Protein 6C5R (pdb70)

B-factor: mean 99.07, std 28.81, range [42.14, 511.21]

Solvent-accessible surface area: 67226 Å² total; per-residue (Å²): 132,8,78,27,18,21,42,93,36,0,35,2,42,40,137,15,8,20,2,65,13,92,35,3,0,0,60,5,22,50,9,17,32,74,112,64,166,93,88,9,33,6,78,1,101,118,69,121,53,60,23,6,32,23,2,10,47,1,2,64,61,0,32,196,21,184,53,2,0,3,39,36,114,77,118,104,136,71,40,101,1,53,16,7,53,12,128,79,37,1,109,60,18,46,26,38,5,113,103,22,36,100,36,27,87,127,39,30,44,99,68,141,147,57,124,93,64,30,30,41,87,46,5,31,33,14,56,137,76,0,52,39,2,4,23,30,33,66,66,167,82,153,67,37,11,78,37,8,111,70,120,62,45,128,56,115,66,162,12,15,48,6,20,2,32,34,21,35,106,80,42,83,82,134,46,181,144,9,68,8,12,5,75,7,82,141,183,105,97,124,18,63,22,4,25,49,0,55,21,10,50,4,35,106,53,6,4,148,29,104,40,8,2,14,56,61,60,91,105,113,68,92,32,155,2,45,10,24,61,23,58,54,24,4,38,59,54,68,67,150,13,60,188,35,46,62,59,53,122,89,109,126,72,68,107,64,14,48,114,36,1,78,15,8,76,34,81,0,65,91,19,5,65,81,37,68,68,98,54,90,158,134,18,95,65,104,1,95,4,62,21,20,77,84,89,26,24,82,6,56,2,8,11,31,14,105,104,146,72,123,82,68,202,91,59,89,111,27,72,28,91,2,0,18,47,0,17,2,43,23,5,38,94,38,1,17,77,99,8,15,44,17,97,57,185,124,166,90,91,106,0,108,6,53,5,66,7,119,158,77,6,47,8,3,26,54,10,66,4,6,30,3,11,89,44,6,2,150,29,111,45,6,0,2,30,4,64,58,35,103,80,18,1,62,0,23,0,2,29,16,115,68,39,0,104,74,47,33,66,79,5,136,124,19,39,114,88,39,110,162,83,94,63,24,61,85,66,13,46,115,56,9,74,18,17,97,35,71,0,78,88,21,3,71,84,30,64,82,154,73,46,203,48,102,78,108,2,103,4,67,22,20,80,81,91,24,26,82,9,53,2,14,14,49,13,103,103,150,75,87,34,66,123,103,25,70,26,86,3,0,21,52,1,17,2,39,22,6,40,79,40,2,22,77,106,10,20,37,23,102,58,180,131,160,100,81,106,0,108,5,50,6,55,6,64,14,173,145,89,82,3,46,11,4,28,57,8,69,5,7,30,3,12,67,40,6,4,137,25,59,45,7,1,1,29,2,53,52,40,113,97,35,1,80,0,25,9,3,55,19,124,66,41,0,102,81,46,29,67,75,4,120,124,19,38,122,82,20,116,129,150,124,63,31,56,61,70,14,44,111,59,9,87,19,19,107,32,74,0,83,92,21,5,97,110,34,68,79,157,82,139,143,14,104,59,101,1,104,5,68,14,22,81,75,104,26,20,82,6,54,3,6,11,28,8,114,112,75,74,122,91,69,144,47,56,120,20,72,26,92,3,0,17,28,1,17,2,42,24,6,38,84,42,1,20,83,104,8,18,38,22,85,65,179,113,65,113,85,96,0,106,6,55,8,56,4,51,60,174,98,102,3,59,10,3,25,57,9,66,6,7,30,2,15,94,28,1,4,79,36,119,58,8,1,0,27,2,54,53,37,101,88,12,1,62,0,22,2,4,25,16,117,67,69,0,106,79,28,32,73,77,12,170,149,29,38,61,55,60,123,194,131,68,71,108,62,14,44,110,63,7,86,20,17,74,38,52,0,67,85,20,4,80,74,28,62,86,159,51,118,141,172,1,121,10,44,27,15,18,40,153,28,0,36,9,22,8,61,71,99,82,229,70,1,0,2,25,2,49,13,85,40,2,28,0,61,22,79,51,17,29,77,83,35,110,182,64,25,26,27,32,3,10,67,31,7,17,72,19,26,236,57,197,25,19,72,56,89,77,183,72,66,112,74,102,58,118,8,44,13,6,52,14,144,77,48,1,130,42,45,64,34,47,8,47,83,22,35,118,43,24,90,58,32,32,57,101,62,145,88,56,124,69,43,25,31,37,90,47,4,26,34,15,23,48,85,0,25,52,4,0,3,6,29,51,64,124,35,51,36,153,193,128,133,8,33,5,71,25,13,14,38,145,25,0,24,1,20,5,39,23,112,118,135,19,0,0,2,23,2,38,16,79,34,3,0,0,66,3,26,55,12,8,19,85,33,33,86,104,196,222,151,170,87,8,86,10,41,6,51,1,78,156,92,160,68,59,23,7,37,41,2,8,34,1,1,82,33,0,27,95,31,198,25,3,0,2,30,30,110,74,90,101,120,62,27,68,0,48,12,7,52,24,46,76,45,1,120,33,38,77,59,41,11,44,24,20,39,111,30,29,88,119,19,32,40,92,51,131,134,59,114,74,41,32,31,38,88,48,5,34,38,18,24,53,42,0,40,60,2,0,9,8,21,46,57,82,45,81,43,190,195,4,152,5,66,28,13,23,42,124,27,0,29,0,20,7,100,169,27,9,0,2,24,2,59,2,76,39,2,0,1,63,2,17,52,13,7,12,82,52,52,104,74,98,177,68,97,3,103,9,63,6,96,0,54,78,152,84,69,61,43,60,25,5,37,16,1,8,68,1,1,80,52,0,28,96,14,184,52,3,2,2,26,32,96,74,111,109,127,64,36,93,0,44,14,9,53,12,122,76,30,1,115,58,37,50,70,52,5,48,46,18,31,109,34,29,86,123,42,31,40,92,66,143,144,64,63,103,43,38,20,35,88,52,8,38,36,32,45,50,42,1,55,51,21,7,15,19,19,63,50,78,145

Sequence (1244 aa):
RLLTTPTRLLKLILPALLVHPQQPLSYLERLIQAEIPPEIIFRAEWVRWSGSTEIGDFIRDAARGREFSVTIEGHAEELRVAVPSFKDRTYYMRMRLRRMSQEIDQMATVKREAKWDQLVHDANGLRREIKFAATEYGVEWDGRLLTTPTRLLKLILPHPQQPLSYLERLIQAEIPEIIFRAEADYTTHWVRWSGSTEIGDFIRDAARGREFSVTIEGHAEELRVAVPSFKDRTYYMRMRLRRMSQEIDQMAKWDQLVHDANGLRREIKFAATEYGVEWDEMMATKGRLLTTPTRLLKLILPIPFHPEQEYIDAVEPLALLVHPQQPLSYLERLIQAEIPPLLVKDREKLPEIIFRAEHWVRWSGSTEIGDFIRDAARGREFSVTIEGHAEELRVAVPSFKDRTYYMRMRLRRMSQEIDQMEAKWDQLVHDANGLRREIKFAATEYGVEWDEMATKGRLLTTPTRLLKLILPIPFHPEQEYIEPLALLVHPQQPLSYLERLIQAEIPPLLVKDREKLPEIIFRAEADTHWVRWSGSTEIGDFIRDAARGREFSVTIEGHAEELRVAVPSFKDRTYYMRMRLRRMSQEIDQMEAKWDQLVHDANGLRREIKFAATEYGVEWDMMATKGRLLTTPTRLLKLILPIPFHPEQEYIAVEPLALLVHPQQPLSYLERLIQAEIPPLLVKDREKLPEIIFRAEATHWVRWSGSTEIGDFIRDAARGREFSVTIEGHAEELRVAVPSFKDRTYYMRMRLRRMSQEIDQAKWDQLVHDANGLRREIKFAATEYGVEWDEKGRLLTTPTRLLKLILPIPFHPLALLVHPQQPLSYLERLIQAEIWSGSTEIGDFIRDAARGREFSVTIEGHAEELRVAVPSFKDRTYYMRMRLRRMSQEIDQMATVKREAKWDQLVHDANGLRREIKFAATEYGVEWDEMKTKGRLLTTPTRLLKLILPIPFEPLALLVHPQQPLSYLERLIQAEIPPDREKLPEIIFRAEWVRWSGSTEIGDFIRDAARGREFSVTIEGHAEELRVAVPSFKDRTYYMRMRLRRMSQEIDQMATVKREAKWDQLVHDANGLRREIKFAATEYGVEWDEMKGRLLTTPTRLLKLILPEPLALLVHPQQPLSYLERLIQAEIPPLEKLPEIIFRAEAHWVRWSGSTEIGDFIRDAARGREFSVTIEGHAEELRVAVPSFKDRTYYMRMRLRRMSQEIDQMATVKREAKWDQLVHDANGLRREIKFAATEYGVEW

Organism: Metarhizium acridum (strain CQMa 102) (NCBI:txid655827)

Secondary structure (DSSP, 8-state):
-EEE-SSS-EEE----EEE-TTSBHHHHHHHHHHT----EEEEE--EE--TTSBHHHHHHHHTTTTEEEEEESS-SS-EEEEPPPHHHHHHHHHHHHHHHHHHHHHHHHHHHHTTHHHHHHHHHHHHHHHHHHHHHHT----/-EEEE-SSS-EEEE---TTSBHHHHHHHHGGG----EEEEE------EEE--TTSBHHHHHHHTSSSSEEEEE-SSS---EEEEPPPHHHHHHHHHHHHHHHHHHHHT---HHHHHHHHHHHHHHHHHHHHHTT-----/-EEEEE-SSS-EEEE--------EEEE-TTSBHHHHHHHHHHT---TTSBHHHHHHHHGGGTS-EE--SS-SS-EEEE---HHHHHHHHHHHHHHHHHHHHHHHHHHHHTTHHHHHHHHHHHHHHHHHHHHHTT----S--/--SSPEEEEE-SSS-EEEEEEE-S-TT-------EEEEEEE-TTSBHHHHHHHHHHHS--EEETTEEEPPPEEEEE---EEB-TTSBHHHHHHHTTTT-EEEEEETT-SS-EEEEPPPHHHHTHHHHHHHHHHHHHHHT--THHHHHHHHHHHHHHHHHHHHHHHT-----/--EEEEE-SSS-EEEEE------EEEEE-TTSBHHHHHHHHHHTS---------EEEEE--EEE-TTSBHHHHHHHHHHHTEEEEEESS-SSPEEEEPPPHHHHHHHHHHHHHHHHHHHHHHHHHHHHTTHHHHHHHHHHHHHHHHHHHHHHT------/--SPEEEEE-SSS-EEEE----S-TT-------EEEE-TTSBHHHHHHHHHHHSPPEEETTEEEPPPEEEEEEE--EEEEE-TTSBHHHHHHHTTTT-EEEEEETT-SSPEEEEPPPHHHHTHHHHHHHHHHHHHH-----SHHHHHHHHHHHHHHHHHHHHHTT----/-EEEEE-SSS-EEEEE---EEEEE-TTSBHHHHHHHHHHTS-----PPPEEEEEE--EEEPPTTSBHHHHHHHHTTTTEEEEEESS-SS-EEEEPP-HHHHTHHHHHHHHHHHHHHHHHHHHHHHTTHHHHHHHHHHHHHHHHHHHHHHT---/--SSEEEEEE-SSS-EEEEEEE-S-TT------EEEEEEE-TTSBHHHHHHHHHHHSPPEEETTEEEPPPEEEEE-----EEE-TTSBHHHHHHHTTTTS-EEEEETT-SS-EEEEPPPHHHHTHHHHHHHHHHHHHHT---HHHHHHHHHHHHHHHHHHHHHHT-----

Nearest PDB structures (foldseek):
  6c5r-assembly1_A  TM=1.007E+00  e=4.781E-26  Metarhizium acridum CQMa 102
  6c5r-assembly2_E  TM=9.976E-01  e=7.642E-22  Metarhizium acridum CQMa 102
  6c5r-assembly1_G  TM=1.004E+00  e=1.916E-21  Metarhizium acridum CQMa 102
  6c5w-assembly2_B  TM=7.873E-01  e=2.197E-18  Metarhizium acridum CQMa 102
  6dnf-assembly1_A  TM=7.313E-01  e=1.981E-10  Cyphellophora europaea CBS 101466

Radius of gyration: 42.33 Å; Cα contacts (8 Å, |Δi|>4): 2053; chains: 8; bounding box: 99×113×110 Å

InterPro domains:
  IPR006769 Calcium uniporter protein, C-terminal [PF04678] (270-392)
  IPR039055 MCU family [PTHR13462] (131-405)

GO terms:
  GO:0005262 calcium channel activity (F, IDA)
  GO:0036444 calcium import into the mitochondrion (P, IDA)
  GO:0005743 mitochondrial inner membrane (C, IDA)
  GO:0051289 protein homotetramerization (P, IDA)
  GO:0042802 identical protein binding (F, IPI)

Foldseek 3Di:
DWAADLPQWIFDDDCTDIGHQQQFQVVVLVVVVVVDPFDKWKAACNDTDDSRDGNNVVLVSRVNVQWIWIDGDPDDDIDIDGRADPCRNCVSVVVVVVVVVVVVCVVVVVCVVVVVVVVCVVVVVVVVVVCVVCVVVVHDDD/DEKADDLPQDTDDDDCRQAAFLVVVVVVCVVVDVDKWWWAFDDDCTDIDTDDSRHGNNNVCVVVQVVQKIWMDDPDDRPIDIYGHDHPCRHCVSVVVVVVVVVVVVVVDDPPVVVVVVVVVVVVVVVVVQVVVVHDDDD/DQPDAWEWFDDLDQKIKTKFWAQDDQPDAEANDTDIDIDIDHQQQFLVVVLVVVLVSHHFYDDDHDTHRWDKWKWAPVIDTDDRNDGNNNVLVVRQVRQKIWIDTPRDPDIHIYGRDHPCRHCVSVVVVCVVVVVVPVVDPPCPVVVVVVVVVVQVVQCVVCVVVVHDHDD/DPDAWEWFDDLDQKIKTKFDDPDDQPDAELDIDIDIDHQQQFLLVVLVVVLVSHHFYDDDPDTHRWDKWKWFADPHDIDTDDRNHGNNVVLVVCQVVQKIWIQTHSDPDIYIYGNDHPCRNCVSVVVVCVVVVVVCPPDVPCVVVVVVVVVVVVVVVCVVCVVVPHDDD/DDPDAKEWFDDLPQKIKTWWWAVDDQPDAEQVTDIDIHIDHQQQFQLVVLVVVLVRHHFYDDPPDTHRWDKWKWAPDVDIDTDDRNHGNNVVLVVRQPVQKIWIATHNDPDTHIYGNDHPCRNCVSVVVVCVVVVVVVVVDCVVVVVVVVVVVVVVVVVVCVVVPHDDDD/DKEKAADLDQWIWIWFDDDPCTDIDIDHQQQFLVVVVVVVVVVNVDRRDGNNVVLVVCVVVQWDWADDPPDPDITIYGGADPCRNCVSVVVVVVVVVVVVVVVVVVCVVVVVVVVVVVVVVVVVVVCVVCVVVVHHDDPPD/DAWEWAADLDQWIWTWAPDPVRIDIDIDHQQAFLVVVQVVVQVVDAAVDGDTKGKWKAAPHDTDDSGHGNNVVLVRNVVVQWIWIDIPPDDDIHIYGGADPCRNCVSVVVVVVVVVVVVVVVVVCCVVVVVVVVVVVVVVVVVVVCVVCVVVVHDDPVD/DKEWAADLDQWIWIWADVIDIDIGHQAAFQVVVLVVVQVVDDPVVPTWDKWKWAVVVTDTDDRRHGNNVVLQRNVVVQWIWIDTRPDDDIDIYGGADPCRNCVSVVVVVVVVVVVVCVVVVVCVVVVVVVVVCVVVVVVVVVVVVCVVVVHDD

Structure (mmCIF, N/CA/C/O backbone):
data_6C5R
#
_entry.id   6C5R
#
_cell.length_a   261.785
_cell.length_b   119.921
_cell.length_c   88.005
_cell.angle_alpha   90.000
_cell.angle_beta   106.887
_cell.angle_gamma   90.000
#
_symmetry.space_group_name_H-M   'C 1 2 1'
#
loop_
_atom_site.group_PDB
_atom_site.id
_atom_site.type_symbol
_atom_site.label_atom_id
_atom_site.label_alt_id
_atom_site.label_comp_id
_atom_site.label_asym_id
_atom_site.label_entity_id
_atom_site.label_seq_id
_atom_site.pdbx_PDB_ins_code
_atom_site.Cartn_x
_atom_site.Cartn_y
_atom_site.Cartn_z
_atom_site.occupancy
_atom_site.B_iso_or_equiv
_atom_site.auth_seq_id
_atom_site.auth_comp_id
_atom_site.auth_asym_id
_atom_site.auth_atom_id
_atom_site.pdbx_PDB_model_num
ATOM 1 N N . ARG A 1 9 ? 306.32273 73.88753 134.97558 1.000 103.30036 5 ARG A N 1
ATOM 2 C CA . ARG A 1 9 ? 307.21931 72.84855 135.45649 1.000 101.91532 5 ARG A CA 1
ATOM 3 C C . ARG A 1 9 ? 307.97242 72.21963 134.28889 1.000 118.62485 5 ARG A C 1
ATOM 4 O O . ARG A 1 9 ? 308.68478 71.22821 134.44584 1.000 97.61233 5 ARG A O 1
ATOM 12 N N . LEU A 1 10 ? 307.79215 72.80732 133.10941 1.000 99.21586 6 LEU A N 1
ATOM 13 C CA . LEU A 1 10 ? 308.46967 72.38365 131.89100 1.000 99.98849 6 LEU A CA 1
ATOM 14 C C . LEU A 1 10 ? 309.33196 73.53635 131.39597 1.000 101.31996 6 LEU A C 1
ATOM 15 O O . LEU A 1 10 ? 308.82795 74.64562 131.18856 1.000 95.08755 6 LEU A O 1
ATOM 20 N N . LEU A 1 11 ? 310.62169 73.27448 131.20267 1.000 102.96090 7 LEU A N 1
ATOM 21 C CA . LEU A 1 11 ? 311.60132 74.31848 130.93853 1.000 103.29215 7 LEU A CA 1
ATOM 22 C C . LEU A 1 11 ? 312.25293 74.12998 129.57569 1.000 102.35296 7 LEU A C 1
ATOM 23 O O . LEU A 1 11 ? 312.58050 73.00646 129.17837 1.000 93.15876 7 LEU A O 1
ATOM 28 N N . THR A 1 12 ? 312.43048 75.24033 128.86497 1.000 103.24137 8 THR A N 1
ATOM 29 C CA . THR A 1 12 ? 313.25217 75.23813 127.66572 1.000 120.00485 8 THR A CA 1
ATOM 30 C C . THR A 1 12 ? 314.70479 74.98882 128.05365 1.000 104.81695 8 THR A C 1
ATOM 31 O O . THR A 1 12 ? 315.11782 75.26661 129.18188 1.000 108.74966 8 THR A O 1
ATOM 35 N N . THR A 1 13 ? 315.47760 74.45597 127.12158 1.000 101.86997 9 THR A N 1
ATOM 36 C CA . THR A 1 13 ? 316.86422 74.09244 127.36195 1.000 113.83709 9 THR A CA 1
ATOM 37 C C . THR A 1 13 ? 317.76957 74.80697 126.36318 1.000 119.78672 9 THR A C 1
ATOM 38 O O . THR A 1 13 ? 317.29309 75.33067 125.35055 1.000 112.64849 9 THR A O 1
ATOM 42 N N . PRO A 1 14 ? 319.07334 74.91068 126.64352 1.000 119.48095 10 PRO A N 1
ATOM 43 C CA . PRO A 1 14 ? 319.98179 75.47808 125.63088 1.000 117.48531 10 PRO A CA 1
ATOM 44 C C . PRO A 1 14 ? 319.90223 74.78769 124.28023 1.000 130.82664 10 PRO A C 1
ATOM 45 O O . PRO A 1 14 ? 319.78897 75.47712 123.25965 1.000 137.61163 10 PRO A O 1
ATOM 49 N N . THR A 1 15 ? 319.94654 73.45809 124.23364 1.000 131.41254 11 THR A N 1
ATOM 50 C CA . THR A 1 15 ? 319.64609 72.74710 122.99873 1.000 134.64698 11 THR A CA 1
ATOM 51 C C . THR A 1 15 ? 318.16075 72.89709 122.66522 1.000 163.01485 11 THR A C 1
ATOM 52 O O . THR A 1 15 ? 317.47867 73.79379 123.15745 1.000 131.41418 11 THR A O 1
ATOM 56 N N . ARG A 1 16 ? 317.64261 72.02448 121.81384 1.000 126.04643 12 ARG A N 1
ATOM 57 C CA . ARG A 1 16 ? 316.24789 72.16033 121.41586 1.000 127.42485 12 ARG A CA 1
ATOM 58 C C . ARG A 1 16 ? 315.31527 71.24140 122.20209 1.000 111.61476 12 ARG A C 1
ATOM 59 O O . ARG A 1 16 ? 314.12032 71.18815 121.89841 1.000 97.93817 12 ARG A O 1
ATOM 67 N N . LEU A 1 17 ? 315.83065 70.55252 123.21757 1.000 107.62273 13 LEU A N 1
ATOM 68 C CA . LEU A 1 17 ? 315.05438 69.64896 124.05296 1.000 89.32518 13 LEU A CA 1
ATOM 69 C C . LEU A 1 17 ? 314.12114 70.43395 124.97708 1.000 85.78502 13 LEU A C 1
ATOM 70 O O . LEU A 1 17 ? 313.94385 71.64846 124.84732 1.000 83.52852 13 LEU A O 1
ATOM 75 N N . LEU A 1 18 ? 313.51603 69.72373 125.93025 1.000 86.66372 14 LEU A N 1
ATOM 76 C CA . LEU A 1 18 ? 312.70194 70.32807 126.98176 1.000 90.60661 14 LEU A CA 1
ATOM 77 C C . LEU A 1 18 ? 312.89520 69.52591 128.25801 1.000 82.98485 14 LEU A C 1
ATOM 78 O O . LEU A 1 18 ? 312.80649 68.29458 128.23531 1.000 73.72678 14 LEU A O 1
ATOM 83 N N . LYS A 1 19 ? 313.16365 70.21394 129.36322 1.000 90.76485 15 LYS A N 1
ATOM 84 C CA . LYS A 1 19 ? 313.20020 69.56582 130.66535 1.000 91.88424 15 LYS A CA 1
ATOM 85 C C . LYS A 1 19 ? 311.85240 69.71136 131.35672 1.000 98.51485 15 LYS A C 1
ATOM 86 O O . LYS A 1 19 ? 311.28893 70.80666 131.42582 1.000 94.31627 15 LYS A O 1
ATOM 92 N N . LEU A 1 20 ? 311.33636 68.59514 131.86179 1.000 94.70394 16 LEU A N 1
ATOM 93 C CA . LEU A 1 20 ? 310.07373 68.56340 132.58618 1.000 95.06725 16 LEU A CA 1
ATOM 94 C C . LEU A 1 20 ? 310.34201 68.09736 134.01006 1.000 99.21485 16 LEU A C 1
ATOM 95 O O . LEU A 1 20 ? 311.15329 67.19111 134.22571 1.000 95.74135 16 LEU A O 1
ATOM 100 N N . ILE A 1 21 ? 309.66414 68.71846 134.97385 1.000 103.14591 17 ILE A N 1
ATOM 101 C CA . ILE A 1 21 ? 309.85774 68.45176 136.39492 1.000 104.51952 17 ILE A CA 1
ATOM 102 C C . ILE A 1 21 ? 308.48396 68.33159 137.04179 1.000 103.51026 17 ILE A C 1
ATOM 103 O O . ILE A 1 21 ? 307.60193 69.15284 136.77673 1.000 103.82401 17 ILE A O 1
ATOM 108 N N . LEU A 1 22 ? 308.29757 67.30680 137.87605 1.000 104.05445 18 LEU A N 1
ATOM 109 C CA . LEU A 1 22 ? 307.03553 67.09652 138.57892 1.000 106.71722 18 LEU A CA 1
ATOM 110 C C . LEU A 1 22 ? 307.19830 65.94627 139.55894 1.000 106.63485 18 LEU A C 1
ATOM 111 O O . LEU A 1 22 ? 308.16932 65.18923 139.45914 1.000 100.26176 18 LEU A O 1
ATOM 116 N N . PRO A 1 23 ? 306.27675 65.79360 140.52606 1.000 102.67236 19 PRO A N 1
ATOM 117 C CA . PRO A 1 23 ? 306.23793 64.60150 141.38104 1.000 100.00240 19 PRO A CA 1
ATOM 118 C C . PRO A 1 23 ? 305.96541 63.32115 140.58881 1.000 102.37143 19 PRO A C 1
ATOM 119 O O . PRO A 1 23 ? 305.02666 62.58793 140.90774 1.000 94.99200 19 PRO A O 1
ATOM 123 N N . ALA A 1 52 ? 312.10660 64.64732 136.95626 1.000 105.96966 48 ALA A N 1
ATOM 124 C CA . ALA A 1 52 ? 312.96183 65.26486 135.94861 1.000 109.69748 48 ALA A CA 1
ATOM 125 C C . ALA A 1 52 ? 312.94707 64.44361 134.66326 1.000 129.27485 48 ALA A C 1
ATOM 126 O O . ALA A 1 52 ? 313.23303 63.24588 134.67701 1.000 106.42912 48 ALA A O 1
ATOM 128 N N . LEU A 1 53 ? 312.61501 65.09522 133.54910 1.000 106.54879 49 LEU A N 1
ATOM 129 C CA . LEU A 1 53 ? 312.38237 64.40254 132.29050 1.000 104.76810 49 LEU A CA 1
ATOM 130 C C . LEU A 1 53 ? 312.91951 65.22211 131.12786 1.000 104.03349 49 LEU A C 1
ATOM 131 O O . LEU A 1 53 ? 313.00110 66.44906 131.19608 1.000 102.11334 49 LEU A O 1
ATOM 136 N N . LEU A 1 54 ? 313.28679 64.52148 130.05990 1.000 104.03952 50 LEU A N 1
ATOM 137 C CA . LEU A 1 54 ? 313.68952 65.12817 128.79928 1.000 102.46638 50 LEU A CA 1
ATOM 138 C C . LEU A 1 54 ? 312.74824 64.68711 127.68624 1.000 99.00475 50 LEU A C 1
ATOM 139 O O . LEU A 1 54 ? 312.32864 63.52629 127.63971 1.000 99.13555 50 LEU A O 1
ATOM 144 N N . VAL A 1 55 ? 312.40008 65.62704 126.80456 1.000 86.29298 51 VAL A N 1
ATOM 145 C CA . VAL A 1 55 ? 311.58960 65.34048 125.62403 1.000 77.43067 51 VAL A CA 1
ATOM 146 C C . VAL A 1 55 ? 312.06120 66.24123 124.49183 1.000 84.51933 51 VAL A C 1
ATOM 147 O O . VAL A 1 55 ? 312.65484 67.29821 124.72126 1.000 80.90250 51 VAL A O 1
ATOM 151 N N . HIS A 1 56 ? 311.80327 65.80840 123.26204 1.000 73.33798 52 HIS A N 1
ATOM 152 C CA . HIS A 1 56 ? 312.00631 66.62807 122.07350 1.000 75.33904 52 HIS A CA 1
ATOM 153 C C . HIS A 1 56 ? 310.66203 67.17486 121.60167 1.000 76.98501 52 HIS A C 1
ATOM 154 O O . HIS A 1 56 ? 309.67429 66.43784 121.56703 1.000 87.69193 52 HIS A O 1
ATOM 161 N N . PRO A 1 57 ? 310.58418 68.46504 121.26672 1.000 76.90915 53 PRO A N 1
ATOM 162 C CA . PRO A 1 57 ? 309.28805 69.03960 120.86377 1.000 78.94596 53 PRO A CA 1
ATOM 163 C C . PRO A 1 57 ? 308.64471 68.34457 119.67542 1.000 84.64003 53 PRO A C 1
ATOM 164 O O . PRO A 1 57 ? 307.42834 68.46734 119.48125 1.000 82.30733 53 PRO A O 1
ATOM 168 N N . GLN A 1 58 ? 309.41879 67.61568 118.87631 1.000 84.25968 54 GLN A N 1
ATOM 169 C CA . GLN A 1 58 ? 308.89355 66.86967 117.74295 1.000 82.47149 54 GLN A CA 1
ATOM 170 C C . GLN A 1 58 ? 308.52557 65.43758 118.09975 1.000 80.61297 54 GLN A C 1
ATOM 171 O O . GLN A 1 58 ? 308.16454 64.66069 117.21027 1.000 91.07527 54 GLN A O 1
ATOM 177 N N . GLN A 1 59 ? 308.62092 65.07825 119.34044 1.000 77.59137 55 GLN A N 1
ATOM 178 C CA . GLN A 1 59 ? 308.15167 63.76948 119.75664 1.000 74.13116 55 GLN A CA 1
ATOM 179 C C . GLN A 1 59 ? 306.66396 63.82834 120.08471 1.000 75.87981 55 GLN A C 1
ATOM 180 O O . GLN A 1 59 ? 306.17195 64.84497 120.58170 1.000 72.11420 55 GLN A O 1
ATOM 186 N N . PRO A 1 60 ? 305.91392 62.77094 119.79947 1.000 77.13725 56 PRO A N 1
ATOM 187 C CA . PRO A 1 60 ? 304.50002 62.75646 120.18000 1.000 74.77904 56 PRO A CA 1
ATOM 188 C C . PRO A 1 60 ? 304.32156 62.56510 121.67982 1.000 75.33738 56 PRO A C 1
ATOM 189 O O . PRO A 1 60 ? 305.20513 62.07532 122.38753 1.000 77.97579 56 PRO A O 1
ATOM 193 N N . LEU A 1 61 ? 303.14101 62.97294 122.15995 1.000 73.00393 57 LEU A N 1
ATOM 194 C CA . LEU A 1 61 ? 302.81208 62.84832 123.57769 1.000 79.09743 57 LEU A CA 1
ATOM 195 C C . LEU A 1 61 ? 302.88733 61.40809 124.07158 1.000 74.65020 57 LEU A C 1
ATOM 196 O O . LEU A 1 61 ? 303.10465 61.19030 125.26971 1.000 66.65259 57 LEU A O 1
ATOM 201 N N . SER A 1 62 ? 302.70328 60.42579 123.18034 1.000 70.18227 58 SER A N 1
ATOM 202 C CA . SER A 1 62 ? 302.84096 59.02194 123.56283 1.000 76.39124 58 SER A CA 1
ATOM 203 C C . SER A 1 62 ? 304.16051 58.76491 124.28208 1.000 91.61030 58 SER A C 1
ATOM 204 O O . SER A 1 62 ? 304.20568 58.02574 125.27427 1.000 82.82846 58 SER A O 1
ATOM 207 N N . TYR A 1 63 ? 305.24466 59.37691 123.79432 1.000 86.12335 59 TYR A N 1
ATOM 208 C CA . TYR A 1 63 ? 306.54843 59.23289 124.43535 1.000 76.88351 59 TYR A CA 1
ATOM 209 C C . TYR A 1 63 ? 306.51620 59.74314 125.87076 1.000 78.47313 59 TYR A C 1
ATOM 210 O O . TYR A 1 63 ? 307.01962 59.07740 126.78438 1.000 74.68423 59 TYR A O 1
ATOM 219 N N . LEU A 1 64 ? 305.92521 60.92509 126.08625 1.000 74.16798 60 LEU A N 1
ATOM 220 C CA . LEU A 1 64 ? 305.72020 61.42625 127.44346 1.000 74.62659 60 LEU A CA 1
ATOM 221 C C . LEU A 1 64 ? 304.97177 60.41968 128.30517 1.000 85.82463 60 LEU A C 1
ATOM 222 O O . LEU A 1 64 ? 305.39415 60.11971 129.42864 1.000 85.15136 60 LEU A O 1
ATOM 227 N N . GLU A 1 65 ? 303.84493 59.90818 127.80491 1.000 81.22490 61 GLU A N 1
ATOM 228 C CA . GLU A 1 65 ? 303.09714 58.89029 128.53543 1.000 82.41936 61 GLU A CA 1
ATOM 229 C C . GLU A 1 65 ? 303.97384 57.68583 128.85290 1.000 78.87003 61 GLU A C 1
ATOM 230 O O . GLU A 1 65 ? 303.93001 57.14828 129.96550 1.000 78.69545 61 GLU A O 1
ATOM 236 N N . ARG A 1 66 ? 304.79062 57.25859 127.88574 1.000 85.19482 62 ARG A N 1
ATOM 237 C CA . ARG A 1 66 ? 305.66530 56.10754 128.09140 1.000 89.33866 62 ARG A CA 1
ATOM 238 C C . ARG A 1 66 ? 306.64257 56.35164 129.23492 1.000 85.11976 62 ARG A C 1
ATOM 239 O O . ARG A 1 66 ? 306.80141 55.50690 130.12464 1.000 87.87681 62 ARG A O 1
ATOM 247 N N . LEU A 1 67 ? 307.30745 57.51088 129.22586 1.000 79.94075 63 LEU A N 1
ATOM 248 C CA . LEU A 1 67 ? 308.23730 57.84060 130.30120 1.000 83.93724 63 LEU A CA 1
ATOM 249 C C . LEU A 1 67 ? 307.51960 57.97377 131.63901 1.000 85.74251 63 LEU A C 1
ATOM 250 O O . LEU A 1 67 ? 307.99509 57.45627 132.65681 1.000 87.42461 63 LEU A O 1
ATOM 255 N N . ILE A 1 68 ? 306.37720 58.66546 131.65793 1.000 89.65064 64 ILE A N 1
ATOM 256 C CA . ILE A 1 68 ? 305.63688 58.85456 132.90273 1.000 87.05304 64 ILE A CA 1
ATOM 257 C C . ILE A 1 68 ? 305.16412 57.51308 133.45415 1.000 89.85212 64 ILE A C 1
ATOM 258 O O . ILE A 1 68 ? 305.26050 57.25393 134.66146 1.000 89.40391 64 ILE A O 1
ATOM 263 N N . GLN A 1 69 ? 304.66941 56.63154 132.57677 1.000 84.67905 65 GLN A N 1
ATOM 264 C CA . GLN A 1 69 ? 304.19692 55.32064 133.01463 1.000 91.17282 65 GLN A CA 1
ATOM 265 C C . GLN A 1 69 ? 305.32100 54.47809 133.60455 1.000 99.44641 65 GLN A C 1
ATOM 266 O O . GLN A 1 69 ? 305.07102 53.62739 134.46611 1.000 101.66001 65 GLN A O 1
ATOM 272 N N . ALA A 1 70 ? 306.55946 54.69384 133.15592 1.000 94.29433 66 ALA A N 1
ATOM 273 C CA . ALA A 1 70 ? 307.69203 53.92714 133.65917 1.000 92.65248 66 ALA A CA 1
ATOM 274 C C . ALA A 1 70 ? 308.05464 54.27377 135.09805 1.000 96.03217 66 ALA A C 1
ATOM 275 O O . ALA A 1 70 ? 308.71578 53.46756 135.76209 1.000 98.38557 66 ALA A O 1
ATOM 277 N N . GLU A 1 71 ? 307.64472 55.44084 135.59704 1.000 94.41632 67 GLU A N 1
ATOM 278 C CA . GLU A 1 71 ? 307.99544 55.87726 136.94290 1.000 101.05721 67 GLU A CA 1
ATOM 279 C C . GLU A 1 71 ? 306.86273 55.64836 137.94097 1.000 102.94248 67 GLU A C 1
ATOM 280 O O . GLU A 1 71 ? 306.91583 56.16977 139.06063 1.000 103.06302 67 GLU A O 1
ATOM 286 N N . ILE A 1 72 ? 305.83877 54.88801 137.55555 1.000 100.11557 68 ILE A N 1
ATOM 287 C CA . ILE A 1 72 ? 304.61819 54.71498 138.34710 1.000 106.63125 68 ILE A CA 1
ATOM 288 C C . ILE A 1 72 ? 304.14736 53.26546 138.23807 1.000 119.59205 68 ILE A C 1
ATOM 289 O O . ILE A 1 72 ? 304.62143 52.53915 137.35181 1.000 113.80739 68 ILE A O 1
ATOM 294 N N . PRO A 1 73 ? 303.23286 52.78700 139.11443 1.000 181.52485 69 PRO A N 1
ATOM 295 C CA . PRO A 1 73 ? 302.71180 51.40973 139.06658 1.000 126.86422 69 PRO A CA 1
ATOM 296 C C . PRO A 1 73 ? 302.23191 50.94464 137.69395 1.000 119.53060 69 PRO A C 1
ATOM 297 O O . PRO A 1 73 ? 301.54678 49.92181 137.61196 1.000 108.17698 69 PRO A O 1
ATOM 301 N N . PRO A 1 84 ? 297.51189 51.88705 133.27652 1.000 132.64485 80 PRO A N 1
ATOM 302 C CA . PRO A 1 84 ? 298.11018 53.15927 133.69648 1.000 99.89205 80 PRO A CA 1
ATOM 303 C C . PRO A 1 84 ? 298.01597 54.21942 132.60138 1.000 107.35083 80 PRO A C 1
ATOM 304 O O . PRO A 1 84 ? 299.03632 54.60639 132.03668 1.000 100.87041 80 PRO A O 1
ATOM 308 N N . GLU A 1 85 ? 296.80464 54.68148 132.31012 1.000 104.24722 81 GLU A N 1
ATOM 309 C CA . GLU A 1 85 ? 296.59557 55.58554 131.18870 1.000 104.44485 81 GLU A CA 1
ATOM 310 C C . GLU A 1 85 ? 296.87092 57.02987 131.58963 1.000 103.61910 81 GLU A C 1
ATOM 311 O O . GLU A 1 85 ? 296.40671 57.50431 132.63038 1.000 103.74992 81 GLU A O 1
ATOM 317 N N . ILE A 1 86 ? 297.63337 57.72660 130.75147 1.000 99.39371 82 ILE A N 1
ATOM 318 C CA . ILE A 1 86 ? 297.96786 59.13013 130.95118 1.000 101.79265 82 ILE A CA 1
ATOM 319 C C . ILE A 1 86 ? 297.25270 59.93716 129.87790 1.000 100.17297 82 ILE A C 1
ATOM 320 O O . ILE A 1 86 ? 297.37717 59.63456 128.68576 1.000 102.34526 82 ILE A O 1
ATOM 325 N N . ILE A 1 87 ? 296.49683 60.95032 130.29636 1.000 98.95729 83 ILE A N 1
ATOM 326 C CA . ILE A 1 87 ? 295.72211 61.77214 129.37546 1.000 108.95485 83 ILE A CA 1
ATOM 327 C C . ILE A 1 87 ? 296.12295 63.22979 129.57027 1.000 98.47866 83 ILE A C 1
ATOM 328 O O . ILE A 1 87 ? 296.48594 63.64095 130.67850 1.000 101.22265 83 ILE A O 1
ATOM 333 N N . PHE A 1 88 ? 296.08935 64.00200 128.48440 1.000 101.51418 84 PHE A N 1
ATOM 334 C CA . PHE A 1 88 ? 296.55539 65.38527 128.47543 1.000 93.23363 84 PHE A CA 1
ATOM 335 C C . PHE A 1 88 ? 295.40463 66.29661 128.06993 1.000 99.22673 84 PHE A C 1
ATOM 336 O O . PHE A 1 88 ? 294.91976 66.22249 126.93669 1.000 97.58245 84 PHE A O 1
ATOM 344 N N . ARG A 1 89 ? 294.97925 67.15918 128.98911 1.000 101.29466 85 ARG A N 1
ATOM 345 C CA . ARG A 1 89 ? 293.95681 68.16376 128.72909 1.000 96.20253 85 ARG A CA 1
ATOM 346 C C . ARG A 1 89 ? 294.60713 69.54098 128.74310 1.000 99.22938 85 ARG A C 1
ATOM 347 O O . ARG A 1 89 ? 295.55370 69.77385 129.50119 1.000 92.94973 85 ARG A O 1
ATOM 355 N N . ALA A 1 90 ? 294.10586 70.45528 127.91097 1.000 107.33765 86 ALA A N 1
ATOM 356 C CA . ALA A 1 90 ? 294.71295 71.77924 127.83613 1.000 119.64485 86 ALA A CA 1
ATOM 357 C C . ALA A 1 90 ? 293.77151 72.76980 127.16702 1.000 98.43277 86 ALA A C 1
ATOM 358 O O . ALA A 1 90 ? 293.15970 72.46445 126.14238 1.000 98.04809 86 ALA A O 1
ATOM 360 N N . GLU A 1 91 ? 293.67714 73.95750 127.77028 1.000 105.50024 87 GLU A N 1
ATOM 361 C CA . GLU A 1 91 ? 293.12200 75.17977 127.17026 1.000 106.25567 87 GLU A CA 1
ATOM 362 C C . GLU A 1 91 ? 293.16001 76.31587 128.18512 1.000 129.48485 87 GLU A C 1
ATOM 363 O O . GLU A 1 91 ? 292.25431 76.45731 129.01166 1.000 104.65201 87 GLU A O 1
ATOM 369 N N . TRP A 1 103 ? 287.80597 72.16984 129.36605 1.000 103.37124 99 TRP A N 1
ATOM 370 C CA . TRP A 1 103 ? 288.86547 72.20353 128.35880 1.000 98.03609 99 TRP A CA 1
ATOM 371 C C . TRP A 1 103 ? 289.19478 70.82405 127.78769 1.000 105.58485 99 TRP A C 1
ATOM 372 O O . TRP A 1 103 ? 288.75577 69.79489 128.30216 1.000 105.00997 99 TRP A O 1
ATOM 383 N N . VAL A 1 104 ? 289.99939 70.82735 126.72755 1.000 103.62384 100 VAL A N 1
ATOM 384 C CA . VAL A 1 104 ? 290.03075 69.75359 125.74229 1.000 99.68484 100 VAL A CA 1
ATOM 385 C C . VAL A 1 104 ? 291.25748 68.86714 125.93179 1.000 94.94612 100 VAL A C 1
ATOM 386 O O . VAL A 1 104 ? 292.36556 69.34334 126.20675 1.000 97.74074 100 VAL A O 1
ATOM 390 N N . ARG A 1 105 ? 291.04201 67.55763 125.79377 1.000 98.92825 101 ARG A N 1
ATOM 391 C CA . ARG A 1 105 ? 292.12032 66.58139 125.78815 1.000 104.60884 101 ARG A CA 1
ATOM 392 C C . ARG A 1 105 ? 292.81755 66.56904 124.43012 1.000 102.91770 101 ARG A C 1
ATOM 393 O O . ARG A 1 105 ? 292.25192 66.97111 123.41072 1.000 100.83237 101 ARG A O 1
ATOM 401 N N . TRP A 1 106 ? 294.06405 66.09276 124.42284 1.000 104.49247 102 TRP A N 1
ATOM 402 C CA . TRP A 1 106 ? 294.89893 66.14558 123.22999 1.000 97.39372 102 TRP A CA 1
ATOM 403 C C . TRP A 1 106 ? 295.35486 64.74763 122.83709 1.000 111.83485 102 TRP A C 1
ATOM 404 O O . TRP A 1 106 ? 295.68886 63.92616 123.69593 1.000 87.88942 102 TRP A O 1
ATOM 415 N N . SER A 1 107 ? 295.35819 64.48569 121.53186 1.000 90.06423 103 SER A N 1
ATOM 416 C CA . SER A 1 107 ? 295.73135 63.17149 121.02752 1.000 81.43016 103 SER A CA 1
ATOM 417 C C . SER A 1 107 ? 297.20191 62.88473 121.30507 1.000 78.26731 103 SER A C 1
ATOM 418 O O . SER A 1 107 ? 298.06159 63.75488 121.14592 1.000 88.80866 103 SER A O 1
ATOM 421 N N . GLY A 1 108 ? 297.48565 61.64803 121.71782 1.000 71.96372 104 GLY A N 1
ATOM 422 C CA . GLY A 1 108 ? 298.84711 61.21165 121.97054 1.000 66.96485 104 GLY A CA 1
ATOM 423 C C . GLY A 1 108 ? 299.69705 61.11976 120.71747 1.000 71.06301 104 GLY A C 1
ATOM 424 O O . GLY A 1 108 ? 300.88283 60.77733 120.78509 1.000 70.89593 104 GLY A O 1
ATOM 425 N N . SER A 1 109 ? 299.09328 61.41325 119.56386 1.000 71.74107 105 SER A N 1
ATOM 426 C CA . SER A 1 109 ? 299.80068 61.49830 118.29286 1.000 77.00984 105 SER A CA 1
ATOM 427 C C . SER A 1 109 ? 300.11688 62.93863 117.90247 1.000 76.90741 105 SER A C 1
ATOM 428 O O . SER A 1 109 ? 300.65758 63.17393 116.81643 1.000 84.22487 105 SER A O 1
ATOM 431 N N . THR A 1 110 ? 299.77757 63.90542 118.75137 1.000 72.18736 106 THR A N 1
ATOM 432 C CA . THR A 1 110 ? 300.15223 65.29150 118.51836 1.000 76.55758 106 THR A CA 1
ATOM 433 C C . THR A 1 110 ? 301.53870 65.55921 119.09199 1.000 81.98999 106 THR A C 1
ATOM 434 O O . THR A 1 110 ? 301.92230 65.00588 120.12659 1.000 79.75019 106 THR A O 1
ATOM 438 N N . GLU A 1 111 ? 302.29875 66.40786 118.40448 1.000 80.53352 107 GLU A N 1
ATOM 439 C CA . GLU A 1 111 ? 303.66197 66.69828 118.82559 1.000 85.20475 107 GLU A CA 1
ATOM 440 C C . GLU A 1 111 ? 303.66164 67.59383 120.05849 1.000 85.59485 107 GLU A C 1
ATOM 441 O O . GLU A 1 111 ? 302.84709 68.51466 120.17476 1.000 81.77118 107 GLU A O 1
ATOM 447 N N . ILE A 1 112 ? 304.57886 67.30426 120.98866 1.000 76.06219 108 ILE A N 1
ATOM 448 C CA . ILE A 1 112 ? 304.66347 68.06432 122.23700 1.000 80.32825 108 ILE A CA 1
ATOM 449 C C . ILE A 1 112 ? 304.88113 69.54259 121.94790 1.000 84.89140 108 ILE A C 1
ATOM 450 O O . ILE A 1 112 ? 304.31308 70.41469 122.61988 1.000 83.18649 108 ILE A O 1
ATOM 455 N N . GLY A 1 113 ? 305.69986 69.84516 120.93968 1.000 83.28541 109 GLY A N 1
ATOM 456 C CA . GLY A 1 113 ? 305.91486 71.21112 120.51101 1.000 81.13635 109 GLY A CA 1
ATOM 457 C C . GLY A 1 113 ? 304.62268 71.93772 120.20998 1.000 87.34565 109 GLY A C 1
ATOM 458 O O . GLY A 1 113 ? 304.35646 73.00000 120.77873 1.000 101.21482 109 GLY A O 1
ATOM 459 N N . ASP A 1 114 ? 303.80355 71.36090 119.32640 1.000 92.01140 110 ASP A N 1
ATOM 460 C CA . ASP A 1 114 ? 302.50371 71.94847 119.02295 1.000 189.08485 110 ASP A CA 1
ATOM 461 C C . ASP A 1 114 ? 301.58598 71.95212 120.23855 1.000 95.57908 110 ASP A C 1
ATOM 462 O O . ASP A 1 114 ? 300.66046 72.76747 120.31092 1.000 102.72814 110 ASP A O 1
ATOM 467 N N . PHE A 1 115 ? 301.81708 71.05127 121.19689 1.000 86.37617 111 PHE A N 1
ATOM 468 C CA . PHE A 1 115 ? 300.90751 70.93907 122.33419 1.000 83.84841 111 PHE A CA 1
ATOM 469 C C . PHE A 1 115 ? 301.11226 72.08245 123.32157 1.000 91.67011 111 PHE A C 1
ATOM 470 O O . PHE A 1 115 ? 300.15540 72.77881 123.68277 1.000 94.75999 111 PHE A O 1
ATOM 478 N N . ILE A 1 116 ? 302.35411 72.29107 123.77181 1.000 89.84940 112 ILE A N 1
ATOM 479 C CA . ILE A 1 116 ? 302.62481 73.38125 124.70790 1.000 89.84264 112 ILE A CA 1
ATOM 480 C C . ILE A 1 116 ? 302.47876 74.72987 124.01683 1.000 84.42264 112 ILE A C 1
ATOM 481 O O . ILE A 1 116 ? 302.27717 75.75744 124.68012 1.000 95.66778 112 ILE A O 1
ATOM 486 N N . ARG A 1 117 ? 302.59469 74.75311 122.68589 1.000 89.54531 113 ARG A N 1
ATOM 487 C CA . ARG A 1 117 ? 302.28941 75.95784 121.92098 1.000 94.67015 113 ARG A CA 1
ATOM 488 C C . ARG A 1 117 ? 300.87269 76.44126 122.20728 1.000 100.19609 113 ARG A C 1
ATOM 489 O O . ARG A 1 117 ? 300.66987 77.55580 122.70407 1.000 98.83986 113 ARG A O 1
ATOM 497 N N . ASP A 1 118 ? 299.87413 75.60522 121.90202 1.000 99.60064 114 ASP A N 1
ATOM 498 C CA . ASP A 1 118 ? 298.48650 75.95561 122.18277 1.000 104.92485 114 ASP A CA 1
ATOM 499 C C . ASP A 1 118 ? 298.20808 76.04361 123.67658 1.000 104.19365 114 ASP A C 1
ATOM 500 O O . ASP A 1 118 ? 297.29079 76.76167 124.08791 1.000 108.55061 114 ASP A O 1
ATOM 505 N N . ALA A 1 119 ? 298.97830 75.32887 124.49803 1.000 97.22706 115 ALA A N 1
ATOM 506 C CA . ALA A 1 119 ? 298.79627 75.39982 125.94165 1.000 110.32485 115 ALA A CA 1
ATOM 507 C C . ALA A 1 119 ? 299.15417 76.76638 126.51266 1.000 114.10266 115 ALA A C 1
ATOM 508 O O . ALA A 1 119 ? 298.70839 77.09261 127.61895 1.000 124.91586 115 ALA A O 1
ATOM 510 N N . ALA A 1 120 ? 299.93879 77.57064 125.78905 1.000 116.26126 116 ALA A N 1
ATOM 511 C CA . ALA A 1 120 ? 300.28249 78.91015 126.25429 1.000 116.62833 116 ALA A CA 1
ATOM 512 C C . ALA A 1 120 ? 299.06175 79.81035 126.39875 1.000 127.23350 116 ALA A C 1
ATOM 513 O O . ALA A 1 120 ? 299.14507 80.83876 127.08146 1.000 132.61760 116 ALA A O 1
ATOM 515 N N . ARG A 1 121 ? 297.94201 79.46413 125.75650 1.000 128.37658 117 ARG A N 1
ATOM 516 C CA . ARG A 1 121 ? 296.69415 80.18646 125.98609 1.000 131.51597 117 ARG A CA 1
ATOM 517 C C . ARG A 1 121 ? 296.33309 80.19683 127.46824 1.000 165.43485 117 ARG A C 1
ATOM 518 O O . ARG A 1 121 ? 296.12696 81.25735 128.06741 1.000 144.68577 117 ARG A O 1
ATOM 526 N N . GLY A 1 122 ? 296.25369 79.01346 128.07604 1.000 140.56894 118 GLY A N 1
ATOM 527 C CA . GLY A 1 122 ? 295.92729 78.87299 129.47929 1.000 191.83485 118 GLY A CA 1
ATOM 528 C C . GLY A 1 122 ? 297.09797 78.88582 130.43823 1.000 146.46174 118 GLY A C 1
ATOM 529 O O . GLY A 1 122 ? 296.90549 78.60421 131.62452 1.000 141.51895 118 GLY A O 1
ATOM 530 N N . ARG A 1 123 ? 298.30859 79.18201 129.95447 1.000 197.04485 119 ARG A N 1
ATOM 531 C CA . ARG A 1 123 ? 299.51564 79.29064 130.77347 1.000 141.93542 119 ARG A CA 1
ATOM 532 C C . ARG A 1 123 ? 299.92747 77.97435 131.42867 1.000 127.72647 119 ARG A C 1
ATOM 533 O O . ARG A 1 123 ? 300.99668 77.89862 132.04481 1.000 124.29069 119 ARG A O 1
ATOM 541 N N . GLU A 1 124 ? 299.11103 76.93111 131.28453 1.000 123.14775 120 GLU A N 1
ATOM 542 C CA . GLU A 1 124 ? 299.39210 75.63982 131.89652 1.000 114.58544 120 GLU A CA 1
ATOM 543 C C . GLU A 1 124 ? 298.49840 74.58129 131.26263 1.000 106.22698 120 GLU A C 1
ATOM 544 O O . GLU A 1 124 ? 297.57107 74.89419 130.51131 1.000 111.98116 120 GLU A O 1
ATOM 550 N N . PHE A 1 125 ? 298.79197 73.31427 131.57017 1.000 99.36575 121 PHE A N 1
ATOM 551 C CA . PHE A 1 125 ? 298.02313 72.19295 131.04522 1.000 96.30735 121 PHE A CA 1
ATOM 552 C C . PHE A 1 125 ? 297.92235 71.10191 132.10228 1.000 99.70646 121 PHE A C 1
ATOM 553 O O . PHE A 1 125 ? 298.75816 71.00194 133.00292 1.000 98.31045 121 PHE A O 1
ATOM 561 N N . SER A 1 126 ? 296.89538 70.26471 131.96341 1.000 101.31668 122 SER A N 1
ATOM 562 C CA . SER A 1 126 ? 296.60890 69.21321 132.92935 1.000 98.92459 122 SER A CA 1
ATOM 563 C C . SER A 1 126 ? 297.24828 67.89275 132.52498 1.000 99.78805 122 SER A C 1
ATOM 564 O O . SER A 1 126 ? 297.40931 67.60159 131.33691 1.000 97.29852 122 SER A O 1
ATOM 567 N N . VAL A 1 127 ? 297.61367 67.09997 133.53006 1.000 99.33503 123 VAL A N 1
ATOM 568 C CA . VAL A 1 127 ? 297.99665 65.70124 133.36309 1.000 94.41997 123 VAL A CA 1
ATOM 569 C C . VAL A 1 127 ? 297.21355 64.89756 134.39130 1.000 103.31159 123 VAL A C 1
ATOM 570 O O . VAL A 1 127 ? 297.39758 65.08503 135.59994 1.000 103.58434 123 VAL A O 1
ATOM 574 N N . THR A 1 128 ? 296.32204 64.03325 133.91704 1.000 107.03008 124 THR A N 1
ATOM 575 C CA . THR A 1 128 ? 295.55984 63.13776 134.77321 1.000 117.71485 124 THR A CA 1
ATOM 576 C C . THR A 1 128 ? 295.93786 61.69661 134.45524 1.000 113.62047 124 THR A C 1
ATOM 577 O O . THR A 1 128 ? 296.33264 61.37542 133.33082 1.000 100.87751 124 THR A O 1
ATOM 581 N N . ILE A 1 129 ? 295.82864 60.83208 135.45962 1.000 119.09445 125 ILE A N 1
ATOM 582 C CA . ILE A 1 129 ? 296.29935 59.45651 135.37152 1.000 120.35503 125 ILE A CA 1
ATOM 583 C C . ILE A 1 129 ? 295.13023 58.52370 135.65169 1.000 171.88485 125 ILE A C 1
ATOM 584 O O . ILE A 1 129 ? 294.32723 58.77797 136.55572 1.000 129.97623 125 ILE A O 1
ATOM 589 N N . GLU A 1 130 ? 295.02316 57.45580 134.85787 1.000 125.13046 126 GLU A N 1
ATOM 590 C CA . GLU A 1 130 ? 294.01787 56.42261 135.08640 1.000 125.86915 126 GLU A CA 1
ATOM 591 C C . GLU A 1 130 ? 294.20092 55.79588 136.46151 1.000 121.20688 126 GLU A C 1
ATOM 592 O O . GLU A 1 130 ? 295.06248 54.92999 136.64449 1.000 120.75324 126 GLU A O 1
ATOM 598 N N . GLY A 1 131 ? 293.39636 56.22516 137.43002 1.000 118.90879 127 GLY A N 1
ATOM 599 C CA . GLY A 1 131 ? 293.52872 55.74413 138.79036 1.000 118.36193 127 GLY A CA 1
ATOM 600 C C . GLY A 1 131 ? 293.51761 56.86459 139.80887 1.000 124.23788 127 GLY A C 1
ATOM 601 O O . GLY A 1 131 ? 292.56885 56.99345 140.58929 1.000 127.27696 127 GLY A O 1
ATOM 602 N N . HIS A 1 132 ? 294.56663 57.68460 139.80933 1.000 125.01956 128 HIS A N 1
ATOM 603 C CA . HIS A 1 132 ? 294.64587 58.80874 140.73046 1.000 133.21485 128 HIS A CA 1
ATOM 604 C C . HIS A 1 132 ? 293.51419 59.79187 140.46138 1.000 130.04993 128 HIS A C 1
ATOM 605 O O . HIS A 1 132 ? 292.96238 59.84002 139.35853 1.000 126.81326 128 HIS A O 1
ATOM 612 N N . ALA A 1 133 ? 293.16708 60.57395 141.48322 1.000 130.09864 129 ALA A N 1
ATOM 613 C CA . ALA A 1 133 ? 292.03029 61.48305 141.40133 1.000 132.48819 129 ALA A CA 1
ATOM 614 C C . ALA A 1 133 ? 292.45216 62.93918 141.24537 1.000 136.57570 129 ALA A C 1
ATOM 615 O O . ALA A 1 133 ? 291.80362 63.69527 140.51383 1.000 135.93250 129 ALA A O 1
ATOM 617 N N . GLU A 1 134 ? 293.51845 63.35032 141.92522 1.000 142.50013 130 GLU A N 1
ATOM 618 C CA . GLU A 1 134 ? 294.02837 64.70763 141.79654 1.000 140.39852 130 GLU A CA 1
ATOM 619 C C . GLU A 1 134 ? 294.81714 64.85061 140.50208 1.000 159.62485 130 GLU A C 1
ATOM 620 O O . GLU A 1 134 ? 295.71218 64.05311 140.21441 1.000 137.35934 130 GLU A O 1
ATOM 626 N N . GLU A 1 135 ? 294.48536 65.87003 139.71779 1.000 128.33091 131 GLU A N 1
ATOM 627 C CA . GLU A 1 135 ? 295.17330 66.07541 138.45379 1.000 117.66328 131 GLU A CA 1
ATOM 628 C C . GLU A 1 135 ? 296.49310 66.80081 138.67672 1.000 116.37952 131 GLU A C 1
ATOM 629 O O . GLU A 1 135 ? 296.71693 67.42750 139.71515 1.000 121.75716 131 GLU A O 1
ATOM 635 N N . LEU A 1 136 ? 297.37137 66.70065 137.68479 1.000 109.60878 132 LEU A N 1
ATOM 636 C CA . LEU A 1 136 ? 298.64226 67.40756 137.69729 1.000 108.16787 132 LEU A CA 1
ATOM 637 C C . LEU A 1 136 ? 298.60371 68.55247 136.69837 1.000 105.17353 132 LEU A C 1
ATOM 638 O O . LEU A 1 136 ? 298.23041 68.36547 135.53797 1.000 102.56573 132 LEU A O 1
ATOM 643 N N . ARG A 1 137 ? 298.98657 69.73890 137.15569 1.000 113.48485 133 ARG A N 1
ATOM 644 C CA . ARG A 1 137 ? 299.09049 70.90383 136.29190 1.000 99.35490 133 ARG A CA 1
ATOM 645 C C . ARG A 1 137 ? 300.55201 71.27389 136.09167 1.000 122.49485 133 ARG A C 1
ATOM 646 O O . ARG A 1 137 ? 301.36078 71.19125 137.02137 1.000 104.86888 133 ARG A O 1
ATOM 654 N N . VAL A 1 138 ? 300.88382 71.65800 134.86223 1.000 103.09012 134 VAL A N 1
ATOM 655 C CA . VAL A 1 138 ? 302.24237 72.00466 134.46657 1.000 102.84482 134 VAL A CA 1
ATOM 656 C C . VAL A 1 138 ? 302.19373 73.33923 133.73867 1.000 99.94133 134 VAL A C 1
ATOM 657 O O . VAL A 1 138 ? 301.46504 73.48120 132.75160 1.000 99.15821 134 VAL A O 1
ATOM 661 N N . ALA A 1 139 ? 302.95712 74.31405 134.22674 1.000 103.60457 135 ALA A N 1
ATOM 662 C CA . ALA A 1 139 ? 303.04855 75.60868 133.56524 1.000 108.78262 135 ALA A CA 1
ATOM 663 C C . ALA A 1 139 ? 303.83588 75.46877 132.26786 1.000 126.30485 135 ALA A C 1
ATOM 664 O O . ALA A 1 139 ? 304.84754 74.76142 132.22226 1.000 105.60068 135 ALA A O 1
ATOM 666 N N . VAL A 1 140 ? 303.37257 76.13709 131.21458 1.000 108.54856 136 VAL A N 1
ATOM 667 C CA . VAL A 1 140 ? 304.02815 76.05384 129.91045 1.000 103.93428 136 VAL A CA 1
ATOM 668 C C . VAL A 1 140 ? 304.93238 77.26319 129.70982 1.000 106.21660 136 VAL A C 1
ATOM 669 O O . VAL A 1 140 ? 304.60108 78.36948 130.16237 1.000 104.78768 136 VAL A O 1
ATOM 673 N N . PRO A 1 141 ? 306.08071 77.09729 129.05596 1.000 106.80757 137 PRO A N 1
ATOM 674 C CA . PRO A 1 141 ? 306.94319 78.24931 128.77762 1.000 102.28017 137 PRO A CA 1
ATOM 675 C C . PRO A 1 141 ? 306.22782 79.27926 127.91682 1.000 101.16453 137 PRO A C 1
ATOM 676 O O . PRO A 1 141 ? 305.53574 78.94332 126.95224 1.000 103.40607 137 PRO A O 1
ATOM 680 N N . SER A 1 142 ? 306.40415 80.54975 128.27388 1.000 101.11935 138 SER A N 1
ATOM 681 C CA . SER A 1 142 ? 306.01176 81.62644 127.37917 1.000 91.89403 138 SER A CA 1
ATOM 682 C C . SER A 1 142 ? 306.82952 81.54473 126.08963 1.000 91.24878 138 SER A C 1
ATOM 683 O O . SER A 1 142 ? 307.76007 80.74296 125.95874 1.000 88.99777 138 SER A O 1
ATOM 686 N N . PHE A 1 143 ? 306.47248 82.38409 125.11521 1.000 86.75343 139 PHE A N 1
ATOM 687 C CA . PHE A 1 143 ? 307.27475 82.47792 123.89974 1.000 88.37022 139 PHE A CA 1
ATOM 688 C C . PHE A 1 143 ? 308.69755 82.91377 124.22979 1.000 93.70004 139 PHE A C 1
ATOM 689 O O . PHE A 1 143 ? 309.67283 82.27060 123.82315 1.000 89.64702 139 PHE A O 1
ATOM 697 N N . LYS A 1 144 ? 308.82884 84.02199 124.96751 1.000 91.53348 140 LYS A N 1
ATOM 698 C CA . LYS A 1 144 ? 310.13541 84.45830 125.45019 1.000 91.75546 140 LYS A CA 1
ATOM 699 C C . LYS A 1 144 ? 310.83465 83.35829 126.23768 1.000 90.04318 140 LYS A C 1
ATOM 700 O O . LYS A 1 144 ? 312.06060 83.21547 126.15160 1.000 92.21087 140 LYS A O 1
ATOM 706 N N . ASP A 1 145 ? 310.07134 82.57637 127.00701 1.000 89.09174 141 ASP A N 1
ATOM 707 C CA . ASP A 1 145 ? 310.64759 81.47629 127.77296 1.000 88.55770 141 ASP A CA 1
ATOM 708 C C . ASP A 1 145 ? 311.21487 80.40653 126.84739 1.000 94.21101 141 ASP A C 1
ATOM 709 O O . ASP A 1 145 ? 312.23995 79.78311 127.14970 1.000 91.27948 141 ASP A O 1
ATOM 714 N N . ARG A 1 146 ? 310.55217 80.17785 125.71064 1.000 88.50061 142 ARG A N 1
ATOM 715 C CA . ARG A 1 146 ? 311.01631 79.16277 124.77148 1.000 90.83310 142 ARG A CA 1
ATOM 716 C C . ARG A 1 146 ? 312.19728 79.66523 123.95440 1.000 94.72503 142 ARG A C 1
ATOM 717 O O . ARG A 1 146 ? 313.02261 78.87404 123.48229 1.000 95.53908 142 ARG A O 1
ATOM 725 N N . THR A 1 147 ? 312.28784 80.97623 123.76701 1.000 96.60075 143 THR A N 1
ATOM 726 C CA . THR A 1 147 ? 313.27137 81.57566 122.87922 1.000 88.68695 143 THR A CA 1
ATOM 727 C C . THR A 1 147 ? 314.39786 82.28147 123.62324 1.000 92.48885 143 THR A C 1
ATOM 728 O O . THR A 1 147 ? 315.18539 82.99240 122.99048 1.000 91.56479 143 THR A O 1
ATOM 732 N N . TYR A 1 148 ? 314.50405 82.08686 124.94064 1.000 88.15472 144 TYR A N 1
ATOM 733 C CA . TYR A 1 148 ? 315.53986 82.76457 125.71495 1.000 99.27599 144 TYR A CA 1
ATOM 734 C C . TYR A 1 148 ? 316.93122 82.43011 125.18561 1.000 112.05485 144 TYR A C 1
ATOM 735 O O . TYR A 1 148 ? 317.64115 83.30326 124.67274 1.000 98.26124 144 TYR A O 1
ATOM 744 N N . TYR A 1 149 ? 317.33323 81.15890 125.29526 1.000 98.51163 145 TYR A N 1
ATOM 745 C CA . TYR A 1 149 ? 318.64791 80.74531 124.81209 1.000 98.17091 145 TYR A CA 1
ATOM 746 C C . TYR A 1 149 ? 318.81013 81.01754 123.32304 1.000 103.34318 145 TYR A C 1
ATOM 747 O O . TYR A 1 149 ? 319.92483 81.28544 122.85726 1.000 108.85713 145 TYR A O 1
ATOM 756 N N . MET A 1 150 ? 317.71528 80.94979 122.56314 1.000 98.66284 146 MET A N 1
ATOM 757 C CA . MET A 1 150 ? 317.79085 81.20035 121.12856 1.000 98.93625 146 MET A CA 1
ATOM 758 C C . MET A 1 150 ? 318.05675 82.67480 120.84501 1.000 92.02604 146 MET A C 1
ATOM 759 O O . MET A 1 150 ? 319.03632 83.02432 120.17397 1.000 90.79884 146 MET A O 1
ATOM 764 N N . ARG A 1 151 ? 317.19437 83.55863 121.36068 1.000 95.85451 147 ARG A N 1
ATOM 765 C CA . ARG A 1 151 ? 317.40916 84.99365 121.19712 1.000 94.72205 147 ARG A CA 1
ATOM 766 C C . ARG A 1 151 ? 318.74685 85.43655 121.77938 1.000 90.22034 147 ARG A C 1
ATOM 767 O O . ARG A 1 151 ? 319.35877 86.38075 121.26697 1.000 96.19302 147 ARG A O 1
ATOM 775 N N . MET A 1 152 ? 319.21591 84.77105 122.83941 1.000 95.62827 148 MET A N 1
ATOM 776 C CA . MET A 1 152 ? 320.55375 85.04296 123.35825 1.000 95.80584 148 MET A CA 1
ATOM 777 C C . MET A 1 152 ? 321.61902 84.74728 122.31053 1.000 93.35556 148 MET A C 1
ATOM 778 O O . MET A 1 152 ? 322.48875 85.58367 122.03661 1.000 96.68973 148 MET A O 1
ATOM 783 N N . ARG A 1 153 ? 321.57012 83.54933 121.72240 1.000 92.27674 149 ARG A N 1
ATOM 784 C CA . ARG A 1 153 ? 322.54596 83.17715 120.70396 1.000 95.63541 149 ARG A CA 1
ATOM 785 C C . ARG A 1 153 ? 322.54216 84.17042 119.55292 1.000 93.83719 149 ARG A C 1
ATOM 786 O O . ARG A 1 153 ? 323.60182 84.52142 119.01941 1.000 96.53026 149 ARG A O 1
ATOM 794 N N . LEU A 1 154 ? 321.35497 84.63065 119.15313 1.000 95.91857 150 LEU A N 1
ATOM 795 C CA . LEU A 1 154 ? 321.26399 85.63994 118.10434 1.000 85.96435 150 LEU A CA 1
ATOM 796 C C . LEU A 1 154 ? 321.93583 86.93836 118.52951 1.000 91.78454 150 LEU A C 1
ATOM 797 O O . LEU A 1 154 ? 322.75150 87.49841 117.78780 1.000 92.37314 150 LEU A O 1
ATOM 802 N N . ARG A 1 155 ? 321.59261 87.43532 119.72171 1.000 96.08655 151 ARG A N 1
ATOM 803 C CA . ARG A 1 155 ? 322.19848 88.65868 120.24231 1.000 94.11065 151 ARG A CA 1
ATOM 804 C C . ARG A 1 155 ? 323.71969 88.59466 120.19705 1.000 102.40347 151 ARG A C 1
ATOM 805 O O . ARG A 1 155 ? 324.38285 89.54167 119.75837 1.000 111.26742 151 ARG A O 1
ATOM 813 N N . ARG A 1 156 ? 324.28917 87.47280 120.63941 1.000 100.08703 152 ARG A N 1
ATOM 814 C CA . ARG A 1 156 ? 325.74141 87.36435 120.71369 1.000 96.10700 152 ARG A CA 1
ATOM 815 C C . ARG A 1 156 ? 326.36156 87.24834 119.32750 1.000 100.30728 152 ARG A C 1
ATOM 816 O O . ARG A 1 156 ? 327.34050 87.94043 119.02004 1.000 103.99359 152 ARG A O 1
ATOM 824 N N . MET A 1 157 ? 325.80770 86.37740 118.47779 1.000 97.14579 153 MET A N 1
ATOM 825 C CA . MET A 1 157 ? 326.29493 86.26318 117.10619 1.000 91.29401 153 MET A CA 1
ATOM 826 C C . MET A 1 157 ? 326.20544 87.60106 116.38344 1.000 87.51610 153 MET A C 1
ATOM 827 O O . MET A 1 157 ? 327.14494 88.00861 115.69114 1.000 90.11791 153 MET A O 1
ATOM 832 N N . SER A 1 158 ? 325.07365 88.29806 116.53515 1.000 90.82348 154 SER A N 1
ATOM 833 C CA . SER A 1 158 ? 324.92613 89.62643 115.94518 1.000 91.34902 154 SER A CA 1
ATOM 834 C C . SER A 1 158 ? 326.03243 90.56575 116.40955 1.000 90.63156 154 SER A C 1
ATOM 835 O O . SER A 1 158 ? 326.69404 91.21421 115.58806 1.000 85.45628 154 SER A O 1
ATOM 838 N N . GLN A 1 159 ? 326.24755 90.65089 117.72499 1.000 97.66867 155 GLN A N 1
ATOM 839 C CA . GLN A 1 159 ? 327.33350 91.47163 118.25315 1.000 98.08039 155 GLN A CA 1
ATOM 840 C C . GLN A 1 159 ? 328.68340 91.00055 117.72539 1.000 93.40537 155 GLN A C 1
ATOM 841 O O . GLN A 1 159 ? 329.52318 91.81383 117.31999 1.000 93.67550 155 GLN A O 1
ATOM 847 N N . GLU A 1 160 ? 328.90851 89.68191 117.72845 1.000 89.27376 156 GLU A N 1
ATOM 848 C CA . GLU A 1 160 ? 330.10967 89.12284 117.11479 1.000 86.84896 156 GLU A CA 1
ATOM 849 C C . GLU A 1 160 ? 330.29526 89.61982 115.68686 1.000 84.71000 156 GLU A C 1
ATOM 850 O O . GLU A 1 160 ? 331.42210 89.89555 115.25734 1.000 86.55825 156 GLU A O 1
ATOM 856 N N . ILE A 1 161 ? 329.19737 89.73520 114.93517 1.000 81.03398 157 ILE A N 1
ATOM 857 C CA . ILE A 1 161 ? 329.27886 90.19802 113.55094 1.000 78.54330 157 ILE A CA 1
ATOM 858 C C . ILE A 1 161 ? 329.71986 91.65404 113.49699 1.000 82.59280 157 ILE A C 1
ATOM 859 O O . ILE A 1 161 ? 330.67400 92.00057 112.78881 1.000 87.46866 157 ILE A O 1
ATOM 864 N N . ASP A 1 162 ? 329.02381 92.53033 114.23351 1.000 87.75574 158 ASP A N 1
ATOM 865 C CA . ASP A 1 162 ? 329.35389 93.95359 114.22054 1.000 89.02056 158 ASP A CA 1
ATOM 866 C C . ASP A 1 162 ? 330.82770 94.18637 114.52219 1.000 92.03222 158 ASP A C 1
ATOM 867 O O . ASP A 1 162 ? 331.47841 94.99815 113.85584 1.000 94.67060 158 ASP A O 1
ATOM 872 N N . GLN A 1 163 ? 331.36994 93.47820 115.51559 1.000 84.61366 159 GLN A N 1
ATOM 873 C CA . GLN A 1 163 ? 332.80556 93.52967 115.77437 1.000 86.80692 159 GLN A CA 1
ATOM 874 C C . GLN A 1 163 ? 333.59970 93.15209 114.52946 1.000 87.71081 159 GLN A C 1
ATOM 875 O O . GLN A 1 163 ? 334.49149 93.89352 114.09691 1.000 92.12046 159 GLN A O 1
ATOM 881 N N . MET A 1 164 ? 333.28697 91.99047 113.94328 1.000 82.09253 160 MET A N 1
ATOM 882 C CA . MET A 1 164 ? 333.95358 91.55624 112.71766 1.000 81.84965 160 MET A CA 1
ATOM 883 C C . MET A 1 164 ? 333.85923 92.61495 111.62572 1.000 83.23982 160 MET A C 1
ATOM 884 O O . MET A 1 164 ? 334.86342 92.95483 110.98625 1.000 81.57811 160 MET A O 1
ATOM 889 N N . ALA A 1 165 ? 332.65587 93.15006 111.40215 1.000 85.04380 161 ALA A N 1
ATOM 890 C CA . ALA A 1 165 ? 332.48146 94.18888 110.39372 1.000 86.92875 161 ALA A CA 1
ATOM 891 C C . ALA A 1 165 ? 333.18555 95.48186 110.79329 1.000 89.53146 161 ALA A C 1
ATOM 892 O O . ALA A 1 165 ? 333.80623 96.13730 109.94826 1.000 87.33773 161 ALA A O 1
ATOM 894 N N . THR A 1 166 ? 333.09496 95.86974 112.07253 1.000 90.91937 162 THR A N 1
ATOM 895 C CA . THR A 1 166 ? 333.73416 97.10555 112.52699 1.000 91.88778 162 THR A CA 1
ATOM 896 C C . THR A 1 166 ? 335.24386 97.05808 112.31120 1.000 94.83497 162 THR A C 1
ATOM 897 O O . THR A 1 166 ? 335.85768 98.06566 111.93950 1.000 99.79115 162 THR A O 1
ATOM 901 N N . VAL A 1 167 ? 335.85856 95.89307 112.53602 1.000 88.98526 163 VAL A N 1
ATOM 902 C CA . VAL A 1 167 ? 337.27988 95.71892 112.23533 1.000 119.58485 163 VAL A CA 1
ATOM 903 C C . VAL A 1 167 ? 337.54075 95.94889 110.75192 1.000 88.41527 163 VAL A C 1
ATOM 904 O O . VAL A 1 167 ? 338.45296 96.69356 110.37252 1.000 98.51330 163 VAL A O 1
ATOM 908 N N . LYS A 1 168 ? 336.74111 95.30705 109.89210 1.000 92.35273 164 LYS A N 1
ATOM 909 C CA . LYS A 1 168 ? 336.88470 95.48451 108.44878 1.000 100.03177 164 LYS A CA 1
ATOM 910 C C . LYS A 1 168 ? 336.83609 96.95664 108.05641 1.000 177.93485 164 LYS A C 1
ATOM 911 O O . LYS A 1 168 ? 337.56320 97.39549 107.15632 1.000 94.00795 164 LYS A O 1
ATOM 917 N N . ARG A 1 169 ? 335.98332 97.73741 108.72258 1.000 102.08168 165 ARG A N 1
ATOM 918 C CA . ARG A 1 169 ? 335.87891 99.15699 108.40177 1.000 93.87880 165 ARG A CA 1
ATOM 919 C C . ARG A 1 169 ? 337.10453 99.92488 108.88324 1.000 97.65159 165 ARG A C 1
ATOM 920 O O . ARG A 1 169 ? 337.71030 100.68594 108.11854 1.000 95.18940 165 ARG A O 1
ATOM 928 N N . GLU A 1 170 ? 337.49415 99.73110 110.14731 1.000 94.52533 166 GLU A N 1
ATOM 929 C CA . GLU A 1 170 ? 338.64507 100.44313 110.69878 1.000 95.18341 166 GLU A CA 1
ATOM 930 C C . GLU A 1 170 ? 339.97151 100.02208 110.07683 1.000 93.76953 166 GLU A C 1
ATOM 931 O O . GLU A 1 170 ? 341.00788 100.57388 110.45863 1.000 96.57022 166 GLU A O 1
ATOM 937 N N . ALA A 1 171 ? 339.96928 99.07036 109.14441 1.000 90.41320 167 ALA A N 1
ATOM 938 C CA . ALA A 1 171 ? 341.16046 98.70201 108.39389 1.000 81.86765 167 ALA A CA 1
ATOM 939 C C . ALA A 1 171 ? 341.05564 99.08123 106.92350 1.000 87.62797 167 ALA A C 1
ATOM 940 O O . ALA A 1 171 ? 341.92298 98.68920 106.13260 1.000 85.29030 167 ALA A O 1
ATOM 942 N N . LYS A 1 172 ? 340.01583 99.82642 106.54153 1.000 81.65879 168 LYS A N 1
ATOM 943 C CA . LYS A 1 172 ? 339.79027 100.23669 105.15364 1.000 79.20561 168 LYS A CA 1
ATOM 944 C C . LYS A 1 172 ? 339.86737 99.03045 104.22132 1.000 87.89284 168 LYS A C 1
ATOM 945 O O . LYS A 1 172 ? 340.44485 99.07667 103.13240 1.000 82.41584 168 LYS A O 1
ATOM 951 N N . TRP A 1 173 ? 339.26559 97.92861 104.67966 1.000 92.84268 169 TRP A N 1
ATOM 952 C CA . TRP A 1 173 ? 339.48160 96.63010 104.05138 1.000 94.84100 169 TRP A CA 1
ATOM 953 C C . TRP A 1 173 ? 338.87620 96.55601 102.65446 1.000 108.57485 169 TRP A C 1
ATOM 954 O O . TRP A 1 173 ? 339.34520 95.77062 101.82273 1.000 94.16220 169 TRP A O 1
ATOM 965 N N . ASP A 1 174 ? 337.84799 97.35845 102.37197 1.000 95.31441 170 ASP A N 1
ATOM 966 C CA . ASP A 1 174 ? 337.25554 97.33517 101.03913 1.000 126.44485 170 ASP A CA 1
ATOM 967 C C . ASP A 1 174 ? 338.12936 98.08048 100.03624 1.000 99.03797 170 ASP A C 1
ATOM 968 O O . ASP A 1 174 ? 338.33313 97.60795 98.91093 1.000 92.02765 170 ASP A O 1
ATOM 973 N N . GLN A 1 175 ? 338.64247 99.25460 100.41989 1.000 99.88180 171 GLN A N 1
ATOM 974 C CA . GLN A 1 175 ? 339.64181 99.92771 99.59496 1.000 91.11902 171 GLN A CA 1
ATOM 975 C C . GLN A 1 175 ? 340.89145 99.07816 99.42482 1.000 86.41317 171 GLN A C 1
ATOM 976 O O . GLN A 1 175 ? 341.48637 99.06849 98.34072 1.000 93.37223 171 GLN A O 1
ATOM 982 N N . LEU A 1 176 ? 341.30267 98.36820 100.47788 1.000 89.11709 172 LEU A N 1
ATOM 983 C CA . LEU A 1 176 ? 342.46423 97.49141 100.37669 1.000 76.56768 172 LEU A CA 1
ATOM 984 C C . LEU A 1 176 ? 342.24932 96.43092 99.30256 1.000 81.54037 172 LEU A C 1
ATOM 985 O O . LEU A 1 176 ? 343.14023 96.16650 98.48743 1.000 84.48262 172 LEU A O 1
ATOM 990 N N . VAL A 1 177 ? 341.06439 95.81324 99.28610 1.000 88.57563 173 VAL A N 1
ATOM 991 C CA . VAL A 1 177 ? 340.76395 94.79275 98.28365 1.000 89.93443 173 VAL A CA 1
ATOM 992 C C . VAL A 1 177 ? 340.66127 95.41934 96.89794 1.000 80.88877 173 VAL A C 1
ATOM 993 O O . VAL A 1 177 ? 341.21133 94.89255 95.92312 1.000 88.34336 173 VAL A O 1
ATOM 997 N N . HIS A 1 178 ? 339.96064 96.55192 96.78735 1.000 90.19200 174 HIS A N 1
ATOM 998 C CA . HIS A 1 178 ? 339.85120 97.24171 95.50401 1.000 92.45032 174 HIS A CA 1
ATOM 999 C C . HIS A 1 178 ? 341.22358 97.63896 94.97636 1.000 88.66249 174 HIS A C 1
ATOM 1000 O O . HIS A 1 178 ? 341.54149 97.41771 93.80136 1.000 81.46965 174 HIS A O 1
ATOM 1007 N N . ASP A 1 179 ? 342.04925 98.23818 95.83992 1.000 92.75528 175 ASP A N 1
ATOM 1008 C CA . ASP A 1 179 ? 343.40431 98.61059 95.44539 1.000 94.98780 175 ASP A CA 1
ATOM 1009 C C . ASP A 1 179 ? 344.20594 97.39420 95.00075 1.000 89.45485 175 ASP A C 1
ATOM 1010 O O . ASP A 1 179 ? 344.79835 97.39418 93.91452 1.000 82.84282 175 ASP A O 1
ATOM 1015 N N . ALA A 1 180 ? 344.23502 96.34914 95.82991 1.000 85.27015 176 ALA A N 1
ATOM 1016 C CA . ALA A 1 180 ? 344.98827 95.14240 95.50275 1.000 80.52030 176 ALA A CA 1
ATOM 1017 C C . ALA A 1 180 ? 344.50384 94.51978 94.19771 1.000 91.67882 176 ALA A C 1
ATOM 1018 O O . ALA A 1 180 ? 345.26743 94.40592 93.23038 1.000 99.77428 176 ALA A O 1
ATOM 1020 N N . ASN A 1 181 ? 343.23110 94.10278 94.16073 1.000 94.26034 177 ASN A N 1
ATOM 1021 C CA . ASN A 1 181 ? 342.66476 93.48369 92.96356 1.000 96.15462 177 ASN A CA 1
ATOM 1022 C C . ASN A 1 181 ? 342.87589 94.34901 91.72771 1.000 160.81485 177 ASN A C 1
ATOM 1023 O O . ASN A 1 181 ? 343.21774 93.84013 90.65381 1.000 106.15791 177 ASN A O 1
ATOM 1028 N N . GLY A 1 182 ? 342.68014 95.66244 91.86261 1.000 100.82567 178 GLY A N 1
ATOM 1029 C CA . GLY A 1 182 ? 342.80836 96.54358 90.71143 1.000 99.70874 178 GLY A CA 1
ATOM 1030 C C . GLY A 1 182 ? 344.22439 96.60179 90.16728 1.000 91.88839 178 GLY A C 1
ATOM 1031 O O . GLY A 1 182 ? 344.43540 96.65034 88.95162 1.000 95.92755 178 GLY A O 1
ATOM 1032 N N . LEU A 1 183 ? 345.21995 96.60196 91.06065 1.000 89.54472 179 LEU A N 1
ATOM 1033 C CA . LEU A 1 183 ? 346.60581 96.69734 90.61203 1.000 91.92581 179 LEU A CA 1
ATOM 1034 C C . LEU A 1 183 ? 347.20090 95.34785 90.22432 1.000 88.22108 179 LEU A C 1
ATOM 1035 O O . LEU A 1 183 ? 348.05629 95.30719 89.33265 1.000 81.16314 179 LEU A O 1
ATOM 1040 N N . ARG A 1 184 ? 346.78965 94.25138 90.87436 1.000 92.29722 180 ARG A N 1
ATOM 1041 C CA . ARG A 1 184 ? 347.08814 92.92778 90.32871 1.000 86.36304 180 ARG A CA 1
ATOM 1042 C C . ARG A 1 184 ? 346.63319 92.82699 88.87975 1.000 82.51137 180 ARG A C 1
ATOM 1043 O O . ARG A 1 184 ? 347.29083 92.18057 88.05300 1.000 76.25641 180 ARG A O 1
ATOM 1051 N N . ARG A 1 185 ? 345.50574 93.46265 88.55997 1.000 86.88734 181 ARG A N 1
ATOM 1052 C CA . ARG A 1 185 ? 345.02519 93.49739 87.18558 1.000 83.79867 181 ARG A CA 1
ATOM 1053 C C . ARG A 1 185 ? 346.02464 94.18491 86.26480 1.000 80.10854 181 ARG A C 1
ATOM 1054 O O . ARG A 1 185 ? 346.42104 93.62385 85.23515 1.000 80.92313 181 ARG A O 1
ATOM 1062 N N . GLU A 1 186 ? 346.43920 95.40624 86.61673 1.000 85.87449 182 GLU A N 1
ATOM 1063 C CA . GLU A 1 186 ? 347.40859 96.12259 85.79176 1.000 87.11451 182 GLU A CA 1
ATOM 1064 C C . GLU A 1 186 ? 348.72261 95.35500 85.67601 1.000 83.41193 182 GLU A C 1
ATOM 1065 O O . GLU A 1 186 ? 349.37966 95.39272 84.62892 1.000 82.47193 182 GLU A O 1
ATOM 1071 N N . ILE A 1 187 ? 349.12107 94.64867 86.73910 1.000 82.78203 183 ILE A N 1
ATOM 1072 C CA . ILE A 1 187 ? 350.35517 93.86292 86.69681 1.000 78.81732 183 ILE A CA 1
ATOM 1073 C C . ILE A 1 187 ? 350.21260 92.70004 85.72370 1.000 79.54984 183 ILE A C 1
ATOM 1074 O O . ILE A 1 187 ? 351.00636 92.55370 84.78522 1.000 78.24632 183 ILE A O 1
ATOM 1079 N N . LYS A 1 188 ? 349.21452 91.83618 85.95447 1.000 73.56586 184 LYS A N 1
ATOM 1080 C CA . LYS A 1 188 ? 348.89153 90.78976 84.98925 1.000 70.01868 184 LYS A CA 1
ATOM 1081 C C . LYS A 1 188 ? 348.79573 91.34179 83.57622 1.000 71.40010 184 LYS A C 1
ATOM 1082 O O . LYS A 1 188 ? 349.24206 90.70073 82.61716 1.000 64.56201 184 LYS A O 1
ATOM 1088 N N . PHE A 1 189 ? 348.21979 92.53605 83.43104 1.000 67.68305 185 PHE A N 1
ATOM 1089 C CA . PHE A 1 189 ? 347.97386 93.08146 82.10295 1.000 75.77187 185 PHE A CA 1
ATOM 1090 C C . PHE A 1 189 ? 349.28685 93.42188 81.40981 1.000 80.17691 185 PHE A C 1
ATOM 1091 O O . PHE A 1 189 ? 349.45320 93.18134 80.20747 1.000 90.61098 185 PHE A O 1
ATOM 1099 N N . ALA A 1 190 ? 350.24234 93.97492 82.16376 1.000 81.83621 186 ALA A N 1
ATOM 1100 C CA . ALA A 1 190 ? 351.55681 94.26524 81.59949 1.000 69.72072 186 ALA A CA 1
ATOM 1101 C C . ALA A 1 190 ? 352.27916 92.99531 81.17425 1.000 76.03613 186 ALA A C 1
ATOM 1102 O O . ALA A 1 190 ? 352.91977 92.97287 80.11675 1.000 80.15948 186 ALA A O 1
ATOM 1104 N N . ALA A 1 191 ? 352.19766 91.93725 81.98689 1.000 74.96604 187 ALA A N 1
ATOM 1105 C CA . ALA A 1 191 ? 352.82320 90.67042 81.62185 1.000 74.60416 187 ALA A CA 1
ATOM 1106 C C . ALA A 1 191 ? 352.36285 90.20280 80.24740 1.000 78.83506 187 ALA A C 1
ATOM 1107 O O . ALA A 1 191 ? 353.18071 89.78780 79.41732 1.000 72.01749 187 ALA A O 1
ATOM 1109 N N . THR A 1 192 ? 351.05402 90.26978 79.98937 1.000 76.40581 188 THR A N 1
ATOM 1110 C CA . THR A 1 192 ? 350.53262 89.95848 78.66292 1.000 78.19485 188 THR A CA 1
ATOM 1111 C C . THR A 1 192 ? 351.05394 90.92926 77.61260 1.000 78.27680 188 THR A C 1
ATOM 1112 O O . THR A 1 192 ? 351.22381 90.55021 76.44753 1.000 83.92641 188 THR A O 1
ATOM 1116 N N . GLU A 1 193 ? 351.31280 92.18147 78.00179 1.000 77.51156 189 GLU A N 1
ATOM 1117 C CA . GLU A 1 193 ? 351.83703 93.15939 77.05329 1.000 82.10961 189 GLU A CA 1
ATOM 1118 C C . GLU A 1 193 ? 353.29374 92.88083 76.70414 1.000 77.21686 189 GLU A C 1
ATOM 1119 O O . GLU A 1 193 ? 353.67125 92.96176 75.53036 1.000 83.78674 189 GLU A O 1
ATOM 1125 N N . TYR A 1 194 ? 354.12129 92.55683 77.69614 1.000 85.37939 190 TYR A N 1
ATOM 1126 C CA . TYR A 1 194 ? 355.51134 92.19667 77.45442 1.000 78.48277 190 TYR A CA 1
ATOM 1127 C C . TYR A 1 194 ? 355.66568 90.76044 76.96906 1.000 75.62371 190 TYR A C 1
ATOM 1128 O O . TYR A 1 194 ? 356.75340 90.38887 76.51534 1.000 77.86415 190 TYR A O 1
ATOM 1137 N N . GLY A 1 195 ? 354.60591 89.95653 77.03461 1.000 69.22286 191 GLY A N 1
ATOM 1138 C CA . GLY A 1 195 ? 354.68440 88.57405 76.60266 1.000 69.78564 191 GLY A CA 1
ATOM 1139 C C . GLY A 1 195 ? 355.33570 87.63887 77.59562 1.000 68.77502 191 GLY A C 1
ATOM 1140 O O . GLY A 1 195 ? 356.13942 86.79157 77.19609 1.000 77.11485 191 GLY A O 1
ATOM 1141 N N . VAL A 1 196 ? 355.01720 87.77302 78.88571 1.000 69.38099 192 VAL A N 1
ATOM 1142 C CA . VAL A 1 196 ? 355.65145 86.98308 79.93901 1.000 72.88462 192 VAL A CA 1
ATOM 1143 C C . VAL A 1 196 ? 354.59710 86.37663 80.85989 1.000 80.22848 192 VAL A C 1
ATOM 1144 O O . VAL A 1 196 ? 353.39267 86.48861 80.60353 1.000 77.01532 192 VAL A O 1
ATOM 1148 N N . GLU A 1 197 ? 355.04626 85.72033 81.92916 1.000 83.96287 193 GLU A N 1
ATOM 1149 C CA . GLU A 1 197 ? 354.18777 85.17070 82.96962 1.000 91.45684 193 GLU A CA 1
ATOM 1150 C C . GLU A 1 197 ? 354.59438 85.76227 84.31345 1.000 89.40117 193 GLU A C 1
ATOM 1151 O O . GLU A 1 197 ? 355.66271 86.36082 84.45388 1.000 89.26103 193 GLU A O 1
ATOM 1157 N N . TRP A 1 198 ? 353.72925 85.59888 85.31145 1.000 99.34104 194 TRP A N 1
ATOM 1158 C CA . TRP A 1 198 ? 353.87665 86.35953 86.54512 1.000 114.03730 194 TRP A CA 1
ATOM 1159 C C . TRP A 1 198 ? 353.20062 85.63897 87.70195 1.000 116.70672 194 TRP A C 1
ATOM 1160 O O . TRP A 1 198 ? 352.20728 84.93444 87.50382 1.000 118.12485 194 TRP A O 1
ATOM 1171 N N . ASP A 1 199 ? 353.75184 85.81524 88.90007 1.000 127.45787 195 ASP A N 1
ATOM 1172 C CA . ASP A 1 199 ? 353.15473 85.29843 90.12679 1.000 126.21575 195 ASP A CA 1
ATOM 1173 C C . ASP A 1 199 ? 352.62596 86.45022 90.97840 1.000 203.63485 195 ASP A C 1
ATOM 1174 O O . ASP A 1 199 ? 351.73580 86.27272 91.81137 1.000 118.91054 195 ASP A O 1
ATOM 1179 N N . GLY B 1 8 ? 334.32547 62.17082 144.64077 1.000 113.75000 4 GLY B N 1
ATOM 1180 C CA . GLY B 1 8 ? 334.09576 61.43492 143.41082 1.000 126.13762 4 GLY B CA 1
ATOM 1181 C C . GLY B 1 8 ? 334.31637 62.28653 142.17799 1.000 139.66485 4 GLY B C 1
ATOM 1182 O O . GLY B 1 8 ? 334.21283 63.51122 142.24598 1.000 135.69885 4 GLY B O 1
ATOM 1183 N N . ARG B 1 9 ? 334.61013 61.65433 141.04352 1.000 132.31176 5 ARG B N 1
ATOM 1184 C CA . ARG B 1 9 ? 335.02643 62.41835 139.87685 1.000 136.02505 5 ARG B CA 1
ATOM 1185 C C . ARG B 1 9 ? 334.53180 61.76487 138.59233 1.000 132.84405 5 ARG B C 1
ATOM 1186 O O . ARG B 1 9 ? 334.51987 60.53816 138.46966 1.000 131.47451 5 ARG B O 1
ATOM 1188 N N . LEU B 1 10 ? 334.11349 62.61004 137.65012 1.000 133.60286 6 LEU B N 1
ATOM 1189 C CA . LEU B 1 10 ? 333.83199 62.24751 136.26572 1.000 133.05290 6 LEU B CA 1
ATOM 1190 C C . LEU B 1 10 ? 334.62457 63.19241 135.37746 1.000 150.44685 6 LEU B C 1
ATOM 1191 O O . LEU B 1 10 ? 334.67720 64.39312 135.65203 1.000 139.60896 6 LEU B O 1
ATOM 1196 N N . LEU B 1 11 ? 335.24355 62.66010 134.32567 1.000 142.04997 7 LEU B N 1
ATOM 1197 C CA . LEU B 1 11 ? 336.13363 63.44901 133.48733 1.000 145.45962 7 LEU B CA 1
ATOM 1198 C C . LEU B 1 11 ? 335.89635 63.14070 132.01568 1.000 160.94485 7 LEU B C 1
ATOM 1199 O O . LEU B 1 11 ? 335.21429 62.17751 131.65773 1.000 140.56645 7 LEU B O 1
ATOM 1204 N N . THR B 1 12 ? 336.48583 63.97603 131.16593 1.000 138.48216 8 THR B N 1
ATOM 1205 C CA . THR B 1 12 ? 336.28861 63.90761 129.72750 1.000 125.35684 8 THR B CA 1
ATOM 1206 C C . THR B 1 12 ? 337.41821 63.13163 129.05616 1.000 126.25021 8 THR B C 1
ATOM 1207 O O . THR B 1 12 ? 338.47239 62.87800 129.64380 1.000 129.89879 8 THR B O 1
ATOM 1211 N N . THR B 1 13 ? 337.17043 62.73978 127.81495 1.000 122.35945 9 THR B N 1
ATOM 1212 C CA . THR B 1 13 ? 338.12908 62.07976 126.94458 1.000 120.10485 9 THR B CA 1
ATOM 1213 C C . THR B 1 13 ? 338.16837 62.82198 125.61857 1.000 124.29630 9 THR B C 1
ATOM 1214 O O . THR B 1 13 ? 337.19114 63.47734 125.24013 1.000 126.88210 9 THR B O 1
ATOM 1218 N N . PRO B 1 14 ? 339.29459 62.76676 124.89664 1.000 126.35591 10 PRO B N 1
ATOM 1219 C CA . PRO B 1 14 ? 339.32406 63.42339 123.57936 1.000 125.16122 10 PRO B CA 1
ATOM 1220 C C . PRO B 1 14 ? 338.32390 62.84032 122.59714 1.000 119.29557 10 PRO B C 1
ATOM 1221 O O . PRO B 1 14 ? 337.83619 63.56301 121.71864 1.000 120.21045 10 PRO B O 1
ATOM 1225 N N . THR B 1 15 ? 338.00119 61.55554 122.72134 1.000 111.04780 11 THR B N 1
ATOM 1226 C CA . THR B 1 15 ? 336.89646 60.97418 121.97743 1.000 110.39086 11 THR B CA 1
ATOM 1227 C C . THR B 1 15 ? 335.58689 61.23380 122.72380 1.000 112.55888 11 THR B C 1
ATOM 1228 O O . THR B 1 15 ? 335.57479 61.59484 123.90515 1.000 119.04427 11 THR B O 1
ATOM 1232 N N . ARG B 1 16 ? 334.46339 61.05207 122.01831 1.000 108.13861 12 ARG B N 1
ATOM 1233 C CA . ARG B 1 16 ? 333.14878 61.34309 122.59007 1.000 106.90400 12 ARG B CA 1
ATOM 1234 C C . ARG B 1 16 ? 332.90686 60.59681 123.89754 1.000 110.57533 12 ARG B C 1
ATOM 1235 O O . ARG B 1 16 ? 332.05900 61.01243 124.69573 1.000 107.45001 12 ARG B O 1
ATOM 1243 N N . LEU B 1 17 ? 333.63807 59.50887 124.13345 1.000 105.71843 13 LEU B N 1
ATOM 1244 C CA . LEU B 1 17 ? 333.44738 58.70128 125.32982 1.000 115.90699 13 LEU B CA 1
ATOM 1245 C C . LEU B 1 17 ? 333.68362 59.52461 126.59161 1.000 117.09250 13 LEU B C 1
ATOM 1246 O O . LEU B 1 17 ? 334.32111 60.58000 126.56529 1.000 119.61954 13 LEU B O 1
ATOM 1251 N N . LEU B 1 18 ? 333.15864 59.02678 127.70750 1.000 124.97030 14 LEU B N 1
ATOM 1252 C CA . LEU B 1 18 ? 333.26410 59.69441 128.99568 1.000 134.22748 14 LEU B CA 1
ATOM 1253 C C . LEU B 1 18 ? 333.81337 58.72381 130.03149 1.000 167.53485 14 LEU B C 1
ATOM 1254 O O . LEU B 1 18 ? 333.43150 57.54960 130.05910 1.000 173.26485 14 LEU B O 1
ATOM 1259 N N . LYS B 1 19 ? 334.71586 59.21650 130.87740 1.000 153.30743 15 LYS B N 1
ATOM 1260 C CA . LYS B 1 19 ? 335.30852 58.42843 131.95100 1.000 154.75412 15 LYS B CA 1
ATOM 1261 C C . LYS B 1 19 ? 334.85341 58.97837 133.29248 1.000 143.00071 15 LYS B C 1
ATOM 1262 O O . LYS B 1 19 ? 335.02973 60.16915 133.57050 1.000 140.96943 15 LYS B O 1
ATOM 1268 N N . LEU B 1 20 ? 334.27580 58.11266 134.11909 1.000 135.92010 16 LEU B N 1
ATOM 1269 C CA . LEU B 1 20 ? 334.10534 58.38968 135.53578 1.000 131.73227 16 LEU B CA 1
ATOM 1270 C C . LEU B 1 20 ? 334.60030 57.19517 136.33514 1.000 137.75485 16 LEU B C 1
ATOM 1271 O O . LEU B 1 20 ? 334.70282 56.07539 135.82622 1.000 137.08675 16 LEU B O 1
ATOM 1276 N N . ILE B 1 21 ? 334.90004 57.45752 137.60457 1.000 135.04414 17 ILE B N 1
ATOM 1277 C CA . ILE B 1 21 ? 335.34688 56.44745 138.55521 1.000 137.93389 17 ILE B CA 1
ATOM 1278 C C . ILE B 1 21 ? 334.91504 56.87145 139.95267 1.000 147.45485 17 ILE B C 1
ATOM 1279 O O . ILE B 1 21 ? 334.68179 58.05444 140.21861 1.000 135.21791 17 ILE B O 1
ATOM 1284 N N . LEU B 1 22 ? 334.80311 55.89371 140.84692 1.000 146.63388 18 LEU B N 1
ATOM 1285 C CA . LEU B 1 22 ? 334.15185 56.09191 142.13399 1.000 146.98430 18 LEU B CA 1
ATOM 1286 C C . LEU B 1 22 ? 334.58808 54.97173 143.07164 1.000 180.55485 18 LEU B C 1
ATOM 1287 O O . LEU B 1 22 ? 335.37560 54.10443 142.67547 1.000 151.25391 18 LEU B O 1
ATOM 1292 N N . PRO B 1 23 ? 334.12582 54.98456 144.33950 1.000 169.30485 19 PRO B N 1
ATOM 1293 C CA . PRO B 1 23 ? 334.21384 53.82236 145.22836 1.000 146.64552 19 PRO B CA 1
ATOM 1294 C C . PRO B 1 23 ? 333.94378 52.48898 144.53248 1.000 137.61929 19 PRO B C 1
ATOM 1295 O O . PRO B 1 23 ? 333.23568 51.64343 145.07926 1.000 130.51164 19 PRO B O 1
ATOM 1299 N N . HIS B 1 56 ? 329.67591 56.55511 127.70008 1.000 119.60289 52 HIS B N 1
ATOM 1300 C CA . HIS B 1 56 ? 329.16266 57.04283 126.42675 1.000 163.04485 52 HIS B CA 1
ATOM 1301 C C . HIS B 1 56 ? 327.95364 57.95450 126.63672 1.000 118.45588 52 HIS B C 1
ATOM 1302 O O . HIS B 1 56 ? 327.07364 57.65385 127.44505 1.000 119.76417 52 HIS B O 1
ATOM 1309 N N . PRO B 1 57 ? 327.92938 59.08006 125.91711 1.000 115.63941 53 PRO B N 1
ATOM 1310 C CA . PRO B 1 57 ? 326.83128 60.04629 126.10367 1.000 111.75204 53 PRO B CA 1
ATOM 1311 C C . PRO B 1 57 ? 325.44899 59.48491 125.81553 1.000 108.22388 53 PRO B C 1
ATOM 1312 O O . PRO B 1 57 ? 324.49847 59.79234 126.54570 1.000 102.45615 53 PRO B O 1
ATOM 1316 N N . GLN B 1 58 ? 325.30350 58.67101 124.77312 1.000 105.84693 54 GLN B N 1
ATOM 1317 C CA . GLN B 1 58 ? 323.98305 58.24085 124.33051 1.000 99.81689 54 GLN B CA 1
ATOM 1318 C C . GLN B 1 58 ? 323.43146 57.05365 125.10705 1.000 103.37596 54 GLN B C 1
ATOM 1319 O O . GLN B 1 58 ? 322.35333 56.55991 124.75768 1.000 97.56015 54 GLN B O 1
ATOM 1325 N N . GLN B 1 59 ? 324.12226 56.58162 126.13292 1.000 108.99485 55 GLN B N 1
ATOM 1326 C CA . GLN B 1 59 ? 323.56156 55.46054 126.86573 1.000 98.27447 55 GLN B CA 1
ATOM 1327 C C . GLN B 1 59 ? 322.58055 55.95087 127.92735 1.000 102.89288 55 GLN B C 1
ATOM 1328 O O . GLN B 1 59 ? 322.74552 57.04095 128.48046 1.000 102.94372 55 GLN B O 1
ATOM 1334 N N . PRO B 1 60 ? 321.54600 55.17031 128.21975 1.000 102.51697 56 PRO B N 1
ATOM 1335 C CA . PRO B 1 60 ? 320.59929 55.56781 129.26351 1.000 102.70899 56 PRO B CA 1
ATOM 1336 C C . PRO B 1 60 ? 321.21514 55.45373 130.64992 1.000 106.71923 56 PRO B C 1
ATOM 1337 O O . PRO B 1 60 ? 322.17612 54.71490 130.88028 1.000 108.85699 56 PRO B O 1
ATOM 1341 N N . LEU B 1 61 ? 320.64501 56.22237 131.58348 1.000 106.70186 57 LEU B N 1
ATOM 1342 C CA . LEU B 1 61 ? 321.05528 56.10977 132.97920 1.000 112.22168 57 LEU B CA 1
ATOM 1343 C C . LEU B 1 61 ? 320.85897 54.69495 133.50183 1.000 111.73485 57 LEU B C 1
ATOM 1344 O O . LEU B 1 61 ? 321.65925 54.21905 134.31649 1.000 112.57291 57 LEU B O 1
ATOM 1349 N N . SER B 1 62 ? 319.80634 54.01158 133.04032 1.000 104.15977 58 SER B N 1
ATOM 1350 C CA . SER B 1 62 ? 319.60769 52.60740 133.38621 1.000 112.58953 58 SER B CA 1
ATOM 1351 C C . SER B 1 62 ? 320.85568 51.78271 133.09637 1.000 117.85083 58 SER B C 1
ATOM 1352 O O . SER B 1 62 ? 321.23719 50.91874 133.89471 1.000 122.74356 58 SER B O 1
ATOM 1355 N N . TYR B 1 63 ? 321.50501 52.03793 131.95646 1.000 115.60414 59 TYR B N 1
ATOM 1356 C CA . TYR B 1 63 ? 322.76191 51.36308 131.64864 1.000 117.38455 59 TYR B CA 1
ATOM 1357 C C . TYR B 1 63 ? 323.84097 51.71584 132.66373 1.000 120.39446 59 TYR B C 1
ATOM 1358 O O . TYR B 1 63 ? 324.54243 50.82612 133.16075 1.000 118.54709 59 TYR B O 1
ATOM 1367 N N . LEU B 1 64 ? 323.98759 53.00654 132.98358 1.000 120.53039 60 LEU B N 1
ATOM 1368 C CA . LEU B 1 64 ? 324.90684 53.40316 134.04609 1.000 120.94218 60 LEU B CA 1
ATOM 1369 C C . LEU B 1 64 ? 324.60048 52.66309 135.34081 1.000 123.92206 60 LEU B C 1
ATOM 1370 O O . LEU B 1 64 ? 325.51526 52.24462 136.05987 1.000 119.55379 60 LEU B O 1
ATOM 1375 N N . GLU B 1 65 ? 323.31709 52.49283 135.65274 1.000 124.86485 61 GLU B N 1
ATOM 1376 C CA . GLU B 1 65 ? 322.92831 51.60389 136.74029 1.000 125.38767 61 GLU B CA 1
ATOM 1377 C C . GLU B 1 65 ? 323.26732 50.15490 136.41199 1.000 124.82421 61 GLU B C 1
ATOM 1378 O O . GLU B 1 65 ? 323.79932 49.42461 137.25701 1.000 121.80662 61 GLU B O 1
ATOM 1384 N N . ARG B 1 66 ? 322.98098 49.72838 135.17683 1.000 124.41228 62 ARG B N 1
ATOM 1385 C CA . ARG B 1 66 ? 323.07859 48.31194 134.83174 1.000 126.71906 62 ARG B CA 1
ATOM 1386 C C . ARG B 1 66 ? 324.50804 47.79195 134.92965 1.000 125.59264 62 ARG B C 1
ATOM 1387 O O . ARG B 1 66 ? 324.72654 46.65199 135.35876 1.000 127.42150 62 ARG B O 1
ATOM 1395 N N . LEU B 1 67 ? 325.49436 48.59768 134.52857 1.000 125.52907 63 LEU B N 1
ATOM 1396 C CA . LEU B 1 67 ? 326.87099 48.11399 134.54311 1.000 130.85485 63 LEU B CA 1
ATOM 1397 C C . LEU B 1 67 ? 327.58097 48.37612 135.86541 1.000 130.18485 63 LEU B C 1
ATOM 1398 O O . LEU B 1 67 ? 328.56933 47.69587 136.16779 1.000 123.46603 63 LEU B O 1
ATOM 1403 N N . ILE B 1 68 ? 327.11679 49.35081 136.65526 1.000 120.37251 64 ILE B N 1
ATOM 1404 C CA . ILE B 1 68 ? 327.65129 49.51980 138.00575 1.000 117.99392 64 ILE B CA 1
ATOM 1405 C C . ILE B 1 68 ? 327.36843 48.28007 138.84016 1.000 124.83653 64 ILE B C 1
ATOM 1406 O O . ILE B 1 68 ? 328.21792 47.84089 139.62598 1.000 148.88485 64 ILE B O 1
ATOM 1411 N N . GLN B 1 69 ? 326.18320 47.68363 138.66692 1.000 124.57684 65 GLN B N 1
ATOM 1412 C CA . GLN B 1 69 ? 325.80916 46.49825 139.43234 1.000 125.78264 65 GLN B CA 1
ATOM 1413 C C . GLN B 1 69 ? 326.79037 45.35141 139.22359 1.000 131.99195 65 GLN B C 1
ATOM 1414 O O . GLN B 1 69 ? 326.87852 44.45317 140.06892 1.000 131.76793 65 GLN B O 1
ATOM 1420 N N . ALA B 1 70 ? 327.53476 45.36242 138.11551 1.000 137.68485 66 ALA B N 1
ATOM 1421 C CA . ALA B 1 70 ? 328.64985 44.43904 137.95796 1.000 132.31188 66 ALA B CA 1
ATOM 1422 C C . ALA B 1 70 ? 329.79829 44.74980 138.90991 1.000 134.92017 66 ALA B C 1
ATOM 1423 O O . ALA B 1 70 ? 330.72239 43.93706 139.02623 1.000 156.80485 66 ALA B O 1
ATOM 1425 N N . GLU B 1 71 ? 329.76340 45.90044 139.58271 1.000 133.43608 67 GLU B N 1
ATOM 1426 C CA . GLU B 1 71 ? 330.76172 46.29832 140.57109 1.000 133.99192 67 GLU B CA 1
ATOM 1427 C C . GLU B 1 71 ? 330.10888 46.57622 141.92315 1.000 134.14835 67 GLU B C 1
ATOM 1428 O O . GLU B 1 71 ? 330.34142 47.61930 142.53685 1.000 130.02135 67 GLU B O 1
ATOM 1434 N N . ILE B 1 72 ? 329.28470 45.64755 142.39971 1.000 133.63445 68 ILE B N 1
ATOM 1435 C CA . ILE B 1 72 ? 328.46344 45.88141 143.58522 1.000 137.04356 68 ILE B CA 1
ATOM 1436 C C . ILE B 1 72 ? 327.97568 44.54873 144.14503 1.000 155.83485 68 ILE B C 1
ATOM 1437 O O . ILE B 1 72 ? 327.98904 43.53769 143.42767 1.000 136.07170 68 ILE B O 1
ATOM 1439 N N . PRO B 1 73 ? 327.54165 44.48981 145.41848 1.000 146.98485 69 PRO B N 1
ATOM 1440 C CA . PRO B 1 73 ? 326.98198 43.26090 145.99593 1.000 137.39232 69 PRO B CA 1
ATOM 1441 C C . PRO B 1 73 ? 325.61171 42.90023 145.42485 1.000 128.96667 69 PRO B C 1
ATOM 1442 O O . PRO B 1 73 ? 324.68664 42.64796 146.20026 1.000 117.25637 69 PRO B O 1
ATOM 1446 N N . GLU B 1 85 ? 319.76612 49.09429 143.41709 1.000 123.99066 81 GLU B N 1
ATOM 1447 C CA . GLU B 1 85 ? 319.08629 50.09722 142.60506 1.000 133.60976 81 GLU B CA 1
ATOM 1448 C C . GLU B 1 85 ? 319.79371 51.44795 142.69917 1.000 134.62014 81 GLU B C 1
ATOM 1449 O O . GLU B 1 85 ? 319.93904 52.00806 143.78476 1.000 129.22608 81 GLU B O 1
ATOM 1455 N N . ILE B 1 86 ? 320.22186 51.97059 141.55381 1.000 134.65742 82 ILE B N 1
ATOM 1456 C CA . ILE B 1 86 ? 321.07916 53.14961 141.47942 1.000 130.69472 82 ILE B CA 1
ATOM 1457 C C . ILE B 1 86 ? 320.26132 54.26066 140.83194 1.000 130.92276 82 ILE B C 1
ATOM 1458 O O . ILE B 1 86 ? 319.84859 54.14453 139.67259 1.000 140.26485 82 ILE B O 1
ATOM 1463 N N . ILE B 1 87 ? 320.02050 55.33871 141.56859 1.000 128.22302 83 ILE B N 1
ATOM 1464 C CA . ILE B 1 87 ? 319.29895 56.48247 141.04336 1.000 128.10587 83 ILE B CA 1
ATOM 1465 C C . ILE B 1 87 ? 320.23442 57.68539 141.00435 1.000 129.93639 83 ILE B C 1
ATOM 1466 O O . ILE B 1 87 ? 321.30428 57.69090 141.60873 1.000 139.03485 83 ILE B O 1
ATOM 1471 N N . PHE B 1 88 ? 319.82435 58.72470 140.28183 1.000 133.21348 84 PHE B N 1
ATOM 1472 C CA . PHE B 1 88 ? 320.64765 59.90409 140.07594 1.000 150.80485 84 PHE B CA 1
ATOM 1473 C C . PHE B 1 88 ? 319.83704 61.15017 140.40375 1.000 130.92372 84 PHE B C 1
ATOM 1474 O O . PHE B 1 88 ? 318.61311 61.17771 140.25583 1.000 154.65485 84 PHE B O 1
ATOM 1482 N N . ARG B 1 89 ? 320.53603 62.18407 140.86480 1.000 126.96737 85 ARG B N 1
ATOM 1483 C CA . ARG B 1 89 ? 319.88982 63.42829 141.25703 1.000 126.04368 85 ARG B CA 1
ATOM 1484 C C . ARG B 1 89 ? 320.87884 64.56808 141.08065 1.000 129.61483 85 ARG B C 1
ATOM 1485 O O . ARG B 1 89 ? 322.09282 64.35601 141.04234 1.000 126.86815 85 ARG B O 1
ATOM 1487 N N . ALA B 1 90 ? 320.34274 65.78263 140.97389 1.000 131.84032 86 ALA B N 1
ATOM 1488 C CA . ALA B 1 90 ? 321.17680 66.96186 140.78162 1.000 130.24221 86 ALA B CA 1
ATOM 1489 C C . ALA B 1 90 ? 320.42344 68.19665 141.25588 1.000 135.84234 86 ALA B C 1
ATOM 1490 O O . ALA B 1 90 ? 319.23229 68.14590 141.57627 1.000 131.33536 86 ALA B O 1
ATOM 1492 N N . GLU B 1 91 ? 321.14448 69.31481 141.27132 1.000 161.11485 87 GLU B N 1
ATOM 1493 C CA . GLU B 1 91 ? 320.65538 70.56103 141.84070 1.000 138.79514 87 GLU B CA 1
ATOM 1494 C C . GLU B 1 91 ? 319.74582 71.27497 140.84190 1.000 133.82169 87 GLU B C 1
ATOM 1495 O O . GLU B 1 91 ? 320.00942 71.28014 139.63493 1.000 127.37286 87 GLU B O 1
ATOM 1501 N N . ALA B 1 92 ? 318.66466 71.87502 141.34602 1.000 139.15646 88 ALA B N 1
ATOM 1502 C CA . ALA B 1 92 ? 317.63904 72.47410 140.49027 1.000 136.19835 88 ALA B CA 1
ATOM 1503 C C . ALA B 1 92 ? 317.24734 73.83832 141.04061 1.000 136.79894 88 ALA B C 1
ATOM 1504 O O . ALA B 1 92 ? 316.72186 73.93146 142.15257 1.000 141.81254 88 ALA B O 1
ATOM 1506 N N . ASP B 1 93 ? 317.47523 74.88571 140.25370 1.000 129.41646 89 ASP B N 1
ATOM 1507 C CA . ASP B 1 93 ? 317.11347 76.24321 140.63087 1.000 131.52188 89 ASP B CA 1
ATOM 1508 C C . ASP B 1 93 ? 315.77793 76.64028 140.00773 1.000 133.07218 89 ASP B C 1
ATOM 1509 O O . ASP B 1 93 ? 315.34663 76.08998 138.99170 1.000 133.78917 89 ASP B O 1
ATOM 1511 N N . TYR B 1 94 ? 315.11670 77.60571 140.64854 1.000 145.02555 90 TYR B N 1
ATOM 1512 C CA . TYR B 1 94 ? 313.87984 78.19190 140.13884 1.000 150.63046 90 TYR B CA 1
ATOM 1513 C C . TYR B 1 94 ? 313.66319 79.55350 140.78661 1.000 160.00485 90 TYR B C 1
ATOM 1514 O O . TYR B 1 94 ? 312.77459 79.71386 141.62956 1.000 150.87863 90 TYR B O 1
ATOM 1523 N N . THR B 1 95 ? 314.48195 80.53230 140.40928 1.000 156.98245 91 THR B N 1
ATOM 1524 C CA . THR B 1 95 ? 314.43478 81.86540 141.00284 1.000 160.79640 91 THR B CA 1
ATOM 1525 C C . THR B 1 95 ? 315.15864 82.87774 140.11975 1.000 149.42412 91 THR B C 1
ATOM 1526 O O . THR B 1 95 ? 316.38709 82.86914 140.03087 1.000 142.94583 91 THR B O 1
ATOM 1530 N N . THR B 1 101 ? 316.86196 76.44591 145.03131 1.000 124.87715 97 THR B N 1
ATOM 1531 C CA . THR B 1 101 ? 317.55048 75.16031 145.04448 1.000 143.96306 97 THR B CA 1
ATOM 1532 C C . THR B 1 101 ? 316.55614 74.00683 145.14459 1.000 150.83485 97 THR B C 1
ATOM 1533 O O . THR B 1 101 ? 315.41715 74.20396 145.57242 1.000 142.58347 97 THR B O 1
ATOM 1537 N N . HIS B 1 102 ? 316.99268 72.81038 144.74704 1.000 137.90785 98 HIS B N 1
ATOM 1538 C CA . HIS B 1 102 ? 316.16901 71.60359 144.78301 1.000 135.43281 98 HIS B CA 1
ATOM 1539 C C . HIS B 1 102 ? 317.00310 70.43319 144.27446 1.000 134.48539 98 HIS B C 1
ATOM 1540 O O . HIS B 1 102 ? 317.97655 70.61252 143.53717 1.000 136.05793 98 HIS B O 1
ATOM 1547 N N . TRP B 1 103 ? 316.60318 69.22761 144.67865 1.000 135.33337 99 TRP B N 1
ATOM 1548 C CA . TRP B 1 103 ? 317.13462 67.98689 144.13266 1.000 159.26485 99 TRP B CA 1
ATOM 1549 C C . TRP B 1 103 ? 316.01707 67.25834 143.40174 1.000 132.14820 99 TRP B C 1
ATOM 1550 O O . TRP B 1 103 ? 314.86492 67.26842 143.84770 1.000 127.68623 99 TRP B O 1
ATOM 1561 N N . VAL B 1 104 ? 316.35700 66.63553 142.27395 1.000 128.18289 100 VAL B N 1
ATOM 1562 C CA . VAL B 1 104 ? 315.36964 66.03781 141.38064 1.000 118.75485 100 VAL B CA 1
ATOM 1563 C C . VAL B 1 104 ? 315.89929 64.70550 140.86195 1.000 115.80290 100 VAL B C 1
ATOM 1564 O O . VAL B 1 104 ? 317.07036 64.59430 140.48485 1.000 110.81123 100 VAL B O 1
ATOM 1568 N N . ARG B 1 105 ? 315.03357 63.69100 140.85054 1.000 108.28083 101 ARG B N 1
ATOM 1569 C CA . ARG B 1 105 ? 315.37845 62.37276 140.33017 1.000 111.84458 101 ARG B CA 1
ATOM 1570 C C . ARG B 1 105 ? 315.19327 62.35171 138.81824 1.000 110.52896 101 ARG B C 1
ATOM 1571 O O . ARG B 1 105 ? 314.17514 62.82628 138.30596 1.000 113.07751 101 ARG B O 1
ATOM 1573 N N . TRP B 1 106 ? 316.16928 61.78589 138.11180 1.000 108.28076 102 TRP B N 1
ATOM 1574 C CA . TRP B 1 106 ? 316.18856 61.78179 136.65442 1.000 106.20942 102 TRP B CA 1
ATOM 1575 C C . TRP B 1 106 ? 315.79570 60.40661 136.13050 1.000 106.40125 102 TRP B C 1
ATOM 1576 O O . TRP B 1 106 ? 316.18438 59.38376 136.70298 1.000 109.97118 102 TRP B O 1
ATOM 1587 N N . SER B 1 107 ? 315.01527 60.39058 135.05178 1.000 106.17947 103 SER B N 1
ATOM 1588 C CA . SER B 1 107 ? 314.56853 59.13332 134.46842 1.000 99.86721 103 SER B CA 1
ATOM 1589 C C . SER B 1 107 ? 315.75220 58.34201 133.93065 1.000 101.08198 103 SER B C 1
ATOM 1590 O O . SER B 1 107 ? 316.64662 58.89493 133.28909 1.000 101.74257 103 SER B O 1
ATOM 1593 N N . GLY B 1 108 ? 315.75607 57.03438 134.20495 1.000 103.45111 104 GLY B N 1
ATOM 1594 C CA . GLY B 1 108 ? 316.77079 56.16320 133.63581 1.000 98.00786 104 GLY B CA 1
ATOM 1595 C C . GLY B 1 108 ? 316.82524 56.20649 132.12409 1.000 103.46341 104 GLY B C 1
ATOM 1596 O O . GLY B 1 108 ? 317.87469 55.91618 131.54017 1.000 99.11551 104 GLY B O 1
ATOM 1597 N N . SER B 1 109 ? 315.71779 56.57711 131.47779 1.000 102.08485 105 SER B N 1
ATOM 1598 C CA . SER B 1 109 ? 315.67762 56.78428 130.03711 1.000 107.01562 105 SER B CA 1
ATOM 1599 C C . SER B 1 109 ? 316.46615 58.01026 129.59108 1.000 103.26949 105 SER B C 1
ATOM 1600 O O . SER B 1 109 ? 316.70316 58.16728 128.38881 1.000 97.23549 105 SER B O 1
ATOM 1603 N N . THR B 1 110 ? 316.85276 58.88645 130.51768 1.000 101.71343 106 THR B N 1
ATOM 1604 C CA . THR B 1 110 ? 317.70200 60.02147 130.17948 1.000 105.73550 106 THR B CA 1
ATOM 1605 C C . THR B 1 110 ? 319.04668 59.53586 129.65156 1.000 108.14707 106 THR B C 1
ATOM 1606 O O . THR B 1 110 ? 319.67451 58.64429 130.23072 1.000 112.23132 106 THR B O 1
ATOM 1610 N N . GLU B 1 111 ? 319.47958 60.11459 128.53364 1.000 108.42575 107 GLU B N 1
ATOM 1611 C CA . GLU B 1 111 ? 320.82218 59.85695 128.03261 1.000 104.85316 107 GLU B CA 1
ATOM 1612 C C . GLU B 1 111 ? 321.85575 60.30674 129.05669 1.000 105.80082 107 GLU B C 1
ATOM 1613 O O . GLU B 1 111 ? 321.59550 61.19323 129.87267 1.000 135.55485 107 GLU B O 1
ATOM 1619 N N . ILE B 1 112 ? 323.03687 59.68706 129.01767 1.000 109.63660 108 ILE B N 1
ATOM 1620 C CA . ILE B 1 112 ? 324.12485 60.12478 129.89076 1.000 111.75299 108 ILE B CA 1
ATOM 1621 C C . ILE B 1 112 ? 324.54945 61.54222 129.52707 1.000 108.90447 108 ILE B C 1
ATOM 1622 O O . ILE B 1 112 ? 324.49303 62.45899 130.35526 1.000 105.84619 108 ILE B O 1
ATOM 1627 N N . GLY B 1 113 ? 324.96316 61.74317 128.27324 1.000 105.76775 109 GLY B N 1
ATOM 1628 C CA . GLY B 1 113 ? 325.43958 63.05337 127.85718 1.000 107.15720 109 GLY B CA 1
ATOM 1629 C C . GLY B 1 113 ? 324.38717 64.13418 128.01307 1.000 120.34560 109 GLY B C 1
ATOM 1630 O O . GLY B 1 113 ? 324.66185 65.21410 128.54423 1.000 122.79369 109 GLY B O 1
ATOM 1631 N N . ASP B 1 114 ? 323.16048 63.85243 127.55761 1.000 120.90004 110 ASP B N 1
ATOM 1632 C CA . ASP B 1 114 ? 322.06172 64.79951 127.72680 1.000 163.88485 110 ASP B CA 1
ATOM 1633 C C . ASP B 1 114 ? 321.79877 65.10622 129.19575 1.000 114.47413 110 ASP B C 1
ATOM 1634 O O . ASP B 1 114 ? 321.28583 66.18405 129.51874 1.000 112.65696 110 ASP B O 1
ATOM 1639 N N . PHE B 1 115 ? 322.14085 64.17824 130.09391 1.000 109.53356 111 PHE B N 1
ATOM 1640 C CA . PHE B 1 115 ? 321.87464 64.37972 131.51544 1.000 109.72351 111 PHE B CA 1
ATOM 1641 C C . PHE B 1 115 ? 322.83660 65.39118 132.12222 1.000 115.43743 111 PHE B C 1
ATOM 1642 O O . PHE B 1 115 ? 322.41172 66.38093 132.73015 1.000 114.03978 111 PHE B O 1
ATOM 1650 N N . ILE B 1 116 ? 324.14350 65.15051 131.97546 1.000 115.83575 112 ILE B N 1
ATOM 1651 C CA . ILE B 1 116 ? 325.13384 65.97686 132.66136 1.000 114.88537 112 ILE B CA 1
ATOM 1652 C C . ILE B 1 116 ? 325.14617 67.39364 132.10354 1.000 113.39352 112 ILE B C 1
ATOM 1653 O O . ILE B 1 116 ? 325.56521 68.33340 132.79251 1.000 121.63381 112 ILE B O 1
ATOM 1658 N N . ARG B 1 117 ? 324.70224 67.57348 130.85518 1.000 111.67753 113 ARG B N 1
ATOM 1659 C CA . ARG B 1 117 ? 324.62538 68.91151 130.27751 1.000 116.26157 113 ARG B CA 1
ATOM 1660 C C . ARG B 1 117 ? 323.65973 69.79893 131.04778 1.000 162.84485 113 ARG B C 1
ATOM 1661 O O . ARG B 1 117 ? 323.83235 71.02345 131.08530 1.000 123.38942 113 ARG B O 1
ATOM 1669 N N . ASP B 1 118 ? 322.63437 69.20340 131.65663 1.000 118.19349 114 ASP B N 1
ATOM 1670 C CA . ASP B 1 118 ? 321.76303 69.94108 132.55818 1.000 117.78515 114 ASP B CA 1
ATOM 1671 C C . ASP B 1 118 ? 322.43606 70.25652 133.88630 1.000 112.86641 114 ASP B C 1
ATOM 1672 O O . ASP B 1 118 ? 322.04088 71.21931 134.55079 1.000 105.73427 114 ASP B O 1
ATOM 1677 N N . ALA B 1 119 ? 323.43351 69.46984 134.28569 1.000 117.50488 115 ALA B N 1
ATOM 1678 C CA . ALA B 1 119 ? 324.16194 69.68789 135.52723 1.000 131.83485 115 ALA B CA 1
ATOM 1679 C C . ALA B 1 119 ? 325.39767 70.55774 135.34180 1.000 134.13144 115 ALA B C 1
ATOM 1680 O O . ALA B 1 119 ? 326.27533 70.55664 136.21000 1.000 137.15420 115 ALA B O 1
ATOM 1682 N N . ALA B 1 120 ? 325.48831 71.29606 134.23384 1.000 132.00485 116 ALA B N 1
ATOM 1683 C CA . ALA B 1 120 ? 326.67227 72.11124 133.98697 1.000 129.42754 116 ALA B CA 1
ATOM 1684 C C . ALA B 1 120 ? 326.86597 73.17733 135.06057 1.000 140.46787 116 ALA B C 1
ATOM 1685 O O . ALA B 1 120 ? 328.00339 73.45373 135.45999 1.000 139.73393 116 ALA B O 1
ATOM 1687 N N . ARG B 1 121 ? 325.77863 73.77738 135.55236 1.000 141.69189 117 ARG B N 1
ATOM 1688 C CA . ARG B 1 121 ? 325.92609 74.90512 136.46689 1.000 145.43349 117 ARG B CA 1
ATOM 1689 C C . ARG B 1 121 ? 326.37654 74.43874 137.84724 1.000 147.92115 117 ARG B C 1
ATOM 1690 O O . ARG B 1 121 ? 327.35302 74.95834 138.40004 1.000 166.61485 117 ARG B O 1
ATOM 1698 N N . GLY B 1 122 ? 325.66996 73.46964 138.42600 1.000 139.81992 118 GLY B N 1
ATOM 1699 C CA . GLY B 1 122 ? 326.13110 72.83663 139.64541 1.000 138.65505 118 GLY B CA 1
ATOM 1700 C C . GLY B 1 122 ? 327.12456 71.73361 139.34314 1.000 140.81805 118 GLY B C 1
ATOM 1701 O O . GLY B 1 122 ? 326.73488 70.64128 138.91876 1.000 160.36485 118 GLY B O 1
ATOM 1702 N N . ARG B 1 123 ? 328.41107 71.99601 139.58250 1.000 141.75206 119 ARG B N 1
ATOM 1703 C CA . ARG B 1 123 ? 329.48626 71.14753 139.07651 1.000 139.49570 119 ARG B CA 1
ATOM 1704 C C . ARG B 1 123 ? 329.57034 69.79829 139.78245 1.000 136.65778 119 ARG B C 1
ATOM 1705 O O . ARG B 1 123 ? 330.64824 69.19653 139.84697 1.000 135.03181 119 ARG B O 1
ATOM 1713 N N . GLU B 1 124 ? 328.44830 69.31084 140.30511 1.000 136.51069 120 GLU B N 1
ATOM 1714 C CA . GLU B 1 124 ? 328.39999 68.00115 140.93908 1.000 130.37726 120 GLU B CA 1
ATOM 1715 C C . GLU B 1 124 ? 326.94711 67.56217 141.02193 1.000 129.33485 120 GLU B C 1
ATOM 1716 O O . GLU B 1 124 ? 326.02872 68.38633 140.99582 1.000 130.97238 120 GLU B O 1
ATOM 1718 N N . PHE B 1 125 ? 326.75188 66.24897 141.11899 1.000 124.59332 121 PHE B N 1
ATOM 1719 C CA . PHE B 1 125 ? 325.41880 65.67596 141.20843 1.000 121.86420 121 PHE B CA 1
ATOM 1720 C C . PHE B 1 125 ? 325.43995 64.50065 142.17423 1.000 124.06559 121 PHE B C 1
ATOM 1721 O O . PHE B 1 125 ? 326.49253 63.92943 142.46884 1.000 131.68485 121 PHE B O 1
ATOM 1729 N N . SER B 1 126 ? 324.25537 64.14430 142.66346 1.000 125.29751 122 SER B N 1
ATOM 1730 C CA . SER B 1 126 ? 324.10643 63.06824 143.63268 1.000 127.08677 122 SER B CA 1
ATOM 1731 C C . SER B 1 126 ? 323.91126 61.73400 142.92542 1.000 126.45536 122 SER B C 1
ATOM 1732 O O . SER B 1 126 ? 323.66155 61.68823 141.71689 1.000 125.44339 122 SER B O 1
ATOM 1735 N N . VAL B 1 127 ? 324.03386 60.64944 143.68834 1.000 131.05633 123 VAL B N 1
ATOM 1736 C CA . VAL B 1 127 ? 323.73988 59.30115 143.21506 1.000 148.42485 123 VAL B CA 1
ATOM 1737 C C . VAL B 1 127 ? 323.40982 58.44562 144.43089 1.000 144.02070 123 VAL B C 1
ATOM 1738 O O . VAL B 1 127 ? 324.26228 58.24173 145.30441 1.000 167.31485 123 VAL B O 1
ATOM 1742 N N . THR B 1 128 ? 322.16912 57.97457 144.50452 1.000 139.44924 124 THR B N 1
ATOM 1743 C CA . THR B 1 128 ? 321.72008 57.13266 145.60327 1.000 139.33112 124 THR B CA 1
ATOM 1744 C C . THR B 1 128 ? 321.93386 55.66849 145.24780 1.000 135.66424 124 THR B C 1
ATOM 1745 O O . THR B 1 128 ? 321.53548 55.21396 144.17109 1.000 137.74485 124 THR B O 1
ATOM 1749 N N . ILE B 1 129 ? 322.58197 54.94008 146.14955 1.000 136.33181 125 ILE B N 1
ATOM 1750 C CA . ILE B 1 129 ? 322.68052 53.49139 146.05732 1.000 129.33135 125 ILE B CA 1
ATOM 1751 C C . ILE B 1 129 ? 321.83743 52.90474 147.17990 1.000 139.07485 125 ILE B C 1
ATOM 1752 O O . ILE B 1 129 ? 321.52983 53.58106 148.16758 1.000 134.87971 125 ILE B O 1
ATOM 1757 N N . GLU B 1 130 ? 321.44119 51.64558 147.01232 1.000 129.49931 126 GLU B N 1
ATOM 1758 C CA . GLU B 1 130 ? 320.62632 50.97753 148.01360 1.000 130.27925 126 GLU B CA 1
ATOM 1759 C C . GLU B 1 130 ? 321.43372 50.74267 149.29154 1.000 139.89485 126 GLU B C 1
ATOM 1760 O O . GLU B 1 130 ? 322.55959 51.22224 149.45315 1.000 140.91661 126 GLU B O 1
ATOM 1762 N N . GLY B 1 131 ? 320.83903 49.99203 150.21363 1.000 135.14980 127 GLY B N 1
ATOM 1763 C CA . GLY B 1 131 ? 321.50727 49.66373 151.45804 1.000 135.64330 127 GLY B CA 1
ATOM 1764 C C . GLY B 1 131 ? 321.74192 50.84420 152.37875 1.000 142.65641 127 GLY B C 1
ATOM 1765 O O . GLY B 1 131 ? 321.00464 51.03286 153.35201 1.000 138.86597 127 GLY B O 1
ATOM 1766 N N . HIS B 1 132 ? 322.76434 51.64724 152.08519 1.000 148.39553 128 HIS B N 1
ATOM 1767 C CA . HIS B 1 132 ? 323.16182 52.73960 152.96505 1.000 195.66485 128 HIS B CA 1
ATOM 1768 C C . HIS B 1 132 ? 322.78222 54.08368 152.35641 1.000 145.04703 128 HIS B C 1
ATOM 1769 O O . HIS B 1 132 ? 323.02060 54.32500 151.16819 1.000 139.27822 128 HIS B O 1
ATOM 1776 N N . ALA B 1 133 ? 322.19974 54.95999 153.18172 1.000 142.42248 129 ALA B N 1
ATOM 1777 C CA . ALA B 1 133 ? 321.87708 56.32626 152.78811 1.000 144.06268 129 ALA B CA 1
ATOM 1778 C C . ALA B 1 133 ? 323.10157 57.23145 152.76516 1.000 155.51485 129 ALA B C 1
ATOM 1779 O O . ALA B 1 133 ? 322.99650 58.42378 153.08279 1.000 147.83872 129 ALA B O 1
ATOM 1781 N N . GLU B 1 134 ? 324.26484 56.68974 152.41402 1.000 146.04053 130 GLU B N 1
ATOM 1782 C CA . GLU B 1 134 ? 325.48051 57.47807 152.23647 1.000 141.36275 130 GLU B CA 1
ATOM 1783 C C . GLU B 1 134 ? 325.65694 57.71652 150.74381 1.000 144.88485 130 GLU B C 1
ATOM 1784 O O . GLU B 1 134 ? 326.34556 56.95652 150.05816 1.000 139.16395 130 GLU B O 1
ATOM 1786 N N . GLU B 1 135 ? 325.02445 58.76882 150.23521 1.000 150.12056 131 GLU B N 1
ATOM 1787 C CA . GLU B 1 135 ? 325.12023 59.10419 148.82450 1.000 152.01153 131 GLU B CA 1
ATOM 1788 C C . GLU B 1 135 ? 326.53975 59.53787 148.48419 1.000 170.98485 131 GLU B C 1
ATOM 1789 O O . GLU B 1 135 ? 327.26305 60.08818 149.31911 1.000 165.42485 131 GLU B O 1
ATOM 1795 N N . LEU B 1 136 ? 326.93967 59.26405 147.25023 1.000 148.43772 132 LEU B N 1
ATOM 1796 C CA . LEU B 1 136 ? 328.20474 59.74163 146.72033 1.000 155.63485 132 LEU B CA 1
ATOM 1797 C C . LEU B 1 136 ? 327.95034 60.92845 145.80255 1.000 141.14966 132 LEU B C 1
ATOM 1798 O O . LEU B 1 136 ? 326.87039 61.06830 145.22445 1.000 140.10601 132 LEU B O 1
ATOM 1800 N N . ARG B 1 137 ? 328.94861 61.79493 145.68547 1.000 134.47983 133 ARG B N 1
ATOM 1801 C CA . ARG B 1 137 ? 328.88542 62.92843 144.77677 1.000 131.53614 133 ARG B CA 1
ATOM 1802 C C . ARG B 1 137 ? 330.04708 62.85083 143.79714 1.000 132.97433 133 ARG B C 1
ATOM 1803 O O . ARG B 1 137 ? 331.16971 62.50126 144.17512 1.000 133.22891 133 ARG B O 1
ATOM 1811 N N . VAL B 1 138 ? 329.76540 63.16536 142.53711 1.000 132.64478 134 VAL B N 1
ATOM 1812 C CA . VAL B 1 138 ? 330.72768 63.05064 141.44915 1.000 131.75026 134 VAL B CA 1
ATOM 1813 C C . VAL B 1 138 ? 331.08899 64.44863 140.96918 1.000 132.96691 134 VAL B C 1
ATOM 1814 O O . VAL B 1 138 ? 330.23346 65.33962 140.92413 1.000 125.43828 134 VAL B O 1
ATOM 1818 N N . ALA B 1 139 ? 332.35921 64.64168 140.62290 1.000 133.02028 135 ALA B N 1
ATOM 1819 C CA . ALA B 1 139 ? 332.80223 65.92122 140.08697 1.000 137.86851 135 ALA B CA 1
ATOM 1820 C C . ALA B 1 139 ? 332.35236 66.06979 138.63947 1.000 135.36663 135 ALA B C 1
ATOM 1821 O O . ALA B 1 139 ? 332.47187 65.13472 137.84307 1.000 134.26496 135 ALA B O 1
ATOM 1823 N N . VAL B 1 140 ? 331.82970 67.24071 138.29974 1.000 134.05968 136 VAL B N 1
ATOM 1824 C CA . VAL B 1 140 ? 331.49878 67.59144 136.92132 1.000 133.24967 136 VAL B CA 1
ATOM 1825 C C . VAL B 1 140 ? 332.58761 68.53214 136.41591 1.000 129.47286 136 VAL B C 1
ATOM 1826 O O . VAL B 1 140 ? 332.79402 69.59622 137.01956 1.000 131.91592 136 VAL B O 1
ATOM 1830 N N . PRO B 1 141 ? 333.31114 68.18301 135.35179 1.000 125.26614 137 PRO B N 1
ATOM 1831 C CA . PRO B 1 141 ? 334.38837 69.05885 134.87371 1.000 126.57170 137 PRO B CA 1
ATOM 1832 C C . PRO B 1 141 ? 333.86145 70.43778 134.51355 1.000 126.62427 137 PRO B C 1
ATOM 1833 O O . PRO B 1 141 ? 332.79614 70.57492 133.91087 1.000 122.27202 137 PRO B O 1
ATOM 1837 N N . SER B 1 142 ? 334.61585 71.46584 134.89506 1.000 128.03028 138 SER B N 1
ATOM 1838 C CA . SER B 1 142 ? 334.22516 72.81997 134.54126 1.000 125.72003 138 SER B CA 1
ATOM 1839 C C . SER B 1 142 ? 334.36050 73.02448 133.03119 1.000 160.56485 138 SER B C 1
ATOM 1840 O O . SER B 1 142 ? 334.92320 72.19285 132.31030 1.000 123.21347 138 SER B O 1
ATOM 1843 N N . PHE B 1 143 ? 333.82965 74.15694 132.55822 1.000 122.21845 139 PHE B N 1
ATOM 1844 C CA . PHE B 1 143 ? 333.75929 74.42514 131.12244 1.000 118.04174 139 PHE B CA 1
ATOM 1845 C C . PHE B 1 143 ? 335.11840 74.26564 130.45178 1.000 114.65012 139 PHE B C 1
ATOM 1846 O O . PHE B 1 143 ? 335.23901 73.58835 129.42371 1.000 112.34258 139 PHE B O 1
ATOM 1854 N N . LYS B 1 144 ? 336.15414 74.88787 131.02014 1.000 110.30330 140 LYS B N 1
ATOM 1855 C CA . LYS B 1 144 ? 337.48607 74.79325 130.43194 1.000 114.77353 140 LYS B CA 1
ATOM 1856 C C . LYS B 1 144 ? 337.96812 73.34865 130.37831 1.000 127.97485 140 LYS B C 1
ATOM 1857 O O . LYS B 1 144 ? 338.64256 72.94552 129.42205 1.000 117.48879 140 LYS B O 1
ATOM 1859 N N . ASP B 1 145 ? 337.62418 72.55288 131.39403 1.000 119.77598 141 ASP B N 1
ATOM 1860 C CA . ASP B 1 145 ? 338.06491 71.16256 131.43333 1.000 115.57972 141 ASP B CA 1
ATOM 1861 C C . ASP B 1 145 ? 337.41338 70.33762 130.32994 1.000 119.94155 141 ASP B C 1
ATOM 1862 O O . ASP B 1 145 ? 338.06230 69.47174 129.73103 1.000 123.10843 141 ASP B O 1
ATOM 1864 N N . ARG B 1 146 ? 336.13277 70.58870 130.04773 1.000 119.28485 142 ARG B N 1
ATOM 1865 C CA . ARG B 1 146 ? 335.42731 69.80680 129.03766 1.000 112.21430 142 ARG B CA 1
ATOM 1866 C C . ARG B 1 146 ? 335.75709 70.27570 127.62392 1.000 117.10826 142 ARG B C 1
ATOM 1867 O O . ARG B 1 146 ? 336.10584 69.46012 126.76453 1.000 120.44370 142 ARG B O 1
ATOM 1869 N N . THR B 1 147 ? 335.65823 71.57904 127.36232 1.000 114.83485 143 THR B N 1
ATOM 1870 C CA . THR B 1 147 ? 335.89561 72.11279 126.02580 1.000 112.35809 143 THR B CA 1
ATOM 1871 C C . THR B 1 147 ? 337.35132 72.01194 125.58180 1.000 122.13202 143 THR B C 1
ATOM 1872 O O . THR B 1 147 ? 337.62408 72.18848 124.38910 1.000 126.50741 143 THR B O 1
ATOM 1874 N N . TYR B 1 148 ? 338.27569 71.71646 126.50080 1.000 123.56390 144 TYR B N 1
ATOM 1875 C CA . TYR B 1 148 ? 339.70664 71.78096 126.20562 1.000 123.06297 144 TYR B CA 1
ATOM 1876 C C . TYR B 1 148 ? 340.07361 70.97612 124.95980 1.000 128.24485 144 TYR B C 1
ATOM 1877 O O . TYR B 1 148 ? 340.55501 71.53531 123.96705 1.000 123.25682 144 TYR B O 1
ATOM 1879 N N . TYR B 1 149 ? 339.85711 69.65363 124.99475 1.000 130.25814 145 TYR B N 1
ATOM 1880 C CA . TYR B 1 149 ? 340.28116 68.80764 123.88065 1.000 135.79516 145 TYR B CA 1
ATOM 1881 C C . TYR B 1 149 ? 339.63988 69.24435 122.56977 1.000 132.64242 145 TYR B C 1
ATOM 1882 O O . TYR B 1 149 ? 340.19187 68.98909 121.49306 1.000 129.07407 145 TYR B O 1
ATOM 1891 N N . MET B 1 150 ? 338.47445 69.89209 122.63771 1.000 132.17303 146 MET B N 1
ATOM 1892 C CA . MET B 1 150 ? 337.91519 70.53294 121.45294 1.000 130.27672 146 MET B CA 1
ATOM 1893 C C . MET B 1 150 ? 338.67464 71.80851 121.11513 1.000 123.74157 146 MET B C 1
ATOM 1894 O O . MET B 1 150 ? 339.08606 72.01188 119.96734 1.000 122.13099 146 MET B O 1
ATOM 1899 N N . ARG B 1 151 ? 338.87314 72.67710 122.11120 1.000 118.76836 147 ARG B N 1
ATOM 1900 C CA . ARG B 1 151 ? 339.53332 73.95631 121.87245 1.000 118.00369 147 ARG B CA 1
ATOM 1901 C C . ARG B 1 151 ? 340.96093 73.75399 121.38013 1.000 139.02485 147 ARG B C 1
ATOM 1902 O O . ARG B 1 151 ? 341.48216 74.56694 120.60663 1.000 112.48983 147 ARG B O 1
ATOM 1910 N N . MET B 1 152 ? 341.61167 72.67403 121.82203 1.000 127.67541 148 MET B N 1
ATOM 1911 C CA . MET B 1 152 ? 342.94489 72.35758 121.31979 1.000 119.67188 148 MET B CA 1
ATOM 1912 C C . MET B 1 152 ? 342.90109 71.99660 119.84040 1.000 146.71485 148 MET B C 1
ATOM 1913 O O . MET B 1 152 ? 343.83745 72.29753 119.09038 1.000 118.17428 148 MET B O 1
ATOM 1915 N N . ARG B 1 153 ? 341.81690 71.35301 119.40126 1.000 115.19142 149 ARG B N 1
ATOM 1916 C CA . ARG B 1 153 ? 341.68583 71.00513 117.99070 1.000 115.00989 149 ARG B CA 1
ATOM 1917 C C . ARG B 1 153 ? 341.28955 72.21809 117.15850 1.000 114.22257 149 ARG B C 1
ATOM 1918 O O . ARG B 1 153 ? 341.75946 72.37999 116.02620 1.000 113.76142 149 ARG B O 1
ATOM 1926 N N . LEU B 1 154 ? 340.42224 73.07754 117.69961 1.000 113.72306 150 LEU B N 1
ATOM 1927 C CA . LEU B 1 154 ? 340.04852 74.29966 116.99347 1.000 108.10712 150 LEU B CA 1
ATOM 1928 C C . LEU B 1 154 ? 341.26495 75.17680 116.73176 1.000 106.84787 150 LEU B C 1
ATOM 1929 O O . LEU B 1 154 ? 341.53344 75.55977 115.58612 1.000 106.38240 150 LEU B O 1
ATOM 1934 N N . ARG B 1 155 ? 342.00595 75.51164 117.79125 1.000 109.80971 151 ARG B N 1
ATOM 1935 C CA . ARG B 1 155 ? 343.20311 76.33300 117.64365 1.000 111.12835 151 ARG B CA 1
ATOM 1936 C C . ARG B 1 155 ? 344.15661 75.73772 116.61475 1.000 106.73485 151 ARG B C 1
ATOM 1937 O O . ARG B 1 155 ? 344.64428 76.44284 115.72391 1.000 101.85643 151 ARG B O 1
ATOM 1939 N N . ARG B 1 156 ? 344.43037 74.43496 116.72287 1.000 99.93054 152 ARG B N 1
ATOM 1940 C CA . ARG B 1 156 ? 345.22930 73.74691 115.71285 1.000 103.15485 152 ARG B CA 1
ATOM 1941 C C . ARG B 1 156 ? 344.65212 73.94831 114.31844 1.000 104.19136 152 ARG B C 1
ATOM 1942 O O . ARG B 1 156 ? 345.37082 74.31296 113.37984 1.000 101.93316 152 ARG B O 1
ATOM 1950 N N . MET B 1 157 ? 343.34746 73.71193 114.16837 1.000 103.76481 153 MET B N 1
ATOM 1951 C CA . MET B 1 157 ? 342.71241 73.84028 112.86090 1.000 106.64553 153 MET B CA 1
ATOM 1952 C C . MET B 1 157 ? 342.72236 75.28542 112.37812 1.000 104.60845 153 MET B C 1
ATOM 1953 O O . MET B 1 157 ? 343.16241 75.57042 111.25903 1.000 102.39335 153 MET B O 1
ATOM 1958 N N . SER B 1 158 ? 342.23016 76.21310 113.20776 1.000 102.40200 154 SER B N 1
ATOM 1959 C CA . SER B 1 158 ? 342.20877 77.62128 112.81670 1.000 97.31957 154 SER B CA 1
ATOM 1960 C C . SER B 1 158 ? 343.59990 78.10465 112.42667 1.000 105.85157 154 SER B C 1
ATOM 1961 O O . SER B 1 158 ? 343.76036 78.83002 111.43638 1.000 108.04180 154 SER B O 1
ATOM 1964 N N . GLN B 1 159 ? 344.61997 77.70286 113.19008 1.000 107.11736 155 GLN B N 1
ATOM 1965 C CA . GLN B 1 159 ? 345.99488 77.99322 112.79937 1.000 104.64623 155 GLN B CA 1
ATOM 1966 C C . GLN B 1 159 ? 346.33289 77.33739 111.46765 1.000 106.79525 155 GLN B C 1
ATOM 1967 O O . GLN B 1 159 ? 346.96682 77.95589 110.60350 1.000 112.93764 155 GLN B O 1
ATOM 1969 N N . GLU B 1 160 ? 345.91460 76.08232 111.28446 1.000 103.64798 156 GLU B N 1
ATOM 1970 C CA . GLU B 1 160 ? 346.11134 75.41662 110.00154 1.000 102.12319 156 GLU B CA 1
ATOM 1971 C C . GLU B 1 160 ? 345.39363 76.16007 108.88075 1.000 101.92869 156 GLU B C 1
ATOM 1972 O O . GLU B 1 160 ? 345.91047 76.25578 107.76159 1.000 98.69670 156 GLU B O 1
ATOM 1974 N N . ILE B 1 161 ? 344.19853 76.69038 109.15982 1.000 113.06485 157 ILE B N 1
ATOM 1975 C CA . ILE B 1 161 ? 343.51141 77.52790 108.17853 1.000 108.52132 157 ILE B CA 1
ATOM 1976 C C . ILE B 1 161 ? 344.29828 78.80864 107.92818 1.000 112.82049 157 ILE B C 1
ATOM 1977 O O . ILE B 1 161 ? 344.40109 79.27708 106.78738 1.000 171.20485 157 ILE B 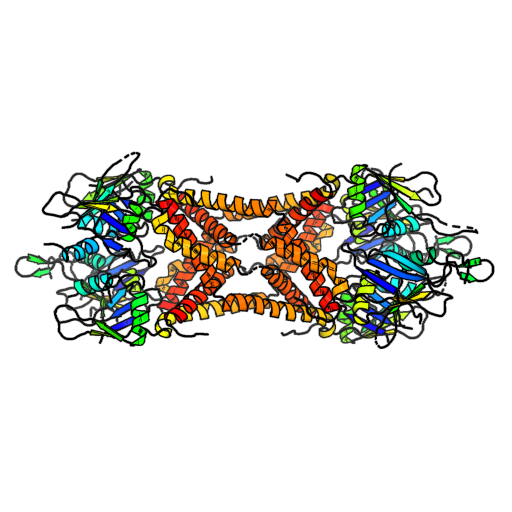O 1
ATOM 1982 N N . ASP B 1 162 ? 344.86448 79.39354 108.98927 1.000 112.02340 158 ASP B N 1
ATOM 1983 C CA . ASP B 1 162 ? 345.68734 80.59122 108.84052 1.000 125.49061 158 ASP B CA 1
ATOM 1984 C C . ASP B 1 162 ? 346.87568 80.33758 107.91992 1.000 120.87154 158 ASP B C 1
ATOM 1985 O O . ASP B 1 162 ? 347.35496 81.25622 107.24332 1.000 115.60596 158 ASP B O 1
ATOM 1990 N N . GLN B 1 163 ? 347.34985 79.08845 107.86197 1.000 118.99668 159 GLN B N 1
ATOM 1991 C CA . GLN B 1 163 ? 348.51210 78.76468 107.03990 1.000 113.50028 159 GLN B CA 1
ATOM 1992 C C . GLN B 1 163 ? 348.16757 78.69260 105.55736 1.000 115.24821 159 GLN B C 1
ATOM 1993 O O . GLN B 1 163 ? 348.87351 78.02894 104.78965 1.000 156.27485 159 GLN B O 1
ATOM 1995 N N . MET B 1 164 ? 347.09321 79.35761 105.13819 1.000 114.81018 160 MET B N 1
ATOM 1996 C CA . MET B 1 164 ? 346.69681 79.39900 103.73290 1.000 111.78566 160 MET B CA 1
ATOM 1997 C C . MET B 1 164 ? 345.70120 80.52892 103.48287 1.000 101.15169 160 MET B C 1
ATOM 1998 O O . MET B 1 164 ? 346.08660 81.67210 103.23594 1.000 84.60660 160 MET B O 1
ATOM 2000 N N . ALA B 1 171 ? 342.02144 85.93457 99.73416 1.000 109.12579 167 ALA B N 1
ATOM 2001 C CA . ALA B 1 171 ? 341.59491 85.13490 98.59315 1.000 108.72485 167 ALA B CA 1
ATOM 2002 C C . ALA B 1 171 ? 341.27494 86.00813 97.38107 1.000 146.57485 167 ALA B C 1
ATOM 2003 O O . ALA B 1 171 ? 340.30516 86.76819 97.38743 1.000 102.12513 167 ALA B O 1
ATOM 2005 N N . LYS B 1 172 ? 342.10810 85.89662 96.34349 1.000 105.58191 168 LYS B N 1
ATOM 2006 C CA . LYS B 1 172 ? 341.80422 86.47770 95.04078 1.000 96.65752 168 LYS B CA 1
ATOM 2007 C C . LYS B 1 172 ? 340.69553 85.72252 94.32372 1.000 91.57026 168 LYS B C 1
ATOM 2008 O O . LYS B 1 172 ? 340.33504 86.09761 93.20123 1.000 93.91232 168 LYS B O 1
ATOM 2014 N N . TRP B 1 173 ? 340.16101 84.67576 94.95844 1.000 94.64909 169 TRP B N 1
ATOM 2015 C CA . TRP B 1 173 ? 339.22091 83.75387 94.33077 1.000 88.20980 169 TRP B CA 1
ATOM 2016 C C . TRP B 1 173 ? 338.01231 84.47742 93.75048 1.000 107.01485 169 TRP B C 1
ATOM 2017 O O . TRP B 1 173 ? 337.68874 84.32612 92.56653 1.000 82.23856 169 TRP B O 1
ATOM 2028 N N . ASP B 1 174 ? 337.33779 85.27595 94.58355 1.000 87.37871 170 ASP B N 1
ATOM 2029 C CA . ASP B 1 174 ? 336.09924 85.92998 94.17197 1.000 80.60946 170 ASP B CA 1
ATOM 2030 C C . ASP B 1 174 ? 336.30211 86.78575 92.92823 1.000 86.50578 170 ASP B C 1
ATOM 2031 O O . ASP B 1 174 ? 335.48406 86.75024 92.00003 1.000 86.55834 170 ASP B O 1
ATOM 2036 N N . GLN B 1 175 ? 337.38553 87.56322 92.89198 1.000 87.52779 171 GLN B N 1
ATOM 2037 C CA . GLN B 1 175 ? 337.64276 88.41705 91.73727 1.000 94.30373 171 GLN B CA 1
ATOM 2038 C C . GLN B 1 175 ? 337.94572 87.58577 90.49674 1.000 96.32485 171 GLN B C 1
ATOM 2039 O O . GLN B 1 175 ? 337.37647 87.82378 89.42549 1.000 87.61285 171 GLN B O 1
ATOM 2045 N N . LEU B 1 176 ? 338.83559 86.59695 90.62985 1.000 89.45257 172 LEU B N 1
ATOM 2046 C CA . LEU B 1 176 ? 339.14840 85.69024 89.52751 1.000 82.31135 172 LEU B CA 1
ATOM 2047 C C . LEU B 1 176 ? 337.88786 85.12046 88.88794 1.000 76.34985 172 LEU B C 1
ATOM 2048 O O . LEU B 1 176 ? 337.65540 85.28798 87.68689 1.000 71.29382 172 LEU B O 1
ATOM 2053 N N . VAL B 1 177 ? 337.06783 84.42996 89.68539 1.000 84.31183 173 VAL B N 1
ATOM 2054 C CA . VAL B 1 177 ? 335.83409 83.82725 89.17741 1.000 82.97305 173 VAL B CA 1
ATOM 2055 C C . VAL B 1 177 ? 334.97479 84.87318 88.47585 1.000 88.69088 173 VAL B C 1
ATOM 2056 O O . VAL B 1 177 ? 334.55796 84.69001 87.32540 1.000 80.52552 173 VAL B O 1
ATOM 2060 N N . HIS B 1 178 ? 334.70194 85.98931 89.15850 1.000 84.83428 174 HIS B N 1
ATOM 2061 C CA . HIS B 1 178 ? 333.90322 87.05195 88.55087 1.000 80.60471 174 HIS B CA 1
ATOM 2062 C C . HIS B 1 178 ? 334.56339 87.59218 87.29038 1.000 85.89610 174 HIS B C 1
ATOM 2063 O O . HIS B 1 178 ? 333.92875 87.67111 86.23071 1.000 85.60395 174 HIS B O 1
ATOM 2070 N N . ASP B 1 179 ? 335.83906 87.98009 87.39121 1.000 84.68461 175 ASP B N 1
ATOM 2071 C CA . ASP B 1 179 ? 336.54646 88.52010 86.23352 1.000 86.68546 175 ASP B CA 1
ATOM 2072 C C . ASP B 1 179 ? 336.55974 87.52329 85.08180 1.000 80.34885 175 ASP B C 1
ATOM 2073 O O . ASP B 1 179 ? 336.52988 87.91593 83.90869 1.000 72.81344 175 ASP B O 1
ATOM 2078 N N . ALA B 1 180 ? 336.60104 86.22723 85.39811 1.000 77.57402 176 ALA B N 1
ATOM 2079 C CA . ALA B 1 180 ? 336.51949 85.20552 84.35972 1.000 74.67663 176 ALA B CA 1
ATOM 2080 C C . ALA B 1 180 ? 335.14274 85.19451 83.70514 1.000 83.36795 176 ALA B C 1
ATOM 2081 O O . ALA B 1 180 ? 335.03269 85.24543 82.47321 1.000 82.29543 176 ALA B O 1
ATOM 2083 N N . ASN B 1 181 ? 334.08113 85.12313 84.52102 1.000 86.45007 177 ASN B N 1
ATOM 2084 C CA . ASN B 1 181 ? 332.71404 85.13528 84.00203 1.000 83.23039 177 ASN B CA 1
ATOM 2085 C C . ASN B 1 181 ? 332.49732 86.27573 83.01596 1.000 77.56480 177 ASN B C 1
ATOM 2086 O O . ASN B 1 181 ? 331.88334 86.08505 81.95934 1.000 79.01620 177 ASN B O 1
ATOM 2091 N N . GLY B 1 182 ? 332.99774 87.46938 83.34426 1.000 68.59312 178 GLY B N 1
ATOM 2092 C CA . GLY B 1 182 ? 332.89837 88.58302 82.41351 1.000 70.97060 178 GLY B CA 1
ATOM 2093 C C . GLY B 1 182 ? 333.59495 88.29905 81.09648 1.000 98.32485 178 GLY B C 1
ATOM 2094 O O . GLY B 1 182 ? 333.00434 88.44719 80.02291 1.000 74.79360 178 GLY B O 1
ATOM 2095 N N . LEU B 1 183 ? 334.86437 87.88137 81.16227 1.000 72.43055 179 LEU B N 1
ATOM 2096 C CA . LEU B 1 183 ? 335.59367 87.51168 79.94903 1.000 71.46361 179 LEU B CA 1
ATOM 2097 C C . LEU B 1 183 ? 334.85627 86.43950 79.16034 1.000 72.61602 179 LEU B C 1
ATOM 2098 O O . LEU B 1 183 ? 334.61664 86.59679 77.95739 1.000 72.86001 179 LEU B O 1
ATOM 2103 N N . ARG B 1 184 ? 334.51230 85.33036 79.82019 1.000 74.02666 180 ARG B N 1
ATOM 2104 C CA . ARG B 1 184 ? 333.71363 84.28510 79.19273 1.000 70.71662 180 ARG B CA 1
ATOM 2105 C C . ARG B 1 184 ? 332.48248 84.87887 78.52166 1.000 98.35485 180 ARG B C 1
ATOM 2106 O O . ARG B 1 184 ? 332.16509 84.55814 77.37137 1.000 82.17896 180 ARG B O 1
ATOM 2114 N N . ARG B 1 185 ? 331.78533 85.76566 79.23694 1.000 69.14327 181 ARG B N 1
ATOM 2115 C CA . ARG B 1 185 ? 330.65305 86.47820 78.65387 1.000 71.41201 181 ARG B CA 1
ATOM 2116 C C . ARG B 1 185 ? 331.10137 87.42671 77.54870 1.000 71.35970 181 ARG B C 1
ATOM 2117 O O . ARG B 1 185 ? 330.43496 87.53813 76.51265 1.000 79.51448 181 ARG B O 1
ATOM 2125 N N . GLU B 1 186 ? 332.23029 88.11394 77.74928 1.000 71.27624 182 GLU B N 1
ATOM 2126 C CA . GLU B 1 186 ? 332.68672 89.09698 76.77116 1.000 72.64153 182 GLU B CA 1
ATOM 2127 C C . GLU B 1 186 ? 333.07707 88.44875 75.44769 1.000 80.47954 182 GLU B C 1
ATOM 2128 O O . GLU B 1 186 ? 333.01783 89.10191 74.39801 1.000 63.18905 182 GLU B O 1
ATOM 2134 N N . ILE B 1 187 ? 333.49230 87.17918 75.47395 1.000 77.69120 183 ILE B N 1
ATOM 2135 C CA . ILE B 1 187 ? 333.89014 86.49636 74.24526 1.000 73.19086 183 ILE B CA 1
ATOM 2136 C C . ILE B 1 187 ? 332.69417 85.81329 73.59460 1.000 77.93501 183 ILE B C 1
ATOM 2137 O O . ILE B 1 187 ? 332.55636 85.82226 72.36469 1.000 83.46525 183 ILE B O 1
ATOM 2142 N N . LYS B 1 188 ? 331.82768 85.19746 74.40705 1.000 77.77182 184 LYS B N 1
ATOM 2143 C CA . LYS B 1 188 ? 330.57031 84.64711 73.90507 1.000 77.18221 184 LYS B CA 1
ATOM 2144 C C . LYS B 1 188 ? 329.84839 85.66175 73.02701 1.000 86.47891 184 LYS B C 1
ATOM 2145 O O . LYS B 1 188 ? 329.39489 85.34120 71.92209 1.000 89.40772 184 LYS B O 1
ATOM 2151 N N . PHE B 1 189 ? 329.74207 86.90119 73.51324 1.000 75.87122 185 PHE B N 1
ATOM 2152 C CA . PHE B 1 189 ? 329.22654 87.99974 72.70189 1.000 84.45485 185 PHE B CA 1
ATOM 2153 C C . PHE B 1 189 ? 330.04177 88.19399 71.42965 1.000 84.29977 185 PHE B C 1
ATOM 2154 O O . PHE B 1 189 ? 329.47607 88.33537 70.33839 1.000 80.39514 185 PHE B O 1
ATOM 2162 N N . ALA B 1 190 ? 331.37153 88.20131 71.55143 1.000 82.13887 186 ALA B N 1
ATOM 2163 C CA . ALA B 1 190 ? 332.22302 88.41262 70.38597 1.000 79.88548 186 ALA B CA 1
ATOM 2164 C C . ALA B 1 190 ? 331.97837 87.35610 69.31559 1.000 82.47912 186 ALA B C 1
ATOM 2165 O O . ALA B 1 190 ? 331.96700 87.66617 68.11743 1.000 79.82670 186 ALA B O 1
ATOM 2167 N N . ALA B 1 191 ? 331.77447 86.10413 69.72883 1.000 74.79658 187 ALA B N 1
ATOM 2168 C CA . ALA B 1 191 ? 331.48229 85.04163 68.77286 1.000 76.50997 187 ALA B CA 1
ATOM 2169 C C . ALA B 1 191 ? 330.19300 85.32504 68.01199 1.000 107.74485 187 ALA B C 1
ATOM 2170 O O . ALA B 1 191 ? 330.16306 85.27774 66.77648 1.000 83.14654 187 ALA B O 1
ATOM 2172 N N . THR B 1 192 ? 329.11399 85.62493 68.74140 1.000 83.79626 188 THR B N 1
ATOM 2173 C CA . THR B 1 192 ? 327.82049 85.87068 68.10900 1.000 83.20846 188 THR B CA 1
ATOM 2174 C C . THR B 1 192 ? 327.87978 87.05663 67.15718 1.000 83.22246 188 THR B C 1
ATOM 2175 O O . THR B 1 192 ? 327.38967 86.97591 66.02429 1.000 81.32847 188 THR B O 1
ATOM 2179 N N . GLU B 1 193 ? 328.46303 88.17203 67.60694 1.000 84.40523 189 GLU B N 1
ATOM 2180 C CA . GLU B 1 193 ? 328.58908 89.34679 66.75011 1.000 83.16999 189 GLU B CA 1
ATOM 2181 C C . GLU B 1 193 ? 329.31809 89.01513 65.45689 1.000 86.55373 189 GLU B C 1
ATOM 2182 O O . GLU B 1 193 ? 328.97599 89.54539 64.39278 1.000 85.55500 189 GLU B O 1
ATOM 2188 N N . TYR B 1 194 ? 330.32349 88.14853 65.53101 1.000 78.83793 190 TYR B N 1
ATOM 2189 C CA . TYR B 1 194 ? 331.01198 87.64131 64.35593 1.000 78.22703 190 TYR B CA 1
ATOM 2190 C C . TYR B 1 194 ? 330.27679 86.48419 63.69869 1.000 81.52922 190 TYR B C 1
ATOM 2191 O O . TYR B 1 194 ? 330.72139 86.00358 62.65124 1.000 81.88207 190 TYR B O 1
ATOM 2200 N N . GLY B 1 195 ? 329.15944 86.04402 64.27234 1.000 86.71704 191 GLY B N 1
ATOM 2201 C CA . GLY B 1 195 ? 328.47682 84.86896 63.76200 1.000 81.21005 191 GLY B CA 1
ATOM 2202 C C . GLY B 1 195 ? 329.33204 83.62273 63.76306 1.000 87.47066 191 GLY B C 1
ATOM 2203 O O . GLY B 1 195 ? 329.35914 82.89598 62.76576 1.000 90.96360 191 GLY B O 1
ATOM 2204 N N . VAL B 1 196 ? 330.04234 83.35935 64.85719 1.000 85.30843 192 VAL B N 1
ATOM 2205 C CA . VAL B 1 196 ? 330.96479 82.23500 64.95428 1.000 89.49923 192 VAL B CA 1
ATOM 2206 C C . VAL B 1 196 ? 330.61236 81.41504 66.18854 1.000 146.31485 192 VAL B C 1
ATOM 2207 O O . VAL B 1 196 ? 330.08866 81.93788 67.17816 1.000 94.85279 192 VAL B O 1
ATOM 2211 N N . GLU B 1 197 ? 330.87919 80.11400 66.11432 1.000 96.90746 193 GLU B N 1
ATOM 2212 C CA . GLU B 1 197 ? 330.84492 79.24811 67.28246 1.000 89.52292 193 GLU B CA 1
ATOM 2213 C C . GLU B 1 197 ? 332.20564 79.27840 67.96503 1.000 93.86101 193 GLU B C 1
ATOM 2214 O O . GLU B 1 197 ? 333.24328 79.41185 67.31204 1.000 99.11485 193 GLU B O 1
ATOM 2216 N N . TRP B 1 198 ? 332.19651 79.16088 69.29082 1.000 94.07554 194 TRP B N 1
ATOM 2217 C CA . TRP B 1 198 ? 333.41420 79.27886 70.08245 1.000 103.26357 194 TRP B CA 1
ATOM 2218 C C . TRP B 1 198 ? 333.45368 78.17852 71.13045 1.000 148.61485 194 TRP B C 1
ATOM 2219 O O . TRP B 1 198 ? 332.49586 78.00517 71.88946 1.000 110.59147 194 TRP B O 1
ATOM 2230 N N . ASP B 1 199 ? 334.56545 77.45112 71.17674 1.000 113.35314 195 ASP B N 1
ATOM 2231 C CA . ASP B 1 199 ? 334.75829 76.35505 72.11104 1.000 162.17485 195 ASP B CA 1
ATOM 2232 C C . ASP B 1 199 ? 336.07398 76.53337 72.85749 1.000 107.18390 195 ASP B C 1
ATOM 2233 O O . ASP B 1 199 ? 337.00821 77.17597 72.37020 1.000 101.89485 195 ASP B O 1
ATOM 2235 N N . GLU B 1 200 ? 336.13495 75.95606 74.05382 1.000 126.56485 196 GLU B N 1
ATOM 2236 C CA . GLU B 1 200 ? 337.35175 75.98279 74.85924 1.000 103.85857 196 GLU B CA 1
ATOM 2237 C C . GLU B 1 200 ? 338.06060 74.63457 74.81251 1.000 107.34950 196 GLU B C 1
ATOM 2238 O O . GLU B 1 200 ? 338.91495 74.40164 73.95790 1.000 106.87806 196 GLU B O 1
ATOM 2244 N N . MET C 1 3 ? 296.14530 35.76033 105.79294 1.000 88.14786 -1 MET D N 1
ATOM 2245 C CA . MET C 1 3 ? 295.96870 35.84538 104.35023 1.000 90.01702 -1 MET D CA 1
ATOM 2246 C C . MET C 1 3 ? 294.55009 36.29864 104.03150 1.000 86.77788 -1 MET D C 1
ATOM 2247 O O . MET C 1 3 ? 293.90881 35.78242 103.11844 1.000 86.06781 -1 MET D O 1
ATOM 2252 N N . MET C 1 4 ? 294.07247 37.27314 104.80101 1.000 89.68878 0 MET D N 1
ATOM 2253 C CA . MET C 1 4 ? 292.71084 37.77264 104.67721 1.000 112.12485 0 MET D CA 1
ATOM 2254 C C . MET C 1 4 ? 292.49364 38.42371 103.31322 1.000 79.54716 0 MET D C 1
ATOM 2255 O O . MET C 1 4 ? 293.42516 38.94387 102.69035 1.000 82.44525 0 MET D O 1
ATOM 2260 N N . ALA C 1 5 ? 291.24296 38.37187 102.84343 1.000 90.51485 1 ALA D N 1
ATOM 2261 C CA . ALA C 1 5 ? 290.92210 38.89293 101.51762 1.000 88.36645 1 ALA D CA 1
ATOM 2262 C C . ALA C 1 5 ? 290.91956 40.41917 101.49083 1.000 80.77290 1 ALA D C 1
ATOM 2263 O O . ALA C 1 5 ? 291.41581 41.02790 100.53458 1.000 79.58081 1 ALA D O 1
ATOM 2265 N N . THR C 1 6 ? 290.35500 41.05658 102.51488 1.000 80.98310 2 THR D N 1
ATOM 2266 C CA . THR C 1 6 ? 290.28607 42.51278 102.54930 1.000 78.73991 2 THR D CA 1
ATOM 2267 C C . THR C 1 6 ? 291.63300 43.10083 102.95257 1.000 77.53485 2 THR D C 1
ATOM 2268 O O . THR C 1 6 ? 292.23374 42.69017 103.94946 1.000 73.87433 2 THR D O 1
ATOM 2272 N N . LYS C 1 7 ? 292.10452 44.06885 102.17264 1.000 76.08131 3 LYS D N 1
ATOM 2273 C CA . LYS C 1 7 ? 293.38691 44.70985 102.41264 1.000 71.24278 3 LYS D CA 1
ATOM 2274 C C . LYS C 1 7 ? 293.21341 45.98325 103.22967 1.000 70.63618 3 LYS D C 1
ATOM 2275 O O . LYS C 1 7 ? 292.16890 46.63895 103.18287 1.000 68.64049 3 LYS D O 1
ATOM 2281 N N . GLY C 1 8 ? 294.25167 46.31712 103.98926 1.000 72.06658 4 GLY D N 1
ATOM 2282 C CA . GLY C 1 8 ? 294.30335 47.58770 104.67127 1.000 70.76411 4 GLY D CA 1
ATOM 2283 C C . GLY C 1 8 ? 295.13887 48.60163 103.91713 1.000 67.07970 4 GLY D C 1
ATOM 2284 O O . GLY C 1 8 ? 295.91659 48.26529 103.02794 1.000 68.27846 4 GLY D O 1
ATOM 2285 N N . ARG C 1 9 ? 294.95629 49.87013 104.26700 1.000 64.48917 5 ARG D N 1
ATOM 2286 C CA . ARG C 1 9 ? 295.70954 50.95044 103.65070 1.000 68.24995 5 ARG D CA 1
ATOM 2287 C C . ARG C 1 9 ? 296.15816 51.90649 104.74155 1.000 83.64485 5 ARG D C 1
ATOM 2288 O O . ARG C 1 9 ? 295.50582 52.01780 105.78209 1.000 66.41152 5 ARG D O 1
ATOM 2296 N N . LEU C 1 10 ? 297.28179 52.57530 104.51733 1.000 70.41194 6 LEU D N 1
ATOM 2297 C CA . LEU C 1 10 ? 297.63806 53.76093 105.28502 1.000 111.20485 6 LEU D CA 1
ATOM 2298 C C . LEU C 1 10 ? 297.75922 54.91587 104.30489 1.000 81.72239 6 LEU D C 1
ATOM 2299 O O . LEU C 1 10 ? 298.37515 54.77220 103.24237 1.000 76.20997 6 LEU D O 1
ATOM 2304 N N . LEU C 1 11 ? 297.13945 56.03784 104.64125 1.000 76.12237 7 LEU D N 1
ATOM 2305 C CA . LEU C 1 11 ? 297.15046 57.21214 103.78684 1.000 77.18547 7 LEU D CA 1
ATOM 2306 C C . LEU C 1 11 ? 297.96231 58.32303 104.43477 1.000 92.19485 7 LEU D C 1
ATOM 2307 O O . LEU C 1 11 ? 298.14259 58.36597 105.65475 1.000 73.97018 7 LEU D O 1
ATOM 2312 N N . THR C 1 12 ? 298.46884 59.21462 103.59659 1.000 86.98677 8 THR D N 1
ATOM 2313 C CA . THR C 1 12 ? 299.22219 60.35014 104.09275 1.000 86.25576 8 THR D CA 1
ATOM 2314 C C . THR C 1 12 ? 298.28530 61.50131 104.43088 1.000 82.23087 8 THR D C 1
ATOM 2315 O O . THR C 1 12 ? 297.15600 61.58732 103.94219 1.000 88.63464 8 THR D O 1
ATOM 2319 N N . THR C 1 13 ? 298.76136 62.36754 105.30686 1.000 78.82314 9 THR D N 1
ATOM 2320 C CA . THR C 1 13 ? 298.08884 63.58671 105.70796 1.000 66.29331 9 THR D CA 1
ATOM 2321 C C . THR C 1 13 ? 298.97339 64.78079 105.37084 1.000 71.45662 9 THR D C 1
ATOM 2322 O O . THR C 1 13 ? 300.19536 64.63785 105.24918 1.000 72.86681 9 THR D O 1
ATOM 2326 N N . PRO C 1 14 ? 298.39849 65.97296 105.17607 1.000 67.89349 10 PRO D N 1
ATOM 2327 C CA . PRO C 1 14 ? 299.24608 67.14930 104.90882 1.000 68.41617 10 PRO D CA 1
ATOM 2328 C C . PRO C 1 14 ? 300.21906 67.47000 106.03353 1.000 68.27021 10 PRO D C 1
ATOM 2329 O O . PRO C 1 14 ? 301.09531 68.32297 105.84199 1.000 76.11389 10 PRO D O 1
ATOM 2333 N N . THR C 1 15 ? 300.09895 66.80626 107.17959 1.000 62.36831 11 THR D N 1
ATOM 2334 C CA . THR C 1 15 ? 301.02348 66.92438 108.29292 1.000 70.45890 11 THR D CA 1
ATOM 2335 C C . THR C 1 15 ? 301.96432 65.72001 108.30988 1.000 76.77663 11 THR D C 1
ATOM 2336 O O . THR C 1 15 ? 302.10300 64.99092 107.32281 1.000 74.58871 11 THR D O 1
ATOM 2340 N N . ARG C 1 16 ? 302.62016 65.50737 109.44922 1.000 73.32498 12 ARG D N 1
ATOM 2341 C CA . ARG C 1 16 ? 303.51556 64.37355 109.62879 1.000 69.75730 12 ARG D CA 1
ATOM 2342 C C . ARG C 1 16 ? 302.77145 63.07912 109.92384 1.000 80.04182 12 ARG D C 1
ATOM 2343 O O . ARG C 1 16 ? 303.37040 62.00131 109.83072 1.000 80.26103 12 ARG D O 1
ATOM 2351 N N . LEU C 1 17 ? 301.49075 63.15699 110.26386 1.000 77.00874 13 LEU D N 1
ATOM 2352 C CA . LEU C 1 17 ? 300.74901 62.00244 110.73856 1.000 73.22339 13 LEU D CA 1
ATOM 2353 C C . LEU C 1 17 ? 300.30026 61.11583 109.58179 1.000 62.10220 13 LEU D C 1
ATOM 2354 O O . LEU C 1 17 ? 300.17646 61.54891 108.43339 1.000 57.73736 13 LEU D O 1
ATOM 2359 N N . LEU C 1 18 ? 300.06361 59.85057 109.91027 1.000 69.46867 14 LEU D N 1
ATOM 2360 C CA . LEU C 1 18 ? 299.54476 58.85967 108.98125 1.000 64.63270 14 LEU D CA 1
ATOM 2361 C C . LEU C 1 18 ? 298.28505 58.28161 109.59690 1.000 60.90190 14 LEU D C 1
ATOM 2362 O O . LEU C 1 18 ? 298.28500 57.93159 110.78092 1.000 59.68130 14 LEU D O 1
ATOM 2367 N N . LYS C 1 19 ? 297.20863 58.20166 108.82314 1.000 70.26117 15 LYS D N 1
ATOM 2368 C CA . LYS C 1 19 ? 296.04695 57.45357 109.27738 1.000 73.91975 15 LYS D CA 1
ATOM 2369 C C . LYS C 1 19 ? 296.12804 56.04045 108.71804 1.000 66.48736 15 LYS D C 1
ATOM 2370 O O . LYS C 1 19 ? 296.22676 55.84840 107.50246 1.000 58.47909 15 LYS D O 1
ATOM 2376 N N . LEU C 1 20 ? 296.12967 55.06007 109.61432 1.000 66.73846 16 LEU D N 1
ATOM 2377 C CA . LEU C 1 20 ? 296.18094 53.65361 109.24864 1.000 65.01962 16 LEU D CA 1
ATOM 2378 C C . LEU C 1 20 ? 294.76448 53.10238 109.20298 1.000 72.60819 16 LEU D C 1
ATOM 2379 O O . LEU C 1 20 ? 293.97738 53.32626 110.12738 1.000 71.93702 16 LEU D O 1
ATOM 2384 N N . ILE C 1 21 ? 294.44164 52.39567 108.12497 1.000 63.54340 17 ILE D N 1
ATOM 2385 C CA . ILE C 1 21 ? 293.09639 51.88497 107.88927 1.000 60.43188 17 ILE D CA 1
ATOM 2386 C C . ILE C 1 21 ? 293.17447 50.36699 107.85180 1.000 64.42342 17 ILE D C 1
ATOM 2387 O O . ILE C 1 21 ? 293.88333 49.79175 107.01608 1.000 70.38584 17 ILE D O 1
ATOM 2392 N N . LEU C 1 22 ? 292.44989 49.72072 108.75882 1.000 71.03609 18 LEU D N 1
ATOM 2393 C CA . LEU C 1 22 ? 292.60402 48.30268 109.00477 1.000 68.08796 18 LEU D CA 1
ATOM 2394 C C . LEU C 1 22 ? 291.25102 47.60627 108.96014 1.000 75.68255 18 LEU D C 1
ATOM 2395 O O . LEU C 1 22 ? 290.30507 48.05564 109.62408 1.000 71.05441 18 LEU D O 1
ATOM 2400 N N . PRO C 1 23 ? 291.11056 46.53160 108.18834 1.000 68.52405 19 PRO D N 1
ATOM 2401 C CA . PRO C 1 23 ? 289.91010 45.68962 108.26920 1.000 68.97734 19 PRO D CA 1
ATOM 2402 C C . PRO C 1 23 ? 289.95598 44.83148 109.52215 1.000 80.28932 19 PRO D C 1
ATOM 2403 O O . PRO C 1 23 ? 290.82050 43.96049 109.66765 1.000 72.67405 19 PRO D O 1
ATOM 2407 N N . ILE C 1 24 ? 289.02637 45.07708 110.44188 1.000 81.76950 20 ILE D N 1
ATOM 2408 C CA . ILE C 1 24 ? 289.01808 44.40453 111.73537 1.000 76.98175 20 ILE D CA 1
ATOM 2409 C C . ILE C 1 24 ? 287.99118 43.27191 111.66689 1.000 80.99881 20 ILE D C 1
ATOM 2410 O O . ILE C 1 24 ? 286.78688 43.54875 111.53633 1.000 78.73059 20 ILE D O 1
ATOM 2415 N N . PRO C 1 25 ? 288.41396 42.00850 111.75155 1.000 74.55480 21 PRO D N 1
ATOM 2416 C CA . PRO C 1 25 ? 287.49852 40.89113 111.48662 1.000 77.58965 21 PRO D CA 1
ATOM 2417 C C . PRO C 1 25 ? 286.72582 40.42117 112.70920 1.000 78.32283 21 PRO D C 1
ATOM 2418 O O . PRO C 1 25 ? 286.51260 39.21610 112.87814 1.000 79.95212 21 PRO D O 1
ATOM 2422 N N . PHE C 1 26 ? 286.30308 41.34351 113.56717 1.000 64.98193 22 PHE D N 1
ATOM 2423 C CA . PHE C 1 26 ? 285.57186 40.97109 114.76516 1.000 68.61171 22 PHE D CA 1
ATOM 2424 C C . PHE C 1 26 ? 284.30110 41.79347 114.86121 1.000 77.44815 22 PHE D C 1
ATOM 2425 O O . PHE C 1 26 ? 284.27202 42.96107 114.46202 1.000 88.20131 22 PHE D O 1
ATOM 2433 N N . HIS C 1 27 ? 283.26120 41.17629 115.37727 1.000 77.84887 23 HIS D N 1
ATOM 2434 C CA . HIS C 1 27 ? 282.03451 41.92842 115.54457 1.000 90.18978 23 HIS D CA 1
ATOM 2435 C C . HIS C 1 27 ? 282.17459 42.85142 116.75443 1.000 84.98601 23 HIS D C 1
ATOM 2436 O O . HIS C 1 27 ? 282.70980 42.43962 117.78656 1.000 80.73967 23 HIS D O 1
ATOM 2443 N N . PRO C 1 28 ? 281.74273 44.11047 116.64149 1.000 87.33500 24 PRO D N 1
ATOM 2444 C CA . PRO C 1 28 ? 281.93576 45.06247 117.75284 1.000 123.08485 24 PRO D CA 1
ATOM 2445 C C . PRO C 1 28 ? 281.38117 44.58774 119.08760 1.000 95.56183 24 PRO D C 1
ATOM 2446 O O . PRO C 1 28 ? 281.75378 45.14639 120.12684 1.000 87.99485 24 PRO D O 1
ATOM 2450 N N . GLU C 1 29 ? 280.51487 43.57509 119.09565 1.000 94.48654 25 GLU D N 1
ATOM 2451 C CA . GLU C 1 29 ? 279.94498 43.01792 120.31435 1.000 93.11623 25 GLU D CA 1
ATOM 2452 C C . GLU C 1 29 ? 280.56166 41.67578 120.68625 1.000 93.40398 25 GLU D C 1
ATOM 2453 O O . GLU C 1 29 ? 280.16080 41.07700 121.68856 1.000 100.60255 25 GLU D O 1
ATOM 2459 N N . GLN C 1 30 ? 281.51550 41.18841 119.89645 1.000 86.55398 26 GLN D N 1
ATOM 2460 C CA . GLN C 1 30 ? 282.22737 39.96443 120.23402 1.000 88.35773 26 GLN D CA 1
ATOM 2461 C C . GLN C 1 30 ? 283.16889 40.21076 121.40883 1.000 89.14461 26 GLN D C 1
ATOM 2462 O O . GLN C 1 30 ? 283.90163 41.20151 121.44690 1.000 91.52485 26 GLN D O 1
ATOM 2468 N N . GLU C 1 31 ? 283.14349 39.29180 122.38049 1.000 92.14516 27 GLU D N 1
ATOM 2469 C CA . GLU C 1 31 ? 283.88020 39.48058 123.62241 1.000 100.58291 27 GLU D CA 1
ATOM 2470 C C . GLU C 1 31 ? 285.19482 38.71571 123.70352 1.000 108.33417 27 GLU D C 1
ATOM 2471 O O . GLU C 1 31 ? 286.03483 39.06834 124.53668 1.000 109.71424 27 GLU D O 1
ATOM 2477 N N . TYR C 1 32 ? 285.39629 37.68440 122.88474 1.000 105.17690 28 TYR D N 1
ATOM 2478 C CA . TYR C 1 32 ? 286.63503 36.91163 122.91776 1.000 107.08732 28 TYR D CA 1
ATOM 2479 C C . TYR C 1 32 ? 286.99659 36.50514 121.49278 1.000 100.92712 28 TYR D C 1
ATOM 2480 O O . TYR C 1 32 ? 286.37480 36.94517 120.52206 1.000 97.20405 28 TYR D O 1
ATOM 2489 N N . ILE C 1 33 ? 288.01615 35.65765 121.37184 1.000 102.46036 29 ILE D N 1
ATOM 2490 C CA . ILE C 1 33 ? 288.43082 35.10522 120.08457 1.000 106.74617 29 ILE D CA 1
ATOM 2491 C C . ILE C 1 33 ? 288.51770 33.58562 120.19745 1.000 111.78485 29 ILE D C 1
ATOM 2492 O O . ILE C 1 33 ? 288.17727 32.85555 119.26404 1.000 100.73014 29 ILE D O 1
ATOM 2497 N N . ASP C 1 46 ? 284.16986 36.00102 107.04120 1.000 117.98309 42 ASP D N 1
ATOM 2498 C CA . ASP C 1 46 ? 284.57091 36.62272 105.78585 1.000 121.33951 42 ASP D CA 1
ATOM 2499 C C . ASP C 1 46 ? 283.90709 37.98742 105.62591 1.000 121.00275 42 ASP D C 1
ATOM 2500 O O . ASP C 1 46 ? 283.91061 38.56913 104.54107 1.000 110.95392 42 ASP D O 1
ATOM 2505 N N . ALA C 1 47 ? 283.33000 38.48677 106.71607 1.000 122.29419 43 ALA D N 1
ATOM 2506 C CA . ALA C 1 47 ? 282.81035 39.84434 106.79284 1.000 110.98747 43 ALA D CA 1
ATOM 2507 C C . ALA C 1 47 ? 283.59208 40.61377 107.85061 1.000 110.43441 43 ALA D C 1
ATOM 2508 O O . ALA C 1 47 ? 284.10528 40.02845 108.80899 1.000 100.24600 43 ALA D O 1
ATOM 2510 N N . VAL C 1 48 ? 283.67593 41.93486 107.67841 1.000 132.80485 44 VAL D N 1
ATOM 2511 C CA . VAL C 1 48 ? 284.66369 42.74967 108.37426 1.000 114.12485 44 VAL D CA 1
ATOM 2512 C C . VAL C 1 48 ? 284.03842 44.08236 108.77553 1.000 107.19688 44 VAL D C 1
ATOM 2513 O O . VAL C 1 48 ? 282.95675 44.45371 108.31631 1.000 108.49448 44 VAL D O 1
ATOM 2517 N N . GLU C 1 49 ? 284.73769 44.80204 109.65615 1.000 123.76485 45 GLU D N 1
ATOM 2518 C CA . GLU C 1 49 ? 284.37068 46.15171 110.05613 1.000 101.56559 45 GLU D CA 1
ATOM 2519 C C . GLU C 1 49 ? 285.61651 47.02727 110.09056 1.000 119.58485 45 GLU D C 1
ATOM 2520 O O . GLU C 1 49 ? 286.70300 46.54672 110.43746 1.000 96.76119 45 GLU D O 1
ATOM 2526 N N . PRO C 1 50 ? 285.49689 48.30459 109.73684 1.000 88.74638 46 PRO D N 1
ATOM 2527 C CA . PRO C 1 50 ? 286.67962 49.13861 109.51880 1.000 85.69313 46 PRO D CA 1
ATOM 2528 C C . PRO C 1 50 ? 287.16306 49.87621 110.75751 1.000 86.52207 46 PRO D C 1
ATOM 2529 O O . PRO C 1 50 ? 286.45500 50.02572 111.75315 1.000 90.94463 46 PRO D O 1
ATOM 2533 N N . LEU C 1 51 ? 288.40867 50.34173 110.67442 1.000 72.07565 47 LEU D N 1
ATOM 2534 C CA . LEU C 1 51 ? 289.06619 51.04642 111.76817 1.000 69.81749 47 LEU D CA 1
ATOM 2535 C C . LEU C 1 51 ? 290.07476 52.03026 111.19331 1.000 75.94200 47 LEU D C 1
ATOM 2536 O O . LEU C 1 51 ? 290.87855 51.66459 110.33231 1.000 72.16030 47 LEU D O 1
ATOM 2541 N N . ALA C 1 52 ? 290.03187 53.27109 111.67281 1.000 70.93938 48 ALA D N 1
ATOM 2542 C CA . ALA C 1 52 ? 290.92146 54.33312 111.22018 1.000 67.86832 48 ALA D CA 1
ATOM 2543 C C . ALA C 1 52 ? 291.70780 54.85572 112.41123 1.000 69.76315 48 ALA D C 1
ATOM 2544 O O . ALA C 1 52 ? 291.11662 55.32143 113.38906 1.000 75.88266 48 ALA D O 1
ATOM 2546 N N . LEU C 1 53 ? 293.03565 54.78049 112.32582 1.000 71.33787 49 LEU D N 1
ATOM 2547 C CA . LEU C 1 53 ? 293.93009 55.19322 113.40212 1.000 73.11353 49 LEU D CA 1
ATOM 2548 C C . LEU C 1 53 ? 294.90054 56.25076 112.90172 1.000 74.06727 49 LEU D C 1
ATOM 2549 O O . LEU C 1 53 ? 295.57673 56.04364 111.89049 1.000 68.15126 49 LEU D O 1
ATOM 2554 N N . LEU C 1 54 ? 294.98394 57.36713 113.62204 1.000 78.04562 50 LEU D N 1
ATOM 2555 C CA . LEU C 1 54 ? 296.00171 58.37781 113.36785 1.000 69.26698 50 LEU D CA 1
ATOM 2556 C C . LEU C 1 54 ? 297.23363 58.06138 114.20563 1.000 73.74791 50 LEU D C 1
ATOM 2557 O O . LEU C 1 54 ? 297.14110 57.93314 115.43183 1.000 68.00576 50 LEU D O 1
ATOM 2562 N N . VAL C 1 55 ? 298.38374 57.93031 113.54589 1.000 74.90572 51 VAL D N 1
ATOM 2563 C CA . VAL C 1 55 ? 299.62313 57.54520 114.21099 1.000 72.53951 51 VAL D CA 1
ATOM 2564 C C . VAL C 1 55 ? 300.71441 58.54656 113.85781 1.000 81.56485 51 VAL D C 1
ATOM 2565 O O . VAL C 1 55 ? 300.66378 59.19551 112.80675 1.000 69.22111 51 VAL D O 1
ATOM 2569 N N . HIS C 1 56 ? 301.69253 58.67219 114.74448 1.000 75.13969 52 HIS D N 1
ATOM 2570 C CA . HIS C 1 56 ? 302.81139 59.58658 114.55634 1.000 67.42426 52 HIS D CA 1
ATOM 2571 C C . HIS C 1 56 ? 304.03564 58.79866 114.10562 1.000 64.53908 52 HIS D C 1
ATOM 2572 O O . HIS C 1 56 ? 304.35359 57.77058 114.70867 1.000 71.81533 52 HIS D O 1
ATOM 2579 N N . PRO C 1 57 ? 304.73724 59.24036 113.05772 1.000 67.72558 53 PRO D N 1
ATOM 2580 C CA . PRO C 1 57 ? 305.78896 58.39552 112.46533 1.000 64.38297 53 PRO D CA 1
ATOM 2581 C C . PRO C 1 57 ? 306.88538 57.98687 113.43352 1.000 70.67785 53 PRO D C 1
ATOM 2582 O O . PRO C 1 57 ? 307.56633 56.98452 113.18074 1.000 67.99476 53 PRO D O 1
ATOM 2586 N N . GLN C 1 58 ? 307.07225 58.71356 114.53136 1.000 72.26020 54 GLN D N 1
ATOM 2587 C CA . GLN C 1 58 ? 308.06478 58.36214 115.53681 1.000 69.19636 54 GLN D CA 1
ATOM 2588 C C . GLN C 1 58 ? 307.51807 57.44550 116.62139 1.000 85.28265 54 GLN D C 1
ATOM 2589 O O . GLN C 1 58 ? 308.29988 56.94937 117.44036 1.000 87.95519 54 GLN D O 1
ATOM 2595 N N . GLN C 1 59 ? 306.20675 57.21524 116.66060 1.000 78.38372 55 GLN D N 1
ATOM 2596 C CA . GLN C 1 59 ? 305.67772 56.23371 117.59377 1.000 74.26486 55 GLN D CA 1
ATOM 2597 C C . GLN C 1 59 ? 306.23762 54.85643 117.24826 1.000 82.29829 55 GLN D C 1
ATOM 2598 O O . GLN C 1 59 ? 306.45418 54.55052 116.07132 1.000 68.93769 55 GLN D O 1
ATOM 2604 N N . PRO C 1 60 ? 306.51259 54.02127 118.24080 1.000 85.68411 56 PRO D N 1
ATOM 2605 C CA . PRO C 1 60 ? 307.00717 52.67474 117.95464 1.000 79.58810 56 PRO D CA 1
ATOM 2606 C C . PRO C 1 60 ? 305.87380 51.72775 117.58729 1.000 84.31835 56 PRO D C 1
ATOM 2607 O O . PRO C 1 60 ? 304.71146 51.92971 117.94506 1.000 88.24217 56 PRO D O 1
ATOM 2611 N N .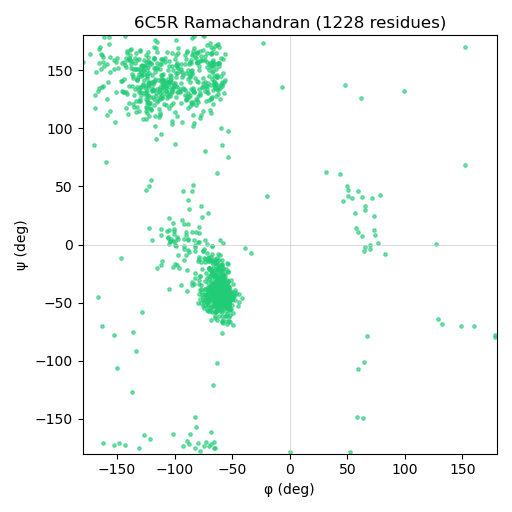 LEU C 1 61 ? 306.24158 50.67738 116.84475 1.000 87.64904 57 LEU D N 1
ATOM 2612 C CA . LEU C 1 61 ? 305.27948 49.63714 116.49220 1.000 80.09485 57 LEU D CA 1
ATOM 2613 C C . LEU C 1 61 ? 304.58062 49.08064 117.72566 1.000 84.67556 57 LEU D C 1
ATOM 2614 O O . LEU C 1 61 ? 303.41494 48.67403 117.64886 1.000 89.80313 57 LEU D O 1
ATOM 2619 N N . SER C 1 62 ? 305.27290 49.06361 118.87036 1.000 81.95514 58 SER D N 1
ATOM 2620 C CA . SER C 1 62 ? 304.65093 48.63796 120.12156 1.000 86.95997 58 SER D CA 1
ATOM 2621 C C . SER C 1 62 ? 303.43670 49.49582 120.46393 1.000 95.75485 58 SER D C 1
ATOM 2622 O O . SER C 1 62 ? 302.45229 48.99582 121.02365 1.000 93.38037 58 SER D O 1
ATOM 2625 N N . TYR C 1 63 ? 303.49093 50.79399 120.14276 1.000 86.19749 59 TYR D N 1
ATOM 2626 C CA . TYR C 1 63 ? 302.34287 51.66606 120.38016 1.000 86.51312 59 TYR D CA 1
ATOM 2627 C C . TYR C 1 63 ? 301.17482 51.29275 119.47624 1.000 78.98727 59 TYR D C 1
ATOM 2628 O O . TYR C 1 63 ? 300.02524 51.23859 119.93126 1.000 84.51085 59 TYR D O 1
ATOM 2637 N N . LEU C 1 64 ? 301.45254 51.03221 118.19307 1.000 78.44383 60 LEU D N 1
ATOM 2638 C CA . LEU C 1 64 ? 300.42492 50.50952 117.29664 1.000 82.25112 60 LEU D CA 1
ATOM 2639 C C . LEU C 1 64 ? 299.79220 49.24597 117.86059 1.000 119.28485 60 LEU D C 1
ATOM 2640 O O . LEU C 1 64 ? 298.56681 49.08191 117.81168 1.000 84.62023 60 LEU D O 1
ATOM 2645 N N . GLU C 1 65 ? 300.61680 48.33387 118.38223 1.000 86.33143 61 GLU D N 1
ATOM 2646 C CA . GLU C 1 65 ? 300.09910 47.17037 119.09347 1.000 85.59013 61 GLU D CA 1
ATOM 2647 C C . GLU C 1 65 ? 299.14975 47.58826 120.20843 1.000 93.85879 61 GLU D C 1
ATOM 2648 O O . GLU C 1 65 ? 298.03032 47.07498 120.30966 1.000 92.88309 61 GLU D O 1
ATOM 2654 N N . ARG C 1 66 ? 299.58067 48.53473 121.04923 1.000 98.09548 62 ARG D N 1
ATOM 2655 C CA . ARG C 1 66 ? 298.71899 49.02390 122.12261 1.000 123.47485 62 ARG D CA 1
ATOM 2656 C C . ARG C 1 66 ? 297.43569 49.63097 121.57293 1.000 86.41465 62 ARG D C 1
ATOM 2657 O O . ARG C 1 66 ? 296.35201 49.42419 122.13456 1.000 92.41403 62 ARG D O 1
ATOM 2665 N N . LEU C 1 67 ? 297.53927 50.39121 120.47941 1.000 75.78839 63 LEU D N 1
ATOM 2666 C CA . LEU C 1 67 ? 296.35361 50.99012 119.87477 1.000 85.42651 63 LEU D CA 1
ATOM 2667 C C . LEU C 1 67 ? 295.37652 49.92463 119.39055 1.000 81.19177 63 LEU D C 1
ATOM 2668 O O . LEU C 1 67 ? 294.18352 49.97158 119.71167 1.000 75.91779 63 LEU D O 1
ATOM 2673 N N . ILE C 1 68 ? 295.86595 48.94999 118.62046 1.000 81.83448 64 ILE D N 1
ATOM 2674 C CA . ILE C 1 68 ? 294.97754 47.95456 118.02245 1.000 74.50073 64 ILE D CA 1
ATOM 2675 C C . ILE C 1 68 ? 294.37324 47.05620 119.09666 1.000 79.64906 64 ILE D C 1
ATOM 2676 O O . ILE C 1 68 ? 293.18711 46.70242 119.03591 1.000 85.44449 64 ILE D O 1
ATOM 2681 N N . GLN C 1 69 ? 295.17406 46.68998 120.10718 1.000 83.40734 65 GLN D N 1
ATOM 2682 C CA . GLN C 1 69 ? 294.71517 45.77133 121.14888 1.000 86.70917 65 GLN D CA 1
ATOM 2683 C C . GLN C 1 69 ? 293.50180 46.31185 121.89725 1.000 85.46880 65 GLN D C 1
ATOM 2684 O O . GLN C 1 69 ? 292.79315 45.54697 122.56202 1.000 93.38192 65 GLN D O 1
ATOM 2690 N N . ALA C 1 70 ? 293.24486 47.62031 121.80401 1.000 88.59864 66 ALA D N 1
ATOM 2691 C CA . ALA C 1 70 ? 292.07246 48.19365 122.45633 1.000 92.55394 66 ALA D CA 1
ATOM 2692 C C . ALA C 1 70 ? 290.82675 48.07345 121.58846 1.000 96.17104 66 ALA D C 1
ATOM 2693 O O . ALA C 1 70 ? 289.72485 47.87568 122.11309 1.000 101.63603 66 ALA D O 1
ATOM 2695 N N . GLU C 1 71 ? 290.97424 48.18808 120.27009 1.000 85.89816 67 GLU D N 1
ATOM 2696 C CA . GLU C 1 71 ? 289.83837 48.16409 119.35798 1.000 95.10389 67 GLU D CA 1
ATOM 2697 C C . GLU C 1 71 ? 289.36446 46.75560 119.02656 1.000 92.27257 67 GLU D C 1
ATOM 2698 O O . GLU C 1 71 ? 288.40153 46.60486 118.26833 1.000 80.16448 67 GLU D O 1
ATOM 2704 N N . ILE C 1 72 ? 290.00991 45.72820 119.56958 1.000 88.85000 68 ILE D N 1
ATOM 2705 C CA . ILE C 1 72 ? 289.63971 44.33905 119.30531 1.000 85.09007 68 ILE D CA 1
ATOM 2706 C C . ILE C 1 72 ? 289.36264 43.65246 120.63914 1.000 84.89445 68 ILE D C 1
ATOM 2707 O O . ILE C 1 72 ? 289.88745 44.09001 121.67278 1.000 89.95141 68 ILE D O 1
ATOM 2712 N N . PRO C 1 73 ? 288.54393 42.60367 120.67960 1.000 99.53651 69 PRO D N 1
ATOM 2713 C CA . PRO C 1 73 ? 288.25733 41.92929 121.95692 1.000 95.45780 69 PRO D CA 1
ATOM 2714 C C . PRO C 1 73 ? 289.49027 41.23554 122.50810 1.000 106.38485 69 PRO D C 1
ATOM 2715 O O . PRO C 1 73 ? 290.43427 40.94517 121.75922 1.000 94.72389 69 PRO D O 1
ATOM 2719 N N . PRO C 1 74 ? 289.52583 40.96138 123.81335 1.000 94.23217 70 PRO D N 1
ATOM 2720 C CA . PRO C 1 74 ? 290.69604 40.29909 124.40671 1.000 98.60335 70 PRO D CA 1
ATOM 2721 C C . PRO C 1 74 ? 290.86710 38.87769 123.88905 1.000 98.81632 70 PRO D C 1
ATOM 2722 O O . PRO C 1 74 ? 290.21280 38.43812 122.94205 1.000 96.46128 70 PRO D O 1
ATOM 2726 N N . LEU C 1 75 ? 291.77508 38.14598 124.52927 1.000 100.99040 71 LEU D N 1
ATOM 2727 C CA . LEU C 1 75 ? 292.05254 36.76484 124.16166 1.000 100.62830 71 LEU D CA 1
ATOM 2728 C C . LEU C 1 75 ? 291.91189 35.86244 125.38029 1.000 104.88272 71 LEU D C 1
ATOM 2729 O O . LEU C 1 75 ? 292.41511 36.17718 126.46076 1.000 110.89337 71 LEU D O 1
ATOM 2734 N N . LEU C 1 76 ? 291.22906 34.73505 125.19699 1.000 111.47485 72 LEU D N 1
ATOM 2735 C CA . LEU C 1 76 ? 290.95422 33.80234 126.28443 1.000 116.45835 72 LEU D CA 1
ATOM 2736 C C . LEU C 1 76 ? 292.06823 32.76923 126.38679 1.000 117.86285 72 LEU D C 1
ATOM 2737 O O . LEU C 1 76 ? 292.38497 32.09298 125.40358 1.000 118.80571 72 LEU D O 1
ATOM 2742 N N . VAL C 1 77 ? 292.65799 32.65612 127.57513 1.000 119.45413 73 VAL D N 1
ATOM 2743 C CA . VAL C 1 77 ? 293.61343 31.60062 127.90082 1.000 128.05773 73 VAL D CA 1
ATOM 2744 C C . VAL C 1 77 ? 293.34383 31.16728 129.33596 1.000 132.45494 73 VAL D C 1
ATOM 2745 O O . VAL C 1 77 ? 293.25619 32.01009 130.23823 1.000 133.52173 73 VAL D O 1
ATOM 2749 N N . LYS C 1 78 ? 293.20029 29.85675 129.54398 1.000 132.19546 74 LYS D N 1
ATOM 2750 C CA . LYS C 1 78 ? 293.01731 29.24708 130.86716 1.000 132.65390 74 LYS D CA 1
ATOM 2751 C C . LYS C 1 78 ? 291.76055 29.84469 131.49011 1.000 133.93485 74 LYS D C 1
ATOM 2752 O O . LYS C 1 78 ? 290.65158 29.50410 131.04179 1.000 132.77673 74 LYS D O 1
ATOM 2758 N N . ASP C 1 79 ? 291.86419 30.71765 132.49245 1.000 136.57916 75 ASP D N 1
ATOM 2759 C CA . ASP C 1 79 ? 290.69424 31.29790 133.13498 1.000 136.38305 75 ASP D CA 1
ATOM 2760 C C . ASP C 1 79 ? 290.62667 32.81600 133.02362 1.000 143.50304 75 ASP D C 1
ATOM 2761 O O . ASP C 1 79 ? 289.70993 33.41662 133.59546 1.000 150.81074 75 ASP D O 1
ATOM 2766 N N . ARG C 1 80 ? 291.55629 33.45517 132.31430 1.000 142.16567 76 ARG D N 1
ATOM 2767 C CA . ARG C 1 80 ? 291.58695 34.90792 132.25939 1.000 151.44485 76 ARG D CA 1
ATOM 2768 C C . ARG C 1 80 ? 291.89426 35.38059 130.84316 1.000 132.07241 76 ARG D C 1
ATOM 2769 O O . ARG C 1 80 ? 292.30508 34.60690 129.97454 1.000 126.39047 76 ARG D O 1
ATOM 2777 N N . GLU C 1 81 ? 291.68456 36.67588 130.62704 1.000 128.07363 77 GLU D N 1
ATOM 2778 C CA . GLU C 1 81 ? 291.80235 37.29552 129.31542 1.000 114.38298 77 GLU D CA 1
ATOM 2779 C C . GLU C 1 81 ? 293.18212 37.91287 129.12626 1.000 112.62250 77 GLU D C 1
ATOM 2780 O O . GLU C 1 81 ? 293.81412 38.36026 130.08769 1.000 114.38193 77 GLU D O 1
ATOM 2786 N N . LYS C 1 82 ? 293.64058 37.93611 127.87606 1.000 107.88984 78 LYS D N 1
ATOM 2787 C CA . LYS C 1 82 ? 294.99013 38.35467 127.53058 1.000 104.40299 78 LYS D CA 1
ATOM 2788 C C . LYS C 1 82 ? 294.96436 39.34286 126.37293 1.000 115.69485 78 LYS D C 1
ATOM 2789 O O . LYS C 1 82 ? 294.15553 39.21935 125.44842 1.000 94.09631 78 LYS D O 1
ATOM 2795 N N . LEU C 1 83 ? 295.85606 40.33051 126.43254 1.000 95.25023 79 LEU D N 1
ATOM 2796 C CA . LEU C 1 83 ? 296.07069 41.19839 125.27779 1.000 78.91049 79 LEU D CA 1
ATOM 2797 C C . LEU C 1 83 ? 296.69574 40.38959 124.14855 1.000 85.98221 79 LEU D C 1
ATOM 2798 O O . LEU C 1 83 ? 297.77267 39.81435 124.33071 1.000 94.70689 79 LEU D O 1
ATOM 2803 N N . PRO C 1 84 ? 296.05239 40.30744 122.98703 1.000 81.70591 80 PRO D N 1
ATOM 2804 C CA . PRO C 1 84 ? 296.62391 39.52517 121.88422 1.000 82.92969 80 PRO D CA 1
ATOM 2805 C C . PRO C 1 84 ? 297.88198 40.18628 121.34196 1.000 78.96729 80 PRO D C 1
ATOM 2806 O O . PRO C 1 84 ? 297.87223 41.36507 120.98020 1.000 81.39348 80 PRO D O 1
ATOM 2810 N N . GLU C 1 85 ? 298.97270 39.42258 121.30522 1.000 81.77208 81 GLU D N 1
ATOM 2811 C CA . GLU C 1 85 ? 300.19447 39.92444 120.69275 1.000 96.27485 81 GLU D CA 1
ATOM 2812 C C . GLU C 1 85 ? 299.94265 40.26398 119.22902 1.000 88.79057 81 GLU D C 1
ATOM 2813 O O . GLU C 1 85 ? 299.14487 39.61202 118.54736 1.000 71.42573 81 GLU D O 1
ATOM 2819 N N . ILE C 1 86 ? 300.61224 41.30923 118.75199 1.000 85.27962 82 ILE D N 1
ATOM 2820 C CA . ILE C 1 86 ? 300.48637 41.77071 117.37414 1.000 83.81749 82 ILE D CA 1
ATOM 2821 C C . ILE C 1 86 ? 301.89847 41.99915 116.85884 1.000 73.46145 82 ILE D C 1
ATOM 2822 O O . ILE C 1 86 ? 302.66744 42.75984 117.46105 1.000 82.81383 82 ILE D O 1
ATOM 2827 N N . ILE C 1 87 ? 302.24671 41.34241 115.75984 1.000 64.66312 83 ILE D N 1
ATOM 2828 C CA . ILE C 1 87 ? 303.59664 41.41305 115.21525 1.000 81.08485 83 ILE D CA 1
ATOM 2829 C C . ILE C 1 87 ? 303.53229 41.89127 113.77288 1.000 83.86031 83 ILE D C 1
ATOM 2830 O O . ILE C 1 87 ? 302.60838 41.55615 113.02275 1.000 72.77708 83 ILE D O 1
ATOM 2835 N N . PHE C 1 88 ? 304.51718 42.70030 113.39425 1.000 86.03406 84 PHE D N 1
ATOM 2836 C CA . PHE C 1 88 ? 304.55025 43.35562 112.09608 1.000 76.48803 84 PHE D CA 1
ATOM 2837 C C . PHE C 1 88 ? 305.59896 42.67564 111.23045 1.000 74.79115 84 PHE D C 1
ATOM 2838 O O . PHE C 1 88 ? 306.75632 42.53544 111.64381 1.000 73.82832 84 PHE D O 1
ATOM 2846 N N . ARG C 1 89 ? 305.18988 42.23610 110.04310 1.000 73.06154 85 ARG D N 1
ATOM 2847 C CA . ARG C 1 89 ? 306.09005 41.54486 109.13578 1.000 79.42626 85 ARG D CA 1
ATOM 2848 C C . ARG C 1 89 ? 306.12439 42.27551 107.80178 1.000 85.64141 85 ARG D C 1
ATOM 2849 O O . ARG C 1 89 ? 305.16388 42.94205 107.41006 1.000 83.39088 85 ARG D O 1
ATOM 2857 N N . ALA C 1 90 ? 307.25016 42.13909 107.10605 1.000 83.84145 86 ALA D N 1
ATOM 2858 C CA . ALA C 1 90 ? 307.41783 42.72288 105.78287 1.000 83.60549 86 ALA D CA 1
ATOM 2859 C C . ALA C 1 90 ? 308.48636 41.93393 105.04442 1.000 110.12485 86 ALA D C 1
ATOM 2860 O O . ALA C 1 90 ? 309.28932 41.22367 105.65493 1.000 88.91309 86 ALA D O 1
ATOM 2862 N N . GLU C 1 91 ? 308.48673 42.07443 103.72222 1.000 85.86396 87 GLU D N 1
ATOM 2863 C CA . GLU C 1 91 ? 309.42000 41.35184 102.86572 1.000 91.61795 87 GLU D CA 1
ATOM 2864 C C . GLU C 1 91 ? 310.86429 41.76456 103.14299 1.000 95.50596 87 GLU D C 1
ATOM 2865 O O . GLU C 1 91 ? 311.80242 41.18854 102.59332 1.000 93.48063 87 GLU D O 1
ATOM 2871 N N . HIS C 1 102 ? 311.69792 36.66450 101.01479 1.000 108.20761 98 HIS D N 1
ATOM 2872 C CA . HIS C 1 102 ? 311.15642 36.08367 102.23920 1.000 113.47731 98 HIS D CA 1
ATOM 2873 C C . HIS C 1 102 ? 310.73091 37.16190 103.23196 1.000 106.21183 98 HIS D C 1
ATOM 2874 O O . HIS C 1 102 ? 310.84997 38.35498 102.95633 1.000 108.81963 98 HIS D O 1
ATOM 2881 N N . TRP C 1 103 ? 310.24657 36.73429 104.39471 1.000 104.31476 99 TRP D N 1
ATOM 2882 C CA . TRP C 1 103 ? 309.53237 37.60421 105.31779 1.000 96.99236 99 TRP D CA 1
ATOM 2883 C C . TRP C 1 103 ? 310.28419 37.72497 106.63592 1.000 98.44122 99 TRP D C 1
ATOM 2884 O O . TRP C 1 103 ? 310.87140 36.75213 107.11881 1.000 154.74485 99 TRP D O 1
ATOM 2895 N N . VAL C 1 104 ? 310.25670 38.92424 107.21746 1.000 88.33943 100 VAL D N 1
ATOM 2896 C CA . VAL C 1 104 ? 311.00798 39.22922 108.42787 1.000 87.93361 100 VAL D CA 1
ATOM 2897 C C . VAL C 1 104 ? 310.06792 39.80996 109.47603 1.000 81.32740 100 VAL D C 1
ATOM 2898 O O . VAL C 1 104 ? 309.02928 40.39553 109.15357 1.000 81.84280 100 VAL D O 1
ATOM 2902 N N . ARG C 1 105 ? 310.43472 39.62739 110.74283 1.000 76.65387 101 ARG D N 1
ATOM 2903 C CA . ARG C 1 105 ? 309.71211 40.20098 111.87115 1.000 78.98197 101 ARG D CA 1
ATOM 2904 C C . ARG C 1 105 ? 310.44393 41.44738 112.34975 1.000 80.82106 101 ARG D C 1
ATOM 2905 O O . ARG C 1 105 ? 311.67444 41.44937 112.43882 1.000 93.59188 101 ARG D O 1
ATOM 2913 N N . TRP C 1 106 ? 309.68841 42.50385 112.64179 1.000 77.76548 102 TRP D N 1
ATOM 2914 C CA . TRP C 1 106 ? 310.24958 43.79715 113.00945 1.000 73.82798 102 TRP D CA 1
ATOM 2915 C C . TRP C 1 106 ? 310.08532 44.04243 114.50496 1.000 79.90883 102 TRP D C 1
ATOM 2916 O O . TRP C 1 106 ? 309.07303 43.66188 115.09911 1.000 88.66651 102 TRP D O 1
ATOM 2927 N N . SER C 1 107 ? 311.09480 44.66650 115.11060 1.000 73.60125 103 SER D N 1
ATOM 2928 C CA . SER C 1 107 ? 311.05545 44.93228 116.54234 1.000 82.45208 103 SER D CA 1
ATOM 2929 C C . SER C 1 107 ? 310.03919 46.02096 116.86329 1.000 76.06283 103 SER D C 1
ATOM 2930 O O . SER C 1 107 ? 310.04236 47.09359 116.25455 1.000 78.44905 103 SER D O 1
ATOM 2933 N N . GLY C 1 108 ? 309.17366 45.73859 117.84268 1.000 67.29651 104 GLY D N 1
ATOM 2934 C CA . GLY C 1 108 ? 308.14563 46.68465 118.24373 1.000 84.00485 104 GLY D CA 1
ATOM 2935 C C . GLY C 1 108 ? 308.67697 48.02324 118.71542 1.000 81.48726 104 GLY D C 1
ATOM 2936 O O . GLY C 1 108 ? 307.90022 48.97706 118.84427 1.000 77.42862 104 GLY D O 1
ATOM 2937 N N . SER C 1 109 ? 309.98165 48.11705 118.98415 1.000 100.06485 105 SER D N 1
ATOM 2938 C CA . SER C 1 109 ? 310.60944 49.39757 119.27895 1.000 82.73290 105 SER D CA 1
ATOM 2939 C C . SER C 1 109 ? 310.88631 50.22051 118.02569 1.000 79.24306 105 SER D C 1
ATOM 2940 O O . SER C 1 109 ? 311.21175 51.40655 118.14684 1.000 68.45511 105 SER D O 1
ATOM 2943 N N . THR C 1 110 ? 310.78163 49.62450 116.83755 1.000 76.23284 106 THR D N 1
ATOM 2944 C CA . THR C 1 110 ? 310.98892 50.36684 115.60040 1.000 70.27420 106 THR D CA 1
ATOM 2945 C C . THR C 1 110 ? 309.93692 51.45858 115.45797 1.000 70.02946 106 THR D C 1
ATOM 2946 O O . THR C 1 110 ? 308.74252 51.22193 115.66114 1.000 77.77810 106 THR D O 1
ATOM 2950 N N . GLU C 1 111 ? 310.38667 52.65971 115.10589 1.000 70.30642 107 GLU D N 1
ATOM 2951 C CA . GLU C 1 111 ? 309.46147 53.75397 114.85430 1.000 74.19268 107 GLU D CA 1
ATOM 2952 C C . GLU C 1 111 ? 308.57348 53.42201 113.65853 1.000 77.48277 107 GLU D C 1
ATOM 2953 O O . GLU C 1 111 ? 309.00234 52.75308 112.71303 1.000 71.82014 107 GLU D O 1
ATOM 2959 N N . ILE C 1 112 ? 307.31938 53.88189 113.71277 1.000 76.54507 108 ILE D N 1
ATOM 2960 C CA . ILE C 1 112 ? 306.35351 53.55603 112.66206 1.000 74.22613 108 ILE D CA 1
ATOM 2961 C C . ILE C 1 112 ? 306.81656 54.11212 111.32016 1.000 72.52789 108 ILE D C 1
ATOM 2962 O O . ILE C 1 112 ? 306.94610 53.37540 110.33492 1.000 71.41238 108 ILE D O 1
ATOM 2967 N N . GLY C 1 113 ? 307.07985 55.42110 111.26652 1.000 76.04268 109 GLY D N 1
ATOM 2968 C CA . GLY C 1 113 ? 307.49063 56.03847 110.01384 1.000 70.97664 109 GLY D CA 1
ATOM 2969 C C . GLY C 1 113 ? 308.76260 55.43484 109.44541 1.000 73.29878 109 GLY D C 1
ATOM 2970 O O . GLY C 1 113 ? 308.93298 55.35495 108.22475 1.000 79.32364 109 GLY D O 1
ATOM 2971 N N . ASP C 1 114 ? 309.67625 55.00480 110.32197 1.000 69.99146 110 ASP D N 1
ATOM 2972 C CA . ASP C 1 114 ? 310.86390 54.28943 109.86351 1.000 75.82810 110 ASP D CA 1
ATOM 2973 C C . ASP C 1 114 ? 310.49048 52.94074 109.26269 1.000 76.46837 110 ASP D C 1
ATOM 2974 O O . ASP C 1 114 ? 311.05101 52.53058 108.24005 1.000 70.86148 110 ASP D O 1
ATOM 2979 N N . PHE C 1 115 ? 309.54747 52.23505 109.89538 1.000 73.39065 111 PHE D N 1
ATOM 2980 C CA . PHE C 1 115 ? 309.09748 50.94178 109.38644 1.000 74.77811 111 PHE D CA 1
ATOM 2981 C C . PHE C 1 115 ? 308.46721 51.07210 108.00583 1.000 71.64725 111 PHE D C 1
ATOM 2982 O O . PHE C 1 115 ? 308.69931 50.23182 107.12784 1.000 75.46196 111 PHE D O 1
ATOM 2990 N N . ILE C 1 116 ? 307.65844 52.11235 107.79870 1.000 69.82895 112 ILE D N 1
ATOM 2991 C CA . ILE C 1 116 ? 307.03171 52.32609 106.49568 1.000 72.84744 112 ILE D CA 1
ATOM 2992 C C . ILE C 1 116 ? 308.08467 52.65767 105.44453 1.000 85.02635 112 ILE D C 1
ATOM 2993 O O . ILE C 1 116 ? 307.96504 52.26386 104.27586 1.000 86.04452 112 ILE D O 1
ATOM 2998 N N . ARG C 1 117 ? 309.14438 53.36442 105.84927 1.000 94.96803 113 ARG D N 1
ATOM 2999 C CA . ARG C 1 117 ? 310.19800 53.74004 104.91214 1.000 143.67921 113 ARG D CA 1
ATOM 3000 C C . ARG C 1 117 ? 310.88098 52.51293 104.32136 1.000 174.99485 113 ARG D C 1
ATOM 3001 O O . ARG C 1 117 ? 311.24954 52.50684 103.14040 1.000 97.18494 113 ARG D O 1
ATOM 3009 N N . ASP C 1 118 ? 311.05444 51.45985 105.12715 1.000 77.81991 114 ASP D N 1
ATOM 3010 C CA . ASP C 1 118 ? 311.72927 50.25921 104.64113 1.000 81.98077 114 ASP D CA 1
ATOM 3011 C C . ASP C 1 118 ? 310.82286 49.41903 103.74872 1.000 87.42202 114 ASP D C 1
ATOM 3012 O O . ASP C 1 118 ? 311.31881 48.60597 102.96190 1.000 90.76474 114 ASP D O 1
ATOM 3017 N N . ALA C 1 119 ? 309.50561 49.59016 103.85780 1.000 86.19778 115 ALA D N 1
ATOM 3018 C CA . ALA C 1 119 ? 308.55070 48.80385 103.08551 1.000 77.83485 115 ALA D CA 1
ATOM 3019 C C . ALA C 1 119 ? 308.13718 49.47593 101.77810 1.000 77.99799 115 ALA D C 1
ATOM 3020 O O . ALA C 1 119 ? 307.08501 49.12949 101.23171 1.000 91.13808 115 ALA D O 1
ATOM 3022 N N . ALA C 1 120 ? 308.94172 50.40779 101.26068 1.000 73.35485 116 ALA D N 1
ATOM 3023 C CA . ALA C 1 120 ? 308.54195 51.17531 100.08312 1.000 78.27702 116 ALA D CA 1
ATOM 3024 C C . ALA C 1 120 ? 308.36210 50.28141 98.85896 1.000 90.66784 116 ALA D C 1
ATOM 3025 O O . ALA C 1 120 ? 307.35929 50.38409 98.14191 1.000 102.70884 116 ALA D O 1
ATOM 3027 N N . ARG C 1 121 ? 309.32957 49.39768 98.60149 1.000 79.73574 117 ARG D N 1
ATOM 3028 C CA . ARG C 1 121 ? 309.27202 48.56053 97.40725 1.000 86.26008 117 ARG D CA 1
ATOM 3029 C C . ARG C 1 121 ? 308.29271 47.40758 97.57199 1.000 94.20703 117 ARG D C 1
ATOM 3030 O O . ARG C 1 121 ? 307.63871 47.00868 96.59977 1.000 123.17485 117 ARG D O 1
ATOM 3038 N N . GLY C 1 122 ? 308.18665 46.85563 98.78443 1.000 89.30762 118 GLY D N 1
ATOM 3039 C CA . GLY C 1 122 ? 307.30007 45.72510 99.00626 1.000 96.89258 118 GLY D CA 1
ATOM 3040 C C . GLY C 1 122 ? 305.85357 46.00776 98.65561 1.000 95.77068 118 GLY D C 1
ATOM 3041 O O . GLY C 1 122 ? 305.13592 45.10946 98.20325 1.000 103.88481 118 GLY D O 1
ATOM 3042 N N . ARG C 1 123 ? 305.40493 47.24716 98.85697 1.000 94.16219 119 ARG D N 1
ATOM 3043 C CA . ARG C 1 123 ? 304.06888 47.73290 98.52011 1.000 102.38222 119 ARG D CA 1
ATOM 3044 C C . ARG C 1 123 ? 302.95861 46.96344 99.23070 1.000 95.84485 119 ARG D C 1
ATOM 3045 O O . ARG C 1 123 ? 301.78085 47.13986 98.88874 1.000 91.46380 119 ARG D O 1
ATOM 3053 N N . GLU C 1 124 ? 303.29447 46.12385 100.21016 1.000 89.17622 120 GLU D N 1
ATOM 3054 C CA . GLU C 1 124 ? 302.34046 45.43602 101.06811 1.000 76.26401 120 GLU D CA 1
ATOM 3055 C C . GLU C 1 124 ? 303.10789 44.87276 102.25361 1.000 76.34075 120 GLU D C 1
ATOM 3056 O O . GLU C 1 124 ? 304.18264 44.29562 102.07485 1.000 96.74945 120 GLU D O 1
ATOM 3062 N N . PHE C 1 125 ? 302.56232 45.04610 103.45748 1.000 62.70420 121 PHE D N 1
ATOM 3063 C CA . PHE C 1 125 ? 303.15824 44.45967 104.64936 1.000 76.04503 121 PHE D CA 1
ATOM 3064 C C . PHE C 1 125 ? 302.06704 43.80410 105.48251 1.000 71.23501 121 PHE D C 1
ATOM 3065 O O . PHE C 1 125 ? 300.88297 44.10750 105.33842 1.000 76.14539 121 PHE D O 1
ATOM 3073 N N . SER C 1 126 ? 302.48935 42.90281 106.36731 1.000 68.91647 122 SER D N 1
ATOM 3074 C CA . SER C 1 126 ? 301.60148 41.98840 107.06945 1.000 79.34230 122 SER D CA 1
ATOM 3075 C C . SER C 1 126 ? 301.48756 42.33866 108.54849 1.000 78.40113 122 SER D C 1
ATOM 3076 O O . SER C 1 126 ? 302.46615 42.72264 109.19067 1.000 83.48288 122 SER D O 1
ATOM 3079 N N . VAL C 1 127 ? 300.27421 42.19171 109.07958 1.000 77.77311 123 VAL D N 1
ATOM 3080 C CA . VAL C 1 127 ? 299.99120 42.35899 110.50161 1.000 76.53118 123 VAL D CA 1
ATOM 3081 C C . VAL C 1 127 ? 299.34098 41.06300 110.97176 1.000 79.14999 123 VAL D C 1
ATOM 3082 O O . VAL C 1 127 ? 298.34287 40.62330 110.39003 1.000 85.87522 123 VAL D O 1
ATOM 3086 N N . THR C 1 128 ? 299.91297 40.43981 112.00096 1.000 84.98539 124 THR D N 1
ATOM 3087 C CA . THR C 1 128 ? 299.48126 39.12665 112.46535 1.000 83.19320 124 THR D CA 1
ATOM 3088 C C . THR C 1 128 ? 298.91771 39.23895 113.87760 1.000 85.31574 124 THR D C 1
ATOM 3089 O O . THR C 1 128 ? 299.60610 39.70985 114.78978 1.000 82.76216 124 THR D O 1
ATOM 3093 N N . ILE C 1 129 ? 297.66623 38.81174 114.05297 1.000 83.10824 125 ILE D N 1
ATOM 3094 C CA . ILE C 1 129 ? 296.98518 38.85201 115.34392 1.000 85.22127 125 ILE D CA 1
ATOM 3095 C C . ILE C 1 129 ? 296.99940 37.45613 115.94902 1.000 85.66464 125 ILE D C 1
ATOM 3096 O O . ILE C 1 129 ? 296.74772 36.46045 115.25568 1.000 86.36504 125 ILE D O 1
ATOM 3101 N N . GLU C 1 130 ? 297.31529 37.38144 117.24104 1.000 85.87127 126 GLU D N 1
ATOM 3102 C CA . GLU C 1 130 ? 297.32935 36.10483 117.94295 1.000 89.01889 126 GLU D CA 1
ATOM 3103 C C . GLU C 1 130 ? 295.92923 35.50812 117.99913 1.000 99.47703 126 GLU D C 1
ATOM 3104 O O . GLU C 1 130 ? 294.94705 36.21654 118.24090 1.000 96.86015 126 GLU D O 1
ATOM 3110 N N . GLY C 1 131 ? 295.84216 34.19845 117.77216 1.000 96.07681 127 GLY D N 1
ATOM 3111 C CA . GLY C 1 131 ? 294.55367 33.53542 117.76804 1.000 135.39485 127 GLY D CA 1
ATOM 3112 C C . GLY C 1 131 ? 293.69826 33.80441 116.55127 1.000 100.88428 127 GLY D C 1
ATOM 3113 O O . GLY C 1 131 ? 292.52817 33.41605 116.53383 1.000 134.67485 127 GLY D O 1
ATOM 3114 N N . HIS C 1 132 ? 294.24437 34.46220 115.52924 1.000 90.99190 128 HIS D N 1
ATOM 3115 C CA . HIS C 1 132 ? 293.51217 34.72891 114.29289 1.000 84.23772 128 HIS D CA 1
ATOM 3116 C C . HIS C 1 132 ? 294.36731 34.23481 113.13464 1.000 87.47272 128 HIS D C 1
ATOM 3117 O O . HIS C 1 132 ? 295.38869 34.84842 112.80782 1.000 86.83574 128 HIS D O 1
ATOM 3124 N N . ALA C 1 133 ? 293.94261 33.12761 112.51624 1.000 84.98490 129 ALA D N 1
ATOM 3125 C CA . ALA C 1 133 ? 294.78272 32.43619 111.54048 1.000 84.97937 129 ALA D CA 1
ATOM 3126 C C . ALA C 1 133 ? 295.05334 33.29304 110.30916 1.000 86.30305 129 ALA D C 1
ATOM 3127 O O . ALA C 1 133 ? 296.13017 33.19891 109.70669 1.000 92.67800 129 ALA D O 1
ATOM 3129 N N . GLU C 1 134 ? 294.09185 34.11779 109.90629 1.000 80.33901 130 GLU D N 1
ATOM 3130 C CA . GLU C 1 134 ? 294.26929 34.99755 108.75726 1.000 83.20218 130 GLU D CA 1
ATOM 3131 C C . GLU C 1 134 ? 294.97038 36.27469 109.20183 1.000 85.56836 130 GLU D C 1
ATOM 3132 O O . GLU C 1 134 ? 294.47098 36.98943 110.07692 1.000 86.25312 130 GLU D O 1
ATOM 3138 N N . GLU C 1 135 ? 296.12527 36.55234 108.60724 1.000 82.48568 131 GLU D N 1
ATOM 3139 C CA . GLU C 1 135 ? 296.82754 37.78942 108.89001 1.000 88.72485 131 GLU D CA 1
ATOM 3140 C C . GLU C 1 135 ? 296.22281 38.94004 108.09381 1.000 85.89214 131 GLU D C 1
ATOM 3141 O O . GLU C 1 135 ? 295.45690 38.74680 107.14731 1.000 81.21971 131 GLU D O 1
ATOM 3147 N N . LEU C 1 136 ? 296.58752 40.15201 108.49191 1.000 91.79946 132 LEU D N 1
ATOM 3148 C CA . LEU C 1 136 ? 296.15212 41.36867 107.82579 1.000 81.13643 132 LEU D CA 1
ATOM 3149 C C . LEU C 1 136 ? 297.30010 41.92613 106.99984 1.000 81.13825 132 LEU D C 1
ATOM 3150 O O . LEU C 1 136 ? 298.44182 41.97405 107.46385 1.000 74.97553 132 LEU D O 1
ATOM 3155 N N . ARG C 1 137 ? 296.99822 42.34440 105.77385 1.000 72.99481 133 ARG D N 1
ATOM 3156 C CA . ARG C 1 137 ? 298.01025 42.89865 104.88384 1.000 104.26485 133 ARG D CA 1
ATOM 3157 C C . ARG C 1 137 ? 297.60543 44.30823 104.48909 1.000 77.67485 133 ARG D C 1
ATOM 3158 O O . ARG C 1 137 ? 296.48097 44.53148 104.02823 1.000 75.36469 133 ARG D O 1
ATOM 3166 N N . VAL C 1 138 ? 298.51722 45.25196 104.68642 1.000 69.99272 134 VAL D N 1
ATOM 3167 C CA . VAL C 1 138 ? 298.26676 46.66814 104.45228 1.000 67.08429 134 VAL D CA 1
ATOM 3168 C C . VAL C 1 138 ? 298.97947 47.07973 103.17409 1.000 66.67467 134 VAL D C 1
ATOM 3169 O O . VAL C 1 138 ? 300.17650 46.81238 103.00373 1.000 82.69206 134 VAL D O 1
ATOM 3173 N N . ALA C 1 139 ? 298.23893 47.70862 102.26359 1.000 64.95890 135 ALA D N 1
ATOM 3174 C CA . ALA C 1 139 ? 298.80963 48.21115 101.01955 1.000 74.08317 135 ALA D CA 1
ATOM 3175 C C . ALA C 1 139 ? 299.73187 49.38009 101.33952 1.000 136.80485 135 ALA D C 1
ATOM 3176 O O . ALA C 1 139 ? 299.27973 50.41612 101.83735 1.000 83.39851 135 ALA D O 1
ATOM 3178 N N . VAL C 1 140 ? 301.02031 49.21492 101.06798 1.000 80.30446 136 VAL D N 1
ATOM 3179 C CA . VAL C 1 140 ? 301.97803 50.30928 101.27318 1.000 75.80413 136 VAL D CA 1
ATOM 3180 C C . VAL C 1 140 ? 301.75608 51.36729 100.19609 1.000 77.83881 136 VAL D C 1
ATOM 3181 O O . VAL C 1 140 ? 301.65522 51.02131 99.00469 1.000 92.88485 136 VAL D O 1
ATOM 3185 N N . PRO C 1 141 ? 301.65124 52.64620 100.55012 1.000 76.83230 137 PRO D N 1
ATOM 3186 C CA . PRO C 1 141 ? 301.29350 53.65633 99.55027 1.000 81.74830 137 PRO D CA 1
ATOM 3187 C C . PRO C 1 141 ? 302.36671 53.82511 98.48722 1.000 77.24359 137 PRO D C 1
ATOM 3188 O O . PRO C 1 141 ? 303.56780 53.81664 98.77163 1.000 79.80624 137 PRO D O 1
ATOM 3192 N N . SER C 1 142 ? 301.90948 53.97758 97.24371 1.000 79.28097 138 SER D N 1
ATOM 3193 C CA . SER C 1 142 ? 302.80725 54.29514 96.14607 1.000 74.40378 138 SER D CA 1
ATOM 3194 C C . SER C 1 142 ? 303.58663 55.57482 96.45313 1.000 79.99271 138 SER D C 1
ATOM 3195 O O . SER C 1 142 ? 303.24321 56.34681 97.35183 1.000 82.54892 138 SER D O 1
ATOM 3198 N N . PHE C 1 143 ? 304.66223 55.78858 95.68999 1.000 71.05908 139 PHE D N 1
ATOM 3199 C CA . PHE C 1 143 ? 305.42786 57.02601 95.81805 1.000 67.81450 139 PHE D CA 1
ATOM 3200 C C . PHE C 1 143 ? 304.53019 58.24505 95.66023 1.000 68.14281 139 PHE D C 1
ATOM 3201 O O . PHE C 1 143 ? 304.59319 59.18528 96.46101 1.000 76.09861 139 PHE D O 1
ATOM 3209 N N . LYS C 1 144 ? 303.67919 58.23844 94.63131 1.000 78.41791 140 LYS D N 1
ATOM 3210 C CA . LYS C 1 144 ? 302.80803 59.37879 94.37176 1.000 68.63457 140 LYS D CA 1
ATOM 3211 C C . LYS C 1 144 ? 301.86398 59.62811 95.54116 1.000 66.69054 140 LYS D C 1
ATOM 3212 O O . LYS C 1 144 ? 301.68096 60.77469 95.97193 1.000 79.79791 140 LYS D O 1
ATOM 3218 N N . ASP C 1 145 ? 301.25584 58.56075 96.06889 1.000 67.03770 141 ASP D N 1
ATOM 3219 C CA . ASP C 1 145 ? 300.34715 58.69636 97.20496 1.000 78.97428 141 ASP D CA 1
ATOM 3220 C C . ASP C 1 145 ? 301.08059 59.17785 98.44997 1.000 69.82815 141 ASP D C 1
ATOM 3221 O O . ASP C 1 145 ? 300.54733 59.97946 99.22586 1.000 80.35881 141 ASP D O 1
ATOM 3226 N N . ARG C 1 146 ? 302.30602 58.69450 98.66301 1.000 76.10430 142 ARG D N 1
ATOM 3227 C CA . ARG C 1 146 ? 303.00815 59.03124 99.89482 1.000 78.39704 142 ARG D CA 1
ATOM 3228 C C . ARG C 1 146 ? 303.49691 60.47415 99.88331 1.000 75.55502 142 ARG D C 1
ATOM 3229 O O . ARG C 1 146 ? 303.55146 61.12172 100.93645 1.000 76.64485 142 ARG D O 1
ATOM 3237 N N . THR C 1 147 ? 303.83512 61.00038 98.70712 1.000 73.18333 143 THR D N 1
ATOM 3238 C CA . THR C 1 147 ? 304.36838 62.34892 98.57135 1.000 105.08485 143 THR D CA 1
ATOM 3239 C C . THR C 1 147 ? 303.34870 63.33385 98.00445 1.000 79.65368 143 THR D C 1
ATOM 3240 O O . THR C 1 147 ? 303.73999 64.37372 97.46724 1.000 88.36508 143 THR D O 1
ATOM 3244 N N . TYR C 1 148 ? 302.04909 63.04420 98.12912 1.000 74.99685 144 TYR D N 1
ATOM 3245 C CA . TYR C 1 148 ? 301.03941 63.87959 97.47967 1.000 78.24236 144 TYR D CA 1
ATOM 3246 C C . TYR C 1 148 ? 301.02441 65.29460 98.05391 1.000 81.09192 144 TYR D C 1
ATOM 3247 O O . TYR C 1 148 ? 301.19558 66.27587 97.32087 1.000 95.37906 144 TYR D O 1
ATOM 3256 N N . TYR C 1 149 ? 300.82082 65.41922 99.36889 1.000 80.41265 145 TYR D N 1
ATOM 3257 C CA . TYR C 1 149 ? 300.66243 66.74112 99.96961 1.000 69.05568 145 TYR D CA 1
ATOM 3258 C C . TYR C 1 149 ? 301.94028 67.56301 99.86748 1.000 92.28485 145 TYR D C 1
ATOM 3259 O O . TYR C 1 149 ? 301.88519 68.77697 99.62829 1.000 78.54426 145 TYR D O 1
ATOM 3268 N N . MET C 1 150 ? 303.09894 66.92398 100.04672 1.000 81.60989 146 MET D N 1
ATOM 3269 C CA . MET C 1 150 ? 304.36343 67.63610 99.89227 1.000 74.32485 146 MET D CA 1
ATOM 3270 C C . MET C 1 150 ? 304.53123 68.15599 98.47036 1.000 70.10871 146 MET D C 1
ATOM 3271 O O . MET C 1 150 ? 304.81752 69.34181 98.26328 1.000 82.77257 146 MET D O 1
ATOM 3276 N N . ARG C 1 151 ? 304.34926 67.28260 97.47216 1.000 61.95574 147 ARG D N 1
ATOM 3277 C CA . ARG C 1 151 ? 304.49221 67.72276 96.08702 1.000 71.80726 147 ARG D CA 1
ATOM 3278 C C . ARG C 1 151 ? 303.46035 68.78335 95.72431 1.000 77.61424 147 ARG D C 1
ATOM 3279 O O . ARG C 1 151 ? 303.71879 69.62873 94.85832 1.000 78.99257 147 ARG D O 1
ATOM 3287 N N . MET C 1 152 ? 302.28805 68.75697 96.36477 1.000 81.30945 148 MET D N 1
ATOM 3288 C CA . MET C 1 152 ? 301.27451 69.76385 96.06973 1.000 87.07219 148 MET D CA 1
ATOM 3289 C C . MET C 1 152 ? 301.60049 71.08457 96.75643 1.000 83.97467 148 MET D C 1
ATOM 3290 O O . MET C 1 152 ? 301.40812 72.15945 96.17530 1.000 91.05080 148 MET D O 1
ATOM 3295 N N . ARG C 1 153 ? 302.10025 71.02627 97.99586 1.000 80.99913 149 ARG D N 1
ATOM 3296 C CA . ARG C 1 153 ? 302.52902 72.24867 98.66953 1.000 85.90252 149 ARG D CA 1
ATOM 3297 C C . ARG C 1 153 ? 303.68978 72.90087 97.93068 1.000 84.49836 149 ARG D C 1
ATOM 3298 O O . ARG C 1 153 ? 303.71461 74.12524 97.75455 1.000 82.64148 149 ARG D O 1
ATOM 3306 N N . LEU C 1 154 ? 304.66585 72.09624 97.49975 1.000 76.60261 150 LEU D N 1
ATOM 3307 C CA . LEU C 1 154 ? 305.78616 72.62162 96.72431 1.000 72.09410 150 LEU D CA 1
ATOM 3308 C C . LEU C 1 154 ? 305.29865 73.36348 95.48833 1.000 83.89626 150 LEU D C 1
ATOM 3309 O O . LEU C 1 154 ? 305.76530 74.46944 95.18991 1.000 75.95298 150 LEU D O 1
ATOM 3314 N N . ARG C 1 155 ? 304.36502 72.75653 94.74979 1.000 76.05260 151 ARG D N 1
ATOM 3315 C CA . ARG C 1 155 ? 303.74278 73.42913 93.61418 1.000 81.56201 151 ARG D CA 1
ATOM 3316 C C . ARG C 1 155 ? 303.25077 74.81955 93.99972 1.000 76.67203 151 ARG D C 1
ATOM 3317 O O . ARG C 1 155 ? 303.45580 75.79249 93.26468 1.000 84.97370 151 ARG D O 1
ATOM 3325 N N . ARG C 1 156 ? 302.60008 74.92977 95.16052 1.000 76.22942 152 ARG D N 1
ATOM 3326 C CA . ARG C 1 156 ? 302.09539 76.22183 95.61743 1.000 86.43709 152 ARG D CA 1
ATOM 3327 C C . ARG C 1 156 ? 303.23466 77.16359 95.98952 1.000 81.69499 152 ARG D C 1
ATOM 3328 O O . ARG C 1 156 ? 303.33517 78.27685 95.45867 1.000 79.76160 152 ARG D O 1
ATOM 3336 N N . MET C 1 157 ? 304.09365 76.73652 96.92422 1.000 79.17746 153 MET D N 1
ATOM 3337 C CA . MET C 1 157 ? 305.22564 77.56302 97.33680 1.000 79.83109 153 MET D CA 1
ATOM 3338 C C . MET C 1 157 ? 306.03563 78.03559 96.13740 1.000 79.33268 153 MET D C 1
ATOM 3339 O O . MET C 1 157 ? 306.46519 79.19352 96.08588 1.000 82.76461 153 MET D O 1
ATOM 3344 N N . SER C 1 158 ? 306.24440 77.15433 95.15623 1.000 67.94974 154 SER D N 1
ATOM 3345 C CA . SER C 1 158 ? 306.95331 77.54895 93.94361 1.000 71.88460 154 SER D CA 1
ATOM 3346 C C . SER C 1 158 ? 306.17780 78.61437 93.17539 1.000 82.67078 154 SER D C 1
ATOM 3347 O O . SER C 1 158 ? 306.76998 79.54463 92.61563 1.000 88.92988 154 SER D O 1
ATOM 3350 N N . GLN C 1 159 ? 304.84513 78.49667 93.13731 1.000 80.25062 155 GLN D N 1
ATOM 3351 C CA . GLN C 1 159 ? 304.03846 79.50586 92.45386 1.000 82.83168 155 GLN D CA 1
ATOM 3352 C C . GLN C 1 159 ? 304.09300 80.84772 93.17438 1.000 92.63127 155 GLN D C 1
ATOM 3353 O O . GLN C 1 159 ? 304.14980 81.90283 92.53134 1.000 96.40800 155 GLN D O 1
ATOM 3359 N N . GLU C 1 160 ? 304.07223 80.82989 94.50994 1.000 87.93057 156 GLU D N 1
ATOM 3360 C CA . GLU C 1 160 ? 304.11161 82.07972 95.26459 1.000 86.32098 156 GLU D CA 1
ATOM 3361 C C . GLU C 1 160 ? 305.43706 82.80999 95.06940 1.000 96.72782 156 GLU D C 1
ATOM 3362 O O . GLU C 1 160 ? 305.47198 84.04702 95.04978 1.000 104.56866 156 GLU D O 1
ATOM 3368 N N . ILE C 1 161 ? 306.53796 82.06479 94.92516 1.000 91.49871 157 ILE D N 1
ATOM 3369 C CA . ILE C 1 161 ? 307.84551 82.69360 94.74404 1.000 99.38151 157 ILE D CA 1
ATOM 3370 C C . ILE C 1 161 ? 307.92200 83.40426 93.39824 1.000 102.34836 157 ILE D C 1
ATOM 3371 O O . ILE C 1 161 ? 308.44241 84.52186 93.30465 1.000 172.13485 157 ILE D O 1
ATOM 3376 N N . ASP C 1 162 ? 307.40735 82.77456 92.33790 1.000 99.95221 158 ASP D N 1
ATOM 3377 C CA . ASP C 1 162 ? 307.39165 83.40720 91.02635 1.000 107.68478 158 ASP D CA 1
ATOM 3378 C C . ASP C 1 162 ? 306.59153 84.70438 91.01753 1.000 122.32382 158 ASP D C 1
ATOM 3379 O O . ASP C 1 162 ? 306.81839 85.54845 90.14265 1.000 148.34485 158 ASP D O 1
ATOM 3384 N N . GLN C 1 163 ? 305.67454 84.88616 91.96874 1.000 122.55485 159 GLN D N 1
ATOM 3385 C CA . GLN C 1 163 ? 304.97710 86.15392 92.14432 1.000 116.98801 159 GLN D CA 1
ATOM 3386 C C . GLN C 1 163 ? 305.71635 87.01868 93.15779 1.000 108.33485 159 GLN D C 1
ATOM 3387 O O . GLN C 1 163 ? 305.10059 87.59101 94.06437 1.000 109.41605 159 GLN D O 1
ATOM 3393 N N . MET C 1 164 ? 307.03695 87.10924 93.00907 1.000 106.98158 160 MET D N 1
ATOM 3394 C CA . MET C 1 164 ? 307.88315 87.87361 93.91963 1.000 104.25677 160 MET D CA 1
ATOM 3395 C C . MET C 1 164 ? 309.28025 88.06806 93.33385 1.000 100.25622 160 MET D C 1
ATOM 3396 O O . MET C 1 164 ? 309.56058 87.64362 92.21209 1.000 96.64903 160 MET D O 1
ATOM 3398 N N . GLU C 1 170 ? 313.78962 91.02557 91.95234 1.000 93.38235 166 GLU D N 1
ATOM 3399 C CA . GLU C 1 170 ? 314.71315 90.81868 93.06148 1.000 93.86987 166 GLU D CA 1
ATOM 3400 C C . GLU C 1 170 ? 316.05707 90.32475 92.51811 1.000 90.90485 166 GLU D C 1
ATOM 3401 O O . GLU C 1 170 ? 317.00182 90.09166 93.26892 1.000 95.00610 166 GLU D O 1
ATOM 3407 N N . ALA C 1 171 ? 316.13504 90.18681 91.19167 1.000 84.34811 167 ALA D N 1
ATOM 3408 C CA . ALA C 1 171 ? 317.38653 89.77534 90.56216 1.000 95.04521 167 ALA D CA 1
ATOM 3409 C C . ALA C 1 171 ? 318.42647 90.88889 90.60934 1.000 136.57485 167 ALA D C 1
ATOM 3410 O O . ALA C 1 171 ? 319.63454 90.62234 90.61703 1.000 88.28012 167 ALA D O 1
ATOM 3412 N N . LYS C 1 172 ? 317.97572 92.14463 90.62652 1.000 122.33485 168 LYS D N 1
ATOM 3413 C CA . LYS C 1 172 ? 318.86169 93.30396 90.67566 1.000 96.22640 168 LYS D CA 1
ATOM 3414 C C . LYS C 1 172 ? 319.55816 93.46342 92.01944 1.000 86.65634 168 LYS D C 1
ATOM 3415 O O . LYS C 1 172 ? 320.48933 94.27058 92.11461 1.000 92.98305 168 LYS D O 1
ATOM 3421 N N . TRP C 1 173 ? 319.12652 92.71238 93.03787 1.000 86.87168 169 TRP D N 1
ATOM 3422 C CA . TRP C 1 173 ? 319.66632 92.85441 94.38868 1.000 77.54491 169 TRP D CA 1
ATOM 3423 C C . TRP C 1 173 ? 321.18081 92.69530 94.40690 1.000 78.28059 169 TRP D C 1
ATOM 3424 O O . TRP C 1 173 ? 321.90602 93.59787 94.84380 1.000 76.39821 169 TRP D O 1
ATOM 3435 N N . ASP C 1 174 ? 321.67043 91.54749 93.92571 1.000 84.85273 170 ASP D N 1
ATOM 3436 C CA . ASP C 1 174 ? 323.09254 91.21928 94.00809 1.000 88.42201 170 ASP D CA 1
ATOM 3437 C C . ASP C 1 174 ? 323.95680 92.32208 93.40993 1.000 86.82669 170 ASP D C 1
ATOM 3438 O O . ASP C 1 174 ? 324.90714 92.79689 94.04389 1.000 88.98190 170 ASP D O 1
ATOM 3443 N N . GLN C 1 175 ? 323.64583 92.73365 92.17910 1.000 84.32023 171 GLN D N 1
ATOM 3444 C CA . GLN C 1 175 ? 324.37853 93.83010 91.55480 1.000 84.43680 171 GLN D CA 1
ATOM 3445 C C . GLN C 1 175 ? 324.19371 95.13375 92.32098 1.000 83.01432 171 GLN D C 1
ATOM 3446 O O . GLN C 1 175 ? 325.13579 95.92720 92.43924 1.000 87.74277 171 GLN D O 1
ATOM 3452 N N . LEU C 1 176 ? 322.99203 95.36625 92.85453 1.000 84.26374 172 LEU D N 1
ATOM 3453 C CA . LEU C 1 176 ? 322.70034 96.64093 93.50322 1.000 75.84585 172 LEU D CA 1
ATOM 3454 C C . LEU C 1 176 ? 323.54965 96.84019 94.75261 1.000 78.30333 172 LEU D C 1
ATOM 3455 O O . LEU C 1 176 ? 324.28231 97.83049 94.86460 1.000 83.32197 172 LEU D O 1
ATOM 3460 N N . VAL C 1 177 ? 323.45657 95.91172 95.70980 1.000 79.38782 173 VAL D N 1
ATOM 3461 C CA . VAL C 1 177 ? 324.22399 96.03552 96.94876 1.000 84.49832 173 VAL D CA 1
ATOM 3462 C C . VAL C 1 177 ? 325.72018 96.05625 96.65127 1.000 80.39456 173 VAL D C 1
ATOM 3463 O O . VAL C 1 177 ? 326.50309 96.67637 97.38117 1.000 79.56881 173 VAL D O 1
ATOM 3467 N N . HIS C 1 178 ? 326.14215 95.40345 95.56351 1.000 75.52193 174 HIS D N 1
ATOM 3468 C CA . HIS C 1 178 ? 327.53911 95.51454 95.15524 1.000 81.35826 174 HIS D CA 1
ATOM 3469 C C . HIS C 1 178 ? 327.84725 96.90703 94.61902 1.000 79.52233 174 HIS D C 1
ATOM 3470 O O . HIS C 1 178 ? 328.93246 97.44502 94.87042 1.000 78.01261 174 HIS D O 1
ATOM 3477 N N . ASP C 1 179 ? 326.90998 97.50111 93.87227 1.000 79.21755 175 ASP D N 1
ATOM 3478 C CA . ASP C 1 179 ? 327.10317 98.86498 93.39035 1.000 75.72285 175 ASP D CA 1
ATOM 3479 C C . ASP C 1 179 ? 327.17968 99.85642 94.54479 1.000 80.65213 175 ASP D C 1
ATOM 3480 O O . ASP C 1 179 ? 327.98932 100.79206 94.51343 1.000 82.79664 175 ASP D O 1
ATOM 3485 N N . ALA C 1 180 ? 326.34739 99.66476 95.57221 1.000 78.63403 176 ALA D N 1
ATOM 3486 C CA . ALA C 1 180 ? 326.33559 100.58470 96.70533 1.000 70.42596 176 ALA D CA 1
ATOM 3487 C C . ALA C 1 180 ? 327.66479 100.57641 97.45115 1.000 80.15275 176 ALA D C 1
ATOM 3488 O O . ALA C 1 180 ? 328.27792 101.63356 97.64991 1.000 84.90683 176 ALA D O 1
ATOM 3490 N N . ASN C 1 181 ? 328.12166 99.39139 97.87529 1.000 88.39126 177 ASN D N 1
ATOM 3491 C CA . ASN C 1 181 ? 329.35742 99.29262 98.64969 1.000 109.71485 177 ASN D CA 1
ATOM 3492 C C . ASN C 1 181 ? 330.53732 99.90257 97.90249 1.000 82.27605 177 ASN D C 1
ATOM 3493 O O . ASN C 1 181 ? 331.45697 100.45008 98.52118 1.000 81.63863 177 ASN D O 1
ATOM 3498 N N . GLY C 1 182 ? 330.52918 99.82168 96.57202 1.000 73.93515 178 GLY D N 1
ATOM 3499 C CA . GLY C 1 182 ? 331.52963 100.53888 95.79785 1.000 79.48167 178 GLY D CA 1
ATOM 3500 C C . GLY C 1 182 ? 331.41551 102.04274 95.97185 1.000 82.22636 178 GLY D C 1
ATOM 3501 O O . GLY C 1 182 ? 332.41276 102.73263 96.20551 1.000 81.94862 178 GLY D O 1
ATOM 3502 N N . LEU C 1 183 ? 330.19182 102.57102 95.87014 1.000 75.87572 179 LEU D N 1
ATOM 3503 C CA . LEU C 1 183 ? 329.99394 104.01180 96.00325 1.000 69.34770 179 LEU D CA 1
ATOM 3504 C C . LEU C 1 183 ? 330.34541 104.49972 97.40162 1.000 70.59700 179 LEU D C 1
ATOM 3505 O O . LEU C 1 183 ? 331.07015 105.49249 97.55092 1.000 77.00318 179 LEU D O 1
ATOM 3510 N N . ARG C 1 184 ? 329.81636 103.83170 98.43249 1.000 73.62009 180 ARG D N 1
ATOM 3511 C CA . ARG C 1 184 ? 330.23907 104.08866 99.80662 1.000 79.09681 180 ARG D CA 1
ATOM 3512 C C . ARG C 1 184 ? 331.75534 104.20108 99.91212 1.000 84.14738 180 ARG D C 1
ATOM 3513 O O . ARG C 1 184 ? 332.28271 105.08185 100.60217 1.000 86.98324 180 ARG D O 1
ATOM 3521 N N . ARG C 1 185 ? 332.47219 103.30680 99.22719 1.000 87.26556 181 ARG D N 1
ATOM 3522 C CA . ARG C 1 185 ? 333.93060 103.33223 99.26067 1.000 133.08485 181 ARG D CA 1
ATOM 3523 C C . ARG C 1 185 ? 334.48271 104.56535 98.55704 1.000 91.75262 181 ARG D C 1
ATOM 3524 O O . ARG C 1 185 ? 335.41564 105.20667 99.05591 1.000 90.29029 181 ARG D O 1
ATOM 3532 N N . GLU C 1 186 ? 333.91946 104.91267 97.39714 1.000 82.00817 182 GLU D N 1
ATOM 3533 C CA . GLU C 1 186 ? 334.39840 106.08154 96.66641 1.000 83.56947 182 GLU D CA 1
ATOM 3534 C C . GLU C 1 186 ? 334.15551 107.36961 97.44791 1.000 86.16776 182 GLU D C 1
ATOM 3535 O O . GLU C 1 186 ? 335.00047 108.27408 97.44592 1.000 88.73229 182 GLU D O 1
ATOM 3541 N N . ILE C 1 187 ? 333.00741 107.47355 98.12411 1.000 81.31991 183 ILE D N 1
ATOM 3542 C CA . ILE C 1 187 ? 332.69705 108.68387 98.88209 1.000 78.40636 183 ILE D CA 1
ATOM 3543 C C . ILE C 1 187 ? 333.59327 108.79412 100.10846 1.000 76.04744 183 ILE D C 1
ATOM 3544 O O . ILE C 1 187 ? 334.13262 109.86964 100.40139 1.000 78.38826 183 ILE D O 1
ATOM 3549 N N . LYS C 1 188 ? 333.75481 107.69295 100.85214 1.000 81.52097 184 LYS D N 1
ATOM 3550 C CA . LYS C 1 188 ? 334.72325 107.66934 101.94482 1.000 79.75522 184 LYS D CA 1
ATOM 3551 C C . LYS C 1 188 ? 336.09693 108.11113 101.45862 1.000 87.61485 184 LYS D C 1
ATOM 3552 O O . LYS C 1 188 ? 336.78117 108.90371 102.11648 1.000 72.92350 184 LYS D O 1
ATOM 3558 N N . PHE C 1 189 ? 336.51272 107.60211 100.29453 1.000 81.52685 185 PHE D N 1
ATOM 3559 C CA . PHE C 1 189 ? 337.81315 107.96409 99.74024 1.000 80.02966 185 PHE D CA 1
ATOM 3560 C C . PHE C 1 189 ? 337.88319 109.45076 99.42216 1.000 83.39885 185 PHE D C 1
ATOM 3561 O O . PHE C 1 189 ? 338.88326 110.11023 99.72903 1.000 78.98157 185 PHE D O 1
ATOM 3569 N N . ALA C 1 190 ? 336.82883 109.99544 98.80729 1.000 81.21163 186 ALA D N 1
ATOM 3570 C CA . ALA C 1 190 ? 336.79324 111.42581 98.52739 1.000 79.04552 186 ALA D CA 1
ATOM 3571 C C . ALA C 1 190 ? 336.91727 112.24851 99.80260 1.000 78.12253 186 ALA D C 1
ATOM 3572 O O . ALA C 1 190 ? 337.44187 113.36793 99.77042 1.000 79.71329 186 ALA D O 1
ATOM 3574 N N . ALA C 1 191 ? 336.44731 111.71245 100.93191 1.000 78.65451 187 ALA D N 1
ATOM 3575 C CA . ALA C 1 191 ? 336.57013 112.42809 102.19704 1.000 78.78232 187 ALA D CA 1
ATOM 3576 C C . ALA C 1 191 ? 338.01478 112.45927 102.68085 1.000 90.91545 187 ALA D C 1
ATOM 3577 O O . ALA C 1 191 ? 338.52838 113.52367 103.04594 1.000 94.14709 187 ALA D O 1
ATOM 3579 N N . THR C 1 192 ? 338.68280 111.30077 102.69833 1.000 84.81540 188 THR D N 1
ATOM 3580 C CA . THR C 1 192 ? 340.06605 111.24330 103.16548 1.000 88.96485 188 THR D CA 1
ATOM 3581 C C . THR C 1 192 ? 340.97640 112.12549 102.32163 1.000 89.21133 188 THR D C 1
ATOM 3582 O O . THR C 1 192 ? 341.84864 112.81931 102.85868 1.000 95.39680 188 THR D O 1
ATOM 3586 N N . GLU C 1 193 ? 340.79452 112.10757 100.99879 1.000 86.24255 189 GLU D N 1
ATOM 3587 C CA . GLU C 1 193 ? 341.59565 112.96787 100.13372 1.000 90.21999 189 GLU D CA 1
ATOM 3588 C C . GLU C 1 193 ? 341.26375 114.43868 100.35446 1.000 83.42601 189 GLU D C 1
ATOM 3589 O O . GLU C 1 193 ? 342.16539 115.28525 100.38919 1.000 90.45212 189 GLU D O 1
ATOM 3595 N N . TYR C 1 194 ? 339.97892 114.76341 100.50589 1.000 78.21304 190 TYR D N 1
ATOM 3596 C CA . TYR C 1 194 ? 339.58197 116.12090 100.85336 1.000 85.24501 190 TYR D CA 1
ATOM 3597 C C . TYR C 1 194 ? 339.83201 116.44327 102.31942 1.000 81.68609 190 TYR D C 1
ATOM 3598 O O . TYR C 1 194 ? 339.65009 117.59710 102.72253 1.000 89.22714 190 TYR D O 1
ATOM 3607 N N . GLY C 1 195 ? 340.24977 115.46213 103.11549 1.000 83.33080 191 GLY D N 1
ATOM 3608 C CA . GLY C 1 195 ? 340.55702 115.70256 104.51174 1.000 90.74600 191 GLY D CA 1
ATOM 3609 C C . GLY C 1 195 ? 339.39220 116.16832 105.35498 1.000 96.01561 191 GLY D C 1
ATOM 3610 O O . GLY C 1 195 ? 339.56226 117.06305 106.18759 1.000 110.76485 191 GLY D O 1
ATOM 3611 N N . VAL C 1 196 ? 338.20754 115.59387 105.15647 1.000 97.82638 192 VAL D N 1
ATOM 3612 C CA . VAL C 1 196 ? 337.03017 115.91855 105.95092 1.000 103.72266 192 VAL D CA 1
ATOM 3613 C C . VAL C 1 196 ? 336.48476 114.62175 106.53393 1.000 106.88296 192 VAL D C 1
ATOM 3614 O O . VAL C 1 196 ? 336.83051 113.52438 106.08393 1.000 101.21625 192 VAL D O 1
ATOM 3618 N N . GLU C 1 197 ? 335.63488 114.75198 107.54953 1.000 112.53966 193 GLU D N 1
ATOM 3619 C CA . GLU C 1 197 ? 335.03116 113.58586 108.17151 1.000 119.33847 193 GLU D CA 1
ATOM 3620 C C . GLU C 1 197 ? 333.95832 112.98899 107.26213 1.000 119.80974 193 GLU D C 1
ATOM 3621 O O . GLU C 1 197 ? 333.45707 113.63457 106.33674 1.000 112.14185 193 GLU D O 1
ATOM 3627 N N . TRP C 1 198 ? 333.60510 111.73394 107.54438 1.000 122.66023 194 TRP D N 1
ATOM 3628 C CA . TRP C 1 198 ? 332.72715 110.91898 106.71909 1.000 125.77770 194 TRP D CA 1
ATOM 3629 C C . TRP C 1 198 ? 331.31232 111.50526 106.67417 1.000 125.65128 194 TRP D C 1
ATOM 3630 O O . TRP C 1 198 ? 331.04953 112.58394 107.22797 1.000 160.07485 194 TRP D O 1
ATOM 3632 N N . ASP C 1 199 ? 330.40081 110.78689 106.02530 1.000 129.03495 195 ASP D N 1
ATOM 3633 C CA . ASP C 1 199 ? 329.03721 111.24515 105.79661 1.000 134.05701 195 ASP D CA 1
ATOM 3634 C C . ASP C 1 199 ? 328.06241 110.39719 106.60125 1.000 154.96485 195 ASP D C 1
ATOM 3635 O O . ASP C 1 199 ? 328.39175 109.27480 107.00136 1.000 132.33915 195 ASP D O 1
ATOM 3640 N N . GLU C 1 200 ? 326.87041 110.93712 106.83573 1.000 138.23267 196 GLU D N 1
ATOM 3641 C CA . GLU C 1 200 ? 325.83775 110.23447 107.58974 1.000 164.17485 196 GLU D CA 1
ATOM 3642 C C . GLU C 1 200 ? 324.86191 109.53382 106.65056 1.000 132.64973 196 GLU D C 1
ATOM 3643 O O . GLU C 1 200 ? 325.26906 108.75419 105.78955 1.000 123.85136 196 GLU D O 1
ATOM 3649 N N . MET D 1 4 ? 314.24190 132.14489 66.71118 1.000 69.29658 0 MET F N 1
ATOM 3650 C CA . MET D 1 4 ? 313.42675 131.67435 65.59747 1.000 112.12485 0 MET F CA 1
ATOM 3651 C C . MET D 1 4 ? 312.11143 131.07512 66.08816 1.000 84.11474 0 MET F C 1
ATOM 3652 O O . MET D 1 4 ? 312.04990 130.48127 67.16341 1.000 87.88893 0 MET F O 1
ATOM 3657 N N . ALA D 1 5 ? 311.05779 131.23874 65.28548 1.000 90.51485 1 ALA F N 1
ATOM 3658 C CA . ALA D 1 5 ? 309.74536 130.72140 65.66050 1.000 83.95754 1 ALA F CA 1
ATOM 3659 C C . ALA D 1 5 ? 309.71625 129.19538 65.64189 1.000 73.16485 1 ALA F C 1
ATOM 3660 O O . ALA D 1 5 ? 309.04448 128.56963 66.47054 1.000 77.63486 1 ALA F O 1
ATOM 3662 N N . THR D 1 6 ? 310.42926 128.57609 64.70238 1.000 79.23031 2 THR F N 1
ATOM 3663 C CA . THR D 1 6 ? 310.40612 127.12337 64.57628 1.000 66.46119 2 THR F CA 1
ATOM 3664 C C . THR D 1 6 ? 311.45470 126.48401 65.47983 1.000 77.53485 2 THR F C 1
ATOM 3665 O O . THR D 1 6 ? 312.63655 126.83815 65.43494 1.000 75.57373 2 THR F O 1
ATOM 3669 N N . LYS D 1 7 ? 311.01420 125.53358 66.29907 1.000 64.75846 3 LYS F N 1
ATOM 3670 C CA . LYS D 1 7 ? 311.88894 124.80244 67.20038 1.000 56.42503 3 LYS F CA 1
ATOM 3671 C C . LYS D 1 7 ? 312.35998 123.50613 66.55428 1.000 67.43961 3 LYS F C 1
ATOM 3672 O O . LYS D 1 7 ? 311.62160 122.85639 65.80909 1.000 69.49270 3 LYS F O 1
ATOM 3678 N N . GLY D 1 8 ? 313.60819 123.14421 66.84108 1.000 58.66213 4 GLY F N 1
ATOM 3679 C CA . GLY D 1 8 ? 314.12304 121.85336 66.44740 1.000 63.55996 4 GLY F CA 1
ATOM 3680 C C . GLY D 1 8 ? 314.09295 120.85553 67.58912 1.000 66.09785 4 GLY F C 1
ATOM 3681 O O . GLY D 1 8 ? 314.01859 121.21737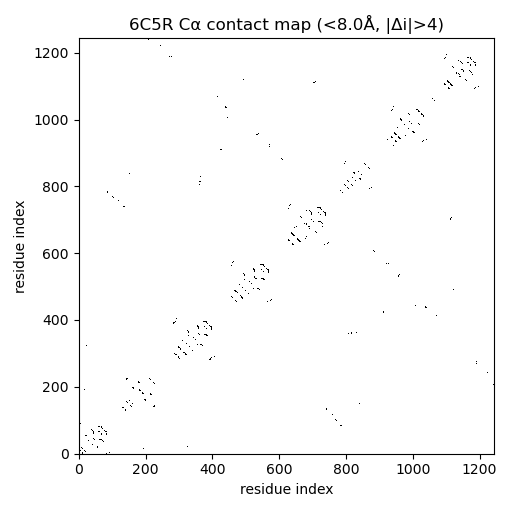 68.76057 1.000 67.97994 4 GLY F O 1
ATOM 3682 N N . ARG D 1 9 ? 314.13634 119.57482 67.23630 1.000 71.97014 5 ARG F N 1
ATOM 3683 C CA . ARG D 1 9 ? 314.12979 118.50954 68.22634 1.000 75.53021 5 ARG F CA 1
ATOM 3684 C C . ARG D 1 9 ? 315.30163 117.58217 67.95403 1.000 83.64485 5 ARG F C 1
ATOM 3685 O O . ARG D 1 9 ? 315.73481 117.44106 66.80717 1.000 80.31357 5 ARG F O 1
ATOM 3693 N N . LEU D 1 10 ? 315.82629 116.96871 69.00914 1.000 69.35288 6 LEU F N 1
ATOM 3694 C CA . LEU D 1 10 ? 316.73742 115.84048 68.87440 1.000 111.20485 6 LEU F CA 1
ATOM 3695 C C . LEU D 1 10 ? 316.05654 114.62585 69.48661 1.000 84.61776 6 LEU F C 1
ATOM 3696 O O . LEU D 1 10 ? 315.56333 114.68804 70.61835 1.000 83.62190 6 LEU F O 1
ATOM 3701 N N . LEU D 1 11 ? 315.99843 113.54077 68.72639 1.000 88.09990 7 LEU F N 1
ATOM 3702 C CA . LEU D 1 11 ? 315.31104 112.32966 69.14268 1.000 74.56113 7 LEU F CA 1
ATOM 3703 C C . LEU D 1 11 ? 316.31237 111.21676 69.41906 1.000 92.19485 7 LEU F C 1
ATOM 3704 O O . LEU D 1 11 ? 317.36856 111.12621 68.78756 1.000 77.10609 7 LEU F O 1
ATOM 3709 N N . THR D 1 12 ? 315.97481 110.37908 70.39162 1.000 82.06068 8 THR F N 1
ATOM 3710 C CA . THR D 1 12 ? 316.79794 109.22422 70.70421 1.000 73.46616 8 THR F CA 1
ATOM 3711 C C . THR D 1 12 ? 316.51523 108.09442 69.72161 1.000 72.27217 8 THR F C 1
ATOM 3712 O O . THR D 1 12 ? 315.46389 108.04053 69.07880 1.000 78.97905 8 THR F O 1
ATOM 3716 N N . THR D 1 13 ? 317.48667 107.20472 69.59157 1.000 74.96695 9 THR F N 1
ATOM 3717 C CA . THR D 1 13 ? 317.38033 105.99078 68.80384 1.000 64.82011 9 THR F CA 1
ATOM 3718 C C . THR D 1 13 ? 317.64856 104.80237 69.71880 1.000 65.07825 9 THR F C 1
ATOM 3719 O O . THR D 1 13 ? 318.26430 104.96039 70.78107 1.000 65.11985 9 THR F O 1
ATOM 3723 N N . PRO D 1 14 ? 317.17631 103.60123 69.36683 1.000 64.39048 10 PRO F N 1
ATOM 3724 C CA . PRO D 1 14 ? 317.47428 102.43342 70.21545 1.000 67.05774 10 PRO F CA 1
ATOM 3725 C C . PRO D 1 14 ? 318.95916 102.13952 70.34412 1.000 61.18670 10 PRO F C 1
ATOM 3726 O O . PRO D 1 14 ? 319.35467 101.45229 71.29379 1.000 67.80956 10 PRO F O 1
ATOM 3730 N N . THR D 1 15 ? 319.78234 102.65419 69.43632 1.000 57.18247 11 THR F N 1
ATOM 3731 C CA . THR D 1 15 ? 321.22957 102.53595 69.51360 1.000 67.78953 11 THR F CA 1
ATOM 3732 C C . THR D 1 15 ? 321.80023 103.71030 70.30758 1.000 64.70013 11 THR F C 1
ATOM 3733 O O . THR D 1 15 ? 321.07279 104.46863 70.95226 1.000 66.45123 11 THR F O 1
ATOM 3737 N N . ARG D 1 16 ? 323.12273 103.86298 70.26925 1.000 72.18826 12 ARG F N 1
ATOM 3738 C CA . ARG D 1 16 ? 323.78837 104.98938 70.91109 1.000 68.39951 12 ARG F CA 1
ATOM 3739 C C . ARG D 1 16 ? 323.59738 106.29426 70.15235 1.000 67.43895 12 ARG F C 1
ATOM 3740 O O . ARG D 1 16 ? 323.85455 107.36532 70.71456 1.000 61.58455 12 ARG F O 1
ATOM 3748 N N . LEU D 1 17 ? 323.15207 106.23007 68.90415 1.000 71.27838 13 LEU F N 1
ATOM 3749 C CA . LEU D 1 17 ? 323.10634 107.39229 68.03499 1.000 70.64668 13 LEU F CA 1
ATOM 3750 C C . LEU D 1 17 ? 321.89587 108.26551 68.34791 1.000 69.33274 13 LEU F C 1
ATOM 3751 O O . LEU D 1 17 ? 320.87388 107.80483 68.86166 1.000 56.75421 13 LEU F O 1
ATOM 3756 N N . LEU D 1 18 ? 322.03503 109.55006 68.03598 1.000 74.50481 14 LEU F N 1
ATOM 3757 C CA . LEU D 1 18 ? 320.96417 110.52598 68.17045 1.000 68.70057 14 LEU F CA 1
ATOM 3758 C C . LEU D 1 18 ? 320.69840 111.09272 66.78879 1.000 71.55290 14 LEU F C 1
ATOM 3759 O O . LEU D 1 18 ? 321.63050 111.22058 65.98875 1.000 68.54525 14 LEU F O 1
ATOM 3764 N N . LYS D 1 19 ? 319.44424 111.41387 66.49115 1.000 78.76852 15 LYS F N 1
ATOM 3765 C CA . LYS D 1 19 ? 319.14446 112.18890 65.29609 1.000 77.18474 15 LYS F CA 1
ATOM 3766 C C . LYS D 1 19 ? 318.68052 113.57708 65.70664 1.000 72.09905 15 LYS F C 1
ATOM 3767 O O . LYS D 1 19 ? 317.89183 113.72618 66.64552 1.000 69.62899 15 LYS F O 1
ATOM 3773 N N . LEU D 1 20 ? 319.19933 114.58418 65.01597 1.000 73.16813 16 LEU F N 1
ATOM 3774 C CA . LEU D 1 20 ? 318.91448 115.98200 65.29723 1.000 62.69990 16 LEU F CA 1
ATOM 3775 C C . LEU D 1 20 ? 318.08316 116.54885 64.15516 1.000 58.37640 16 LEU F C 1
ATOM 3776 O O . LEU D 1 20 ? 318.47157 116.44030 62.98836 1.000 72.17985 16 LEU F O 1
ATOM 3781 N N . ILE D 1 21 ? 316.93866 117.13505 64.48723 1.000 65.64480 17 ILE F N 1
ATOM 3782 C CA . ILE D 1 21 ? 316.00528 117.64826 63.49483 1.000 51.72693 17 ILE F CA 1
ATOM 3783 C C . ILE D 1 21 ? 316.07707 119.16557 63.53968 1.000 59.78637 17 ILE F C 1
ATOM 3784 O O . ILE D 1 21 ? 315.81399 119.77339 64.58342 1.000 65.14443 17 ILE F O 1
ATOM 3789 N N . LEU D 1 22 ? 316.44408 119.77797 62.41686 1.000 58.42294 18 LEU F N 1
ATOM 3790 C CA . LEU D 1 22 ? 316.74176 121.19872 62.42935 1.000 69.73662 18 LEU F CA 1
ATOM 3791 C C . LEU D 1 22 ? 315.90842 121.94778 61.39813 1.000 70.06877 18 LEU F C 1
ATOM 3792 O O . LEU D 1 22 ? 315.73687 121.47795 60.26515 1.000 73.46231 18 LEU F O 1
ATOM 3797 N N . PRO D 1 23 ? 315.36412 123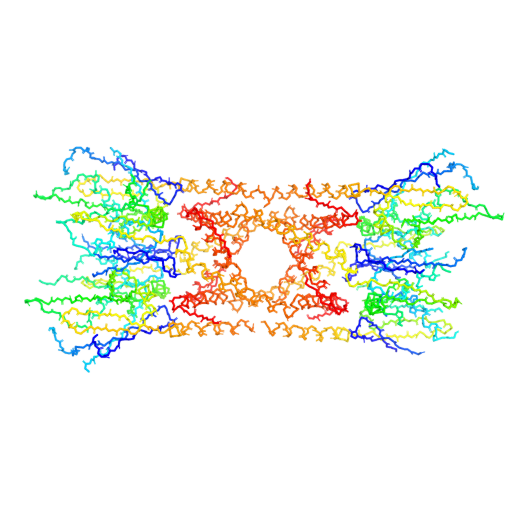.10911 61.77117 1.000 67.47296 19 PRO F N 1
ATOM 3798 C CA . PRO D 1 23 ? 314.68472 123.98538 60.80643 1.000 75.22756 19 PRO F CA 1
ATOM 3799 C C . PRO D 1 23 ? 315.69205 124.86058 60.07931 1.000 70.15802 19 PRO F C 1
ATOM 3800 O O . PRO D 1 23 ? 316.16380 125.86934 60.61550 1.000 71.84446 19 PRO F O 1
ATOM 3804 N N . ILE D 1 24 ? 316.02192 124.48336 58.84786 1.000 75.78567 20 ILE F N 1
ATOM 3805 C CA . ILE D 1 24 ? 317.03468 125.18150 58.06298 1.000 70.85017 20 ILE F CA 1
ATOM 3806 C C . ILE D 1 24 ? 316.36033 126.37050 57.38324 1.000 70.59611 20 ILE F C 1
ATOM 3807 O O . ILE D 1 24 ? 315.52234 126.16761 56.48612 1.000 57.46357 20 ILE F O 1
ATOM 3812 N N . PRO D 1 25 ? 316.67879 127.61206 57.76982 1.000 72.32517 21 PRO F N 1
ATOM 3813 C CA . PRO D 1 25 ? 315.98678 128.77282 57.20093 1.000 59.66610 21 PRO F CA 1
ATOM 3814 C C . PRO D 1 25 ? 316.59235 129.24771 55.89022 1.000 65.77991 21 PRO F C 1
ATOM 3815 O O . PRO D 1 25 ? 316.80653 130.44968 55.70304 1.000 68.02313 21 PRO F O 1
ATOM 3819 N N . PHE D 1 26 ? 316.87955 128.32107 54.98145 1.000 60.29451 22 PHE F N 1
ATOM 3820 C CA . PHE D 1 26 ? 317.44795 128.66974 53.69065 1.000 70.35938 22 PHE F CA 1
ATOM 3821 C C . PHE D 1 26 ? 316.74262 127.87332 52.60892 1.000 69.27653 22 PHE F C 1
ATOM 3822 O O . PHE D 1 26 ? 316.38079 126.71167 52.81926 1.000 75.61764 22 PHE F O 1
ATOM 3830 N N . HIS D 1 27 ? 316.53883 128.50074 51.46596 1.000 74.61027 23 HIS F N 1
ATOM 3831 C CA . HIS D 1 27 ? 315.96755 127.69206 50.40803 1.000 83.86939 23 HIS F CA 1
ATOM 3832 C C . HIS D 1 27 ? 317.04263 126.77002 49.83550 1.000 85.14786 23 HIS F C 1
ATOM 3833 O O . HIS D 1 27 ? 318.19288 127.18493 49.67910 1.000 86.09292 23 HIS F O 1
ATOM 3840 N N . PRO D 1 28 ? 316.70269 125.51135 49.54806 1.000 86.65394 24 PRO F N 1
ATOM 3841 C CA . PRO D 1 28 ? 317.71965 124.56418 49.05380 1.000 123.08485 24 PRO F CA 1
ATOM 3842 C C . PRO D 1 28 ? 318.49244 125.04975 47.83382 1.000 98.71835 24 PRO F C 1
ATOM 3843 O O . PRO D 1 28 ? 319.61540 124.58156 47.60901 1.000 103.19635 24 PRO F O 1
ATOM 3847 N N . GLU D 1 29 ? 317.94061 125.97666 47.05232 1.000 86.15330 25 GLU F N 1
ATOM 3848 C CA . GLU D 1 29 ? 318.60628 126.54167 45.88604 1.000 86.23661 25 GLU F CA 1
ATOM 3849 C C . GLU D 1 29 ? 319.24108 127.89692 46.17085 1.000 85.89959 25 GLU F C 1
ATOM 3850 O O . GLU D 1 29 ? 319.83693 128.49368 45.26757 1.000 92.12565 25 GLU F O 1
ATOM 3856 N N . GLN D 1 30 ? 319.11496 128.40123 47.39590 1.000 84.76624 26 GLN F N 1
ATOM 3857 C CA . GLN D 1 30 ? 319.74477 129.66309 47.75833 1.000 81.43019 26 GLN F CA 1
ATOM 3858 C C . GLN D 1 30 ? 321.26234 129.50326 47.77911 1.000 86.70444 26 GLN F C 1
ATOM 3859 O O . GLN D 1 30 ? 321.79780 128.50339 48.26339 1.000 91.52485 26 GLN F O 1
ATOM 3865 N N . GLU D 1 31 ? 321.95634 130.50308 47.23252 1.000 87.71453 27 GLU F N 1
ATOM 3866 C CA . GLU D 1 31 ? 323.37171 130.37847 46.90439 1.000 89.66256 27 GLU F CA 1
ATOM 3867 C C . GLU D 1 31 ? 324.31817 131.00061 47.92014 1.000 92.90450 27 GLU F C 1
ATOM 3868 O O . GLU D 1 31 ? 325.50854 130.68620 47.89595 1.000 90.24108 27 GLU F O 1
ATOM 3870 N N . TYR D 1 32 ? 323.83428 131.87203 48.80231 1.000 99.20480 28 TYR F N 1
ATOM 3871 C CA . TYR D 1 32 ? 324.68973 132.54876 49.77176 1.000 93.59112 28 TYR F CA 1
ATOM 3872 C C . TYR D 1 32 ? 323.81612 133.10856 50.89048 1.000 98.45113 28 TYR F C 1
ATOM 3873 O O . TYR D 1 32 ? 322.62417 132.80326 50.98857 1.000 98.91027 28 TYR F O 1
ATOM 3875 N N . ILE D 1 33 ? 324.42185 133.92449 51.75031 1.000 100.36485 29 ILE F N 1
ATOM 3876 C CA . ILE D 1 33 ? 323.71064 134.56604 52.85353 1.000 101.28530 29 ILE F CA 1
ATOM 3877 C C . ILE D 1 33 ? 324.05830 136.05230 52.88276 1.000 111.78485 29 ILE F C 1
ATOM 3878 O O . ILE D 1 33 ? 323.20858 136.90094 53.16484 1.000 107.30411 29 ILE F O 1
ATOM 3883 N N . GLU D 1 49 ? 312.37823 124.71730 56.42846 1.000 80.03039 45 GLU F N 1
ATOM 3884 C CA . GLU D 1 49 ? 312.88479 123.54725 55.72211 1.000 113.04485 45 GLU F CA 1
ATOM 3885 C C . GLU D 1 49 ? 313.60816 122.61268 56.69056 1.000 106.22485 45 GLU F C 1
ATOM 3886 O O . GLU D 1 49 ? 314.43719 123.05345 57.48640 1.000 74.95784 45 GLU F O 1
ATOM 3892 N N . PRO D 1 50 ? 313.29315 121.31316 56.62134 1.000 83.49418 46 PRO F N 1
ATOM 3893 C CA . PRO D 1 50 ? 313.78217 120.37706 57.63968 1.000 84.78692 46 PRO F CA 1
ATOM 3894 C C . PRO D 1 50 ? 315.13493 119.75877 57.31695 1.000 81.15080 46 PRO F C 1
ATOM 3895 O O . PRO D 1 50 ? 315.61577 119.83184 56.18260 1.000 89.81271 46 PRO F O 1
ATOM 3899 N N . LEU D 1 51 ? 315.75073 119.14039 58.32223 1.000 66.11319 47 LEU F N 1
ATOM 3900 C CA . LEU D 1 51 ? 317.05298 118.50214 58.18888 1.000 64.87946 47 LEU F CA 1
ATOM 3901 C C . LEU D 1 51 ? 317.21619 117.48692 59.30927 1.000 76.50885 47 LEU F C 1
ATOM 3902 O O . LEU D 1 51 ? 317.06841 117.82947 60.48508 1.000 70.65639 47 LEU F O 1
ATOM 3907 N N . ALA D 1 52 ? 317.51559 116.24369 58.94162 1.000 70.55893 48 ALA F N 1
ATOM 3908 C CA . ALA D 1 52 ? 317.71176 115.15466 59.89034 1.000 71.79509 48 ALA F CA 1
ATOM 3909 C C . ALA D 1 52 ? 319.17067 114.73167 59.84650 1.000 73.28164 48 ALA F C 1
ATOM 3910 O O . ALA D 1 52 ? 319.71550 114.49556 58.76456 1.000 70.28916 48 ALA F O 1
ATOM 3912 N N . LEU D 1 53 ? 319.79979 114.63679 61.01652 1.000 69.84287 49 LEU F N 1
ATOM 3913 C CA . LEU D 1 53 ? 321.21292 114.28957 61.11965 1.000 71.75354 49 LEU F CA 1
ATOM 3914 C C . LEU D 1 53 ? 321.42657 113.28325 62.23865 1.000 72.45232 49 LEU F C 1
ATOM 3915 O O . LEU D 1 53 ? 321.10984 113.56495 63.39891 1.000 63.96515 49 LEU F O 1
ATOM 3920 N N . LEU D 1 54 ? 321.97791 112.12184 61.89012 1.000 83.51700 50 LEU F N 1
ATOM 3921 C CA . LEU D 1 54 ? 322.40936 111.14053 62.87633 1.000 68.53213 50 LEU F CA 1
ATOM 3922 C C . LEU D 1 54 ? 323.79930 111.51465 63.37405 1.000 75.53373 50 LEU F C 1
ATOM 3923 O O . LEU D 1 54 ? 324.69597 111.79875 62.57128 1.000 61.70949 50 LEU F O 1
ATOM 3928 N N . VAL D 1 55 ? 323.97078 111.52630 64.69497 1.000 72.50033 51 VAL F N 1
ATOM 3929 C CA . VAL D 1 55 ? 325.23680 111.90042 65.31460 1.000 68.90567 51 VAL F CA 1
ATOM 3930 C C . VAL D 1 55 ? 325.60518 110.84336 66.34664 1.000 81.56485 51 VAL F C 1
ATOM 3931 O O . VAL D 1 55 ? 324.72878 110.24434 66.97926 1.000 67.71873 51 VAL F O 1
ATOM 3935 N N . HIS D 1 56 ? 326.90263 110.59980 66.50002 1.000 63.91354 52 HIS F N 1
ATOM 3936 C CA . HIS D 1 56 ? 327.37310 109.72358 67.56401 1.000 62.65799 52 HIS F CA 1
ATOM 3937 C C . HIS D 1 56 ? 327.69953 110.56830 68.78971 1.000 51.56160 52 HIS F C 1
ATOM 3938 O O . HIS D 1 56 ? 328.33122 111.62037 68.65604 1.000 68.06783 52 HIS F O 1
ATOM 3945 N N . PRO D 1 57 ? 327.27498 110.15867 69.98658 1.000 54.50119 53 PRO F N 1
ATOM 3946 C CA . PRO D 1 57 ? 327.40441 111.04651 71.15569 1.000 64.08641 53 PRO F CA 1
ATOM 3947 C C . PRO D 1 57 ? 328.83646 111.39137 71.52751 1.000 68.10153 53 PRO F C 1
ATOM 3948 O O . PRO D 1 57 ? 329.04199 112.29273 72.34899 1.000 63.58507 53 PRO F O 1
ATOM 3952 N N . GLN D 1 58 ? 329.83095 110.71853 70.95302 1.000 69.80745 54 GLN F N 1
ATOM 3953 C CA . GLN D 1 58 ? 331.22281 111.06969 71.19357 1.000 73.65674 54 GLN F CA 1
ATOM 3954 C C . GLN D 1 58 ? 331.81049 111.95118 70.10154 1.000 72.07643 54 GLN F C 1
ATOM 3955 O O . GLN D 1 58 ? 332.93049 112.44891 70.26911 1.000 75.90269 54 GLN F O 1
ATOM 3961 N N . GLN D 1 59 ? 331.09926 112.14616 68.99307 1.000 62.98201 55 GLN F N 1
ATOM 3962 C CA . GLN D 1 59 ? 331.49091 113.19088 68.06232 1.000 68.36254 55 GLN F CA 1
ATOM 3963 C C . GLN D 1 59 ? 331.48635 114.53044 68.79391 1.000 77.97126 55 GLN F C 1
ATOM 3964 O O . GLN D 1 59 ? 330.60347 114.78224 69.62306 1.000 71.83567 55 GLN F O 1
ATOM 3970 N N . PRO D 1 60 ? 332.45937 115.39518 68.54407 1.000 81.72639 56 PRO F N 1
ATOM 3971 C CA . PRO D 1 60 ? 332.47251 116.69966 69.20665 1.000 87.01485 56 PRO F CA 1
ATOM 3972 C C . PRO D 1 60 ? 331.53015 117.68944 68.53434 1.000 81.99611 56 PRO F C 1
ATOM 3973 O O . PRO D 1 60 ? 331.04758 117.48175 67.41817 1.000 81.26436 56 PRO F O 1
ATOM 3977 N N . LEU D 1 61 ? 331.25828 118.77949 69.26051 1.000 73.91580 57 LEU F N 1
ATOM 3978 C CA . LEU D 1 61 ? 330.45072 119.86275 68.70911 1.000 80.09485 57 LEU F CA 1
ATOM 3979 C C . LEU D 1 61 ? 331.02464 120.37729 67.39654 1.000 78.46488 57 LEU F C 1
ATOM 3980 O O . LEU D 1 61 ? 330.26753 120.74820 66.49127 1.000 78.11860 57 LEU F O 1
ATOM 3985 N N . SER D 1 62 ? 332.35638 120.39598 67.27152 1.000 85.03382 58 SER F N 1
ATOM 3986 C CA . SER D 1 62 ? 332.98783 120.85542 66.03729 1.000 86.70649 58 SER F CA 1
ATOM 3987 C C . SER D 1 62 ? 332.54304 120.02554 64.83815 1.000 95.75485 58 SER F C 1
ATOM 3988 O O . SER D 1 62 ? 332.40981 120.55135 63.72486 1.000 91.40180 58 SER F O 1
ATOM 3991 N N . TYR D 1 63 ? 332.30476 118.72597 65.04565 1.000 85.46591 59 TYR F N 1
ATOM 3992 C CA . TYR D 1 63 ? 331.87982 117.87192 63.94118 1.000 90.61139 59 TYR F CA 1
ATOM 3993 C C . TYR D 1 63 ? 330.47547 118.24057 63.47769 1.000 83.59774 59 TYR F C 1
ATOM 3994 O O . TYR D 1 63 ? 330.19136 118.23431 62.27327 1.000 87.98477 59 TYR F O 1
ATOM 4003 N N . LEU D 1 64 ? 329.58759 118.56931 64.42423 1.000 84.03763 60 LEU F N 1
ATOM 4004 C CA . LEU D 1 64 ? 328.24986 119.04107 64.07499 1.000 81.26595 60 LEU F CA 1
ATOM 4005 C C . LEU D 1 64 ? 328.30848 120.26495 63.17215 1.000 119.28485 60 LEU F C 1
ATOM 4006 O O . LEU D 1 64 ? 327.66505 120.29550 62.11564 1.000 82.32602 60 LEU F O 1
ATOM 4011 N N . GLU D 1 65 ? 329.04648 121.29667 63.59596 1.000 85.45906 61 GLU F N 1
ATOM 4012 C CA . GLU D 1 65 ? 329.31262 122.45328 62.74486 1.000 81.06639 61 GLU F CA 1
ATOM 4013 C C . GLU D 1 65 ? 329.68948 122.02439 61.33338 1.000 81.55119 61 GLU F C 1
ATOM 4014 O O . GLU D 1 65 ? 329.12453 122.51237 60.34916 1.000 76.29139 61 GLU F O 1
ATOM 4020 N N . ARG D 1 66 ? 330.63528 121.08767 61.22451 1.000 94.73893 62 ARG F N 1
ATOM 4021 C CA . ARG D 1 66 ? 331.08658 120.61003 59.92246 1.000 123.47485 62 ARG F CA 1
ATOM 4022 C C . ARG D 1 66 ? 329.95567 119.94289 59.14920 1.000 88.81086 62 ARG F C 1
ATOM 4023 O O . ARG D 1 66 ? 329.90082 120.02580 57.91575 1.000 91.41477 62 ARG F O 1
ATOM 4031 N N . LEU D 1 67 ? 329.03995 119.27707 59.85739 1.000 81.52078 63 LEU F N 1
ATOM 4032 C CA . LEU D 1 67 ? 327.87034 118.70650 59.19717 1.000 79.27599 63 LEU F CA 1
ATOM 4033 C C . LEU D 1 67 ? 326.90235 119.79557 58.75126 1.000 82.57199 63 LEU F C 1
ATOM 4034 O O . LEU D 1 67 ? 326.50948 119.84678 57.58022 1.000 85.72969 63 LEU F O 1
ATOM 4039 N N . ILE D 1 68 ? 326.50769 120.67866 59.67355 1.000 83.15379 64 ILE F N 1
ATOM 4040 C CA . ILE D 1 68 ? 325.53451 121.71992 59.34614 1.000 74.71517 64 ILE F CA 1
ATOM 4041 C C . ILE D 1 68 ? 326.07948 122.63448 58.25360 1.000 76.71445 64 ILE F C 1
ATOM 4042 O O . ILE D 1 68 ? 325.34689 123.04379 57.34278 1.000 72.76743 64 ILE F O 1
ATOM 4047 N N . GLN D 1 69 ? 327.37915 122.95403 58.31820 1.000 72.54164 65 GLN F N 1
ATOM 4048 C CA . GLN D 1 69 ? 328.01015 123.77555 57.28661 1.000 74.30287 65 GLN F CA 1
ATOM 4049 C C . GLN D 1 69 ? 327.90901 123.13169 55.90948 1.000 82.69485 65 GLN F C 1
ATOM 4050 O O . GLN D 1 69 ? 327.98929 123.82918 54.89116 1.000 83.90805 65 GLN F O 1
ATOM 4056 N N . ALA D 1 70 ? 327.73478 121.80735 55.85437 1.000 78.02882 66 ALA F N 1
ATOM 4057 C CA . ALA D 1 70 ? 327.63248 121.13016 54.56645 1.000 85.95808 66 ALA F CA 1
ATOM 4058 C C . ALA D 1 70 ? 326.24618 121.28137 53.95369 1.000 79.88621 66 ALA F C 1
ATOM 4059 O O . ALA D 1 70 ? 326.12005 121.36586 52.72697 1.000 84.04156 66 ALA F O 1
ATOM 4061 N N . GLU D 1 71 ? 325.19941 121.31841 54.77834 1.000 79.79089 67 GLU F N 1
ATOM 4062 C CA . GLU D 1 71 ? 323.83349 121.37163 54.27587 1.000 82.77438 67 GLU F CA 1
ATOM 4063 C C . GLU D 1 71 ? 323.32869 122.78975 54.03943 1.000 81.04863 67 GLU F C 1
ATOM 4064 O O . GLU D 1 71 ? 322.21370 122.95178 53.53079 1.000 81.78299 67 GLU F O 1
ATOM 4070 N N . ILE D 1 72 ? 324.10452 123.81045 54.39549 1.000 78.10282 68 ILE F N 1
ATOM 4071 C CA . ILE D 1 72 ? 323.66980 125.19945 54.25417 1.000 77.24335 68 ILE F CA 1
ATOM 4072 C C . ILE D 1 72 ? 324.61358 125.91506 53.29232 1.000 86.09237 68 ILE F C 1
ATOM 4073 O O . ILE D 1 72 ? 325.78215 125.52027 53.17310 1.000 86.09680 68 ILE F O 1
ATOM 4078 N N . PRO D 1 73 ? 324.16258 126.94646 52.58169 1.000 85.50648 69 PRO F N 1
ATOM 4079 C CA . PRO D 1 73 ? 325.05354 127.66262 51.65047 1.000 91.47844 69 PRO F CA 1
ATOM 4080 C C . PRO D 1 73 ? 326.14118 128.42070 52.39248 1.000 106.38485 69 PRO F C 1
ATOM 4081 O O . PRO D 1 73 ? 326.04857 128.61724 53.61282 1.000 93.83306 69 PRO F O 1
ATOM 4085 N N . PRO D 1 74 ? 327.19622 128.85031 51.69841 1.000 94.36144 70 PRO F N 1
ATOM 4086 C CA . PRO D 1 74 ? 328.28674 129.56641 52.37240 1.000 98.28998 70 PRO F CA 1
ATOM 4087 C C . PRO D 1 74 ? 327.85200 130.94469 52.84691 1.000 97.11664 70 PRO F C 1
ATOM 4088 O O . PRO D 1 74 ? 326.74306 131.41550 52.58481 1.000 98.43994 70 PRO F O 1
ATOM 4092 N N . LEU D 1 75 ? 328.75243 131.59337 53.57976 1.000 95.06455 71 LEU F N 1
ATOM 4093 C CA . LEU D 1 75 ? 328.65530 133.01894 53.85449 1.000 94.24205 71 LEU F CA 1
ATOM 4094 C C . LEU D 1 75 ? 329.53780 133.74574 52.84947 1.000 102.41818 71 LEU F C 1
ATOM 4095 O O . LEU D 1 75 ? 330.51691 133.18147 52.35487 1.000 99.84324 71 LEU F O 1
ATOM 4100 N N . LEU D 1 76 ? 329.18591 134.98691 52.53064 1.000 111.47485 72 LEU F N 1
ATOM 4101 C CA . LEU D 1 76 ? 329.89263 135.72960 51.49315 1.000 116.01909 72 LEU F CA 1
ATOM 4102 C C . LEU D 1 76 ? 330.65607 136.88897 52.11871 1.000 114.11991 72 LEU F C 1
ATOM 4103 O O . LEU D 1 76 ? 330.09626 137.97021 52.32916 1.000 116.70902 72 LEU F O 1
ATOM 4108 N N . VAL D 1 77 ? 331.93525 136.66292 52.40695 1.000 120.46446 73 VAL F N 1
ATOM 4109 C CA . VAL D 1 77 ? 332.85008 137.71583 52.83196 1.000 125.40623 73 VAL F CA 1
ATOM 4110 C C . VAL D 1 77 ? 333.55684 138.22399 51.58088 1.000 129.65921 73 VAL F C 1
ATOM 4111 O O . VAL D 1 77 ? 334.42464 137.54453 51.01509 1.000 131.05580 73 VAL F O 1
ATOM 4115 N N . LYS D 1 78 ? 333.15437 139.41072 51.12714 1.000 131.91571 74 LYS F N 1
ATOM 4116 C CA . LYS D 1 78 ? 333.86682 140.16783 50.10525 1.000 140.00485 74 LYS F CA 1
ATOM 4117 C C . LYS D 1 78 ? 333.87648 139.44066 48.76528 1.000 143.29144 74 LYS F C 1
ATOM 4118 O O . LYS D 1 78 ? 332.88072 139.47532 48.03408 1.000 145.79108 74 LYS F O 1
ATOM 4124 N N . ASP D 1 79 ? 334.98355 138.78090 48.42911 1.000 146.02018 75 ASP F N 1
ATOM 4125 C CA . ASP D 1 79 ? 335.10584 138.14136 47.12598 1.000 148.48688 75 ASP F CA 1
ATOM 4126 C C . ASP D 1 79 ? 335.10396 136.61962 47.18318 1.000 144.25121 75 ASP F C 1
ATOM 4127 O O . ASP D 1 79 ? 334.94123 135.98278 46.13631 1.000 143.41067 75 ASP F O 1
ATOM 4132 N N . ARG D 1 80 ? 335.27615 136.01641 48.35678 1.000 142.95802 76 ARG F N 1
ATOM 4133 C CA . ARG D 1 80 ? 335.29487 134.56515 48.46423 1.000 151.44485 76 ARG F CA 1
ATOM 4134 C C . ARG D 1 80 ? 334.34646 134.09293 49.55735 1.000 131.53248 76 ARG F C 1
ATOM 4135 O O . ARG D 1 80 ? 334.05663 134.80818 50.52000 1.000 126.73923 76 ARG F O 1
ATOM 4143 N N . GLU D 1 81 ? 333.87214 132.86205 49.39056 1.000 127.43370 77 GLU F N 1
ATOM 4144 C CA . GLU D 1 81 ? 332.83595 132.29829 50.24180 1.000 120.41486 77 GLU F CA 1
ATOM 4145 C C . GLU D 1 81 ? 333.43126 131.64983 51.48600 1.000 112.09428 77 GLU F C 1
ATOM 4146 O O . GLU D 1 81 ? 334.35083 130.83063 51.40250 1.000 108.09365 77 GLU F O 1
ATOM 4152 N N . LYS D 1 82 ? 332.89637 132.03238 52.64234 1.000 112.65917 78 LYS F N 1
ATOM 4153 C CA . LYS D 1 82 ? 333.33602 131.54674 53.94033 1.000 102.72485 78 LYS F CA 1
ATOM 4154 C C . LYS D 1 82 ? 332.40174 130.44572 54.42440 1.000 115.69485 78 LYS F C 1
ATOM 4155 O O . LYS D 1 82 ? 331.23430 130.38162 54.02831 1.000 96.47898 78 LYS F O 1
ATOM 4161 N N . LEU D 1 83 ? 332.92671 129.56853 55.27329 1.000 97.65303 79 LEU F N 1
ATOM 4162 C CA . LEU D 1 83 ? 332.06241 128.67764 56.04017 1.000 71.69946 79 LEU F CA 1
ATOM 4163 C C . LEU D 1 83 ? 331.57452 129.40951 57.28431 1.000 83.46973 79 LEU F C 1
ATOM 4164 O O . LEU D 1 83 ? 332.39540 129.88421 58.07527 1.000 90.09560 79 LEU F O 1
ATOM 4169 N N . PRO D 1 84 ? 330.26430 129.53678 57.48448 1.000 84.42762 80 PRO F N 1
ATOM 4170 C CA . PRO D 1 84 ? 329.77066 130.30512 58.63422 1.000 82.34290 80 PRO F CA 1
ATOM 4171 C C . PRO D 1 84 ? 330.11615 129.61628 59.94585 1.000 80.13053 80 PRO F C 1
ATOM 4172 O O . PRO D 1 84 ? 329.93624 128.40446 60.09309 1.000 75.71377 80 PRO F O 1
ATOM 4176 N N . GLU D 1 85 ? 330.63970 130.39443 60.89226 1.000 86.27458 81 GLU F N 1
ATOM 4177 C CA . GLU D 1 85 ? 330.81106 129.87632 62.24137 1.000 96.27485 81 GLU F CA 1
ATOM 4178 C C . GLU D 1 85 ? 329.45758 129.47145 62.80970 1.000 85.91848 81 GLU F C 1
ATOM 4179 O O . GLU D 1 85 ? 328.46337 130.18911 62.66688 1.000 85.95099 81 GLU F O 1
ATOM 4185 N N . ILE D 1 86 ? 329.41629 128.29829 63.43277 1.000 77.87226 82 ILE F N 1
ATOM 4186 C CA . ILE D 1 86 ? 328.20598 127.77195 64.05240 1.000 77.73000 82 ILE F CA 1
ATOM 4187 C C . ILE D 1 86 ? 328.55779 127.47101 65.50026 1.000 73.49918 82 ILE F C 1
ATOM 4188 O O . ILE D 1 86 ? 329.44101 126.64540 65.76939 1.000 77.07332 82 ILE F O 1
ATOM 4193 N N . ILE D 1 87 ? 327.88888 128.14232 66.43013 1.000 72.14547 83 ILE F N 1
ATOM 4194 C CA . ILE D 1 87 ? 328.21258 128.02097 67.84601 1.000 81.08485 83 ILE F CA 1
ATOM 4195 C C . ILE D 1 87 ? 327.01253 127.46133 68.59387 1.000 73.00742 83 ILE F C 1
ATOM 4196 O O . ILE D 1 87 ? 325.87328 127.51188 68.11581 1.000 64.02500 83 ILE F O 1
ATOM 4201 N N . PHE D 1 88 ? 327.28233 126.90950 69.77277 1.000 68.29989 84 PHE F N 1
ATOM 4202 C CA . PHE D 1 88 ? 326.29691 126.17953 70.55299 1.000 62.27284 84 PHE F CA 1
ATOM 4203 C C . PHE D 1 88 ? 326.20659 126.80719 71.93487 1.000 70.61307 84 PHE F C 1
ATOM 4204 O O . PHE D 1 88 ? 327.19541 126.82856 72.67646 1.000 78.22725 84 PHE F O 1
ATOM 4212 N N . ARG D 1 89 ? 325.03202 127.32922 72.27562 1.000 73.44067 85 ARG F N 1
ATOM 4213 C CA . ARG D 1 89 ? 324.83656 127.96183 73.56842 1.000 77.82425 85 ARG F CA 1
ATOM 4214 C C . ARG D 1 89 ? 323.82310 127.18089 74.39342 1.000 83.00147 85 ARG F C 1
ATOM 4215 O O . ARG D 1 89 ? 322.94741 126.49265 73.86377 1.000 73.30128 85 ARG F O 1
ATOM 4223 N N . ALA D 1 90 ? 323.97562 127.29086 75.70880 1.000 75.90595 86 ALA F N 1
ATOM 4224 C CA . ALA D 1 90 ? 323.04038 126.73792 76.67614 1.000 67.63002 86 ALA F CA 1
ATOM 4225 C C . ALA D 1 90 ? 323.08632 127.62977 77.90311 1.000 110.12485 86 ALA F C 1
ATOM 4226 O O . ALA D 1 90 ? 324.03899 128.38714 78.09605 1.000 96.02403 86 ALA F O 1
ATOM 4228 N N . GLU D 1 91 ? 322.04633 127.54158 78.72535 1.000 84.63969 87 GLU F N 1
ATOM 4229 C CA . GLU D 1 91 ? 321.94320 128.41071 79.88699 1.000 98.04572 87 GLU F CA 1
ATOM 4230 C C . GLU D 1 91 ? 322.26925 127.66050 81.17250 1.000 95.84439 87 GLU F C 1
ATOM 4231 O O . GLU D 1 91 ? 322.11639 126.43939 81.26489 1.000 99.37310 87 GLU F O 1
ATOM 4237 N N . ALA D 1 92 ? 322.72955 128.41385 82.16860 1.000 94.07971 88 ALA F N 1
ATOM 4238 C CA . ALA D 1 92 ? 323.15420 127.86819 83.44776 1.000 101.99376 88 ALA F CA 1
ATOM 4239 C C . ALA D 1 92 ? 322.58501 128.70126 84.58818 1.000 100.97227 88 ALA F C 1
ATOM 4240 O O . ALA D 1 92 ? 322.27316 129.88409 84.42098 1.000 100.82159 88 ALA F O 1
ATOM 4242 N N . ASP D 1 93 ? 322.46184 128.07224 85.75282 1.000 105.98400 89 ASP F N 1
ATOM 4243 C CA . ASP D 1 93 ? 321.94243 128.73768 86.94393 1.000 105.76300 89 ASP F CA 1
ATOM 4244 C C . ASP D 1 93 ? 323.02107 129.62102 87.56451 1.000 105.13036 89 ASP F C 1
ATOM 4245 O O . ASP D 1 93 ? 323.55886 129.30685 88.62661 1.000 110.48078 89 ASP F O 1
ATOM 4250 N N . THR D 1 101 ? 319.25628 134.21545 85.27712 1.000 103.89484 97 THR F N 1
ATOM 4251 C CA . THR D 1 101 ? 320.19874 133.23307 84.74860 1.000 107.35574 97 THR F CA 1
ATOM 4252 C C . THR D 1 101 ? 320.51015 133.53989 83.28717 1.000 108.14389 97 THR F C 1
ATOM 4253 O O . THR D 1 101 ? 319.66138 134.04877 82.55289 1.000 104.93290 97 THR F O 1
ATOM 4257 N N . HIS D 1 102 ? 321.73220 133.22197 82.86498 1.000 109.44035 98 HIS F N 1
ATOM 4258 C CA . HIS D 1 102 ? 322.26971 133.71221 81.60371 1.000 113.59401 98 HIS F CA 1
ATOM 4259 C C . HIS D 1 102 ? 322.65603 132.54280 80.70692 1.000 104.54485 98 HIS F C 1
ATOM 4260 O O . HIS D 1 102 ? 322.33127 131.38362 80.97621 1.000 100.44213 98 HIS F O 1
ATOM 4267 N N . TRP D 1 103 ? 323.38733 132.86621 79.64376 1.000 107.40049 99 TRP F N 1
ATOM 4268 C CA . TRP D 1 103 ? 323.67696 131.95806 78.54561 1.000 97.39131 99 TRP F CA 1
ATOM 4269 C C . TRP D 1 103 ? 325.18466 131.79312 78.41374 1.000 98.71091 99 TRP F C 1
ATOM 4270 O O . TRP D 1 103 ? 325.93228 132.76573 78.54227 1.000 154.74485 99 TRP F O 1
ATOM 4281 N N . VAL D 1 104 ? 325.63391 130.56456 78.15706 1.000 91.67145 100 VAL F N 1
ATOM 4282 C CA . VAL D 1 104 ? 327.06026 130.26932 78.09537 1.000 95.07052 100 VAL F CA 1
ATOM 4283 C C . VAL D 1 104 ? 327.39467 129.61914 76.75849 1.000 83.63581 100 VAL F C 1
ATOM 4284 O O . VAL D 1 104 ? 326.53396 129.03385 76.09282 1.000 76.30378 100 VAL F O 1
ATOM 4288 N N . ARG D 1 105 ? 328.66217 129.73570 76.36642 1.000 71.62249 101 ARG F N 1
ATOM 4289 C CA . ARG D 1 105 ? 329.16245 129.20094 75.10665 1.000 78.03623 101 ARG F CA 1
ATOM 4290 C C . ARG D 1 105 ? 330.01833 127.97178 75.38129 1.000 85.73069 101 ARG F C 1
ATOM 4291 O O . ARG D 1 105 ? 330.79612 127.95636 76.34023 1.000 89.47550 101 ARG F O 1
ATOM 4299 N N . TRP D 1 106 ? 329.87718 126.95079 74.53807 1.000 76.86852 102 TRP F N 1
ATOM 4300 C CA . TRP D 1 106 ? 330.49203 125.65041 74.76742 1.000 75.09511 102 TRP F CA 1
ATOM 4301 C C . TRP D 1 106 ? 331.62491 125.42207 73.77325 1.000 77.34843 102 TRP F C 1
ATOM 4302 O O . TRP D 1 106 ? 331.52263 125.80088 72.60280 1.000 82.88538 102 TRP F O 1
ATOM 4313 N N . SER D 1 107 ? 332.70885 124.81200 74.24978 1.000 69.92486 103 SER F N 1
ATOM 4314 C CA . SER D 1 107 ? 333.85739 124.54914 73.39269 1.000 70.11497 103 SER F CA 1
ATOM 4315 C C . SER D 1 107 ? 333.48849 123.58840 72.27005 1.000 71.06392 103 SER F C 1
ATOM 4316 O O . SER D 1 107 ? 332.77171 122.60647 72.48161 1.000 75.08500 103 SER F O 1
ATOM 4319 N N . GLY D 1 108 ? 333.98941 123.88218 71.06604 1.000 65.64025 104 GLY F N 1
ATOM 4320 C CA . GLY D 1 108 ? 333.74762 123.01798 69.92350 1.000 84.00485 104 GLY F CA 1
ATOM 4321 C C . GLY D 1 108 ? 334.31676 121.62239 70.07389 1.000 74.42753 104 GLY F C 1
ATOM 4322 O O . GLY D 1 108 ? 333.91520 120.71606 69.33533 1.000 73.52841 104 GLY F O 1
ATOM 4323 N N . SER D 1 109 ? 335.24423 121.42604 71.01374 1.000 100.06485 105 SER F N 1
ATOM 4324 C CA . SER D 1 109 ? 335.75205 120.09489 71.31542 1.000 82.42555 105 SER F CA 1
ATOM 4325 C C . SER D 1 109 ? 334.92009 119.36706 72.36574 1.000 73.20323 105 SER F C 1
ATOM 4326 O O . SER D 1 109 ? 335.40981 118.39544 72.95062 1.000 70.60286 105 SER F O 1
ATOM 4329 N N . THR D 1 110 ? 333.69191 119.81152 72.62802 1.000 74.71002 106 THR F N 1
ATOM 4330 C CA . THR D 1 110 ? 332.83782 119.13224 73.59344 1.000 76.69023 106 THR F CA 1
ATOM 4331 C C . THR D 1 110 ? 332.08336 117.99273 72.92089 1.000 73.67371 106 THR F C 1
ATOM 4332 O O . THR D 1 110 ? 331.51414 118.15905 71.83845 1.000 75.36974 106 THR F O 1
ATOM 4336 N N . GLU D 1 111 ? 332.07054 116.83204 73.57056 1.000 59.54535 107 GLU F N 1
ATOM 4337 C CA . GLU D 1 111 ? 331.31812 115.70413 73.04230 1.000 72.56776 107 GLU F CA 1
ATOM 4338 C C . GLU D 1 111 ? 329.82506 116.01610 73.04916 1.000 70.99931 107 GLU F C 1
ATOM 4339 O O . GLU D 1 111 ? 329.30094 116.61188 73.99546 1.000 68.31822 107 GLU F O 1
ATOM 4345 N N . ILE D 1 112 ? 329.14579 115.62286 71.96760 1.000 73.93112 108 ILE F N 1
ATOM 4346 C CA . ILE D 1 112 ? 327.73133 115.95614 71.79417 1.000 76.62504 108 ILE F CA 1
ATOM 4347 C C . ILE D 1 112 ? 326.90455 115.38942 72.94296 1.000 68.72970 108 ILE F C 1
ATOM 4348 O O . ILE D 1 112 ? 326.08339 116.09124 73.54644 1.000 67.49033 108 ILE F O 1
ATOM 4353 N N . GLY D 1 113 ? 327.11953 114.11237 73.26842 1.000 61.35204 109 GLY F N 1
ATOM 4354 C CA . GLY D 1 113 ? 326.35942 113.49241 74.34234 1.000 54.16809 109 GLY F CA 1
ATOM 4355 C C . GLY D 1 113 ? 326.58450 114.16097 75.68713 1.000 70.22714 109 GLY F C 1
ATOM 4356 O O . GLY D 1 113 ? 325.63057 114.43597 76.42297 1.000 69.73855 109 GLY F O 1
ATOM 4357 N N . ASP D 1 114 ? 327.85056 114.42789 76.02886 1.000 76.66261 110 ASP F N 1
ATOM 4358 C CA . ASP D 1 114 ? 328.15730 115.15217 77.26019 1.000 85.06376 110 ASP F CA 1
ATOM 4359 C C . ASP D 1 114 ? 327.51343 116.53321 77.26476 1.000 81.79727 110 ASP F C 1
ATOM 4360 O O . ASP D 1 114 ? 327.07384 117.01891 78.31379 1.000 72.13261 110 ASP F O 1
ATOM 4365 N N . PHE D 1 115 ? 327.46620 117.18572 76.09908 1.000 78.12663 111 PHE F N 1
ATOM 4366 C CA . PHE D 1 115 ? 326.77618 118.46748 75.97623 1.000 77.50900 111 PHE F CA 1
ATOM 4367 C C . PHE D 1 115 ? 325.29169 118.33569 76.29299 1.000 76.68115 111 PHE F C 1
ATOM 4368 O O . PHE D 1 115 ? 324.75748 119.08540 77.11968 1.000 78.95859 111 PHE F O 1
ATOM 4376 N N . ILE D 1 116 ? 324.60946 117.39195 75.63997 1.000 68.17837 112 ILE F N 1
ATOM 4377 C CA . ILE D 1 116 ? 323.17712 117.20034 75.86256 1.000 62.16188 112 ILE F CA 1
ATOM 4378 C C . ILE D 1 116 ? 322.91321 116.77161 77.30140 1.000 67.33618 112 ILE F C 1
ATOM 4379 O O . ILE D 1 116 ? 321.90812 117.16614 77.91011 1.000 74.22109 112 ILE F O 1
ATOM 4384 N N . ARG D 1 117 ? 323.81797 115.96641 77.86960 1.000 74.45092 113 ARG F N 1
ATOM 4385 C CA . ARG D 1 117 ? 323.70442 115.57569 79.27211 1.000 88.54574 113 ARG F CA 1
ATOM 4386 C C . ARG D 1 117 ? 323.63478 116.78930 80.19007 1.000 174.99485 113 ARG F C 1
ATOM 4387 O O . ARG D 1 117 ? 322.85901 116.80405 81.15355 1.000 81.43177 113 ARG F O 1
ATOM 4395 N N . ASP D 1 118 ? 324.43940 117.81816 79.90909 1.000 90.56710 114 ASP F N 1
ATOM 4396 C CA . ASP D 1 118 ? 324.42625 119.01026 80.75038 1.000 85.21903 114 ASP F CA 1
ATOM 4397 C C . ASP D 1 118 ? 323.22996 119.90195 80.44090 1.000 82.98982 114 ASP F C 1
ATOM 4398 O O . ASP D 1 118 ? 322.77036 120.64215 81.31754 1.000 77.18993 114 ASP F O 1
ATOM 4403 N N . ALA D 1 119 ? 322.71756 119.84913 79.21214 1.000 75.21994 115 ALA F N 1
ATOM 4404 C CA . ALA D 1 119 ? 321.52918 120.59773 78.82451 1.000 77.83485 115 ALA F CA 1
ATOM 4405 C C . ALA D 1 119 ? 320.23269 119.93848 79.29019 1.000 81.93664 115 ALA F C 1
ATOM 4406 O O . ALA D 1 119 ? 319.15525 120.37370 78.87107 1.000 81.58072 115 ALA F O 1
ATOM 4408 N N . ALA D 1 120 ? 320.31785 118.91651 80.14747 1.000 81.41273 116 ALA F N 1
ATOM 4409 C CA . ALA D 1 120 ? 319.13717 118.15411 80.55080 1.000 71.88475 116 ALA F CA 1
ATOM 4410 C C . ALA D 1 120 ? 318.03778 119.05552 81.10651 1.000 83.32155 116 ALA F C 1
ATOM 4411 O O . ALA D 1 120 ? 316.97546 119.20836 80.49115 1.000 83.07046 116 ALA F O 1
ATOM 4413 N N . ARG D 1 121 ? 318.27624 119.65928 82.27593 1.000 78.62274 117 ARG F N 1
ATOM 4414 C CA . ARG D 1 121 ? 317.25375 120.47356 82.92823 1.000 80.86604 117 ARG F CA 1
ATOM 4415 C C . ARG D 1 121 ? 316.85894 121.67877 82.08233 1.000 82.15331 117 ARG F C 1
ATOM 4416 O O . ARG D 1 121 ? 315.77969 122.24887 82.28398 1.000 123.17485 117 ARG F O 1
ATOM 4424 N N . GLY D 1 122 ? 317.71559 122.08494 81.14107 1.000 87.13058 118 GLY F N 1
ATOM 4425 C CA . GLY D 1 122 ? 317.45121 123.29371 80.37759 1.000 95.28147 118 GLY F CA 1
ATOM 4426 C C . GLY D 1 122 ? 316.25261 123.19169 79.45390 1.000 92.75289 118 GLY F C 1
ATOM 4427 O O . GLY D 1 122 ? 315.53069 124.17647 79.26675 1.000 86.47034 118 GLY F O 1
ATOM 4428 N N . ARG D 1 123 ? 316.03868 122.01667 78.85121 1.000 88.68485 119 ARG F N 1
ATOM 4429 C CA . ARG D 1 123 ? 314.91718 121.73050 77.95420 1.000 95.05509 119 ARG F CA 1
ATOM 4430 C C . ARG D 1 123 ? 315.01205 122.46637 76.61860 1.000 95.84485 119 ARG F C 1
ATOM 4431 O O . ARG D 1 123 ? 314.17717 122.25153 75.73413 1.000 91.08689 119 ARG F O 1
ATOM 4433 N N . GLU D 1 124 ? 316.02229 123.31877 76.45094 1.000 95.38004 120 GLU F N 1
ATOM 4434 C CA . GLU D 1 124 ? 316.20933 124.05642 75.20811 1.000 83.61587 120 GLU F CA 1
ATOM 4435 C C . GLU D 1 124 ? 317.63617 124.58749 75.15195 1.000 79.67289 120 GLU F C 1
ATOM 4436 O O . GLU D 1 124 ? 318.14805 125.09871 76.15140 1.000 80.94806 120 GLU F O 1
ATOM 4442 N N . PHE D 1 125 ? 318.27163 124.46450 73.98310 1.000 74.14421 121 PHE F N 1
ATOM 4443 C CA . PHE D 1 125 ? 319.59992 125.02281 73.76482 1.000 78.84462 121 PHE F CA 1
ATOM 4444 C C . PHE D 1 125 ? 319.64473 125.69717 72.39951 1.000 71.09270 121 PHE F C 1
ATOM 4445 O O . PHE D 1 125 ? 318.85566 125.38961 71.50537 1.000 72.57892 121 PHE F O 1
ATOM 4453 N N . SER D 1 126 ? 320.59317 126.62027 72.25048 1.000 74.02040 122 SER F N 1
ATOM 4454 C CA . SER D 1 126 ? 320.65566 127.53731 71.12146 1.000 68.64137 122 SER F CA 1
ATOM 4455 C C . SER D 1 126 ? 321.73799 127.13256 70.12594 1.000 77.59899 122 SER F C 1
ATOM 4456 O O . SER D 1 126 ? 322.82316 126.69682 70.50795 1.000 75.85060 122 SER F O 1
ATOM 4459 N N . VAL D 1 127 ? 321.42427 127.28719 68.83923 1.000 75.35318 123 VAL F N 1
ATOM 4460 C CA . VAL D 1 127 ? 322.38724 127.09676 67.75893 1.000 73.40236 123 VAL F CA 1
ATOM 4461 C C . VAL D 1 127 ? 322.42415 128.36276 66.91186 1.000 70.41637 123 VAL F C 1
ATOM 4462 O O . VAL D 1 127 ? 321.47729 128.65324 66.17548 1.000 70.16206 123 VAL F O 1
ATOM 4466 N N . THR D 1 128 ? 323.50855 129.12828 67.02159 1.000 70.07469 124 THR F N 1
ATOM 4467 C CA . THR D 1 128 ? 323.64615 130.40765 66.33559 1.000 74.71485 124 THR F CA 1
ATOM 4468 C C . THR D 1 128 ? 324.46953 130.22444 65.06531 1.000 79.67059 124 THR F C 1
ATOM 4469 O O . THR D 1 128 ? 325.57768 129.67686 65.11081 1.000 78.33246 124 THR F O 1
ATOM 4473 N N . ILE D 1 129 ? 323.92085 130.67239 63.93591 1.000 80.56179 125 ILE F N 1
ATOM 4474 C CA . ILE D 1 129 ? 324.58571 130.59768 62.64006 1.000 79.50521 125 ILE F CA 1
ATOM 4475 C C . ILE D 1 129 ? 325.09811 131.98435 62.28158 1.000 84.98604 125 ILE F C 1
ATOM 4476 O O . ILE D 1 129 ? 324.35508 132.97135 62.35983 1.000 86.78581 125 ILE F O 1
ATOM 4481 N N . GLU D 1 130 ? 326.37661 132.05693 61.91245 1.000 91.24475 126 GLU F N 1
ATOM 4482 C CA . GLU D 1 130 ? 326.96225 133.31038 61.45576 1.000 91.34943 126 GLU F CA 1
ATOM 4483 C C . GLU D 1 130 ? 326.19179 133.85442 60.25876 1.000 89.07910 126 GLU F C 1
ATOM 4484 O O . GLU D 1 130 ? 325.77169 133.09669 59.37749 1.000 87.35798 126 GLU F O 1
ATOM 4490 N N . GLY D 1 131 ? 325.99641 135.17247 60.23673 1.000 90.81282 127 GLY F N 1
ATOM 4491 C CA . GLY D 1 131 ? 325.27060 135.78769 59.14234 1.000 135.39485 127 GLY F CA 1
ATOM 4492 C C . GLY D 1 131 ? 323.76795 135.62441 59.18389 1.000 98.42305 127 GLY F C 1
ATOM 4493 O O . GLY D 1 131 ? 323.08278 136.08759 58.27071 1.000 134.67485 127 GLY F O 1
ATOM 4494 N N . HIS D 1 132 ? 323.23101 134.97372 60.21498 1.000 94.94795 128 HIS F N 1
ATOM 4495 C CA . HIS D 1 132 ? 321.78592 134.82497 60.38118 1.000 81.12108 128 HIS F CA 1
ATOM 4496 C C . HIS D 1 132 ? 321.41812 135.43087 61.72746 1.000 87.00907 128 HIS F C 1
ATOM 4497 O O . HIS D 1 132 ? 321.92558 134.99171 62.76436 1.000 82.31089 128 HIS F O 1
ATOM 4504 N N . ALA D 1 133 ? 320.54431 136.44289 61.71059 1.000 81.64492 129 ALA F N 1
ATOM 4505 C CA . ALA D 1 133 ? 320.20190 137.14681 62.94404 1.000 80.88351 129 ALA F CA 1
ATOM 4506 C C . ALA D 1 133 ? 319.41474 136.25799 63.89830 1.000 83.19430 129 ALA F C 1
ATOM 4507 O O . ALA D 1 133 ? 319.59427 136.33645 65.12017 1.000 82.82718 129 ALA F O 1
ATOM 4509 N N . GLU D 1 134 ? 318.53239 135.41796 63.36603 1.000 85.64085 130 GLU F N 1
ATOM 4510 C CA . GLU D 1 134 ? 317.72731 134.51914 64.18491 1.000 81.03332 130 GLU F CA 1
ATOM 4511 C C . GLU D 1 134 ? 318.50486 133.23796 64.45526 1.000 80.01004 130 GLU F C 1
ATOM 4512 O O . GLU D 1 134 ? 318.91107 132.54355 63.51849 1.000 74.73672 130 GLU F O 1
ATOM 4518 N N . GLU D 1 135 ? 318.70482 132.92857 65.72938 1.000 71.53274 131 GLU F N 1
ATOM 4519 C CA . GLU D 1 135 ? 319.32609 131.67549 66.11293 1.000 88.72485 131 GLU F CA 1
ATOM 4520 C C . GLU D 1 135 ? 318.30741 130.54241 66.08656 1.000 80.70493 131 GLU F C 1
ATOM 4521 O O . GLU D 1 135 ? 317.09530 130.75991 66.05969 1.000 83.91355 131 GLU F O 1
ATOM 4527 N N . LEU D 1 136 ? 318.82004 129.31609 66.10412 1.000 85.56707 132 LEU F N 1
ATOM 4528 C CA . LEU D 1 136 ? 317.98162 128.13127 66.20474 1.000 81.05485 132 LEU F CA 1
ATOM 4529 C C . LEU D 1 136 ? 317.99781 127.61320 67.63382 1.000 79.26103 132 LEU F C 1
ATOM 4530 O O . LEU D 1 136 ? 319.04325 127.59728 68.28771 1.000 78.59562 132 LEU F O 1
ATOM 4535 N N . ARG D 1 137 ? 316.83220 127.19513 68.11732 1.000 73.98964 133 ARG F N 1
ATOM 4536 C CA . ARG D 1 137 ? 316.71535 126.58740 69.43611 1.000 104.26485 133 ARG F CA 1
ATOM 4537 C C . ARG D 1 137 ? 316.19900 125.16824 69.27977 1.000 74.30244 133 ARG F C 1
ATOM 4538 O O . ARG D 1 137 ? 315.17045 124.94600 68.63303 1.000 65.06222 133 ARG F O 1
ATOM 4546 N N . VAL D 1 138 ? 316.91586 124.21621 69.86172 1.000 72.85315 134 VAL F N 1
ATOM 4547 C CA . VAL D 1 138 ? 316.53802 122.80884 69.83694 1.000 63.64250 134 VAL F CA 1
ATOM 4548 C C . VAL D 1 138 ? 315.98197 122.44329 71.20387 1.000 74.70461 134 VAL F C 1
ATOM 4549 O O . VAL D 1 138 ? 316.49555 122.89454 72.23482 1.000 71.73849 134 VAL F O 1
ATOM 4553 N N . ALA D 1 139 ? 314.91689 121.64555 71.21180 1.000 74.54555 135 ALA F N 1
ATOM 4554 C CA . ALA D 1 139 ? 314.28604 121.21379 72.45146 1.000 76.37357 135 ALA F CA 1
ATOM 4555 C C . ALA D 1 139 ? 315.06132 120.04337 73.04267 1.000 136.80485 135 ALA F C 1
ATOM 4556 O O . ALA D 1 139 ? 315.19478 118.99695 72.39987 1.000 81.95221 135 ALA F O 1
ATOM 4558 N N . VAL D 1 140 ? 315.57262 120.21337 74.25610 1.000 84.42954 136 VAL F N 1
ATOM 4559 C CA . VAL D 1 140 ? 316.20203 119.08209 74.94875 1.000 84.29880 136 VAL F CA 1
ATOM 4560 C C . VAL D 1 140 ? 315.12469 118.05811 75.29305 1.000 76.30810 136 VAL F C 1
ATOM 4561 O O . VAL D 1 140 ? 314.10126 118.42068 75.89910 1.000 92.88485 136 VAL F O 1
ATOM 4565 N N . PRO D 1 141 ? 315.28806 116.79333 74.91679 1.000 71.11956 137 PRO F N 1
ATOM 4566 C CA . PRO D 1 141 ? 314.21191 115.81828 75.12014 1.000 77.46474 137 PRO F CA 1
ATOM 4567 C C . PRO D 1 141 ? 313.93569 115.56788 76.59405 1.000 75.78586 137 PRO F C 1
ATOM 4568 O O . PRO D 1 141 ? 314.84154 115.57725 77.43117 1.000 74.77565 137 PRO F O 1
ATOM 4572 N N . SER D 1 142 ? 312.65716 115.34587 76.90229 1.000 77.04552 138 SER F N 1
ATOM 4573 C CA . SER D 1 142 ? 312.25869 115.00276 78.25811 1.000 64.41222 138 SER F CA 1
ATOM 4574 C C . SER D 1 142 ? 312.98470 113.73800 78.72212 1.000 73.12844 138 SER F C 1
ATOM 4575 O O . SER D 1 142 ? 313.48742 112.94700 77.92056 1.000 74.23193 138 SER F O 1
ATOM 4578 N N . PHE D 1 143 ? 313.04639 113.56223 80.04771 1.000 72.93378 139 PHE F N 1
ATOM 4579 C CA . PHE D 1 143 ? 313.60787 112.33487 80.61078 1.000 66.03417 139 PHE F CA 1
ATOM 4580 C C . PHE D 1 143 ? 312.90977 111.10554 80.04519 1.000 69.57724 139 PHE F C 1
ATOM 4581 O O . PHE D 1 143 ? 313.56464 110.13222 79.64977 1.000 80.10499 139 PHE F O 1
ATOM 4589 N N . LYS D 1 144 ? 311.57281 111.13008 80.02161 1.000 70.82169 140 LYS F N 1
ATOM 4590 C CA . LYS D 1 144 ? 310.80509 110.07320 79.37150 1.000 62.86783 140 LYS F CA 1
ATOM 4591 C C . LYS D 1 144 ? 311.30995 109.80522 77.96009 1.000 69.67850 140 LYS F C 1
ATOM 4592 O O . LYS D 1 144 ? 311.60242 108.65797 77.59904 1.000 72.01337 140 LYS F O 1
ATOM 4598 N N . ASP D 1 145 ? 311.42478 110.86159 77.15132 1.000 72.01459 141 ASP F N 1
ATOM 4599 C CA . ASP D 1 145 ? 311.79461 110.70815 75.74812 1.000 73.29761 141 ASP F CA 1
ATOM 4600 C C . ASP D 1 145 ? 313.23564 110.23697 75.60383 1.000 68.59060 141 ASP F C 1
ATOM 4601 O O . ASP D 1 145 ? 313.54966 109.42246 74.72769 1.000 78.89303 141 ASP F O 1
ATOM 4606 N N . ARG D 1 146 ? 314.13115 110.74663 76.45224 1.000 72.08952 142 ARG F N 1
ATOM 4607 C CA . ARG D 1 146 ? 315.53794 110.38481 76.32787 1.000 75.69064 142 ARG F CA 1
ATOM 4608 C C . ARG D 1 146 ? 315.77111 108.92457 76.69048 1.000 77.27181 142 ARG F C 1
ATOM 4609 O O . ARG D 1 146 ? 316.65863 108.27483 76.12310 1.000 80.22614 142 ARG F O 1
ATOM 4617 N N . THR D 1 147 ? 314.97234 108.38738 77.61246 1.000 78.23311 143 THR F N 1
ATOM 4618 C CA . THR D 1 147 ? 315.15033 107.03849 78.13324 1.000 105.08485 143 THR F CA 1
ATOM 4619 C C . THR D 1 147 ? 314.12627 106.04966 77.58061 1.000 75.58444 143 THR F C 1
ATOM 4620 O O . THR D 1 147 ? 314.01469 104.93379 78.09927 1.000 88.66315 143 THR F O 1
ATOM 4624 N N . TYR D 1 148 ? 313.38749 106.42723 76.53147 1.000 69.52035 144 TYR F N 1
ATOM 4625 C CA . TYR D 1 148 ? 312.28132 105.59667 76.05608 1.000 85.86628 144 TYR F CA 1
ATOM 4626 C C . TYR D 1 148 ? 312.75755 104.20393 75.64702 1.000 89.45143 144 TYR F C 1
ATOM 4627 O O . TYR D 1 148 ? 312.29709 103.19376 76.19240 1.000 118.94062 144 TYR F O 1
ATOM 4636 N N . TYR D 1 149 ? 313.68897 104.13127 74.68981 1.000 81.83942 145 TYR F N 1
ATOM 4637 C CA . TYR D 1 149 ? 314.10583 102.83482 74.16354 1.000 77.43636 145 TYR F CA 1
ATOM 4638 C C . TYR D 1 149 ? 314.80550 101.98877 75.22010 1.000 92.28485 145 TYR F C 1
ATOM 4639 O O . TYR D 1 149 ? 314.70161 100.75542 75.19901 1.000 86.49292 145 TYR F O 1
ATOM 4648 N N . MET D 1 150 ? 315.51672 102.62427 76.15252 1.000 75.71839 146 MET F N 1
ATOM 4649 C CA . MET D 1 150 ? 316.14683 101.86699 77.22951 1.000 74.32485 146 MET F CA 1
ATOM 4650 C C . MET D 1 150 ? 315.10718 101.32624 78.20309 1.000 81.33489 146 MET F C 1
ATOM 4651 O O . MET D 1 150 ? 315.12989 100.13963 78.55531 1.000 78.68332 146 MET F O 1
ATOM 4656 N N . ARG D 1 151 ? 314.18429 102.18551 78.65429 1.000 86.71533 147 ARG F N 1
ATOM 4657 C CA . ARG D 1 151 ? 313.14517 101.72768 79.57395 1.000 79.15328 147 ARG F CA 1
ATOM 4658 C C . ARG D 1 151 ? 312.27785 100.64101 78.95111 1.000 76.05240 147 ARG F C 1
ATOM 4659 O O . ARG D 1 151 ? 311.73082 99.79689 79.67117 1.000 62.37018 147 ARG F O 1
ATOM 4667 N N . MET D 1 152 ? 312.14191 100.64106 77.62250 1.000 71.90765 148 MET F N 1
ATOM 4668 C CA . MET D 1 152 ? 311.39559 99.57789 76.95931 1.000 76.37785 148 MET F CA 1
ATOM 4669 C C . MET D 1 152 ? 312.16969 98.26474 76.98523 1.000 86.12147 148 MET F C 1
ATOM 4670 O O . MET D 1 152 ? 311.60784 97.20675 77.29538 1.000 84.33743 148 MET F O 1
ATOM 4675 N N . ARG D 1 153 ? 313.46617 98.31438 76.66375 1.000 90.32568 149 ARG F N 1
ATOM 4676 C CA . ARG D 1 153 ? 314.27758 97.10010 76.65291 1.000 83.07035 149 ARG F CA 1
ATOM 4677 C C . ARG D 1 153 ? 314.36711 96.47925 78.04036 1.000 79.66382 149 ARG F C 1
ATOM 4678 O O . ARG D 1 153 ? 314.24095 95.25774 78.19052 1.000 83.46374 149 ARG F O 1
ATOM 4686 N N . LEU D 1 154 ? 314.59958 97.30397 79.06454 1.000 80.94288 150 LEU F N 1
ATOM 4687 C CA . LEU D 1 154 ? 314.59760 96.80564 80.43594 1.000 68.80048 150 LEU F CA 1
ATOM 4688 C C . LEU D 1 154 ? 313.28256 96.10979 80.75669 1.000 76.77796 150 LEU F C 1
ATOM 4689 O O . LEU D 1 154 ? 313.26281 95.05194 81.39646 1.000 79.74172 150 LEU F O 1
ATOM 4694 N N . ARG D 1 155 ? 312.17092 96.69659 80.31151 1.000 72.37176 151 ARG F N 1
ATOM 4695 C CA . ARG D 1 155 ? 310.86540 96.07093 80.47512 1.000 77.06717 151 ARG F CA 1
ATOM 4696 C C . ARG D 1 155 ? 310.81939 94.71586 79.78322 1.000 77.72826 151 ARG F C 1
ATOM 4697 O O . ARG D 1 155 ? 310.36605 93.72100 80.36113 1.000 77.50035 151 ARG F O 1
ATOM 4705 N N . ARG D 1 156 ? 311.28285 94.66593 78.53318 1.000 78.12346 152 ARG F N 1
ATOM 4706 C CA . ARG D 1 156 ? 311.29739 93.41422 77.78327 1.000 73.10243 152 ARG F CA 1
ATOM 4707 C C . ARG D 1 156 ? 312.20730 92.38669 78.44804 1.000 83.02094 152 ARG F C 1
ATOM 4708 O O . ARG D 1 156 ? 311.77845 91.26987 78.76195 1.000 92.09574 152 ARG F O 1
ATOM 4716 N N . MET D 1 157 ? 313.47082 92.75914 78.68426 1.000 79.95933 153 MET F N 1
ATOM 4717 C CA . MET D 1 157 ? 314.40974 91.86498 79.35870 1.000 78.66020 153 MET F CA 1
ATOM 4718 C C . MET D 1 157 ? 313.84973 91.34734 80.67799 1.000 87.57836 153 MET F C 1
ATOM 4719 O O . MET D 1 157 ? 313.80890 90.13343 80.90878 1.000 89.26126 153 MET F O 1
ATOM 4724 N N . SER D 1 158 ? 313.41153 92.25451 81.55608 1.000 84.25502 154 SER F N 1
ATOM 4725 C CA . SER D 1 158 ? 312.90338 91.84189 82.86159 1.000 80.40596 154 SER F CA 1
ATOM 4726 C C . SER D 1 158 ? 311.70136 90.91416 82.71856 1.000 92.46462 154 SER F C 1
ATOM 4727 O O . SER D 1 158 ? 311.46887 90.04810 83.57014 1.000 94.91471 154 SER F O 1
ATOM 4730 N N . GLN D 1 159 ? 310.92094 91.07929 81.64441 1.000 91.00353 155 GLN F N 1
ATOM 4731 C CA . GLN D 1 159 ? 309.91396 90.07317 81.31885 1.000 84.85909 155 GLN F CA 1
ATOM 4732 C C . GLN D 1 159 ? 310.56882 88.77011 80.87666 1.000 93.83539 155 GLN F C 1
ATOM 4733 O O . GLN D 1 159 ? 310.18790 87.68707 81.33870 1.000 104.48312 155 GLN F O 1
ATOM 4739 N N . GLU D 1 160 ? 311.55825 88.85533 79.97916 1.000 97.10828 156 GLU F N 1
ATOM 4740 C CA . GLU D 1 160 ? 312.25260 87.65452 79.52132 1.000 96.97803 156 GLU F CA 1
ATOM 4741 C C . GLU D 1 160 ? 312.94979 86.93698 80.67001 1.000 97.47825 156 GLU F C 1
ATOM 4742 O O . GLU D 1 160 ? 313.01895 85.70454 80.67849 1.000 107.97224 156 GLU F O 1
ATOM 4748 N N . ILE D 1 161 ? 313.47804 87.68789 81.64258 1.000 98.57315 157 ILE F N 1
ATOM 4749 C CA . ILE D 1 161 ? 314.13603 87.07655 82.79380 1.000 95.93094 157 ILE F CA 1
ATOM 4750 C C . ILE D 1 161 ? 313.14241 86.29807 83.65367 1.000 106.05872 157 ILE F C 1
ATOM 4751 O O . ILE D 1 161 ? 313.53898 85.37533 84.37699 1.000 172.13485 157 ILE F O 1
ATOM 4756 N N . ASP D 1 162 ? 311.84944 86.61566 83.56417 1.000 104.64057 158 ASP F N 1
ATOM 4757 C CA . ASP D 1 162 ? 310.84618 85.94718 84.38451 1.000 113.62088 158 ASP F CA 1
ATOM 4758 C C . ASP D 1 162 ? 310.57601 84.52027 83.91725 1.000 124.13187 158 ASP F C 1
ATOM 4759 O O . ASP D 1 162 ? 309.60351 84.25840 83.19916 1.000 148.34485 158 ASP F O 1
ATOM 4764 N N . GLN D 1 163 ? 311.45773 83.60567 84.32013 1.000 137.61964 159 GLN F N 1
ATOM 4765 C CA . GLN D 1 163 ? 311.26891 82.15608 84.29232 1.000 133.25832 159 GLN F CA 1
ATOM 4766 C C . GLN D 1 163 ? 312.46089 81.63122 85.10392 1.000 125.93720 159 GLN F C 1
ATOM 4767 O O . GLN D 1 163 ? 313.53399 81.32697 84.57467 1.000 118.65790 159 GLN F O 1
ATOM 4773 N N . MET D 1 164 ? 312.27016 81.58170 86.42111 1.000 125.94546 160 MET F N 1
ATOM 4774 C CA . MET D 1 164 ? 313.35225 81.37348 87.38283 1.000 126.23323 160 MET F CA 1
ATOM 4775 C C . MET D 1 164 ? 314.49522 82.36404 87.16974 1.000 157.44485 160 MET F C 1
ATOM 4776 O O . MET D 1 164 ? 314.61536 83.35372 87.89273 1.000 114.98943 160 MET F O 1
ATOM 4781 N N . GLU D 1 170 ? 319.84349 81.84849 91.17842 1.000 103.03760 166 GLU F N 1
ATOM 4782 C CA . GLU D 1 170 ? 320.18522 81.15585 92.41369 1.000 116.16485 166 GLU F CA 1
ATOM 4783 C C . GLU D 1 170 ? 318.92857 80.73732 93.18396 1.000 192.87485 166 GLU F C 1
ATOM 4784 O O . GLU D 1 170 ? 318.86628 80.85043 94.40805 1.000 122.80228 166 GLU F O 1
ATOM 4790 N N . ALA D 1 171 ? 317.93686 80.23343 92.44399 1.000 118.41631 167 ALA F N 1
ATOM 4791 C CA . ALA D 1 171 ? 316.65414 79.81151 93.00274 1.000 108.28758 167 ALA F CA 1
ATOM 4792 C C . ALA D 1 171 ? 316.82150 78.65470 93.98281 1.000 105.85332 167 ALA F C 1
ATOM 4793 O O . ALA D 1 171 ? 317.18897 78.86184 95.14392 1.000 106.25356 167 ALA F O 1
ATOM 4795 N N . LYS D 1 172 ? 316.51737 77.43594 93.53664 1.000 122.33485 168 LYS F N 1
ATOM 4796 C CA . LYS D 1 172 ? 316.93304 76.24239 94.26092 1.000 87.50730 168 LYS F CA 1
ATOM 4797 C C . LYS D 1 172 ? 318.42028 75.97287 94.09436 1.000 85.18975 168 LYS F C 1
ATOM 4798 O O . LYS D 1 172 ? 318.97403 75.14579 94.82816 1.000 87.79542 168 LYS F O 1
ATOM 4804 N N . TRP D 1 173 ? 319.05925 76.68020 93.15804 1.000 83.43424 169 TRP F N 1
ATOM 4805 C CA . TRP D 1 173 ? 320.47443 76.51409 92.84452 1.000 85.46064 169 TRP F CA 1
ATOM 4806 C C . TRP D 1 173 ? 321.35708 76.59410 94.08489 1.000 81.32931 169 TRP F C 1
ATOM 4807 O O . TRP D 1 173 ? 322.07543 75.64150 94.41118 1.000 90.37090 169 TRP F O 1
ATOM 4818 N N . ASP D 1 174 ? 321.32115 77.73865 94.77887 1.000 89.73963 170 ASP F N 1
ATOM 4819 C CA . ASP D 1 174 ? 322.22257 77.97928 95.90491 1.000 91.25870 170 ASP F CA 1
ATOM 4820 C C . ASP D 1 174 ? 322.17803 76.84633 96.91847 1.000 88.51706 170 ASP F C 1
ATOM 4821 O O . ASP D 1 174 ? 323.21139 76.25736 97.25878 1.000 79.20986 170 ASP F O 1
ATOM 4826 N N . GLN D 1 175 ? 320.98325 76.54117 97.42690 1.000 88.29360 171 GLN F N 1
ATOM 4827 C CA . GLN D 1 175 ? 320.85491 75.46212 98.39725 1.000 88.48442 171 GLN F CA 1
ATOM 4828 C C . GLN D 1 175 ? 321.30477 74.13503 97.80004 1.000 78.27957 171 GLN F C 1
ATOM 4829 O O . GLN D 1 175 ? 321.84514 73.28012 98.51015 1.000 84.03303 171 GLN F O 1
ATOM 4835 N N . LEU D 1 176 ? 321.11533 73.95909 96.49044 1.000 74.45933 172 LEU F N 1
ATOM 4836 C CA . LEU D 1 176 ? 321.44074 72.68630 95.85494 1.000 72.91111 172 LEU F CA 1
ATOM 4837 C C . LEU D 1 176 ? 322.94835 72.46459 95.78646 1.000 81.61651 172 LEU F C 1
ATOM 4838 O O . LEU D 1 176 ? 323.45993 71.45489 96.28620 1.000 74.71934 172 LEU F O 1
ATOM 4843 N N . VAL D 1 177 ? 323.67634 73.39557 95.16197 1.000 84.65486 173 VAL F N 1
ATOM 4844 C CA . VAL D 1 177 ? 325.12739 73.25789 95.05212 1.000 71.93664 173 VAL F CA 1
ATOM 4845 C C . VAL D 1 177 ? 325.77064 73.22052 96.43482 1.000 82.11376 173 VAL F C 1
ATOM 4846 O O . VAL D 1 177 ? 326.76668 72.51914 96.64847 1.000 81.11479 173 VAL F O 1
ATOM 4850 N N . HIS D 1 178 ? 325.20617 73.95071 97.40159 1.000 80.27814 174 HIS F N 1
ATOM 4851 C CA . HIS D 1 178 ? 325.68815 73.82659 98.77377 1.000 81.63239 174 HIS F CA 1
ATOM 4852 C C . HIS D 1 178 ? 325.44305 72.42690 99.32207 1.000 79.06944 174 HIS F C 1
ATOM 4853 O O . HIS D 1 178 ? 326.27498 71.89165 100.06523 1.000 72.95364 174 HIS F O 1
ATOM 4860 N N . ASP D 1 179 ? 324.30047 71.82655 98.97961 1.000 79.24372 175 ASP F N 1
ATOM 4861 C CA . ASP D 1 179 ? 324.02004 70.46691 99.42434 1.000 80.24266 175 ASP F CA 1
ATOM 4862 C C . ASP D 1 179 ? 324.98115 69.46732 98.79539 1.000 77.62427 175 ASP F C 1
ATOM 4863 O O . ASP D 1 179 ? 325.53175 68.60488 99.49197 1.000 74.84743 175 ASP F O 1
ATOM 4868 N N . ALA D 1 180 ? 325.19237 69.56881 97.48116 1.000 76.10504 176 ALA F N 1
ATOM 4869 C CA . ALA D 1 180 ? 326.10964 68.66223 96.79852 1.000 82.16070 176 ALA F CA 1
ATOM 4870 C C . ALA D 1 180 ? 327.51056 68.72795 97.39510 1.000 86.21088 176 ALA F C 1
ATOM 4871 O O . ALA D 1 180 ? 328.12523 67.68860 97.66867 1.000 85.45120 176 ALA F O 1
ATOM 4873 N N . ASN D 1 181 ? 328.03124 69.94295 97.60135 1.000 86.72717 177 ASN F N 1
ATOM 4874 C CA . ASN D 1 181 ? 329.36044 70.09809 98.18701 1.000 109.71485 177 ASN F CA 1
ATOM 4875 C C . ASN D 1 181 ? 329.43652 69.45889 99.56825 1.000 86.97166 177 ASN F C 1
ATOM 4876 O O . ASN D 1 181 ? 330.48641 68.94141 99.96423 1.000 98.27887 177 ASN F O 1
ATOM 4881 N N . GLY D 1 182 ? 328.33401 69.48290 100.31683 1.000 83.99651 178 GLY F N 1
ATOM 4882 C CA . GLY D 1 182 ? 328.30662 68.77871 101.58957 1.000 86.48941 178 GLY F CA 1
ATOM 4883 C C . GLY D 1 182 ? 328.37430 67.27276 101.41106 1.000 88.88236 178 GLY F C 1
ATOM 4884 O O . GLY D 1 182 ? 329.12193 66.58323 102.11126 1.000 109.60581 178 GLY F O 1
ATOM 4885 N N . LEU D 1 183 ? 327.59559 66.74152 100.46339 1.000 83.67130 179 LEU F N 1
ATOM 4886 C CA . LEU D 1 183 ? 327.61286 65.30304 100.21178 1.000 81.14969 179 LEU F CA 1
ATOM 4887 C C . LEU D 1 183 ? 328.96954 64.84516 99.69637 1.000 85.21502 179 LEU F C 1
ATOM 4888 O O . LEU D 1 183 ? 329.50920 63.83546 100.16782 1.000 90.26193 179 LEU F O 1
ATOM 4893 N N . ARG D 1 184 ? 329.52077 65.56746 98.71526 1.000 89.61781 180 ARG F N 1
ATOM 4894 C CA . ARG D 1 184 ? 330.87088 65.30389 98.22540 1.000 94.91770 180 ARG F CA 1
ATOM 4895 C C . ARG D 1 184 ? 331.85286 65.13836 99.38142 1.000 91.25483 180 ARG F C 1
ATOM 4896 O O . ARG D 1 184 ? 332.72004 64.25646 99.36334 1.000 91.65139 180 ARG F O 1
ATOM 4904 N N . ARG D 1 185 ? 331.71785 65.98670 100.40671 1.000 88.76522 181 ARG F N 1
ATOM 4905 C CA . ARG D 1 185 ? 332.59202 65.92015 101.57665 1.000 133.08485 181 ARG F CA 1
ATOM 4906 C C . ARG D 1 185 ? 332.36016 64.65179 102.38986 1.000 98.54996 181 ARG F C 1
ATOM 4907 O O . ARG D 1 185 ? 333.30967 63.90963 102.66856 1.000 92.56388 181 ARG F O 1
ATOM 4915 N N . GLU D 1 186 ? 331.10974 64.38952 102.78082 1.000 97.14598 182 GLU F N 1
ATOM 4916 C CA . GLU D 1 186 ? 330.82906 63.26303 103.66706 1.000 98.47715 182 GLU F CA 1
ATOM 4917 C C . GLU D 1 186 ? 331.23813 61.93209 103.04059 1.000 94.43408 182 GLU F C 1
ATOM 4918 O O . GLU D 1 186 ? 331.52558 60.96357 103.75626 1.000 90.57314 182 GLU F O 1
ATOM 4924 N N . ILE D 1 187 ? 331.27229 61.86114 101.70686 1.000 89.24002 183 ILE F N 1
ATOM 4925 C CA . ILE D 1 187 ? 331.72761 60.64144 101.04411 1.000 83.35641 183 ILE F CA 1
ATOM 4926 C C . ILE D 1 187 ? 333.24748 60.54895 101.08507 1.000 89.77388 183 ILE F C 1
ATOM 4927 O O . ILE D 1 187 ? 333.80905 59.51070 101.45801 1.000 88.93444 183 ILE F O 1
ATOM 4932 N N . LYS D 1 188 ? 333.93469 61.62438 100.68531 1.000 90.12121 184 LYS F N 1
ATOM 4933 C CA . LYS D 1 188 ? 335.38703 61.68949 100.82485 1.000 92.30694 184 LYS F CA 1
ATOM 4934 C C . LYS D 1 188 ? 335.81198 61.31840 102.24068 1.000 87.61485 184 LYS F C 1
ATOM 4935 O O . LYS D 1 188 ? 336.73516 60.51969 102.44014 1.000 91.76989 184 LYS F O 1
ATOM 4941 N N . PHE D 1 189 ? 335.13847 61.90179 103.23838 1.000 86.03505 185 PHE F N 1
ATOM 4942 C CA . PHE D 1 189 ? 335.32487 61.48955 104.62592 1.000 84.78462 185 PHE F CA 1
ATOM 4943 C C . PHE D 1 189 ? 335.16886 59.98313 104.78457 1.000 86.22703 185 PHE F C 1
ATOM 4944 O O . PHE D 1 189 ? 336.00094 59.33094 105.42654 1.000 86.99776 185 PHE F O 1
ATOM 4952 N N . ALA D 1 190 ? 334.10895 59.41354 104.20603 1.000 92.36850 186 ALA F N 1
ATOM 4953 C CA . ALA D 1 190 ? 333.87786 57.97948 104.33729 1.000 99.27925 186 ALA F CA 1
ATOM 4954 C C . ALA D 1 190 ? 334.98090 57.17051 103.66485 1.000 100.24333 186 ALA F C 1
ATOM 4955 O O . ALA D 1 190 ? 335.44354 56.16512 104.21804 1.000 98.34285 186 ALA F O 1
ATOM 4957 N N . ALA D 1 191 ? 335.41302 57.59066 102.47216 1.000 89.56788 187 ALA F N 1
ATOM 4958 C CA . ALA D 1 191 ? 336.46069 56.86254 101.76138 1.000 98.85146 187 ALA F CA 1
ATOM 4959 C C . ALA D 1 191 ? 337.73379 56.76076 102.59330 1.000 100.07240 187 ALA F C 1
ATOM 4960 O O . ALA D 1 191 ? 338.43278 55.74127 102.54714 1.000 104.75267 187 ALA F O 1
ATOM 4962 N N . THR D 1 192 ? 338.04743 57.80515 103.36402 1.000 97.56602 188 THR F N 1
ATOM 4963 C CA . THR D 1 192 ? 339.23756 57.77538 104.20912 1.000 95.54736 188 THR F CA 1
ATOM 4964 C C . THR D 1 192 ? 339.06219 56.82585 105.38793 1.000 97.20385 188 THR F C 1
ATOM 4965 O O . THR D 1 192 ? 339.91851 55.96658 105.63043 1.000 100.39189 188 THR F O 1
ATOM 4969 N N . GLU D 1 193 ? 337.96798 56.97560 106.14132 1.000 98.16145 189 GLU F N 1
ATOM 4970 C CA . GLU D 1 193 ? 337.74379 56.11580 107.30080 1.000 102.51000 189 GLU F CA 1
ATOM 4971 C C . GLU D 1 193 ? 337.61582 54.65388 106.89133 1.000 103.78915 189 GLU F C 1
ATOM 4972 O O . GLU D 1 193 ? 338.05206 53.75680 107.62319 1.000 108.15522 189 GLU F O 1
ATOM 4978 N N . TYR D 1 194 ? 337.01628 54.39375 105.73153 1.000 94.65643 190 TYR F N 1
ATOM 4979 C CA . TYR D 1 194 ? 337.03542 53.05692 105.16068 1.000 97.49339 190 TYR F CA 1
ATOM 4980 C C . TYR D 1 194 ? 338.38170 52.70445 104.54379 1.000 100.84320 190 TYR F C 1
ATOM 4981 O O . TYR D 1 194 ? 338.57092 51.55779 104.12571 1.000 99.66256 190 TYR F O 1
ATOM 4990 N N . GLY D 1 195 ? 339.31704 53.64918 104.49643 1.000 98.93249 191 GLY F N 1
ATOM 4991 C CA . GLY D 1 195 ? 340.63563 53.37810 103.96377 1.000 92.76810 191 GLY F CA 1
ATOM 4992 C C . GLY D 1 195 ? 340.66903 53.04803 102.49005 1.000 95.46264 191 GLY F C 1
ATOM 4993 O O . GLY D 1 195 ? 341.51125 52.25443 102.06088 1.000 110.76485 191 GLY F O 1
ATOM 4994 N N . VAL D 1 196 ? 339.77110 53.63312 101.69947 1.000 97.66485 192 VAL F N 1
ATOM 4995 C CA . VAL D 1 196 ? 339.68133 53.36401 100.27045 1.000 104.48009 192 VAL F CA 1
ATOM 4996 C C . VAL D 1 196 ? 339.81644 54.67949 99.51477 1.000 113.70594 192 VAL F C 1
ATOM 4997 O O . VAL D 1 196 ? 339.57185 55.76075 100.05955 1.000 112.67170 192 VAL F O 1
ATOM 5001 N N . GLU D 1 197 ? 340.21737 54.58164 98.24935 1.000 120.68354 193 GLU F N 1
ATOM 5002 C CA . GLU D 1 197 ? 340.21406 55.73689 97.37083 1.000 131.60228 193 GLU F CA 1
ATOM 5003 C C . GLU D 1 197 ? 338.79392 55.98360 96.85985 1.000 136.58618 193 GLU F C 1
ATOM 5004 O O . GLU D 1 197 ? 337.82515 55.37331 97.31887 1.000 130.26752 193 GLU F O 1
ATOM 5010 N N . TRP D 1 198 ? 338.66451 56.88817 95.89029 1.000 144.83966 194 TRP F N 1
ATOM 5011 C CA . TRP D 1 198 ? 337.34414 57.11366 95.31224 1.000 153.67475 194 TRP F CA 1
ATOM 5012 C C . TRP D 1 198 ? 337.39560 57.55236 93.85434 1.000 151.52433 194 TRP F C 1
ATOM 5013 O O . TRP D 1 198 ? 337.66079 56.73558 92.96553 1.000 160.07485 194 TRP F O 1
ATOM 5024 N N . ASP D 1 199 ? 337.12588 58.83168 93.60984 1.000 146.79425 195 ASP F N 1
ATOM 5025 C CA . ASP D 1 199 ? 336.89923 59.36008 92.26247 1.000 136.28034 195 ASP F CA 1
ATOM 5026 C C . ASP D 1 199 ? 335.73539 58.63468 91.59436 1.000 130.40760 195 ASP F C 1
ATOM 5027 O O . ASP D 1 199 ? 334.89883 59.25712 90.94000 1.000 118.26577 195 ASP F O 1
ATOM 5029 N N . MET E 1 3 ? 370.69803 106.08127 66.15393 1.000 100.59179 -1 MET H N 1
ATOM 5030 C CA . MET E 1 3 ? 371.99858 106.27295 65.52764 1.000 97.92795 -1 MET H CA 1
ATOM 5031 C C . MET E 1 3 ? 372.94186 107.01093 66.46550 1.000 107.43245 -1 MET H C 1
ATOM 5032 O O . MET E 1 3 ? 374.10219 107.25155 66.13614 1.000 182.07485 -1 MET H O 1
ATOM 5037 N N . MET E 1 4 ? 372.43048 107.37004 67.63825 1.000 99.91003 0 MET H N 1
ATOM 5038 C CA . MET E 1 4 ? 373.24180 108.02059 68.65372 1.000 112.12485 0 MET H CA 1
ATOM 5039 C C . MET E 1 4 ? 373.69872 107.00454 69.69393 1.000 105.34352 0 MET H C 1
ATOM 5040 O O . MET E 1 4 ? 372.92613 106.15262 70.14554 1.000 98.75829 0 MET H O 1
ATOM 5045 N N . ALA E 1 5 ? 374.97855 107.10011 70.06498 1.000 99.54798 1 ALA H N 1
ATOM 5046 C CA . ALA E 1 5 ? 375.57483 106.11569 70.96363 1.000 95.40913 1 ALA H CA 1
ATOM 5047 C C . ALA E 1 5 ? 374.91244 106.13360 72.33812 1.000 84.77009 1 ALA H C 1
ATOM 5048 O O . ALA E 1 5 ? 374.83412 105.09971 73.01422 1.000 85.68145 1 ALA H O 1
ATOM 5050 N N . THR E 1 6 ? 374.43784 107.29774 72.77456 1.000 76.66179 2 THR H N 1
ATOM 5051 C CA . THR E 1 6 ? 373.77846 107.40016 74.06910 1.000 70.49518 2 THR H CA 1
ATOM 5052 C C . THR E 1 6 ? 372.28745 107.12568 73.92595 1.000 77.53485 2 THR H C 1
ATOM 5053 O O . THR E 1 6 ? 371.61465 107.69254 73.05925 1.000 76.17687 2 THR H O 1
ATOM 5057 N N . LYS E 1 7 ? 371.77494 106.25073 74.78365 1.000 74.38293 3 LYS H N 1
ATOM 5058 C CA . LYS E 1 7 ? 370.37809 105.85629 74.75813 1.000 68.29312 3 LYS H CA 1
ATOM 5059 C C . LYS E 1 7 ? 369.59527 106.63685 75.80347 1.000 70.73683 3 LYS H C 1
ATOM 5060 O O . LYS E 1 7 ? 370.12350 107.00322 76.85679 1.000 63.58067 3 LYS H O 1
ATOM 5066 N N . GLY E 1 8 ? 368.33445 106.90171 75.49339 1.000 73.67696 4 GLY H N 1
ATOM 5067 C CA . GLY E 1 8 ? 367.42517 107.42446 76.48290 1.000 63.24737 4 GLY H CA 1
ATOM 5068 C C . GLY E 1 8 ? 366.78183 106.32041 77.29274 1.000 75.72395 4 GLY H C 1
ATOM 5069 O O . GLY E 1 8 ? 366.70275 105.16937 76.87195 1.000 75.52461 4 GLY H O 1
ATOM 5070 N N . ARG E 1 9 ? 366.34520 106.67540 78.49464 1.000 78.19477 5 ARG H N 1
ATOM 5071 C CA . ARG E 1 9 ? 365.55883 105.77801 79.32459 1.000 76.45224 5 ARG H CA 1
ATOM 5072 C C . ARG E 1 9 ? 364.36556 106.55436 79.85022 1.000 83.64485 5 ARG H C 1
ATOM 5073 O O . ARG E 1 9 ? 364.50603 107.70665 80.26666 1.000 84.10385 5 ARG H O 1
ATOM 5081 N N . LEU E 1 10 ? 363.18871 105.94425 79.80281 1.000 79.44749 6 LEU H N 1
ATOM 5082 C CA . LEU E 1 10 ? 362.04637 106.44526 80.55406 1.000 111.20485 6 LEU H CA 1
ATOM 5083 C C . LEU E 1 10 ? 361.81741 105.49475 81.71685 1.000 79.14174 6 LEU H C 1
ATOM 5084 O O . LEU E 1 10 ? 361.81419 104.27226 81.53517 1.000 73.59378 6 LEU H O 1
ATOM 5089 N N . LEU E 1 11 ? 361.66091 106.05322 82.90619 1.000 83.93202 7 LEU H N 1
ATOM 5090 C CA . LEU E 1 11 ? 361.46517 105.26987 84.11281 1.000 80.97742 7 LEU H CA 1
ATOM 5091 C C . LEU E 1 11 ? 360.02908 105.40620 84.59653 1.000 92.19485 7 LEU H C 1
ATOM 5092 O O . LEU E 1 11 ? 359.32409 106.36444 84.26821 1.000 74.73111 7 LEU H O 1
ATOM 5097 N N . THR E 1 12 ? 359.59343 104.41673 85.36195 1.000 91.36223 8 THR H N 1
ATOM 5098 C CA . THR E 1 12 ? 358.27859 104.48041 85.97089 1.000 81.61166 8 THR H CA 1
ATOM 5099 C C . THR E 1 12 ? 358.36189 105.19821 87.31121 1.000 82.34442 8 THR H C 1
ATOM 5100 O O . THR E 1 12 ? 359.41889 105.27587 87.94203 1.000 85.64170 8 THR H O 1
ATOM 5104 N N . THR E 1 13 ? 357.23985 105.76178 87.71579 1.000 84.90138 9 THR H N 1
ATOM 5105 C CA . THR E 1 13 ? 357.06912 106.37796 89.01538 1.000 73.83886 9 THR H CA 1
ATOM 5106 C C . THR E 1 13 ? 355.94265 105.67004 89.75717 1.000 77.47575 9 THR H C 1
ATOM 5107 O O . THR E 1 13 ? 355.08870 105.03188 89.13213 1.000 67.94071 9 THR H O 1
ATOM 5111 N N . PRO E 1 14 ? 355.92033 105.71914 91.09313 1.000 76.17355 10 PRO H N 1
ATOM 5112 C CA . PRO E 1 14 ? 354.78237 105.12396 91.81660 1.000 79.18357 10 PRO H CA 1
ATOM 5113 C C . PRO E 1 14 ? 353.45866 105.81862 91.54002 1.000 62.60426 10 PRO H C 1
ATOM 5114 O O . PRO E 1 14 ? 352.40443 105.22070 91.78959 1.000 71.38974 10 PRO H O 1
ATOM 5118 N N . THR E 1 15 ? 353.48294 107.04456 91.02725 1.000 63.86253 11 THR H N 1
ATOM 5119 C CA . THR E 1 15 ? 352.29282 107.70185 90.51141 1.000 63.16209 11 THR H CA 1
ATOM 5120 C C . THR E 1 15 ? 352.05431 107.23372 89.07530 1.000 64.56932 11 THR H C 1
ATOM 5121 O O . THR E 1 15 ? 352.81360 106.43045 88.52794 1.000 64.28665 11 THR H O 1
ATOM 5125 N N . ARG E 1 16 ? 350.98485 107.72592 88.44839 1.000 79.93419 12 ARG H N 1
ATOM 5126 C CA . ARG E 1 16 ? 350.74243 107.42580 87.04235 1.000 81.85116 12 ARG H CA 1
ATOM 5127 C C . ARG E 1 16 ? 351.81174 108.00521 86.12693 1.000 71.61933 12 ARG H C 1
ATOM 5128 O O . ARG E 1 16 ? 351.86678 107.63272 84.94934 1.000 71.06224 12 ARG H O 1
ATOM 5136 N N . LEU E 1 17 ? 352.65971 108.89059 86.63773 1.000 72.30569 13 LEU H N 1
ATOM 5137 C CA . LEU E 1 17 ? 353.56886 109.66936 85.81529 1.000 63.97765 13 LEU H CA 1
ATOM 5138 C C . LEU E 1 17 ? 354.76905 108.84646 85.36326 1.000 66.89681 13 LEU H C 1
ATOM 5139 O O . LEU E 1 17 ? 355.08497 107.79100 85.91661 1.000 70.13809 13 LEU H O 1
ATOM 5144 N N . LEU E 1 18 ? 355.43802 109.36034 84.33620 1.000 62.10295 14 LEU H N 1
ATOM 5145 C CA . LEU E 1 18 ? 356.64820 108.77789 83.77935 1.000 69.87692 14 LEU H CA 1
ATOM 5146 C C . LEU E 1 18 ? 357.66690 109.89735 83.67275 1.000 68.10584 14 LEU H C 1
ATOM 5147 O O . LEU E 1 18 ? 357.31916 111.00022 83.24049 1.000 62.37081 14 LEU H O 1
ATOM 5152 N N . LYS E 1 19 ? 358.90667 109.64479 84.07820 1.000 64.58649 15 LYS H N 1
ATOM 5153 C CA . LYS E 1 19 ? 359.97261 110.59049 83.78287 1.000 73.09655 15 LYS H CA 1
ATOM 5154 C C . LYS E 1 19 ? 360.79658 110.06926 82.61685 1.000 63.42228 15 LYS H C 1
ATOM 5155 O O . LYS E 1 19 ? 361.14393 108.88591 82.56880 1.000 63.36279 15 LYS H O 1
ATOM 5161 N N . LEU E 1 20 ? 361.07615 110.95442 81.66931 1.000 64.30157 16 LEU H N 1
ATOM 5162 C CA . LEU E 1 20 ? 361.76680 110.61359 80.43469 1.000 64.92956 16 LEU H CA 1
ATOM 5163 C C . LEU E 1 20 ? 363.16408 111.21537 80.47804 1.000 69.18277 16 LEU H C 1
ATOM 5164 O O . LEU E 1 20 ? 363.31075 112.43355 80.60826 1.000 68.27030 16 LEU H O 1
ATOM 5169 N N . ILE E 1 21 ? 364.18203 110.36879 80.37998 1.000 63.11259 17 ILE H N 1
ATOM 5170 C CA . ILE E 1 21 ? 365.56742 110.80650 80.47578 1.000 60.78144 17 ILE H CA 1
ATOM 5171 C C . ILE E 1 21 ? 366.13722 110.79346 79.06494 1.000 65.06891 17 ILE H C 1
ATOM 5172 O O . ILE E 1 21 ? 366.20490 109.73796 78.42397 1.000 53.66864 17 ILE H O 1
ATOM 5177 N N . LEU E 1 22 ? 366.54215 111.96352 78.57298 1.000 63.84396 18 LEU H N 1
ATOM 5178 C CA . LEU E 1 22 ? 366.93379 112.08389 77.18026 1.000 65.34686 18 LEU H CA 1
ATOM 5179 C C . LEU E 1 22 ? 368.34913 112.63268 77.04208 1.000 66.11258 18 LEU H C 1
ATOM 5180 O O . LEU E 1 22 ? 368.78096 113.46071 77.85425 1.000 61.79863 18 LEU H O 1
ATOM 5185 N N . PRO E 1 23 ? 369.09623 112.17545 76.03762 1.000 66.67974 19 PRO H N 1
ATOM 5186 C CA . PRO E 1 23 ? 370.39383 112.77788 75.70366 1.000 72.30280 19 PRO H CA 1
ATOM 5187 C C . PRO E 1 23 ? 370.21283 113.91913 74.71450 1.000 72.74554 19 PRO H C 1
ATOM 5188 O O . PRO E 1 23 ? 369.75844 113.71288 73.58445 1.000 79.35256 19 PRO H O 1
ATOM 5192 N N . ILE E 1 24 ? 370.57607 115.12688 75.13074 1.000 75.59666 20 ILE H N 1
ATOM 5193 C CA . ILE E 1 24 ? 370.41298 116.32205 74.30295 1.000 73.09714 20 ILE H CA 1
ATOM 5194 C C . ILE E 1 24 ? 371.77190 116.67853 73.71899 1.000 70.76798 20 ILE H C 1
ATOM 5195 O O . ILE E 1 24 ? 372.64462 117.17558 74.45666 1.000 67.98674 20 ILE H O 1
ATOM 5200 N N . PRO E 1 25 ? 372.01113 116.44881 72.41441 1.000 74.34418 21 PRO H N 1
ATOM 5201 C CA . PRO E 1 25 ? 373.30135 116.73970 71.77588 1.000 71.55591 21 PRO H CA 1
ATOM 5202 C C . PRO E 1 25 ? 373.43462 118.19811 71.32417 1.000 76.70526 21 PRO H C 1
ATOM 5203 O O . PRO E 1 25 ? 373.77554 118.47324 70.16696 1.000 78.26134 21 PRO H O 1
ATOM 5207 N N . PHE E 1 26 ? 373.16344 119.13473 72.22501 1.000 73.12119 22 PHE H N 1
ATOM 5208 C CA . PHE E 1 26 ? 373.31927 120.55129 71.94723 1.000 75.68210 22 PHE H CA 1
ATOM 5209 C C . PHE E 1 26 ? 373.97073 121.21297 73.14634 1.000 81.04940 22 PHE H C 1
ATOM 5210 O O . PHE E 1 26 ? 373.60673 120.92905 74.29165 1.000 88.71229 22 PHE H O 1
ATOM 5218 N N . HIS E 1 27 ? 374.93677 122.07992 72.88506 1.000 78.57482 23 HIS H N 1
ATOM 5219 C CA . HIS E 1 27 ? 375.49966 122.71547 74.06148 1.000 86.94629 23 HIS H CA 1
ATOM 5220 C C . HIS E 1 27 ? 374.49251 123.71651 74.62586 1.000 87.06490 23 HIS H C 1
ATOM 5221 O O . HIS E 1 27 ? 373.85567 124.44967 73.86437 1.000 80.77206 23 HIS H O 1
ATOM 5228 N N . PRO E 1 28 ? 374.31493 123.75053 75.94867 1.000 91.43827 24 PRO H N 1
ATOM 5229 C CA . PRO E 1 28 ? 373.27451 124.61573 76.53727 1.000 123.08485 24 PRO H CA 1
ATOM 5230 C C . PRO E 1 28 ? 373.34790 126.07733 76.11083 1.000 100.27021 24 PRO H C 1
ATOM 5231 O O . PRO E 1 28 ? 372.35434 126.79639 76.26889 1.000 98.46801 24 PRO H O 1
ATOM 5235 N N . GLU E 1 29 ? 374.47506 126.53286 75.56550 1.000 93.53785 25 GLU H N 1
ATOM 5236 C CA . GLU E 1 29 ? 374.61862 127.88849 75.05171 1.000 90.21805 25 GLU H CA 1
ATOM 5237 C C . GLU E 1 29 ? 374.56064 127.95687 73.52878 1.000 90.42063 25 GLU H C 1
ATOM 5238 O O . GLU E 1 29 ? 374.76807 129.03441 72.96297 1.000 91.15909 25 GLU H O 1
ATOM 5240 N N . GLN E 1 30 ? 374.30316 126.83669 72.85524 1.000 85.83354 26 GLN H N 1
ATOM 5241 C CA . GLN E 1 30 ? 374.11244 126.84436 71.41046 1.000 87.19114 26 GLN H CA 1
ATOM 5242 C C . GLN E 1 30 ? 372.79809 127.53596 71.06298 1.000 93.02430 26 GLN H C 1
ATOM 5243 O O . GLN E 1 30 ? 371.83822 127.51394 71.83644 1.000 91.52485 26 GLN H O 1
ATOM 5249 N N . GLU E 1 31 ? 372.76174 128.16623 69.88733 1.000 89.01148 27 GLU H N 1
ATOM 5250 C CA . GLU E 1 31 ? 371.62848 129.00414 69.51106 1.000 100.10806 27 GLU H CA 1
ATOM 5251 C C . GLU E 1 31 ? 370.83380 128.49877 68.31484 1.000 99.61797 27 GLU H C 1
ATOM 5252 O O . GLU E 1 31 ? 369.68218 128.90282 68.15129 1.000 100.97023 27 GLU H O 1
ATOM 5258 N N . TYR E 1 32 ? 371.40824 127.63989 67.47492 1.000 96.92844 28 TYR H N 1
ATOM 5259 C CA . TYR E 1 32 ? 370.72611 127.15845 66.27838 1.000 101.79073 28 TYR H CA 1
ATOM 5260 C C . TYR E 1 32 ? 371.19470 125.73689 65.98408 1.000 102.39447 28 TYR H C 1
ATOM 5261 O O . TYR E 1 32 ? 371.87741 125.10384 66.79432 1.000 95.23074 28 TYR H O 1
ATOM 5270 N N . ILE E 1 33 ? 370.81232 125.23191 64.81367 1.000 100.91918 29 ILE H N 1
ATOM 5271 C CA . ILE E 1 33 ? 371.25527 123.92519 64.34054 1.000 97.49652 29 ILE H CA 1
ATOM 5272 C C . ILE E 1 33 ? 371.71321 124.05306 62.89095 1.000 111.78485 29 ILE H C 1
ATOM 5273 O O . ILE E 1 33 ? 372.70511 123.44690 62.48017 1.000 96.08126 29 ILE H O 1
ATOM 5278 N N . ALA E 1 47 ? 379.37468 113.97220 75.11844 1.000 91.82945 43 ALA H N 1
ATOM 5279 C CA . ALA E 1 47 ? 378.99408 114.51560 73.82162 1.000 140.71485 43 ALA H CA 1
ATOM 5280 C C . ALA E 1 47 ? 377.55998 115.02641 73.84956 1.000 134.73485 43 ALA H C 1
ATOM 5281 O O . ALA E 1 47 ? 377.09252 115.64662 72.89471 1.000 85.06595 43 ALA H O 1
ATOM 5283 N N . VAL E 1 48 ? 376.86673 114.76095 74.96068 1.000 95.80036 44 VAL H N 1
ATOM 5284 C CA . VAL E 1 48 ? 375.43976 115.02980 75.08777 1.000 81.43768 44 VAL H CA 1
ATOM 5285 C C . VAL E 1 48 ? 375.14635 115.58802 76.47599 1.000 79.79531 44 VAL H C 1
ATOM 5286 O O . VAL E 1 48 ? 375.93594 115.44557 77.41261 1.000 81.28385 44 VAL H O 1
ATOM 5290 N N . GLU E 1 49 ? 373.99059 116.24222 76.59527 1.000 83.45849 45 GLU H N 1
ATOM 5291 C CA . GLU E 1 49 ? 373.53717 116.80009 77.85879 1.000 85.42420 45 GLU H CA 1
ATOM 5292 C C . GLU E 1 49 ? 372.23710 116.13019 78.29291 1.000 79.63485 45 GLU H C 1
ATOM 5293 O O . GLU E 1 49 ? 371.43089 115.72614 77.44873 1.000 70.37676 45 GLU H O 1
ATOM 5299 N N . PRO E 1 50 ? 372.00773 115.99050 79.59924 1.000 76.59361 46 PRO H N 1
ATOM 5300 C CA . PRO E 1 50 ? 370.86267 115.20622 80.07422 1.000 73.30407 46 PRO H CA 1
ATOM 5301 C C . PRO E 1 50 ? 369.60113 116.03739 80.24914 1.000 70.90898 46 PRO H C 1
ATOM 5302 O O . PRO E 1 50 ? 369.64038 117.22108 80.58905 1.000 81.72191 46 PRO H O 1
ATOM 5306 N N . LEU E 1 51 ? 368.45749 115.39920 80.00953 1.000 65.68875 47 LEU H N 1
ATOM 5307 C CA . LEU E 1 51 ? 367.16350 116.05882 80.13596 1.000 62.22899 47 LEU H CA 1
ATOM 5308 C C . LEU E 1 51 ? 366.17024 115.10136 80.77788 1.000 68.95976 47 LEU H C 1
ATOM 5309 O O . LEU E 1 51 ? 365.93048 114.00965 80.25638 1.000 62.58117 47 LEU H O 1
ATOM 5314 N N . ALA E 1 52 ? 365.59961 115.51565 81.90655 1.000 64.29811 48 ALA H N 1
ATOM 5315 C CA . ALA E 1 52 ? 364.64301 114.72012 82.66523 1.000 68.94299 48 ALA H CA 1
ATOM 5316 C C . ALA E 1 52 ? 363.27800 115.37828 82.55548 1.000 61.72975 48 ALA H C 1
ATOM 5317 O O . ALA E 1 52 ? 363.15535 116.58838 82.76252 1.000 64.11923 48 ALA H O 1
ATOM 5319 N N . LEU E 1 53 ? 362.25470 114.58311 82.24225 1.000 62.79444 49 LEU H N 1
ATOM 5320 C CA . LEU E 1 53 ? 360.93398 115.10567 81.90546 1.000 68.31927 49 LEU H CA 1
ATOM 5321 C C . LEU E 1 53 ? 359.84098 114.23639 82.50539 1.000 67.34902 49 LEU H C 1
ATOM 5322 O O . LEU E 1 53 ? 359.65224 113.09398 82.07665 1.000 65.55832 49 LEU H O 1
ATOM 5327 N N . LEU E 1 54 ? 359.10440 114.78635 83.46951 1.000 67.28455 50 LEU H N 1
ATOM 5328 C CA . LEU E 1 54 ? 357.90934 114.13280 83.98731 1.000 62.85759 50 LEU H CA 1
ATOM 5329 C C . LEU E 1 54 ? 356.74606 114.37822 83.03576 1.000 61.18738 50 LEU H C 1
ATOM 5330 O O . LEU E 1 54 ? 356.46484 115.52596 82.66970 1.000 68.84031 50 LEU H O 1
ATOM 5335 N N . VAL E 1 55 ? 356.08260 113.29815 82.62918 1.000 63.32226 51 VAL H N 1
ATOM 5336 C CA . VAL E 1 55 ? 354.95400 113.37083 81.70970 1.000 60.05261 51 VAL H CA 1
ATOM 5337 C C . VAL E 1 55 ? 353.82438 112.51053 82.25698 1.000 81.56485 51 VAL H C 1
ATOM 5338 O O . VAL E 1 55 ? 354.06261 111.52283 82.96074 1.000 78.42458 51 VAL H O 1
ATOM 5342 N N . HIS E 1 56 ? 352.60046 112.89311 81.93865 1.000 66.81916 52 HIS H N 1
ATOM 5343 C CA . HIS E 1 56 ? 351.39676 112.16754 82.31904 1.000 69.34728 52 HIS H CA 1
ATOM 5344 C C . HIS E 1 56 ? 350.95043 111.29802 81.14923 1.000 70.84014 52 HIS H C 1
ATOM 5345 O O . HIS E 1 56 ? 350.88896 111.78802 80.01620 1.000 62.37326 52 HIS H O 1
ATOM 5352 N N . PRO E 1 57 ? 350.65154 110.01419 81.37244 1.000 71.25737 53 PRO H N 1
ATOM 5353 C CA . PRO E 1 57 ? 350.47675 109.08839 80.23703 1.000 68.47841 53 PRO H CA 1
ATOM 5354 C C . PRO E 1 57 ? 349.37845 109.48803 79.26888 1.000 68.82275 53 PRO H C 1
ATOM 5355 O O . PRO E 1 57 ? 349.35905 108.98566 78.13836 1.000 69.54729 53 PRO H O 1
ATOM 5359 N N . GLN E 1 58 ? 348.47333 110.37686 79.66729 1.000 67.88222 54 GLN H N 1
ATOM 5360 C CA . GLN E 1 58 ? 347.40019 110.83242 78.79792 1.000 71.00836 54 GLN H CA 1
ATOM 5361 C C . GLN E 1 58 ? 347.76563 112.07838 78.00601 1.000 79.07296 54 GLN H C 1
ATOM 5362 O O . GLN E 1 58 ? 347.03643 112.43325 77.07287 1.000 75.67751 54 GLN H O 1
ATOM 5368 N N . GLN E 1 59 ? 348.85622 112.75601 78.36142 1.000 74.43318 55 GLN H N 1
ATOM 5369 C CA . GLN E 1 59 ? 349.39407 113.78547 77.48575 1.000 63.56638 55 GLN H CA 1
ATOM 5370 C C . GLN E 1 59 ? 349.74715 113.16142 76.13751 1.000 74.47430 55 GLN H C 1
ATOM 5371 O O . GLN E 1 59 ? 350.30894 112.06279 76.08907 1.000 72.34447 55 GLN H O 1
ATOM 5377 N N . PRO E 1 60 ? 349.41111 113.81290 75.03268 1.000 83.69019 56 PRO H N 1
ATOM 5378 C CA . PRO E 1 60 ? 349.71049 113.24213 73.71850 1.000 87.15875 56 PRO H CA 1
ATOM 5379 C C . PRO E 1 60 ? 351.17137 113.42847 73.33107 1.000 81.24423 56 PRO H C 1
ATOM 5380 O O . PRO E 1 60 ? 351.91765 114.19530 73.94251 1.000 83.85778 56 PRO H O 1
ATOM 5384 N N . LEU E 1 61 ? 351.57171 112.68630 72.29249 1.000 75.14561 57 LEU H N 1
ATOM 5385 C CA . LEU E 1 61 ? 352.92164 112.82116 71.75498 1.000 80.09485 57 LEU H CA 1
ATOM 5386 C C . LEU E 1 61 ? 353.22039 114.25487 71.34093 1.000 80.34520 57 LEU H C 1
ATOM 5387 O O . LEU E 1 61 ? 354.33097 114.74943 71.57197 1.000 89.25803 57 LEU H O 1
ATOM 5392 N N . SER E 1 62 ? 352.24251 114.93546 70.73131 1.000 78.07807 58 SER H N 1
ATOM 5393 C CA . SER E 1 62 ? 352.43494 116.32211 70.31302 1.000 70.49617 58 SER H CA 1
ATOM 5394 C C . SER E 1 62 ? 352.83593 117.20863 71.48652 1.000 95.75485 58 SER H C 1
ATOM 5395 O O . SER E 1 62 ? 353.56212 118.19522 71.31054 1.000 68.58935 58 SER H O 1
ATOM 5398 N N . TYR E 1 63 ? 352.37264 116.87026 72.69392 1.000 71.71506 59 TYR H N 1
ATOM 5399 C CA . TYR E 1 63 ? 352.75453 117.63342 73.87794 1.000 77.69175 59 TYR H CA 1
ATOM 5400 C C . TYR E 1 63 ? 354.23361 117.45130 74.19750 1.000 76.92214 59 TYR H C 1
ATOM 5401 O O . TYR E 1 63 ? 354.91487 118.41498 74.56938 1.000 79.02554 59 TYR H O 1
ATOM 5410 N N . LEU E 1 64 ? 354.74651 116.22474 74.05130 1.000 76.86303 60 LEU H N 1
ATOM 5411 C CA . LEU E 1 64 ? 356.16804 115.97089 74.27635 1.000 75.73126 60 LEU H CA 1
ATOM 5412 C C . LEU E 1 64 ? 357.03286 116.80012 73.33661 1.000 119.28485 60 LEU H C 1
ATOM 5413 O O . LEU E 1 64 ? 358.01090 117.42583 73.76349 1.000 81.98554 60 LEU H O 1
ATOM 5418 N N . GLU E 1 65 ? 356.70391 116.77972 72.04095 1.000 76.46759 61 GLU H N 1
ATOM 5419 C CA . GLU E 1 65 ? 357.34477 117.66100 71.06864 1.000 75.00244 61 GLU H CA 1
ATOM 5420 C C . GLU E 1 65 ? 357.45506 119.08341 71.60312 1.000 78.01749 61 GLU H C 1
ATOM 5421 O O . GLU E 1 65 ? 358.54444 119.66534 71.63334 1.000 77.20440 61 GLU H O 1
ATOM 5427 N N . ARG E 1 66 ? 356.32963 119.64756 72.05354 1.000 82.93354 62 ARG H N 1
ATOM 5428 C CA . ARG E 1 66 ? 356.33276 120.99134 72.62449 1.000 123.47485 62 ARG H CA 1
ATOM 5429 C C . ARG E 1 66 ? 357.24950 121.08814 73.83680 1.000 84.24658 62 ARG H C 1
ATOM 5430 O O . ARG E 1 66 ? 357.90694 122.11504 74.04814 1.000 91.99172 62 ARG H O 1
ATOM 5438 N N . LEU E 1 67 ? 357.30681 120.02960 74.64684 1.000 72.74535 63 LEU H N 1
ATOM 5439 C CA . LEU E 1 67 ? 358.21590 120.02036 75.78910 1.000 81.74766 63 LEU H CA 1
ATOM 5440 C C . LEU E 1 67 ? 359.67271 120.07881 75.34022 1.000 80.87283 63 LEU H C 1
ATOM 5441 O O . LEU E 1 67 ? 360.41487 120.98922 75.72568 1.000 86.48067 63 LEU H O 1
ATOM 5446 N N . ILE E 1 68 ? 360.09858 119.11591 74.51513 1.000 79.68457 64 ILE H N 1
ATOM 5447 C CA . ILE E 1 68 ? 361.49515 119.05982 74.08155 1.000 69.89670 64 ILE H CA 1
ATOM 5448 C C . ILE E 1 68 ? 361.89099 120.35301 73.37925 1.000 76.30943 64 ILE H C 1
ATOM 5449 O O . ILE E 1 68 ? 362.97283 120.90459 73.62414 1.000 92.00175 64 ILE H O 1
ATOM 5454 N N . GLN E 1 69 ? 361.01468 120.85809 72.50085 1.000 72.25073 65 GLN H N 1
ATOM 5455 C CA . GLN E 1 69 ? 361.30135 122.07387 71.74264 1.000 79.09403 65 GLN H CA 1
ATOM 5456 C C . GLN E 1 69 ? 361.68815 123.23391 72.65244 1.000 82.69485 65 GLN H C 1
ATOM 5457 O O . GLN E 1 69 ? 362.50046 124.08280 72.26486 1.000 73.72491 65 GLN H O 1
ATOM 5463 N N . ALA E 1 70 ? 361.13052 123.28144 73.86631 1.000 90.38309 66 ALA H N 1
ATOM 5464 C CA . ALA E 1 70 ? 361.50704 124.32406 74.81419 1.000 98.28203 66 ALA H CA 1
ATOM 5465 C C . ALA E 1 70 ? 362.92375 124.12816 75.34115 1.000 93.65741 66 ALA H C 1
ATOM 5466 O O . ALA E 1 70 ? 363.57699 125.10338 75.73022 1.000 110.01505 66 ALA H O 1
ATOM 5468 N N . GLU E 1 71 ? 363.41789 122.88839 75.36472 1.000 99.30502 67 GLU H N 1
ATOM 5469 C CA . GLU E 1 71 ? 364.72156 122.58282 75.94464 1.000 100.72261 67 GLU H CA 1
ATOM 5470 C C . GLU E 1 71 ? 365.83301 122.45852 74.90619 1.000 92.68025 67 GLU H C 1
ATOM 5471 O O . GLU E 1 71 ? 366.98576 122.21496 75.27572 1.000 96.59820 67 GLU H O 1
ATOM 5477 N N . ILE E 1 72 ? 365.52148 122.61068 73.62216 1.000 83.83466 68 ILE H N 1
ATOM 5478 C CA . ILE E 1 72 ? 366.55035 122.53420 72.58427 1.000 77.93242 68 ILE H CA 1
ATOM 5479 C C . ILE E 1 72 ? 366.52868 123.82238 71.76635 1.000 81.06408 68 ILE H C 1
ATOM 5480 O O . ILE E 1 72 ? 365.47177 124.45776 71.64931 1.000 82.50912 68 ILE H O 1
ATOM 5485 N N . PRO E 1 73 ? 367.65510 124.25478 71.20383 1.000 87.52766 69 PRO H N 1
ATOM 5486 C CA . PRO E 1 73 ? 367.67686 125.51429 70.44283 1.000 92.86107 69 PRO H CA 1
ATOM 5487 C C . PRO E 1 73 ? 366.83867 125.41740 69.18054 1.000 106.38485 69 PRO H C 1
ATOM 5488 O O . PRO E 1 73 ? 366.61886 124.31697 68.65449 1.000 87.25596 69 PRO H O 1
ATOM 5492 N N . PRO E 1 74 ? 366.34441 126.54503 68.66866 1.000 90.03079 70 PRO H N 1
ATOM 5493 C CA . PRO E 1 74 ? 365.53664 126.51511 67.44291 1.000 97.60663 70 PRO H CA 1
ATOM 5494 C C . PRO E 1 74 ? 366.34576 126.04438 66.24454 1.000 95.41968 70 PRO H C 1
ATOM 5495 O O . PRO E 1 74 ? 367.57497 125.99065 66.26100 1.000 102.08961 70 PRO H O 1
ATOM 5499 N N . LEU E 1 75 ? 365.62492 125.68362 65.18730 1.000 96.91096 71 LEU H N 1
ATOM 5500 C CA . LEU E 1 75 ? 366.21477 125.42251 63.88311 1.000 98.48318 71 LEU H CA 1
ATOM 5501 C C . LEU E 1 75 ? 366.21023 126.72322 63.09248 1.000 101.83986 71 LEU H C 1
ATOM 5502 O O . LEU E 1 75 ? 365.40262 127.61533 63.36136 1.000 102.25680 71 LEU H O 1
ATOM 5507 N N . LEU E 1 76 ? 367.11834 126.83872 62.12947 1.000 111.47485 72 LEU H N 1
ATOM 5508 C CA . LEU E 1 76 ? 367.24101 128.05394 61.33492 1.000 115.34413 72 LEU H CA 1
ATOM 5509 C C . LEU E 1 76 ? 366.86308 127.77224 59.88750 1.000 119.57730 72 LEU H C 1
ATOM 5510 O O . LEU E 1 76 ? 367.59428 127.07782 59.17367 1.000 118.87372 72 LEU H O 1
ATOM 5515 N N . VAL E 1 77 ? 365.71837 128.30411 59.46520 1.000 129.73272 73 VAL H N 1
ATOM 5516 C CA . VAL E 1 77 ? 365.32665 128.33855 58.06188 1.000 129.37951 73 VAL H CA 1
ATOM 5517 C C . VAL E 1 77 ? 365.23023 129.80448 57.65924 1.000 128.62452 73 VAL H C 1
ATOM 5518 O O . VAL E 1 77 ? 364.34385 130.52879 58.13174 1.000 126.39529 73 VAL H O 1
ATOM 5522 N N . LYS E 1 78 ? 366.16224 130.24673 56.81838 1.000 130.30485 74 LYS H N 1
ATOM 5523 C CA . LYS E 1 78 ? 366.20412 131.61031 56.27367 1.000 124.34786 74 LYS H CA 1
ATOM 5524 C C . LYS E 1 78 ? 366.42346 132.55726 57.45374 1.000 123.39461 74 LYS H C 1
ATOM 5525 O O . LYS E 1 78 ? 367.06880 132.15653 58.43548 1.000 123.68937 74 LYS H O 1
ATOM 5531 N N . ASP E 1 79 ? 365.92301 133.79307 57.41529 1.000 122.83164 75 ASP H N 1
ATOM 5532 C CA . ASP E 1 79 ? 366.14750 134.74333 58.50042 1.000 130.04202 75 ASP H CA 1
ATOM 5533 C C . ASP E 1 79 ? 365.11132 134.65134 59.61477 1.000 133.26288 75 ASP H C 1
ATOM 5534 O O . ASP E 1 79 ? 364.82998 135.66778 60.25874 1.000 135.06820 75 ASP H O 1
ATOM 5536 N N . ARG E 1 80 ? 364.54480 133.47189 59.86362 1.000 132.71848 76 ARG H N 1
ATOM 5537 C CA . ARG E 1 80 ? 363.54813 133.28833 60.90855 1.000 151.44485 76 ARG H CA 1
ATOM 5538 C C . ARG E 1 80 ? 363.70109 131.90794 61.53220 1.000 123.85567 76 ARG H C 1
ATOM 5539 O O . ARG E 1 80 ? 363.79586 130.89492 60.83540 1.000 113.14362 76 ARG H O 1
ATOM 5541 N N . GLU E 1 81 ? 363.71476 131.87646 62.86210 1.000 118.65863 77 GLU H N 1
ATOM 5542 C CA . GLU E 1 81 ? 363.85364 130.62707 63.59595 1.000 112.83531 77 GLU H CA 1
ATOM 5543 C C . GLU E 1 81 ? 362.57480 129.80843 63.49497 1.000 113.23404 77 GLU H C 1
ATOM 5544 O O . GLU E 1 81 ? 361.48201 130.35551 63.32154 1.000 121.59413 77 GLU H O 1
ATOM 5550 N N . LYS E 1 82 ? 362.72297 128.49175 63.60615 1.000 108.19692 78 LYS H N 1
ATOM 5551 C CA . LYS E 1 82 ? 361.61446 127.55593 63.51918 1.000 104.28951 78 LYS H CA 1
ATOM 5552 C C . LYS E 1 82 ? 361.67324 126.57196 64.67755 1.000 115.69485 78 LYS H C 1
ATOM 5553 O O . LYS E 1 82 ? 362.75507 126.17357 65.11926 1.000 127.28708 78 LYS H O 1
ATOM 5559 N N . LEU E 1 83 ? 360.50352 126.18878 65.17081 1.000 105.10691 79 LEU H N 1
ATOM 5560 C CA . LEU E 1 83 ? 360.43965 125.06299 66.09298 1.000 88.86010 79 LEU H CA 1
ATOM 5561 C C . LEU E 1 83 ? 360.68213 123.77173 65.32083 1.000 84.86623 79 LEU H C 1
ATOM 5562 O O . LEU E 1 83 ? 359.97348 123.49738 64.34743 1.000 90.14131 79 LEU H O 1
ATOM 5567 N N . PRO E 1 84 ? 361.67471 122.97275 65.70501 1.000 85.15498 80 PRO H N 1
ATOM 5568 C CA . PRO E 1 84 ? 361.99105 121.76468 64.93205 1.000 85.73176 80 PRO H CA 1
ATOM 5569 C C . PRO E 1 84 ? 360.92070 120.69870 65.11352 1.000 81.36712 80 PRO H C 1
ATOM 5570 O O . PRO E 1 84 ? 360.44634 120.45874 66.22615 1.000 79.71542 80 PRO H O 1
ATOM 5574 N N . GLU E 1 85 ? 360.53179 120.06737 64.00731 1.000 82.51830 81 GLU H N 1
ATOM 5575 C CA . GLU E 1 85 ? 359.63534 118.92382 64.10168 1.000 96.27485 81 GLU H CA 1
ATOM 5576 C C . GLU E 1 85 ? 360.32422 117.77453 64.82434 1.000 78.06464 81 GLU H C 1
ATOM 5577 O O . GLU E 1 85 ? 361.48984 117.46236 64.56622 1.000 75.86877 81 GLU H O 1
ATOM 5583 N N . ILE E 1 86 ? 359.59750 117.15145 65.74592 1.000 79.77573 82 ILE H N 1
ATOM 5584 C CA . ILE E 1 86 ? 360.09035 116.01040 66.50642 1.000 84.57024 82 ILE H CA 1
ATOM 5585 C C . ILE E 1 86 ? 359.08498 114.89021 66.29558 1.000 74.95871 82 ILE H C 1
ATOM 5586 O O . ILE E 1 86 ? 357.87738 115.09617 66.47141 1.000 87.46765 82 ILE H O 1
ATOM 5591 N N . ILE E 1 87 ? 359.56648 113.71741 65.90438 1.000 68.25251 83 ILE H N 1
ATOM 5592 C CA . ILE E 1 87 ? 358.68322 112.62069 65.52895 1.000 81.08485 83 ILE H CA 1
ATOM 5593 C C . ILE E 1 87 ? 359.08784 111.35832 66.27483 1.000 77.45555 83 ILE H C 1
ATOM 5594 O O . ILE E 1 87 ? 360.26780 111.12756 66.56447 1.000 75.70402 83 ILE H O 1
ATOM 5599 N N . PHE E 1 88 ? 358.08791 110.53930 66.58999 1.000 75.46683 84 PHE H N 1
ATOM 5600 C CA . PHE E 1 88 ? 358.25796 109.34990 67.40982 1.000 70.97642 84 PHE H CA 1
ATOM 5601 C C . PHE E 1 88 ? 358.06512 108.11748 66.53884 1.000 68.59294 84 PHE H C 1
ATOM 5602 O O . PHE E 1 88 ? 357.06107 108.00569 65.82539 1.000 78.97700 84 PHE H O 1
ATOM 5610 N N . ARG E 1 89 ? 359.02946 107.20104 66.58880 1.000 77.47417 85 ARG H N 1
ATOM 5611 C CA . ARG E 1 89 ? 358.97376 105.97640 65.80611 1.000 81.83088 85 ARG H CA 1
ATOM 5612 C C . ARG E 1 89 ? 359.15474 104.77623 66.72298 1.000 84.88761 85 ARG H C 1
ATOM 5613 O O . ARG E 1 89 ? 359.69238 104.88745 67.82634 1.000 79.74052 85 ARG H O 1
ATOM 5621 N N . ALA E 1 90 ? 358.69700 103.62089 66.25088 1.000 71.48500 86 ALA H N 1
ATOM 5622 C CA . ALA E 1 90 ? 358.79910 102.38412 67.01444 1.000 71.33292 86 ALA H CA 1
ATOM 5623 C C . ALA E 1 90 ? 358.74369 101.20466 66.05167 1.000 110.12485 86 ALA H C 1
ATOM 5624 O O . ALA E 1 90 ? 358.58695 101.37134 64.83966 1.000 94.62585 86 ALA H O 1
ATOM 5626 N N . GLU E 1 91 ? 358.84852 100.00454 66.61745 1.000 99.88882 87 GLU H N 1
ATOM 5627 C CA . GLU E 1 91 ? 359.03814 98.76555 65.87926 1.000 101.42305 87 GLU H CA 1
ATOM 5628 C C . GLU E 1 91 ? 357.74214 98.31445 65.20299 1.000 105.19317 87 GLU H C 1
ATOM 5629 O O . GLU E 1 91 ? 356.69183 98.95470 65.30608 1.000 105.28152 87 GLU H O 1
ATOM 5635 N N . ALA E 1 92 ? 357.82376 97.18494 64.50211 1.000 101.55145 88 ALA H N 1
ATOM 5636 C CA . ALA E 1 92 ? 356.65784 96.54445 63.90123 1.000 97.82320 88 ALA H CA 1
ATOM 5637 C C . ALA E 1 92 ? 356.89468 95.03897 63.78297 1.000 96.70485 88 ALA H C 1
ATOM 5638 O O . ALA E 1 92 ? 356.12510 94.32052 63.14115 1.000 90.36671 88 ALA H O 1
ATOM 5640 N N . THR E 1 101 ? 360.02767 93.20275 59.83236 1.000 103.50138 97 THR H N 1
ATOM 5641 C CA . THR E 1 101 ? 360.16999 93.89174 61.10950 1.000 103.24327 97 THR H CA 1
ATOM 5642 C C . THR E 1 101 ? 360.76302 95.27244 60.87603 1.000 106.10767 97 THR H C 1
ATOM 5643 O O . THR E 1 101 ? 361.98308 95.44182 60.87300 1.000 105.36381 97 THR H O 1
ATOM 5647 N N . HIS E 1 102 ? 359.89845 96.26404 60.68144 1.000 106.83114 98 HIS H N 1
ATOM 5648 C CA . HIS E 1 102 ? 360.33012 97.58266 60.23572 1.000 108.44447 98 HIS H CA 1
ATOM 5649 C C . HIS E 1 102 ? 359.79297 98.64220 61.19462 1.000 104.54485 98 HIS H C 1
ATOM 5650 O O . HIS E 1 102 ? 359.36547 98.34674 62.31451 1.000 98.17880 98 HIS H O 1
ATOM 5657 N N . TRP E 1 103 ? 359.81685 99.89033 60.73944 1.000 104.80796 99 TRP H N 1
ATOM 5658 C CA . TRP E 1 103 ? 359.65941 101.05719 61.59189 1.000 98.29751 99 TRP H CA 1
ATOM 5659 C C . TRP E 1 103 ? 358.41459 101.83174 61.19131 1.000 103.71917 99 TRP H C 1
ATOM 5660 O O . TRP E 1 103 ? 358.11426 101.96354 60.00283 1.000 154.74485 99 TRP H O 1
ATOM 5671 N N . VAL E 1 104 ? 357.69417 102.34682 62.18652 1.000 95.90892 100 VAL H N 1
ATOM 5672 C CA . VAL E 1 104 ? 356.43481 103.03921 61.95095 1.000 89.98343 100 VAL H CA 1
ATOM 5673 C C . VAL E 1 104 ? 356.47549 104.41674 62.59886 1.000 83.27686 100 VAL H C 1
ATOM 5674 O O . VAL E 1 104 ? 357.11426 104.62445 63.63534 1.000 84.27464 100 VAL H O 1
ATOM 5678 N N . ARG E 1 105 ? 355.80250 105.36763 61.95573 1.000 83.16974 101 ARG H N 1
ATOM 5679 C CA . ARG E 1 105 ? 355.64555 106.72612 62.45818 1.000 75.62857 101 ARG H CA 1
ATOM 5680 C C . ARG E 1 105 ? 354.31561 106.83289 63.19081 1.000 86.70372 101 ARG H C 1
ATOM 5681 O O . ARG E 1 105 ? 353.29033 106.36355 62.68860 1.000 92.29097 101 ARG H O 1
ATOM 5689 N N . TRP E 1 106 ? 354.33539 107.44558 64.37246 1.000 82.55307 102 TRP H N 1
ATOM 5690 C CA . TRP E 1 106 ? 353.17622 107.48605 65.25317 1.000 81.09450 102 TRP H CA 1
ATOM 5691 C C . TRP E 1 106 ? 352.53002 108.86585 65.20201 1.000 76.28904 102 TRP H C 1
ATOM 5692 O O . TRP E 1 106 ? 353.21570 109.87813 65.03868 1.000 83.24504 102 TRP H O 1
ATOM 5703 N N . SER E 1 107 ? 351.20491 108.89848 65.32633 1.000 80.76875 103 SER H N 1
ATOM 5704 C CA . SER E 1 107 ? 350.48097 110.16100 65.25798 1.000 86.56862 103 SER H CA 1
ATOM 5705 C C . SER E 1 107 ? 350.69665 110.96386 66.53492 1.000 76.89446 103 SER H C 1
ATOM 5706 O O . SER E 1 107 ? 350.56623 110.43483 67.64219 1.000 76.03623 103 SER H O 1
ATOM 5709 N N . GLY E 1 108 ? 351.02718 112.24904 66.37436 1.000 82.80599 104 GLY H N 1
ATOM 5710 C CA . GLY E 1 108 ? 351.25931 113.11797 67.51729 1.000 84.00485 104 GLY H CA 1
ATOM 5711 C C . GLY E 1 108 ? 350.07486 113.24335 68.45284 1.000 74.23074 104 GLY H C 1
ATOM 5712 O O . GLY E 1 108 ? 350.24489 113.67416 69.59898 1.000 77.25039 104 GLY H O 1
ATOM 5713 N N . SER E 1 109 ? 348.87753 112.87316 67.99336 1.000 100.06485 105 SER H N 1
ATOM 5714 C CA . SER E 1 109 ? 347.69740 112.84002 68.84690 1.000 80.50743 105 SER H CA 1
ATOM 5715 C C . SER E 1 109 ? 347.64517 111.60940 69.74576 1.000 72.27634 105 SER H C 1
ATOM 5716 O O . SER E 1 109 ? 346.66611 111.44435 70.48101 1.000 72.46553 105 SER H O 1
ATOM 5719 N N . THR E 1 110 ? 348.65481 110.74156 69.69835 1.000 68.98887 106 THR H N 1
ATOM 5720 C CA . THR E 1 110 ? 348.64218 109.52885 70.50644 1.000 71.20241 106 THR H CA 1
ATOM 5721 C C . THR E 1 110 ? 349.03987 109.83860 71.94468 1.000 68.88630 106 THR H C 1
ATOM 5722 O O . THR E 1 110 ? 350.02269 110.54258 72.19408 1.000 66.04723 106 THR H O 1
ATOM 5726 N N . GLU E 1 111 ? 348.27514 109.30175 72.89511 1.000 74.70519 107 GLU H N 1
ATOM 5727 C CA . GLU E 1 111 ? 348.66322 109.38806 74.29575 1.000 71.91879 107 GLU H CA 1
ATOM 5728 C C . GLU E 1 111 ? 350.03526 108.75417 74.49717 1.000 77.22350 107 GLU H C 1
ATOM 5729 O O . GLU E 1 111 ? 350.40685 107.80305 73.80245 1.000 77.37299 107 GLU H O 1
ATOM 5735 N N . ILE E 1 112 ? 350.79899 109.29762 75.44790 1.000 70.33556 108 ILE H N 1
ATOM 5736 C CA . ILE E 1 112 ? 352.14096 108.77921 75.71099 1.000 70.30224 108 ILE H CA 1
ATOM 5737 C C . ILE E 1 112 ? 352.06183 107.35824 76.25623 1.000 70.04737 108 ILE H C 1
ATOM 5738 O O . ILE E 1 112 ? 352.73905 106.44726 75.76418 1.000 71.84568 108 ILE H O 1
ATOM 5743 N N . GLY E 1 113 ? 351.22369 107.14877 77.27538 1.000 66.81622 109 GLY H N 1
ATOM 5744 C CA . GLY E 1 113 ? 351.11213 105.82837 77.87487 1.000 69.21730 109 GLY H CA 1
ATOM 5745 C C . GLY E 1 113 ? 350.73510 104.75123 76.87295 1.000 72.38498 109 GLY H C 1
ATOM 5746 O O . GLY E 1 113 ? 351.36382 103.68842 76.82278 1.000 75.73930 109 GLY H O 1
ATOM 5747 N N . ASP E 1 114 ? 349.70740 105.01250 76.05638 1.000 65.84332 110 ASP H N 1
ATOM 5748 C CA . ASP E 1 114 ? 349.30694 104.05380 75.02842 1.000 84.35793 110 ASP H CA 1
ATOM 5749 C C . ASP E 1 114 ? 350.42127 103.82773 74.01343 1.000 68.46206 110 ASP H C 1
ATOM 5750 O O . ASP E 1 114 ? 350.60297 102.70711 73.52226 1.000 68.40711 110 ASP H O 1
ATOM 5755 N N . PHE E 1 115 ? 351.16410 104.88683 73.67230 1.000 69.29435 111 PHE H N 1
ATOM 5756 C CA . PHE E 1 115 ? 352.32544 104.73377 72.79895 1.000 82.37980 111 PHE H CA 1
ATOM 5757 C C . PHE E 1 115 ? 353.34327 103.76870 73.39237 1.000 71.61835 111 PHE H C 1
ATOM 5758 O O . PHE E 1 115 ? 353.77535 102.82192 72.72318 1.000 71.65989 111 PHE H O 1
ATOM 5766 N N . ILE E 1 116 ? 353.74387 104.00223 74.64462 1.000 64.55550 112 ILE H N 1
ATOM 5767 C CA . ILE E 1 116 ? 354.69455 103.12188 75.32286 1.000 72.66874 112 ILE H CA 1
ATOM 5768 C C . ILE E 1 116 ? 354.16603 101.69479 75.37567 1.000 80.77162 112 ILE H C 1
ATOM 5769 O O . ILE E 1 116 ? 354.85809 100.74751 74.97744 1.000 90.05118 112 ILE H O 1
ATOM 5774 N N . ARG E 1 117 ? 352.93637 101.52508 75.88247 1.000 86.58406 113 ARG H N 1
ATOM 5775 C CA . ARG E 1 117 ? 352.29033 100.21461 75.95029 1.000 117.32375 113 ARG H CA 1
ATOM 5776 C C . ARG E 1 117 ? 352.52053 99.39835 74.68743 1.000 174.99485 113 ARG H C 1
ATOM 5777 O O . ARG E 1 117 ? 352.85293 98.20914 74.75878 1.000 93.65265 113 ARG H O 1
ATOM 5785 N N . ASP E 1 118 ? 352.34057 100.02068 73.52015 1.000 81.26003 114 ASP H N 1
ATOM 5786 C CA . ASP E 1 118 ? 352.51169 99.30294 72.26318 1.000 84.05765 114 ASP H CA 1
ATOM 5787 C C . ASP E 1 118 ? 353.96825 98.92640 72.01910 1.000 85.77390 114 ASP H C 1
ATOM 5788 O O . ASP E 1 118 ? 354.24239 97.85326 71.47170 1.000 93.86406 114 ASP H O 1
ATOM 5793 N N . ALA E 1 119 ? 354.90830 99.78358 72.41597 1.000 88.74669 115 ALA H N 1
ATOM 5794 C CA . ALA E 1 119 ? 356.33136 99.56415 72.18153 1.000 83.10617 115 ALA H CA 1
ATOM 5795 C C . ALA E 1 119 ? 356.97818 98.62768 73.20235 1.000 90.02156 115 ALA H C 1
ATOM 5796 O O . ALA E 1 119 ? 358.20858 98.51045 73.21328 1.000 97.74333 115 ALA H O 1
ATOM 5798 N N . ALA E 1 120 ? 356.18836 97.94318 74.03428 1.000 81.80426 116 ALA H N 1
ATOM 5799 C CA . ALA E 1 120 ? 356.74636 97.22174 75.17686 1.000 84.95463 116 ALA H CA 1
ATOM 5800 C C . ALA E 1 120 ? 357.54859 95.99575 74.74557 1.000 101.51081 116 ALA H C 1
ATOM 5801 O O . ALA E 1 120 ? 358.30094 95.42389 75.54273 1.000 92.92810 116 ALA H O 1
ATOM 5803 N N . ARG E 1 121 ? 357.40179 95.57135 73.48728 1.000 88.31818 117 ARG H N 1
ATOM 5804 C CA . ARG E 1 121 ? 358.09105 94.36122 73.04305 1.000 87.45691 117 ARG H CA 1
ATOM 5805 C C . ARG E 1 121 ? 359.42875 94.66902 72.37722 1.000 91.42141 117 ARG H C 1
ATOM 5806 O O . ARG E 1 121 ? 360.37922 93.88788 72.51280 1.000 123.17485 117 ARG H O 1
ATOM 5808 N N . GLY E 1 122 ? 359.52343 95.78679 71.65204 1.000 104.38961 118 GLY H N 1
ATOM 5809 C CA . GLY E 1 122 ? 360.74600 96.08805 70.92433 1.000 105.01070 118 GLY H CA 1
ATOM 5810 C C . GLY E 1 122 ? 361.86881 96.60306 71.80399 1.000 93.57138 118 GLY H C 1
ATOM 5811 O O . GLY E 1 122 ? 363.02565 96.65550 71.37214 1.000 89.01677 118 GLY H O 1
ATOM 5812 N N . ARG E 1 123 ? 361.54783 97.00413 73.03383 1.000 97.70530 119 ARG H N 1
ATOM 5813 C CA . ARG E 1 123 ? 362.48132 97.44667 74.06702 1.000 101.21018 119 ARG H CA 1
ATOM 5814 C C . ARG E 1 123 ? 363.35878 98.62660 73.65699 1.000 95.84485 119 ARG H C 1
ATOM 5815 O O . ARG E 1 123 ? 364.34488 98.90745 74.35029 1.000 98.84743 119 ARG H O 1
ATOM 5823 N N . GLU E 1 124 ? 363.03423 99.33535 72.57572 1.000 89.48081 120 GLU H N 1
ATOM 5824 C CA . GLU E 1 124 ? 363.78490 100.51604 72.16939 1.000 88.48477 120 GLU H CA 1
ATOM 5825 C C . GLU E 1 124 ? 363.01052 101.24427 71.08071 1.000 86.92364 120 GLU H C 1
ATOM 5826 O O . GLU E 1 124 ? 362.78437 100.68743 70.00311 1.000 95.55226 120 GLU H O 1
ATOM 5832 N N . PHE E 1 125 ? 362.60352 102.48398 71.36429 1.000 75.81107 121 PHE H N 1
ATOM 5833 C CA . PHE E 1 125 ? 361.90641 103.30886 70.38554 1.000 76.89257 121 PHE H CA 1
ATOM 5834 C C . PHE E 1 125 ? 362.73173 104.55333 70.08416 1.000 70.39365 121 PHE H C 1
ATOM 5835 O O . PHE E 1 125 ? 363.61042 104.94335 70.85447 1.000 61.80694 121 PHE H O 1
ATOM 5843 N N . SER E 1 126 ? 362.43005 105.17418 68.94555 1.000 70.77707 122 SER H N 1
ATOM 5844 C CA . SER E 1 126 ? 363.23015 106.24823 68.37580 1.000 63.58180 122 SER H CA 1
ATOM 5845 C C . SER E 1 126 ? 362.50851 107.58790 68.47140 1.000 76.35778 122 SER H C 1
ATOM 5846 O O . SER E 1 126 ? 361.29958 107.67582 68.25263 1.000 83.41878 122 SER H O 1
ATOM 5849 N N . VAL E 1 127 ? 363.27034 108.63116 68.80249 1.000 78.79375 123 VAL H N 1
ATOM 5850 C CA . VAL E 1 127 ? 362.79192 110.01067 68.79531 1.000 75.14111 123 VAL H CA 1
ATOM 5851 C C . VAL E 1 127 ? 363.70026 110.77944 67.84299 1.000 78.71241 123 VAL H C 1
ATOM 5852 O O . VAL E 1 127 ? 364.92133 110.80064 68.03246 1.000 75.20765 123 VAL H O 1
ATOM 5856 N N . THR E 1 128 ? 363.11639 111.38890 66.81292 1.000 81.99474 124 THR H N 1
ATOM 5857 C CA . THR E 1 128 ? 363.87313 112.02067 65.73854 1.000 77.71224 124 THR H CA 1
ATOM 5858 C C . THR E 1 128 ? 363.67770 113.53146 65.79072 1.000 84.82084 124 THR H C 1
ATOM 5859 O O . THR E 1 128 ? 362.53989 114.01390 65.81285 1.000 85.61017 124 THR H O 1
ATOM 5863 N N . ILE E 1 129 ? 364.78570 114.27173 65.81512 1.000 83.47889 125 ILE H N 1
ATOM 5864 C CA . ILE E 1 129 ? 364.77081 115.72889 65.88883 1.000 77.38712 125 ILE H CA 1
ATOM 5865 C C . ILE E 1 129 ? 365.11470 116.28859 64.51590 1.000 81.96556 125 ILE H C 1
ATOM 5866 O O . ILE E 1 129 ? 366.08304 115.85267 63.88048 1.000 78.09041 125 ILE H O 1
ATOM 5871 N N . GLU E 1 130 ? 364.30628 117.24307 64.05599 1.000 87.36175 126 GLU H N 1
ATOM 5872 C CA . GLU E 1 130 ? 364.52275 117.87033 62.75841 1.000 79.80467 126 GLU H CA 1
ATOM 5873 C C . GLU E 1 130 ? 365.86789 118.58277 62.72294 1.000 83.73590 126 GLU H C 1
ATOM 5874 O O . GLU E 1 130 ? 366.23698 119.28116 63.67183 1.000 88.95885 126 GLU H O 1
ATOM 5880 N N . GLY E 1 131 ? 366.60127 118.39941 61.62533 1.000 93.40513 127 GLY H N 1
ATOM 5881 C CA . GLY E 1 131 ? 367.90120 119.02817 61.49263 1.000 135.39485 127 GLY H CA 1
ATOM 5882 C C . GLY E 1 131 ? 369.04590 118.29471 62.15250 1.000 93.06653 127 GLY H C 1
ATOM 5883 O O . GLY E 1 131 ? 370.20084 118.68076 61.96730 1.000 134.67485 127 GLY H O 1
ATOM 5884 N N . HIS E 1 132 ? 368.76330 117.24641 62.92376 1.000 83.56701 128 HIS H N 1
ATOM 5885 C CA . HIS E 1 132 ? 369.79684 116.46519 63.59862 1.000 82.15041 128 HIS H CA 1
ATOM 5886 C C . HIS E 1 132 ? 369.82595 115.08184 62.96480 1.000 86.32776 128 HIS H C 1
ATOM 5887 O O . HIS E 1 132 ? 368.86779 114.31398 63.10236 1.000 88.83896 128 HIS H O 1
ATOM 5894 N N . ALA E 1 133 ? 370.92703 114.77137 62.27020 1.000 80.18279 129 ALA H N 1
ATOM 5895 C CA . ALA E 1 133 ? 371.01162 113.53018 61.50384 1.000 84.98566 129 ALA H CA 1
ATOM 5896 C C . ALA E 1 133 ? 370.88465 112.30338 62.39859 1.000 91.70787 129 ALA H C 1
ATOM 5897 O O . ALA E 1 133 ? 370.03068 111.43963 62.15880 1.000 99.32837 129 ALA H O 1
ATOM 5899 N N . GLU E 1 134 ? 371.73151 112.19523 63.41891 1.000 84.98659 130 GLU H N 1
ATOM 5900 C CA . GLU E 1 134 ? 371.64297 111.09930 64.37502 1.000 90.74993 130 GLU H CA 1
ATOM 5901 C C . GLU E 1 134 ? 370.37015 111.25795 65.19513 1.000 89.89091 130 GLU H C 1
ATOM 5902 O O . GLU E 1 134 ? 370.13722 112.31597 65.78918 1.000 88.13603 130 GLU H O 1
ATOM 5908 N N . GLU E 1 135 ? 369.54984 110.21467 65.21878 1.000 92.51296 131 GLU H N 1
ATOM 5909 C CA . GLU E 1 135 ? 368.32358 110.25434 65.99056 1.000 88.72485 131 GLU H CA 1
ATOM 5910 C C . GLU E 1 135 ? 368.60154 109.92692 67.45186 1.000 88.27076 131 GLU H C 1
ATOM 5911 O O . GLU E 1 135 ? 369.74474 109.74337 67.87241 1.000 92.44825 131 GLU H O 1
ATOM 5917 N N . LEU E 1 136 ? 367.52499 109.84443 68.22372 1.000 83.31180 132 LEU H N 1
ATOM 5918 C CA . LEU E 1 136 ? 367.59580 109.48026 69.62899 1.000 81.05485 132 LEU H CA 1
ATOM 5919 C C . LEU E 1 136 ? 366.78572 108.21636 69.86358 1.000 78.83687 132 LEU H C 1
ATOM 5920 O O . LEU E 1 136 ? 365.64831 108.10392 69.40160 1.000 87.44064 132 LEU H O 1
ATOM 5925 N N . ARG E 1 137 ? 367.37331 107.26399 70.58066 1.000 77.70250 133 ARG H N 1
ATOM 5926 C CA . ARG E 1 137 ? 366.67742 106.03314 70.93157 1.000 104.26485 133 ARG H CA 1
ATOM 5927 C C . ARG E 1 137 ? 366.51315 105.95829 72.43863 1.000 66.95094 133 ARG H C 1
ATOM 5928 O O . ARG E 1 137 ? 367.45701 106.22931 73.18762 1.000 57.54941 133 ARG H O 1
ATOM 5936 N N . VAL E 1 138 ? 365.30992 105.60531 72.87279 1.000 84.63715 134 VAL H N 1
ATOM 5937 C CA . VAL E 1 138 ? 364.97220 105.47596 74.28342 1.000 78.25945 134 VAL H CA 1
ATOM 5938 C C . VAL E 1 138 ? 364.80568 103.99595 74.58982 1.000 69.07009 134 VAL H C 1
ATOM 5939 O O . VAL E 1 138 ? 364.20874 103.25711 73.79772 1.000 61.14201 134 VAL H O 1
ATOM 5943 N N . ALA E 1 139 ? 365.35147 103.55607 75.71931 1.000 74.26639 135 ALA H N 1
ATOM 5944 C CA . ALA E 1 139 ? 365.19128 102.17029 76.14044 1.000 79.68466 135 ALA H CA 1
ATOM 5945 C C . ALA E 1 139 ? 363.79460 101.97683 76.71196 1.000 136.80485 135 ALA H C 1
ATOM 5946 O O . ALA E 1 139 ? 363.47150 102.52563 77.76940 1.000 70.30963 135 ALA H O 1
ATOM 5948 N N . VAL E 1 140 ? 362.95846 101.21832 76.00912 1.000 87.53954 136 VAL H N 1
ATOM 5949 C CA . VAL E 1 140 ? 361.66279 100.84109 76.58701 1.000 82.27083 136 VAL H CA 1
ATOM 5950 C C . VAL E 1 140 ? 361.91444 100.01369 77.84328 1.000 81.58667 136 VAL H C 1
ATOM 5951 O O . VAL E 1 140 ? 362.72630 99.06939 77.80836 1.000 92.88485 136 VAL H O 1
ATOM 5955 N N . PRO E 1 141 ? 361.29522 100.33389 78.97542 1.000 76.86932 137 PRO H N 1
ATOM 5956 C CA . PRO E 1 141 ? 361.64705 99.65554 80.22756 1.000 77.18831 137 PRO H CA 1
ATOM 5957 C C . PRO E 1 141 ? 361.26148 98.18292 80.22290 1.000 83.92829 137 PRO H C 1
ATOM 5958 O O . PRO E 1 141 ? 360.34628 97.74830 79.52114 1.000 82.21780 137 PRO H O 1
ATOM 5962 N N . SER E 1 142 ? 361.99673 97.40938 81.02249 1.000 87.67651 138 SER H N 1
ATOM 5963 C CA . SER E 1 142 ? 361.69081 95.99739 81.18735 1.000 85.74375 138 SER H CA 1
ATOM 5964 C C . SER E 1 142 ? 360.37068 95.82656 81.93802 1.000 83.68917 138 SER H C 1
ATOM 5965 O O . SER E 1 142 ? 359.85889 96.75531 82.57036 1.000 72.05636 138 SER H O 1
ATOM 5968 N N . PHE E 1 143 ? 359.81126 94.61380 81.85610 1.000 95.00176 139 PHE H N 1
ATOM 5969 C CA . PHE E 1 143 ? 358.56440 94.32464 82.56163 1.000 83.89093 139 PHE H CA 1
ATOM 5970 C C . PHE E 1 143 ? 358.72221 94.52835 84.06213 1.000 80.24313 139 PHE H C 1
ATOM 5971 O O . PHE E 1 143 ? 357.90858 95.21153 84.69643 1.000 87.88347 139 PHE H O 1
ATOM 5979 N N . LYS E 1 144 ? 359.76102 93.92545 84.64912 1.000 83.58330 140 LYS H N 1
ATOM 5980 C CA . LYS E 1 144 ? 360.01452 94.09487 86.07629 1.000 75.96502 140 LYS H CA 1
ATOM 5981 C C . LYS E 1 144 ? 360.15018 95.56732 86.44093 1.000 78.73776 140 LYS H C 1
ATOM 5982 O O . LYS E 1 144 ? 359.69228 95.99888 87.50587 1.000 77.45715 140 LYS H O 1
ATOM 5988 N N . ASP E 1 145 ? 360.77336 96.35423 85.55969 1.000 72.58073 141 ASP H N 1
ATOM 5989 C CA . ASP E 1 145 ? 360.96017 97.77814 85.81925 1.000 83.98004 141 ASP H CA 1
ATOM 5990 C C . ASP E 1 145 ? 359.65813 98.54559 85.62646 1.000 83.51979 141 ASP H C 1
ATOM 5991 O O . ASP E 1 145 ? 359.30033 99.40108 86.44568 1.000 74.96720 141 ASP H O 1
ATOM 5996 N N . ARG E 1 146 ? 358.94125 98.25336 84.53816 1.000 86.80327 142 ARG H N 1
ATOM 5997 C CA . ARG E 1 146 ? 357.67673 98.92821 84.26456 1.000 89.04061 142 ARG H CA 1
ATOM 5998 C C . ARG E 1 146 ? 356.67620 98.69541 85.39002 1.000 81.56444 142 ARG H C 1
ATOM 5999 O O . ARG E 1 146 ? 355.84077 99.55922 85.68112 1.000 83.04680 142 ARG H O 1
ATOM 6007 N N . THR E 1 147 ? 356.77003 97.54744 86.05800 1.000 80.41875 143 THR H N 1
ATOM 6008 C CA . THR E 1 147 ? 355.81534 97.14158 87.07904 1.000 105.08485 143 THR H CA 1
ATOM 6009 C C . THR E 1 147 ? 356.41368 97.11824 88.48372 1.000 72.71216 143 THR H C 1
ATOM 6010 O O . THR E 1 147 ? 355.79215 96.56328 89.39695 1.000 77.28583 143 THR H O 1
ATOM 6014 N N . TYR E 1 148 ? 357.59477 97.71537 88.67992 1.000 79.11712 144 TYR H N 1
ATOM 6015 C CA . TYR E 1 148 ? 358.29874 97.57284 89.95381 1.000 88.32183 144 TYR H CA 1
ATOM 6016 C C . TYR E 1 148 ? 357.47360 98.10603 91.12311 1.000 79.84702 144 TYR H C 1
ATOM 6017 O O . TYR E 1 148 ? 357.28211 97.41261 92.12988 1.000 66.14674 144 TYR H O 1
ATOM 6026 N N . TYR E 1 149 ? 356.98660 99.34464 91.01142 1.000 71.25201 145 TYR H N 1
ATOM 6027 C CA . TYR E 1 149 ? 356.31475 99.97691 92.14060 1.000 70.32144 145 TYR H CA 1
ATOM 6028 C C . TYR E 1 149 ? 355.01791 99.26296 92.49390 1.000 92.28485 145 TYR H C 1
ATOM 6029 O O . TYR E 1 149 ? 354.77247 98.95735 93.66884 1.000 86.50912 145 TYR H O 1
ATOM 6038 N N . MET E 1 150 ? 354.18050 98.98959 91.49173 1.000 77.70918 146 MET H N 1
ATOM 6039 C CA . MET E 1 150 ? 352.92705 98.28121 91.72420 1.000 74.32485 146 MET H CA 1
ATOM 6040 C C . MET E 1 150 ? 353.16896 96.93675 92.39899 1.000 76.05882 146 MET H C 1
ATOM 6041 O O . MET E 1 150 ? 352.55931 96.62495 93.42886 1.000 82.97063 146 MET H O 1
ATOM 6046 N N . ARG E 1 151 ? 354.06919 96.12689 91.82698 1.000 78.74088 147 ARG H N 1
ATOM 6047 C CA . ARG E 1 151 ? 354.35113 94.80896 92.39021 1.000 75.45611 147 ARG H CA 1
ATOM 6048 C C . ARG E 1 151 ? 354.80507 94.90474 93.84095 1.000 75.13557 147 ARG H C 1
ATOM 6049 O O . ARG E 1 151 ? 354.51881 94.00760 94.64297 1.000 72.88018 147 ARG H O 1
ATOM 6057 N N . MET E 1 152 ? 355.50611 95.98387 94.19935 1.000 70.49830 148 MET H N 1
ATOM 6058 C CA . MET E 1 152 ? 355.88193 96.17729 95.59409 1.000 73.74324 148 MET H CA 1
ATOM 6059 C C . MET E 1 152 ? 354.67174 96.52862 96.44885 1.000 79.38635 148 MET H C 1
ATOM 6060 O O . MET E 1 152 ? 354.54268 96.04323 97.58001 1.000 83.10346 148 MET H O 1
ATOM 6065 N N . ARG E 1 153 ? 353.77261 97.36552 95.92457 1.000 90.90832 149 ARG H N 1
ATOM 6066 C CA . ARG E 1 153 ? 352.55326 97.69010 96.65683 1.000 86.90469 149 ARG H CA 1
ATOM 6067 C C . ARG E 1 153 ? 351.67797 96.45665 96.83611 1.000 85.42210 149 ARG H C 1
ATOM 6068 O O . ARG E 1 153 ? 351.09553 96.25147 97.90783 1.000 89.30291 149 ARG H O 1
ATOM 6076 N N . LEU E 1 154 ? 351.57332 95.62308 95.79599 1.000 78.32500 150 LEU H N 1
ATOM 6077 C CA . LEU E 1 154 ? 350.83507 94.36866 95.91510 1.000 70.77174 150 LEU H CA 1
ATOM 6078 C C . LEU E 1 154 ? 351.36806 93.52529 97.06285 1.000 79.20058 150 LEU H C 1
ATOM 6079 O O . LEU E 1 154 ? 350.60298 93.06246 97.91679 1.000 77.83086 150 LEU H O 1
ATOM 6084 N N . ARG E 1 155 ? 352.68472 93.30874 97.08753 1.000 87.96068 151 ARG H N 1
ATOM 6085 C CA . ARG E 1 155 ? 353.30684 92.59126 98.19349 1.000 91.27206 151 ARG H CA 1
ATOM 6086 C C . ARG E 1 155 ? 352.93381 93.21250 99.53261 1.000 88.38232 151 ARG H C 1
ATOM 6087 O O . ARG E 1 155 ? 352.52384 92.51049 100.46421 1.000 91.99357 151 ARG H O 1
ATOM 6095 N N . ARG E 1 156 ? 353.06589 94.53615 99.64190 1.000 77.89769 152 ARG H N 1
ATOM 6096 C CA . ARG E 1 156 ? 352.70161 95.22501 100.87674 1.000 76.66558 152 ARG H CA 1
ATOM 6097 C C . ARG E 1 156 ? 351.22813 95.01564 101.20770 1.000 85.60939 152 ARG H C 1
ATOM 6098 O O . ARG E 1 156 ? 350.88228 94.54290 102.29791 1.000 80.56996 152 ARG H O 1
ATOM 6106 N N . MET E 1 157 ? 350.34293 95.36604 100.26802 1.000 82.68971 153 MET H N 1
ATOM 6107 C CA . MET E 1 157 ? 348.90915 95.18657 100.48117 1.000 79.45206 153 MET H CA 1
ATOM 6108 C C . MET E 1 157 ? 348.57284 93.74314 100.83361 1.000 89.27116 153 MET H C 1
ATOM 6109 O O . MET E 1 157 ? 347.81278 93.48782 101.77580 1.000 92.55525 153 MET H O 1
ATOM 6114 N N . SER E 1 158 ? 349.12859 92.78487 100.08505 1.000 79.72838 154 SER H N 1
ATOM 6115 C CA . SER E 1 158 ? 348.91389 91.37500 100.40033 1.000 86.38872 154 SER H CA 1
ATOM 6116 C C . SER E 1 158 ? 349.40099 91.05215 101.80726 1.000 89.13763 154 SER H C 1
ATOM 6117 O O . SER E 1 158 ? 348.73505 90.32863 102.55764 1.000 92.93519 154 SER H O 1
ATOM 6120 N N . GLN E 1 159 ? 350.56567 91.58969 102.18363 1.000 81.89449 155 GLN H N 1
ATOM 6121 C CA . GLN E 1 159 ? 351.06997 91.39435 103.53964 1.000 94.70462 155 GLN H CA 1
ATOM 6122 C C . GLN E 1 159 ? 350.11601 91.98039 104.57396 1.000 94.13569 155 GLN H C 1
ATOM 6123 O O . GLN E 1 159 ? 349.92539 91.40454 105.65203 1.000 98.75868 155 GLN H O 1
ATOM 6125 N N . GLU E 1 160 ? 349.49993 93.12250 104.25805 1.000 84.10824 156 GLU H N 1
ATOM 6126 C CA . GLU E 1 160 ? 348.58448 93.76177 105.19749 1.000 86.13034 156 GLU H CA 1
ATOM 6127 C C . GLU E 1 160 ? 347.28793 92.97505 105.36148 1.000 95.03823 156 GLU H C 1
ATOM 6128 O O . GLU E 1 160 ? 346.66351 93.03698 106.42767 1.000 104.86906 156 GLU H O 1
ATOM 6130 N N . ILE E 1 161 ? 346.85836 92.24625 104.32453 1.000 94.73667 157 ILE H N 1
ATOM 6131 C CA . ILE E 1 161 ? 345.63094 91.45631 104.43058 1.000 96.11118 157 ILE H CA 1
ATOM 6132 C C . ILE E 1 161 ? 345.83280 90.26002 105.34638 1.000 107.14806 157 ILE H C 1
ATOM 6133 O O . ILE E 1 161 ? 344.98830 89.97630 106.20500 1.000 172.13485 157 ILE H O 1
ATOM 6138 N N . ASP E 1 162 ? 346.95332 89.54830 105.19341 1.000 104.80989 158 ASP H N 1
ATOM 6139 C CA . ASP E 1 162 ? 347.25631 88.35091 105.97025 1.000 110.18120 158 ASP H CA 1
ATOM 6140 C C . ASP E 1 162 ? 347.32965 88.61516 107.47120 1.000 119.33355 158 ASP H C 1
ATOM 6141 O O . ASP E 1 162 ? 347.65512 87.69423 108.22774 1.000 148.34485 158 ASP H O 1
ATOM 6146 N N . GLN E 1 163 ? 347.03453 89.83483 107.91097 1.000 130.70485 159 GLN H N 1
ATOM 6147 C CA . GLN E 1 163 ? 346.99546 90.18701 109.32084 1.000 118.61674 159 GLN H CA 1
ATOM 6148 C C . GLN E 1 163 ? 345.60654 90.68470 109.70828 1.000 113.50393 159 GLN H C 1
ATOM 6149 O O . GLN E 1 163 ? 344.62666 90.42478 109.00821 1.000 109.30994 159 GLN H O 1
ATOM 6155 N N . ALA E 1 171 ? 336.87545 85.28686 108.19030 1.000 83.14009 167 ALA H N 1
ATOM 6156 C CA . ALA E 1 171 ? 337.07865 83.85186 108.02771 1.000 129.33485 167 ALA H CA 1
ATOM 6157 C C . ALA E 1 171 ? 335.78895 83.08527 108.31119 1.000 106.51688 167 ALA H C 1
ATOM 6158 O O . ALA E 1 171 ? 335.16841 82.53134 107.40405 1.000 92.36737 167 ALA H O 1
ATOM 6160 N N . LYS E 1 172 ? 335.39583 83.06540 109.58597 1.000 122.33485 168 LYS H N 1
ATOM 6161 C CA . LYS E 1 172 ? 334.14472 82.46283 110.03510 1.000 93.72549 168 LYS H CA 1
ATOM 6162 C C . LYS E 1 172 ? 332.92568 83.29364 109.66084 1.000 92.98554 168 LYS H C 1
ATOM 6163 O O . LYS E 1 172 ? 331.80783 82.93509 110.05069 1.000 95.30042 168 LYS H O 1
ATOM 6169 N N . TRP E 1 173 ? 333.13196 84.38775 108.92391 1.000 87.69823 169 TRP H N 1
ATOM 6170 C CA . TRP E 1 173 ? 332.06670 85.34499 108.64330 1.000 81.35806 169 TRP H CA 1
ATOM 6171 C C . TRP E 1 173 ? 330.89789 84.68636 107.92191 1.000 80.77162 169 TRP H C 1
ATOM 6172 O O . TRP E 1 173 ? 329.75564 84.74241 108.39270 1.000 84.11808 169 TRP H O 1
ATOM 6183 N N . ASP E 1 174 ? 331.17519 84.03839 106.78544 1.000 86.05526 170 ASP H N 1
ATOM 6184 C CA . ASP E 1 174 ? 330.12342 83.47051 105.94438 1.000 90.82037 170 ASP H CA 1
ATOM 6185 C C . ASP E 1 174 ? 329.23649 82.50234 106.71904 1.000 84.99076 170 ASP H C 1
ATOM 6186 O O . ASP E 1 174 ? 328.00375 82.57893 106.65153 1.000 84.13204 170 ASP H O 1
ATOM 6191 N N . GLN E 1 175 ? 329.85069 81.57181 107.45275 1.000 86.40546 171 GLN H N 1
ATOM 6192 C CA . GLN E 1 175 ? 329.07176 80.63940 108.26206 1.000 90.29666 171 GLN H CA 1
ATOM 6193 C C . GLN E 1 175 ? 328.32074 81.36479 109.37102 1.000 90.35468 171 GLN H C 1
ATOM 6194 O O . GLN E 1 175 ? 327.16927 81.02730 109.67426 1.000 88.88296 171 GLN H O 1
ATOM 6200 N N . LEU E 1 176 ? 328.95732 82.36678 109.98138 1.000 90.25554 172 LEU H N 1
ATOM 6201 C CA . LEU E 1 176 ? 328.34414 83.07093 111.10346 1.000 87.37993 172 LEU H CA 1
ATOM 6202 C C . LEU E 1 176 ? 327.08471 83.81502 110.67377 1.000 77.34193 172 LEU H C 1
ATOM 6203 O O . LEU E 1 176 ? 326.01725 83.64816 111.27664 1.000 72.86041 172 LEU H O 1
ATOM 6208 N N . VAL E 1 177 ? 327.19100 84.64421 109.63215 1.000 74.90003 173 VAL H N 1
ATOM 6209 C CA . VAL E 1 177 ? 326.02678 85.38316 109.14848 1.000 86.78689 173 VAL H CA 1
ATOM 6210 C C . VAL E 1 177 ? 324.94404 84.42380 108.66569 1.000 86.20113 173 VAL H C 1
ATOM 6211 O O . VAL E 1 177 ? 323.74623 84.67951 108.84378 1.000 82.83792 173 VAL H O 1
ATOM 6215 N N . HIS E 1 178 ? 325.34109 83.29503 108.07240 1.000 87.54785 174 HIS H N 1
ATOM 6216 C CA . HIS E 1 178 ? 324.35218 82.32181 107.62063 1.000 86.52245 174 HIS H CA 1
ATOM 6217 C C . HIS E 1 178 ? 323.61880 81.69488 108.79960 1.000 84.48490 174 HIS H C 1
ATOM 6218 O O . HIS E 1 178 ? 322.38398 81.61296 108.79898 1.000 82.46380 174 HIS H O 1
ATOM 6225 N N . ASP E 1 179 ? 324.36594 81.24888 109.81534 1.000 79.52127 175 ASP H N 1
ATOM 6226 C CA . ASP E 1 179 ? 323.74856 80.66016 110.99989 1.000 82.61960 175 ASP H CA 1
ATOM 6227 C C . ASP E 1 179 ? 322.86010 81.66669 111.72033 1.000 83.90106 175 ASP H C 1
ATOM 6228 O O . ASP E 1 179 ? 321.82411 81.29626 112.28665 1.000 77.75631 175 ASP H O 1
ATOM 6233 N N . ALA E 1 180 ? 323.25040 82.94359 111.70857 1.000 78.47535 176 ALA H N 1
ATOM 6234 C CA . ALA E 1 180 ? 322.45335 83.97414 112.36574 1.000 84.41623 176 ALA H CA 1
ATOM 6235 C C . ALA E 1 180 ? 321.08558 84.12739 111.71040 1.000 91.89086 176 ALA H C 1
ATOM 6236 O O . ALA E 1 180 ? 320.05253 84.00246 112.38097 1.000 87.66781 176 ALA H O 1
ATOM 6238 N N . ASN E 1 181 ? 321.06248 84.40758 110.40084 1.000 95.62696 177 ASN H N 1
ATOM 6239 C CA . ASN E 1 181 ? 319.80027 84.59452 109.68740 1.000 109.71485 177 ASN H CA 1
ATOM 6240 C C . ASN E 1 181 ? 318.87193 83.40088 109.87165 1.000 88.23943 177 ASN H C 1
ATOM 6241 O O . ASN E 1 181 ? 317.65480 83.56832 110.01569 1.000 85.46779 177 ASN H O 1
ATOM 6246 N N . GLY E 1 182 ? 319.42669 82.18743 109.86509 1.000 83.10704 178 GLY H N 1
ATOM 6247 C CA . GLY E 1 182 ? 318.61542 81.01745 110.16274 1.000 88.88481 178 GLY H CA 1
ATOM 6248 C C . GLY E 1 182 ? 317.97821 81.09638 111.53793 1.000 82.36836 178 GLY H C 1
ATOM 6249 O O . GLY E 1 182 ? 316.79575 80.78771 111.70994 1.000 87.00161 178 GLY H O 1
ATOM 6250 N N . LEU E 1 183 ? 318.75350 81.52549 112.53867 1.000 76.54703 179 LEU H N 1
ATOM 6251 C CA . LEU E 1 183 ? 318.20466 81.66302 113.88401 1.000 79.86354 179 LEU H CA 1
ATOM 6252 C C . LEU E 1 183 ? 317.17578 82.78415 113.94591 1.000 86.46734 179 LEU H C 1
ATOM 6253 O O . LEU E 1 183 ? 316.13894 82.64670 114.60788 1.000 82.28696 179 LEU H O 1
ATOM 6258 N N . ARG E 1 184 ? 317.45730 83.90767 113.27620 1.000 90.82463 180 ARG H N 1
ATOM 6259 C CA . ARG E 1 184 ? 316.45354 84.94905 113.07708 1.000 90.85017 180 ARG H CA 1
ATOM 6260 C C . ARG E 1 184 ? 315.14685 84.35777 112.55984 1.000 86.88521 180 ARG H C 1
ATOM 6261 O O . ARG E 1 184 ? 314.05438 84.75989 112.97703 1.000 83.12208 180 ARG H O 1
ATOM 6269 N N . ARG E 1 185 ? 315.25021 83.39279 111.64037 1.000 91.65865 181 ARG H N 1
ATOM 6270 C CA . ARG E 1 185 ? 314.06690 82.79367 111.02823 1.000 133.08485 181 ARG H CA 1
ATOM 6271 C C . ARG E 1 185 ? 313.29659 81.92190 112.01190 1.000 88.07503 181 ARG H C 1
ATOM 6272 O O . ARG E 1 185 ? 312.06646 82.01903 112.09806 1.000 83.64539 181 ARG H O 1
ATOM 6280 N N . GLU E 1 186 ? 313.99661 81.05349 112.74588 1.000 84.92465 182 GLU H N 1
ATOM 6281 C CA . GLU E 1 186 ? 313.32026 80.18406 113.70416 1.000 87.11326 182 GLU H CA 1
ATOM 6282 C C . GLU E 1 186 ? 312.57958 80.99270 114.76501 1.000 86.32137 182 GLU H C 1
ATOM 6283 O O . GLU E 1 186 ? 311.46783 80.63008 115.17138 1.000 90.29395 182 GLU H O 1
ATOM 6289 N N . ILE E 1 187 ? 313.17781 82.09609 115.22220 1.000 91.73050 183 ILE H N 1
ATOM 6290 C CA . ILE E 1 187 ? 312.54307 82.92110 116.24671 1.000 85.58613 183 ILE H CA 1
ATOM 6291 C C . ILE E 1 187 ? 311.33538 83.65434 115.67444 1.000 87.54610 183 ILE H C 1
ATOM 6292 O O . ILE E 1 187 ? 310.28597 83.74503 116.32501 1.000 91.17068 183 ILE H O 1
ATOM 6297 N N . LYS E 1 188 ? 311.45878 84.18916 114.45435 1.000 86.60951 184 LYS H N 1
ATOM 6298 C CA . LYS E 1 188 ? 310.28805 84.72042 113.76224 1.000 90.19133 184 LYS H CA 1
ATOM 6299 C C . LYS E 1 188 ? 309.20086 83.65972 113.65281 1.000 87.61485 184 LYS H C 1
ATOM 6300 O O . LYS E 1 188 ? 308.00964 83.94701 113.81935 1.000 84.72244 184 LYS H O 1
ATOM 6306 N N . PHE E 1 189 ? 309.60441 82.41804 113.36994 1.000 85.70373 185 PHE H N 1
ATOM 6307 C CA . PHE E 1 189 ? 308.64335 81.33069 113.22034 1.000 85.67433 185 PHE H CA 1
ATOM 6308 C C . PHE E 1 189 ? 307.90848 81.05869 114.52582 1.000 89.34003 185 PHE H C 1
ATOM 6309 O O . PHE E 1 189 ? 306.67182 81.02986 114.55463 1.000 85.96392 185 PHE H O 1
ATOM 6317 N N . ALA E 1 190 ? 308.65382 80.86023 115.61715 1.000 87.21855 186 ALA H N 1
ATOM 6318 C CA . ALA E 1 190 ? 308.02384 80.63457 116.91249 1.000 85.77879 186 ALA H CA 1
ATOM 6319 C C . ALA E 1 190 ? 307.12397 81.79708 117.30944 1.000 83.70583 186 ALA H C 1
ATOM 6320 O O . ALA E 1 190 ? 306.09459 81.58944 117.96340 1.000 85.83296 186 ALA H O 1
ATOM 6322 N N . ALA E 1 191 ? 307.49347 83.02220 116.92641 1.000 78.32966 187 ALA H N 1
ATOM 6323 C CA . ALA E 1 191 ? 306.64011 84.17461 117.19506 1.000 87.30724 187 ALA H CA 1
ATOM 6324 C C . ALA E 1 191 ? 305.25570 83.99809 116.58220 1.000 90.70124 187 ALA H C 1
ATOM 6325 O O . ALA E 1 191 ? 304.24099 84.14557 117.27369 1.000 88.05783 187 ALA H O 1
ATOM 6327 N N . THR E 1 192 ? 305.19584 83.68848 115.28366 1.000 83.37462 188 THR H N 1
ATOM 6328 C CA . THR E 1 192 ? 303.90967 83.51629 114.61394 1.000 88.96485 188 THR H CA 1
ATOM 6329 C C . THR E 1 192 ? 303.15761 82.30663 115.15489 1.000 86.59945 188 THR H C 1
ATOM 6330 O O . THR E 1 192 ? 301.93441 82.36077 115.33508 1.000 87.99756 188 THR H O 1
ATOM 6334 N N . GLU E 1 193 ? 303.86833 81.20243 115.40658 1.000 88.41948 189 GLU H N 1
ATOM 6335 C CA . GLU E 1 193 ? 303.22567 80.02672 115.98754 1.000 87.90778 189 GLU H CA 1
ATOM 6336 C C . GLU E 1 193 ? 302.67969 80.32247 117.37798 1.000 78.34637 189 GLU H C 1
ATOM 6337 O O . GLU E 1 193 ? 301.49868 80.07484 117.65283 1.000 84.78000 189 GLU H O 1
ATOM 6343 N N . TYR E 1 194 ? 303.52022 80.85200 118.26690 1.000 80.95997 190 TYR H N 1
ATOM 6344 C CA . TYR E 1 194 ? 303.05215 81.29175 119.57285 1.000 87.70015 190 TYR H CA 1
ATOM 6345 C C . TYR E 1 194 ? 302.12497 82.49562 119.47275 1.000 90.64613 190 TYR H C 1
ATOM 6346 O O . TYR E 1 194 ? 301.52882 82.88692 120.48247 1.000 87.23540 190 TYR H O 1
ATOM 6355 N N . GLY E 1 195 ? 301.98979 83.08136 118.28400 1.000 90.20635 191 GLY H N 1
ATOM 6356 C CA . GLY E 1 195 ? 301.01339 84.12680 118.05658 1.000 89.91794 191 GLY H CA 1
ATOM 6357 C C . GLY E 1 195 ? 301.31656 85.45740 118.70049 1.000 124.76340 191 GLY H C 1
ATOM 6358 O O . GLY E 1 195 ? 300.40189 86.10474 119.21858 1.000 114.14980 191 GLY H O 1
ATOM 6359 N N . VAL E 1 196 ? 302.57782 85.89035 118.68819 1.000 111.95295 192 VAL H N 1
ATOM 6360 C CA . VAL E 1 196 ? 302.97543 87.15555 119.28874 1.000 120.93796 192 VAL H CA 1
ATOM 6361 C C . VAL E 1 196 ? 303.79783 87.93163 118.26542 1.000 117.28904 192 VAL H C 1
ATOM 6362 O O . VAL E 1 196 ? 304.20823 87.40174 117.22918 1.000 113.66894 192 VAL H O 1
ATOM 6366 N N . GLU E 1 197 ? 304.01725 89.21162 118.56099 1.000 125.88235 193 GLU H N 1
ATOM 6367 C CA . GLU E 1 197 ? 304.94590 90.01564 117.78869 1.000 128.71366 193 GLU H CA 1
ATOM 6368 C C . GLU E 1 197 ? 306.36782 89.79583 118.31129 1.000 122.87138 193 GLU H C 1
ATOM 6369 O O . GLU E 1 197 ? 306.58225 89.22899 119.38822 1.000 116.12965 193 GLU H O 1
ATOM 6375 N N . TRP E 1 198 ? 307.35383 90.24497 117.53580 1.000 128.68629 194 TRP H N 1
ATOM 6376 C CA . TRP E 1 198 ? 308.74226 89.99454 117.90255 1.000 131.16275 194 TRP H CA 1
ATOM 6377 C C . TRP E 1 198 ? 309.52771 91.28616 117.67007 1.000 139.97099 194 TRP H C 1
ATOM 6378 O O . TRP E 1 198 ? 309.12183 92.34281 118.16715 1.000 160.07485 194 TRP H O 1
ATOM 6389 N N . ASP E 1 199 ? 310.62807 91.22506 116.91578 1.000 145.43448 195 ASP H N 1
ATOM 6390 C CA . ASP E 1 199 ? 311.50946 92.35250 116.61593 1.000 169.12485 195 ASP H CA 1
ATOM 6391 C C . ASP E 1 199 ? 312.15753 92.93754 117.86818 1.000 142.99054 195 ASP H C 1
ATOM 6392 O O . ASP E 1 199 ? 311.47818 93.31639 118.82785 1.000 138.94222 195 ASP H O 1
ATOM 6397 N N . GLU E 1 200 ? 313.48240 93.02012 117.84876 1.000 139.60850 196 GLU H N 1
ATOM 6398 C CA . GLU E 1 200 ? 314.26942 93.50252 118.97593 1.000 140.08644 196 GLU H CA 1
ATOM 6399 C C . GLU E 1 200 ? 314.07012 94.99996 119.19674 1.000 131.81546 196 GLU H C 1
ATOM 6400 O O . GLU E 1 200 ? 315.00418 95.71332 119.56385 1.000 119.59275 196 GLU H O 1
ATOM 6406 N N . LYS F 1 7 ? 322.34793 32.75449 108.39914 1.000 112.22693 3 LYS C N 1
ATOM 6407 C CA . LYS F 1 7 ? 323.34966 33.79666 108.58217 1.000 120.84475 3 LYS C CA 1
ATOM 6408 C C . LYS F 1 7 ? 322.73976 35.18496 108.38761 1.000 143.29485 3 LYS C C 1
ATOM 6409 O O . LYS F 1 7 ? 322.03637 35.43902 107.40903 1.000 119.84022 3 LYS C O 1
ATOM 6415 N N . GLY F 1 8 ? 323.00210 36.08021 109.34107 1.000 115.66909 4 GLY C N 1
ATOM 6416 C CA . GLY F 1 8 ? 322.42693 37.40687 109.29960 1.000 110.83678 4 GLY C CA 1
ATOM 6417 C C . GLY F 1 8 ? 323.22401 38.37814 108.44490 1.000 110.38397 4 GLY C C 1
ATOM 6418 O O . GLY F 1 8 ? 324.38131 38.15034 108.10852 1.000 121.49485 4 GLY C O 1
ATOM 6419 N N . ARG F 1 9 ? 322.57131 39.48115 108.08672 1.000 105.65458 5 ARG C N 1
ATOM 6420 C CA . ARG F 1 9 ? 323.21242 40.53896 107.32060 1.000 104.89332 5 ARG C CA 1
ATOM 6421 C C . ARG F 1 9 ? 322.77131 41.89383 107.85328 1.000 97.58473 5 ARG C C 1
ATOM 6422 O O . ARG F 1 9 ? 321.74242 42.02167 108.51803 1.000 95.85207 5 ARG C O 1
ATOM 6430 N N . LEU F 1 10 ? 323.57386 42.91047 107.54971 1.000 99.90441 6 LEU C N 1
ATOM 6431 C CA . LEU F 1 10 ? 323.28411 44.28984 107.92030 1.000 95.72107 6 LEU C CA 1
ATOM 6432 C C . LEU F 1 10 ? 323.31014 45.13556 106.65802 1.000 103.39519 6 LEU C C 1
ATOM 6433 O O . LEU F 1 10 ? 324.30829 45.13348 105.93216 1.000 98.55475 6 LEU C O 1
ATOM 6438 N N . LEU F 1 11 ? 322.22483 45.85902 106.39890 1.000 105.09876 7 LEU C N 1
ATOM 6439 C CA . LEU F 1 11 ? 322.06786 46.61151 105.16315 1.000 99.33462 7 LEU C CA 1
ATOM 6440 C C . LEU F 1 11 ? 322.08182 48.10960 105.43206 1.000 101.58210 7 LEU C C 1
ATOM 6441 O O . LEU F 1 11 ? 321.70276 48.56542 106.51647 1.000 94.87371 7 LEU C O 1
ATOM 6446 N N . THR F 1 12 ? 322.53760 48.86480 104.43731 1.000 101.64146 8 THR C N 1
ATOM 6447 C CA . THR F 1 12 ? 322.42734 50.31330 104.48046 1.000 120.00485 8 THR C CA 1
ATOM 6448 C C . THR F 1 12 ? 321.08883 50.73327 103.88468 1.000 100.38930 8 THR C C 1
ATOM 6449 O O . THR F 1 12 ? 320.53190 50.04898 103.02309 1.000 110.47145 8 THR C O 1
ATOM 6453 N N . THR F 1 13 ? 320.56555 51.85183 104.35860 1.000 105.18482 9 THR C N 1
ATOM 6454 C CA . THR F 1 13 ? 319.25409 52.34873 103.97504 1.000 106.24718 9 THR C CA 1
ATOM 6455 C C . THR F 1 13 ? 319.38331 53.70758 103.29281 1.000 110.18174 9 THR C C 1
ATOM 6456 O O . THR F 1 13 ? 320.42799 54.35889 103.39007 1.000 113.66395 9 THR C O 1
ATOM 6460 N N . PRO F 1 14 ? 318.36979 54.14071 102.53591 1.000 104.91924 10 PRO C N 1
ATOM 6461 C CA . PRO F 1 14 ? 318.44499 55.48222 101.92944 1.000 104.20349 10 PRO C CA 1
ATOM 6462 C C . PRO F 1 14 ? 318.69451 56.60787 102.92042 1.000 110.70686 10 PRO C C 1
ATOM 6463 O O . PRO F 1 14 ? 319.31386 57.61154 102.54617 1.000 107.34418 10 PRO C O 1
ATOM 6467 N N . THR F 1 15 ? 318.24219 56.48043 104.16523 1.000 112.06485 11 THR C N 1
ATOM 6468 C CA . THR F 1 15 ? 318.59624 57.44404 105.19818 1.000 120.43484 11 THR C CA 1
ATOM 6469 C C . THR F 1 15 ? 319.90711 57.02204 105.86391 1.000 163.01485 11 THR C C 1
ATOM 6470 O O . THR F 1 15 ? 320.58725 56.09672 105.41812 1.000 105.57850 11 THR C O 1
ATOM 6474 N N . ARG F 1 16 ? 320.27684 57.71317 106.94079 1.000 114.51575 12 ARG C N 1
ATOM 6475 C CA . ARG F 1 16 ? 321.54220 57.45744 107.61483 1.000 106.99956 12 ARG C CA 1
ATOM 6476 C C . ARG F 1 16 ? 321.56095 56.11535 108.33392 1.000 96.72234 12 ARG C C 1
ATOM 6477 O O . ARG F 1 16 ? 322.63842 55.64721 108.71864 1.000 97.23244 12 ARG C O 1
ATOM 6485 N N . LEU F 1 17 ? 320.40071 55.48837 108.50871 1.000 93.92890 13 LEU C N 1
ATOM 6486 C CA . LEU F 1 17 ? 320.25800 54.33859 109.38651 1.000 89.00227 13 LEU C CA 1
ATOM 6487 C C . LEU F 1 17 ? 320.87605 53.09124 108.75194 1.000 87.44583 13 LEU C C 1
ATOM 6488 O O . LEU F 1 17 ? 321.51177 53.13932 107.69466 1.000 92.61054 13 LEU C O 1
ATOM 6493 N N . LEU F 1 18 ? 320.68081 51.95311 109.41802 1.000 78.48311 14 LEU C N 1
ATOM 6494 C CA . LEU F 1 18 ? 321.13687 50.65488 108.93091 1.000 89.52726 14 LEU C CA 1
ATOM 6495 C C . LEU F 1 18 ? 320.10168 49.60929 109.31029 1.000 82.98485 14 LEU C C 1
ATOM 6496 O O . LEU F 1 18 ? 319.66903 49.55544 110.46580 1.000 77.44873 14 LEU C O 1
ATOM 6501 N N . LYS F 1 19 ? 319.70110 48.78750 108.34454 1.000 86.48796 15 LYS C N 1
ATOM 6502 C CA . LYS F 1 19 ? 318.81117 47.66933 108.61942 1.000 83.55890 15 LYS C CA 1
ATOM 6503 C C . LYS F 1 19 ? 319.63486 46.42141 108.90758 1.000 98.51485 15 LYS C C 1
ATOM 6504 O O . LYS F 1 19 ? 320.59064 46.11922 108.18761 1.000 84.93895 15 LYS C O 1
ATOM 6510 N N . LEU F 1 20 ? 319.26314 45.70433 109.96376 1.000 87.38483 16 LEU C N 1
ATOM 6511 C CA . LEU F 1 20 ? 319.94878 44.49000 110.38296 1.000 92.82618 16 LEU C CA 1
ATOM 6512 C C . LEU F 1 20 ? 318.95070 43.34202 110.42965 1.000 99.21485 16 LEU C C 1
ATOM 6513 O O . LEU F 1 20 ? 317.81398 43.52224 110.87901 1.000 96.89054 16 LEU C O 1
ATOM 6518 N N . ILE F 1 21 ? 319.37802 42.16915 109.96442 1.000 102.64220 17 ILE C N 1
ATOM 6519 C CA . ILE F 1 21 ? 318.54731 40.97140 109.92019 1.000 102.87578 17 ILE C CA 1
ATOM 6520 C C . ILE F 1 21 ? 319.34180 39.82810 110.53938 1.000 101.88909 17 ILE C C 1
ATOM 6521 O O . ILE F 1 21 ? 320.52045 39.64608 110.21690 1.000 102.66243 17 ILE C O 1
ATOM 6526 N N . LEU F 1 22 ? 318.70856 39.07361 111.43983 1.000 97.95367 18 LEU C N 1
ATOM 6527 C CA . LEU F 1 22 ? 319.36660 37.94500 112.09002 1.000 104.63132 18 LEU C CA 1
ATOM 6528 C C . LEU F 1 22 ? 318.32004 36.97476 112.61935 1.000 106.63485 18 LEU C C 1
ATOM 6529 O O . LEU F 1 22 ? 317.27476 37.40559 113.11732 1.000 106.16208 18 LEU C O 1
ATOM 6534 N N . PRO F 1 23 ? 318.55412 35.67037 112.49402 1.000 106.14354 19 PRO C N 1
ATOM 6535 C CA . PRO F 1 23 ? 317.59171 34.67578 112.98292 1.000 113.89758 19 PRO C CA 1
ATOM 6536 C C . PRO F 1 23 ? 317.61336 34.55065 114.50342 1.000 120.19796 19 PRO C C 1
ATOM 6537 O O . PRO F 1 23 ? 318.37775 35.21345 115.20777 1.000 114.13975 19 PRO C O 1
ATOM 6541 N N . ILE F 1 24 ? 316.74382 33.67090 114.99816 1.000 131.71564 20 ILE C N 1
ATOM 6542 C CA . ILE F 1 24 ? 316.46781 33.51078 116.42725 1.000 153.32485 20 ILE C CA 1
ATOM 6543 C C . ILE F 1 24 ? 316.24371 32.03231 116.73917 1.000 151.86485 20 ILE C C 1
ATOM 6544 O O . ILE F 1 24 ? 316.33056 31.19658 115.82798 1.000 143.11614 20 ILE C O 1
ATOM 6549 N N . PRO F 1 25 ? 315.97644 31.64545 118.00823 1.000 197.92485 21 PRO C N 1
ATOM 6550 C CA . PRO F 1 25 ? 315.49776 30.27805 118.26625 1.000 149.52003 21 PRO C CA 1
ATOM 6551 C C . PRO F 1 25 ? 314.00194 30.11210 118.02115 1.000 149.25602 21 PRO C C 1
ATOM 6552 O O . PRO F 1 25 ? 313.40279 30.88836 117.27206 1.000 150.79659 21 PRO C O 1
ATOM 6556 N N . PHE F 1 26 ? 313.39043 29.10390 118.64160 1.000 144.23909 22 PHE C N 1
ATOM 6557 C CA . PHE F 1 26 ? 311.99106 28.79356 118.38324 1.000 138.88219 22 PHE C CA 1
ATOM 6558 C C . PHE F 1 26 ? 311.08643 29.43005 119.44038 1.000 143.09501 22 PHE C C 1
ATOM 6559 O O . PHE F 1 26 ? 311.54195 29.93109 120.47163 1.000 142.22575 22 PHE C O 1
ATOM 6561 N N . HIS F 1 27 ? 309.78350 29.40070 119.15971 1.000 172.10485 23 HIS C N 1
ATOM 6562 C CA . HIS F 1 27 ? 308.73145 29.92408 120.03954 1.000 157.37485 23 HIS C CA 1
ATOM 6563 C C . HIS F 1 27 ? 309.05460 31.31205 120.59228 1.000 131.99955 23 HIS C C 1
ATOM 6564 O O . HIS F 1 27 ? 308.28185 31.88393 121.36232 1.000 131.29159 23 HIS C O 1
ATOM 6571 N N . PRO F 1 50 ? 313.78685 34.83571 111.41905 1.000 101.67247 46 PRO C N 1
ATOM 6572 C CA . PRO F 1 50 ? 314.44854 36.09332 111.05979 1.000 91.90992 46 PRO C CA 1
ATOM 6573 C C . PRO F 1 50 ? 313.99030 37.25265 111.93379 1.000 98.26434 46 PRO C C 1
ATOM 6574 O O . PRO F 1 50 ? 313.06183 37.07714 112.72354 1.000 97.87803 46 PRO C O 1
ATOM 6578 N N . LEU F 1 51 ? 314.62870 38.41544 111.79350 1.000 97.33094 47 LEU C N 1
ATOM 6579 C CA . LEU F 1 51 ? 314.24971 39.59099 112.56802 1.000 94.03356 47 LEU C CA 1
ATOM 6580 C C . LEU F 1 51 ? 314.93992 40.84266 112.03979 1.000 142.91485 47 LEU C C 1
ATOM 6581 O O . LEU F 1 51 ? 316.16378 40.86299 111.89039 1.000 103.61090 47 LEU C O 1
ATOM 6586 N N . ALA F 1 52 ? 314.17147 41.89554 111.77366 1.000 98.29789 48 ALA C N 1
ATOM 6587 C CA . ALA F 1 52 ? 314.69701 43.13457 111.22042 1.000 94.78508 48 ALA C CA 1
ATOM 6588 C C . ALA F 1 52 ? 314.84007 44.19235 112.30810 1.000 129.27485 48 ALA C C 1
ATOM 6589 O O . ALA F 1 52 ? 314.07922 44.21863 113.27910 1.000 82.41803 48 ALA C O 1
ATOM 6591 N N . LEU F 1 53 ? 315.82130 45.07597 112.12438 1.000 100.63098 49 LEU C N 1
ATOM 6592 C CA . LEU F 1 53 ? 316.15482 46.10512 113.10002 1.000 95.92591 49 LEU C CA 1
ATOM 6593 C C . LEU F 1 53 ? 316.69147 47.33832 112.38877 1.000 88.28976 49 LEU C C 1
ATOM 6594 O O . LEU F 1 53 ? 317.27145 47.24436 111.30531 1.000 89.84452 49 LEU C O 1
ATOM 6599 N N . LEU F 1 54 ? 316.49602 48.49660 113.01388 1.000 83.54545 50 LEU C N 1
ATOM 6600 C CA . LEU F 1 54 ? 317.09268 49.74841 112.56996 1.000 74.07405 50 LEU C CA 1
ATOM 6601 C C . LEU F 1 54 ? 317.91279 50.34144 113.70592 1.000 72.15420 50 LEU C C 1
ATOM 6602 O O . LEU F 1 54 ? 317.47369 50.35326 114.86101 1.000 74.92485 50 LEU C O 1
ATOM 6607 N N . VAL F 1 55 ? 319.11245 50.81867 113.37612 1.000 77.34039 51 VAL C N 1
ATOM 6608 C CA . VAL F 1 55 ? 320.00227 51.44275 114.34728 1.000 76.81278 51 VAL C CA 1
ATOM 6609 C C . VAL F 1 55 ? 320.63421 52.67288 113.71233 1.000 78.71163 51 VAL C C 1
ATOM 6610 O O . VAL F 1 55 ? 320.79128 52.75654 112.49052 1.000 81.84362 51 VAL C O 1
ATOM 6614 N N . HIS F 1 56 ? 320.97799 53.63959 114.55298 1.000 80.17311 52 HIS C N 1
ATOM 6615 C CA . HIS F 1 56 ? 321.75524 54.77396 114.07549 1.000 82.79483 52 HIS C CA 1
ATOM 6616 C C . HIS F 1 56 ? 323.24506 54.48401 114.23007 1.000 89.56201 52 HIS C C 1
ATOM 6617 O O . HIS F 1 56 ? 323.67529 54.00096 115.27950 1.000 81.45989 52 HIS C O 1
ATOM 6624 N N . PRO F 1 57 ? 324.04100 54.73963 113.18936 1.000 93.22900 53 PRO C N 1
ATOM 6625 C CA . PRO F 1 57 ? 325.48236 54.44614 113.28149 1.000 87.33826 53 PRO C CA 1
ATOM 6626 C C . PRO F 1 57 ? 326.18254 55.14318 114.43790 1.000 95.63734 53 PRO C C 1
ATOM 6627 O O . PRO F 1 57 ? 327.17367 54.61411 114.95672 1.000 100.47195 53 PRO C O 1
ATOM 6631 N N . GLN F 1 58 ? 325.70118 56.31187 114.86141 1.000 91.04012 54 GLN C N 1
ATOM 6632 C CA . GLN F 1 58 ? 326.26196 56.98987 116.02240 1.000 99.53625 54 GLN C CA 1
ATOM 6633 C C . GLN F 1 58 ? 325.76997 56.41742 117.34444 1.000 97.57019 54 GLN C C 1
ATOM 6634 O O . GLN F 1 58 ? 326.13442 56.94602 118.39994 1.000 103.41253 54 GLN C O 1
ATOM 6640 N N . GLN F 1 59 ? 324.95254 55.36828 117.31818 1.000 91.36005 55 GLN C N 1
ATOM 6641 C CA . GLN F 1 59 ? 324.49058 54.76152 118.55356 1.000 90.68322 55 GLN C CA 1
ATOM 6642 C C . GLN F 1 59 ? 325.52130 53.75417 119.05996 1.000 89.22401 55 GLN C C 1
ATOM 6643 O O . GLN F 1 59 ? 326.25215 53.15331 118.26968 1.000 86.69343 55 GLN C O 1
ATOM 6649 N N . PRO F 1 60 ? 325.60952 53.56032 120.37181 1.000 91.49133 56 PRO C N 1
ATOM 6650 C CA . PRO F 1 60 ? 326.52423 52.54745 120.90178 1.000 95.87767 56 PRO C CA 1
ATOM 6651 C C . PRO F 1 60 ? 326.01549 51.13945 120.63224 1.000 92.56562 56 PRO C C 1
ATOM 6652 O O . PRO F 1 60 ? 324.85283 50.91906 120.28409 1.000 89.31967 56 PRO C O 1
ATOM 6656 N N . LEU F 1 61 ? 326.92394 50.17192 120.78729 1.000 91.21815 57 LEU C N 1
ATOM 6657 C CA . LEU F 1 61 ? 326.52950 48.77318 120.66501 1.000 82.96482 57 LEU C CA 1
ATOM 6658 C C . LEU F 1 61 ? 325.60465 48.34110 121.79406 1.000 83.25920 57 LEU C C 1
ATOM 6659 O O . LEU F 1 61 ? 324.86053 47.36779 121.62770 1.000 84.76868 57 LEU C O 1
ATOM 6664 N N . SER F 1 62 ? 325.63632 49.04307 122.93298 1.000 81.88894 58 SER C N 1
ATOM 6665 C CA . SER F 1 62 ? 324.72705 48.73131 124.03229 1.000 89.37188 58 SER C CA 1
ATOM 6666 C C . SER F 1 62 ? 323.27321 48.77727 123.57856 1.000 96.03369 58 SER C C 1
ATOM 6667 O O . SER F 1 62 ? 322.45351 47.95640 124.00917 1.000 96.85484 58 SER C O 1
ATOM 6670 N N . TYR F 1 63 ? 322.93444 49.74300 122.71818 1.000 102.01832 59 TYR C N 1
ATOM 6671 C CA . TYR F 1 63 ? 321.60000 49.79057 122.12762 1.000 89.25334 59 TYR C CA 1
ATOM 6672 C C . TYR F 1 63 ? 321.28105 48.50234 121.38006 1.000 89.49057 59 TYR C C 1
ATOM 6673 O O . TYR F 1 63 ? 320.22728 47.89300 121.60321 1.000 90.22204 59 TYR C O 1
ATOM 6682 N N . LEU F 1 64 ? 322.18281 48.07108 120.49064 1.000 83.18630 60 LEU C N 1
ATOM 6683 C CA . LEU F 1 64 ? 322.02042 46.77591 119.83477 1.000 76.59399 60 LEU C CA 1
ATOM 6684 C C . LEU F 1 64 ? 321.86653 45.65396 120.85099 1.000 83.27442 60 LEU C C 1
ATOM 6685 O O . LEU F 1 64 ? 321.04316 44.74932 120.66462 1.000 85.23204 60 LEU C O 1
ATOM 6690 N N . GLU F 1 65 ? 322.66153 45.68601 121.92433 1.000 86.92337 61 GLU C N 1
ATOM 6691 C CA . GLU F 1 65 ? 322.46366 44.73513 123.01207 1.000 91.46953 61 GLU C CA 1
ATOM 6692 C C . GLU F 1 65 ? 321.04292 44.80977 123.55589 1.000 91.20957 61 GLU C C 1
ATOM 6693 O O . GLU F 1 65 ? 320.39245 43.77724 123.75296 1.000 87.31780 61 GLU C O 1
ATOM 6699 N N . ARG F 1 66 ? 320.54171 46.02756 123.79129 1.000 89.23124 62 ARG C N 1
ATOM 6700 C CA . ARG F 1 66 ? 319.20824 46.19719 124.36414 1.000 87.85841 62 ARG C CA 1
ATOM 6701 C C . ARG F 1 66 ? 318.13265 45.56148 123.49145 1.000 90.75762 62 ARG C C 1
ATOM 6702 O O . ARG F 1 66 ? 317.20254 44.92733 124.00479 1.000 94.47165 62 ARG C O 1
ATOM 6710 N N . LEU F 1 67 ? 318.24237 45.71850 122.16941 1.000 82.30613 63 LEU C N 1
ATOM 6711 C CA . LEU F 1 67 ? 317.18211 45.25354 121.28131 1.000 84.24923 63 LEU C CA 1
ATOM 6712 C C . LEU F 1 67 ? 317.19976 43.73695 121.12571 1.000 82.90065 63 LEU C C 1
ATOM 6713 O O . LEU F 1 67 ? 316.14953 43.09037 121.22128 1.000 91.23613 63 LEU C O 1
ATOM 6718 N N . ILE F 1 68 ? 318.37575 43.15379 120.87080 1.000 78.28383 64 ILE C N 1
ATOM 6719 C CA . ILE F 1 68 ? 318.48233 41.70049 120.74940 1.000 78.30460 64 ILE C CA 1
ATOM 6720 C C . ILE F 1 68 ? 317.96721 41.01967 122.01186 1.000 81.56854 64 ILE C C 1
ATOM 6721 O O . ILE F 1 68 ? 317.21367 40.03852 121.94313 1.000 80.49692 64 ILE C O 1
ATOM 6726 N N . GLN F 1 69 ? 318.35657 41.54156 123.18101 1.000 86.38526 65 GLN C N 1
ATOM 6727 C CA . GLN F 1 69 ? 317.90306 40.99642 124.45690 1.000 87.17702 65 GLN C CA 1
ATOM 6728 C C . GLN F 1 69 ? 316.38325 40.95077 124.55184 1.000 82.20509 65 GLN C C 1
ATOM 6729 O O . GLN F 1 69 ? 315.82017 39.94749 125.00532 1.000 89.48071 65 GLN C O 1
ATOM 6735 N N . ALA F 1 70 ? 315.70300 42.02033 124.13118 1.000 82.78333 66 ALA C N 1
ATOM 6736 C CA . ALA F 1 70 ? 314.24715 42.06760 124.19054 1.000 85.01357 66 ALA C CA 1
ATOM 6737 C C . ALA F 1 70 ? 313.58044 41.08964 123.23086 1.000 83.91986 66 ALA C C 1
ATOM 6738 O O . ALA F 1 70 ? 312.38043 40.83274 123.37535 1.000 96.64551 66 ALA C O 1
ATOM 6740 N N . GLU F 1 71 ? 314.31296 40.54739 122.25639 1.000 74.19047 67 GLU C N 1
ATOM 6741 C CA . GLU F 1 71 ? 313.76031 39.58461 121.31184 1.000 78.53553 67 GLU C CA 1
ATOM 6742 C C . GLU F 1 71 ? 314.13043 38.14777 121.65990 1.000 83.26081 67 GLU C C 1
ATOM 6743 O O . GLU F 1 71 ? 313.87652 37.23755 120.86521 1.000 92.42227 67 GLU C O 1
ATOM 6749 N N . ILE F 1 72 ? 314.72906 37.92572 122.82648 1.000 88.42875 68 ILE C N 1
ATOM 6750 C CA . ILE F 1 72 ? 315.09599 36.58275 123.25837 1.000 85.13723 68 ILE C CA 1
ATOM 6751 C C . ILE F 1 72 ? 314.66050 36.37037 124.70245 1.000 85.11711 68 ILE C C 1
ATOM 6752 O O . ILE F 1 72 ? 314.31000 37.32337 125.40062 1.000 93.16001 68 ILE C O 1
ATOM 6757 N N . TRP F 1 106 ? 335.00457 44.01331 121.24038 1.000 109.97321 102 TRP C N 1
ATOM 6758 C CA . TRP F 1 106 ? 334.59752 45.40395 121.08721 1.000 105.98870 102 TRP C CA 1
ATOM 6759 C C . TRP F 1 106 ? 333.66181 45.78390 122.23769 1.000 132.15485 102 TRP C C 1
ATOM 6760 O O . TRP F 1 106 ? 332.78290 45.00812 122.60981 1.000 108.72264 102 TRP C O 1
ATOM 6771 N N . SER F 1 107 ? 333.85477 46.97219 122.80435 1.000 109.48781 103 SER C N 1
ATOM 6772 C CA . SER F 1 107 ? 333.09865 47.37473 123.98312 1.000 109.88391 103 SER C CA 1
ATOM 6773 C C . SER F 1 107 ? 331.71029 47.87412 123.59916 1.000 103.50572 103 SER C C 1
ATOM 6774 O O . SER F 1 107 ? 331.47928 48.30770 122.46655 1.000 105.73590 103 SER C O 1
ATOM 6777 N N . GLY F 1 108 ? 330.78603 47.81495 124.55864 1.000 105.84732 104 GLY C N 1
ATOM 6778 C CA . GLY F 1 108 ? 329.42021 48.25678 124.34374 1.000 101.50381 104 GLY C CA 1
ATOM 6779 C C . GLY F 1 108 ? 329.28848 49.74191 124.06902 1.000 103.92763 104 GLY C C 1
ATOM 6780 O O . GLY F 1 108 ? 328.30559 50.18094 123.46254 1.000 103.35906 104 GLY C O 1
ATOM 6781 N N . SER F 1 109 ? 330.27082 50.52731 124.51490 1.000 99.23603 105 SER C N 1
ATOM 6782 C CA . SER F 1 109 ? 330.29733 51.96500 124.27774 1.000 100.14859 105 SER C CA 1
ATOM 6783 C C . SER F 1 109 ? 331.03041 52.32944 122.99175 1.000 103.47216 105 SER C C 1
ATOM 6784 O O . SER F 1 109 ? 331.31381 53.51063 122.76291 1.000 103.46856 105 SER C O 1
ATOM 6787 N N . THR F 1 110 ? 331.35448 51.34819 122.15453 1.000 101.15268 106 THR C N 1
ATOM 6788 C CA . THR F 1 110 ? 331.90345 51.63594 120.83861 1.000 107.50430 106 THR C CA 1
ATOM 6789 C C . THR F 1 110 ? 330.77210 51.84700 119.83844 1.000 106.33008 106 THR C C 1
ATOM 6790 O O . THR F 1 110 ? 329.94867 50.95655 119.60529 1.000 102.03573 106 THR C O 1
ATOM 6794 N N . GLU F 1 111 ? 330.73078 53.04527 119.25657 1.000 109.70375 107 GLU C N 1
ATOM 6795 C CA . GLU F 1 111 ? 329.66423 53.41002 118.33262 1.000 101.54880 107 GLU C CA 1
ATOM 6796 C C . GLU F 1 111 ? 329.57393 52.41239 117.18262 1.000 99.25268 107 GLU C C 1
ATOM 6797 O O . GLU F 1 111 ? 330.59118 51.92245 116.68232 1.000 105.99001 107 GLU C O 1
ATOM 6803 N N . ILE F 1 112 ? 328.33774 52.10690 116.77459 1.000 95.47294 108 ILE C N 1
ATOM 6804 C CA . ILE F 1 112 ? 328.10260 51.07671 115.76210 1.000 95.89294 108 ILE C CA 1
ATOM 6805 C C . ILE F 1 112 ? 328.72984 51.47276 114.43097 1.000 92.35743 108 ILE C C 1
ATOM 6806 O O . ILE F 1 112 ? 329.26136 50.62544 113.69960 1.000 92.14326 108 ILE C O 1
ATOM 6811 N N . GLY F 1 113 ? 328.68904 52.76508 114.10251 1.000 95.86099 109 GLY C N 1
ATOM 6812 C CA . GLY F 1 113 ? 329.27679 53.26670 112.87525 1.000 98.51000 109 GLY C CA 1
ATOM 6813 C C . GLY F 1 113 ? 330.72624 52.87437 112.67440 1.000 111.46745 109 GLY C C 1
ATOM 6814 O O . GLY F 1 113 ? 331.04328 52.11604 111.75321 1.000 114.16855 109 GLY C O 1
ATOM 6815 N N . ASP F 1 114 ? 331.61394 53.38355 113.53637 1.000 118.90216 110 ASP C N 1
ATOM 6816 C CA . ASP F 1 114 ? 333.03471 53.05440 113.45095 1.000 189.08485 110 ASP C CA 1
ATOM 6817 C C . ASP F 1 114 ? 333.30942 51.56321 113.61595 1.000 117.51105 110 ASP C C 1
ATOM 6818 O O . ASP F 1 114 ? 334.23902 51.04815 112.98460 1.000 119.22464 110 ASP C O 1
ATOM 6823 N N . PHE F 1 115 ? 332.52602 50.86731 114.44738 1.000 112.37485 111 PHE C N 1
ATOM 6824 C CA . PHE F 1 115 ? 332.70932 49.42897 114.63145 1.000 112.36051 111 PHE C CA 1
ATOM 6825 C C . PHE F 1 115 ? 332.65737 48.68491 113.30426 1.000 110.81084 111 PHE C C 1
ATOM 6826 O O . PHE F 1 115 ? 333.63254 48.03605 112.90630 1.000 112.42941 111 PHE C O 1
ATOM 6834 N N . ILE F 1 116 ? 331.51919 48.76332 112.60987 1.000 99.92799 112 ILE C N 1
ATOM 6835 C CA . ILE F 1 116 ? 331.35584 48.04403 111.34988 1.000 102.15532 112 ILE C CA 1
ATOM 6836 C C . ILE F 1 116 ? 332.31528 48.57502 110.29377 1.000 105.18766 112 ILE C C 1
ATOM 6837 O O . ILE F 1 116 ? 332.70333 47.84313 109.37310 1.000 104.03762 112 ILE C O 1
ATOM 6842 N N . ARG F 1 117 ? 332.70943 49.84758 110.40200 1.000 110.18761 113 ARG C N 1
ATOM 6843 C CA . ARG F 1 117 ? 333.74040 50.38456 109.52207 1.000 108.32663 113 ARG C CA 1
ATOM 6844 C C . ARG F 1 117 ? 335.05290 49.62786 109.68077 1.000 130.66485 113 ARG C C 1
ATOM 6845 O O . ARG F 1 117 ? 335.72605 49.33540 108.68507 1.000 126.05677 113 ARG C O 1
ATOM 6847 N N . ASP F 1 118 ? 335.43247 49.30620 110.91897 1.000 122.36989 114 ASP C N 1
ATOM 6848 C CA . ASP F 1 118 ? 336.59145 48.46168 111.17573 1.000 119.33704 114 ASP C CA 1
ATOM 6849 C C . ASP F 1 118 ? 336.34276 47.00083 110.82442 1.000 114.92687 114 ASP C C 1
ATOM 6850 O O . ASP F 1 118 ? 337.19454 46.37417 110.18434 1.000 116.47902 114 ASP C O 1
ATOM 6855 N N . ALA F 1 119 ? 335.19210 46.44898 111.21904 1.000 107.14001 115 ALA C N 1
ATOM 6856 C CA . ALA F 1 119 ? 334.87134 45.06033 110.91220 1.000 110.32485 115 ALA C CA 1
ATOM 6857 C C . ALA F 1 119 ? 334.73967 44.80417 109.41528 1.000 117.26025 115 ALA C C 1
ATOM 6858 O O . ALA F 1 119 ? 334.75169 43.64099 108.99679 1.000 114.05645 115 ALA C O 1
ATOM 6860 N N . ALA F 1 120 ? 334.60753 45.85936 108.60476 1.000 117.18234 116 ALA C N 1
ATOM 6861 C CA . ALA F 1 120 ? 334.52511 45.68830 107.15731 1.000 114.42269 116 ALA C CA 1
ATOM 6862 C C . ALA F 1 120 ? 335.75080 44.97619 106.59957 1.000 123.16453 116 ALA C C 1
ATOM 6863 O O . ALA F 1 120 ? 335.66536 44.32602 105.55032 1.000 124.34318 116 ALA C O 1
ATOM 6865 N N . ARG F 1 121 ? 336.89744 45.09944 107.27417 1.000 127.13437 117 ARG C N 1
ATOM 6866 C CA . ARG F 1 121 ? 338.08888 44.36167 106.86575 1.000 128.55245 117 ARG C CA 1
ATOM 6867 C C . ARG F 1 121 ? 337.81485 42.86378 106.82673 1.000 165.43485 117 ARG C C 1
ATOM 6868 O O . ARG F 1 121 ? 338.25885 42.16099 105.91129 1.000 128.91922 117 ARG C O 1
ATOM 6876 N N . GLY F 1 122 ? 337.07554 42.35921 107.81286 1.000 133.56046 118 GLY C N 1
ATOM 6877 C CA . GLY F 1 122 ? 336.69814 40.96038 107.85035 1.000 191.83485 118 GLY C CA 1
ATOM 6878 C C . GLY F 1 122 ? 335.49767 40.59194 107.00614 1.000 132.01510 118 GLY C C 1
ATOM 6879 O O . GLY F 1 122 ? 335.17484 39.40293 106.91792 1.000 124.32705 118 GLY C O 1
ATOM 6880 N N . ARG F 1 123 ? 334.81910 41.57639 106.40523 1.000 139.04485 119 ARG C N 1
ATOM 6881 C CA . ARG F 1 123 ? 333.67080 41.35839 105.52528 1.000 124.25129 119 ARG C CA 1
ATOM 6882 C C . ARG F 1 123 ? 332.47858 40.75669 106.26507 1.000 136.45485 119 ARG C C 1
ATOM 6883 O O . ARG F 1 123 ? 331.41038 40.55543 105.67684 1.000 117.01016 119 ARG C O 1
ATOM 6891 N N . GLU F 1 124 ? 332.64679 40.47213 107.55161 1.000 115.84819 120 GLU C N 1
ATOM 6892 C CA . GLU F 1 124 ? 331.58711 39.90276 108.37214 1.000 103.38861 120 GLU C CA 1
ATOM 6893 C C . GLU F 1 124 ? 331.84099 40.31961 109.81276 1.000 100.24194 120 GLU C C 1
ATOM 6894 O O . GLU F 1 124 ? 332.73103 41.12398 110.09827 1.000 111.22248 120 GLU C O 1
ATOM 6896 N N . PHE F 1 125 ? 331.04506 39.75762 110.71818 1.000 106.24469 121 PHE C N 1
ATOM 6897 C CA . PHE F 1 125 ? 331.17788 40.02358 112.14244 1.000 102.22226 121 PHE C CA 1
ATOM 6898 C C . PHE F 1 125 ? 330.46898 38.92310 112.91413 1.000 109.00358 121 PHE C C 1
ATOM 6899 O O . PHE F 1 125 ? 329.52506 38.30777 112.41465 1.000 110.54903 121 PHE C O 1
ATOM 6901 N N . SER F 1 126 ? 330.92737 38.68819 114.13870 1.000 117.50872 122 SER C N 1
ATOM 6902 C CA . SER F 1 126 ? 330.40653 37.61822 114.97536 1.000 117.79127 122 SER C CA 1
ATOM 6903 C C . SER F 1 126 ? 329.63864 38.19366 116.15751 1.000 105.84709 122 SER C C 1
ATOM 6904 O O . SER F 1 126 ? 330.06104 39.18275 116.76244 1.000 98.11709 122 SER C O 1
ATOM 6907 N N . VAL F 1 127 ? 328.49811 37.57940 116.46827 1.000 106.10815 123 VAL C N 1
ATOM 6908 C CA . VAL F 1 127 ? 327.71982 37.89552 117.66244 1.000 104.34422 123 VAL C CA 1
ATOM 6909 C C . VAL F 1 127 ? 327.34458 36.58593 118.34064 1.000 110.53024 123 VAL C C 1
ATOM 6910 O O . VAL F 1 127 ? 326.65519 35.74982 117.74472 1.000 107.28255 123 VAL C O 1
ATOM 6914 N N . THR F 1 128 ? 327.81286 36.40164 119.57141 1.000 119.27793 124 THR C N 1
ATOM 6915 C CA . THR F 1 128 ? 327.37024 35.32444 120.44060 1.000 119.38890 124 THR C CA 1
ATOM 6916 C C . THR F 1 128 ? 326.60733 35.93860 121.60512 1.000 120.58384 124 THR C C 1
ATOM 6917 O O . THR F 1 128 ? 326.80523 37.10963 121.94115 1.000 120.00694 124 THR C O 1
ATOM 6921 N N . ILE F 1 129 ? 325.72314 35.15493 122.21596 1.000 118.91827 125 ILE C N 1
ATOM 6922 C CA . ILE F 1 129 ? 324.96058 35.61500 123.36997 1.000 135.09485 125 ILE C CA 1
ATOM 6923 C C . ILE F 1 129 ? 325.15314 34.61419 124.50180 1.000 120.07590 125 ILE C C 1
ATOM 6924 O O . ILE F 1 129 ? 325.22856 33.40322 124.26197 1.000 118.27287 125 ILE C O 1
ATOM 6929 N N . GLU F 1 130 ? 325.26894 35.12822 125.72826 1.000 123.71284 126 GLU C N 1
ATOM 6930 C CA . GLU F 1 130 ? 325.45393 34.31674 126.92711 1.000 119.14858 126 GLU C CA 1
ATOM 6931 C C . GLU F 1 130 ? 324.38580 33.23836 127.05142 1.000 117.25415 126 GLU C C 1
ATOM 6932 O O . GLU F 1 130 ? 323.46776 33.35600 127.86895 1.000 114.17354 126 GLU C O 1
ATOM 6938 N N . GLY F 1 131 ? 324.50526 32.18349 126.24771 1.000 113.37651 127 GLY C N 1
ATOM 6939 C CA . GLY F 1 131 ? 323.52814 31.11195 126.23448 1.000 109.04927 127 GLY C CA 1
ATOM 6940 C C . GLY F 1 131 ? 323.86218 30.04655 125.21012 1.000 109.08591 127 GLY C C 1
ATOM 6941 O O . GLY F 1 131 ? 324.37566 28.97865 125.55924 1.000 114.64192 127 GLY C O 1
ATOM 6942 N N . HIS F 1 132 ? 323.57730 30.32779 123.94028 1.000 114.07702 128 HIS C N 1
ATOM 6943 C CA . HIS F 1 132 ? 323.91058 29.39406 122.87417 1.000 133.21485 128 HIS C CA 1
ATOM 6944 C C . HIS F 1 132 ? 325.42214 29.28840 122.71133 1.000 120.14219 128 HIS C C 1
ATOM 6945 O O . HIS F 1 132 ? 326.17033 30.19232 123.09491 1.000 117.41361 128 HIS C O 1
ATOM 6947 N N . ALA F 1 133 ? 325.87110 28.16991 122.13963 1.000 118.81992 129 ALA C N 1
ATOM 6948 C CA . ALA F 1 133 ? 327.28710 27.97077 121.85136 1.000 122.08143 129 ALA C CA 1
ATOM 6949 C C . ALA F 1 133 ? 327.62568 28.28450 120.39914 1.000 123.72214 129 ALA C C 1
ATOM 6950 O O . ALA F 1 133 ? 328.79991 28.47469 120.06267 1.000 119.93014 129 ALA C O 1
ATOM 6952 N N . GLU F 1 134 ? 326.61860 28.33593 119.53137 1.000 125.33137 130 GLU C N 1
ATOM 6953 C CA . GLU F 1 134 ? 326.82583 28.73306 118.14715 1.000 129.16654 130 GLU C CA 1
ATOM 6954 C C . GLU F 1 134 ? 326.83782 30.25115 118.03295 1.000 159.62485 130 GLU C C 1
ATOM 6955 O O . GLU F 1 134 ? 325.95660 30.93493 118.56203 1.000 125.97294 130 GLU C O 1
ATOM 6957 N N . GLU F 1 135 ? 327.84282 30.77880 117.34287 1.000 124.80387 131 GLU C N 1
ATOM 6958 C CA . GLU F 1 135 ? 327.89213 32.21055 117.10058 1.000 117.16520 131 GLU C CA 1
ATOM 6959 C C . GLU F 1 135 ? 327.03314 32.56601 115.89295 1.000 115.99724 131 GLU C C 1
ATOM 6960 O O . GLU F 1 135 ? 326.56794 31.69986 115.14992 1.000 114.92854 131 GLU C O 1
ATOM 6966 N N . LEU F 1 136 ? 326.82665 33.86258 115.70706 1.000 113.01567 132 LEU C N 1
ATOM 6967 C CA . LEU F 1 136 ? 326.04702 34.37616 114.59301 1.000 108.59101 132 LEU C CA 1
ATOM 6968 C C . LEU F 1 136 ? 326.93103 35.25189 113.71799 1.000 109.81590 132 LEU C C 1
ATOM 6969 O O . LEU F 1 136 ? 327.66521 36.10568 114.22029 1.000 113.05690 132 LEU C O 1
ATOM 6974 N N . ARG F 1 137 ? 326.86702 35.02757 112.41166 1.000 115.15213 133 ARG C N 1
ATOM 6975 C CA . ARG F 1 137 ? 327.64572 35.79897 111.45782 1.000 126.88485 133 ARG C CA 1
ATOM 6976 C C . ARG F 1 137 ? 326.76998 36.87835 110.83494 1.000 158.66485 133 ARG C C 1
ATOM 6977 O O . ARG F 1 137 ? 325.58721 36.65566 110.56024 1.000 117.89402 133 ARG C O 1
ATOM 6985 N N . VAL F 1 138 ? 327.34559 38.06729 110.66398 1.000 113.89602 134 VAL C N 1
ATOM 6986 C CA . VAL F 1 138 ? 326.65191 39.21398 110.08750 1.000 109.01569 134 VAL C CA 1
ATOM 6987 C C . VAL F 1 138 ? 327.56083 39.84626 109.04536 1.000 104.59675 134 VAL C C 1
ATOM 6988 O O . VAL F 1 138 ? 328.62611 40.37028 109.38668 1.000 111.53746 134 VAL C O 1
ATOM 6992 N N . ALA F 1 139 ? 327.14776 39.78968 107.78196 1.000 102.25644 135 ALA C N 1
ATOM 6993 C CA . ALA F 1 139 ? 327.85093 40.50163 106.72545 1.000 108.51881 135 ALA C CA 1
ATOM 6994 C C . ALA F 1 139 ? 327.74622 42.00226 106.96816 1.000 126.30485 135 ALA C C 1
ATOM 6995 O O . ALA F 1 139 ? 326.66559 42.51231 107.27994 1.000 107.68350 135 ALA C O 1
ATOM 6997 N N . VAL F 1 140 ? 328.86682 42.70675 106.83696 1.000 113.68555 136 VAL C N 1
ATOM 6998 C CA . VAL F 1 140 ? 328.88756 44.15546 107.03059 1.000 106.18605 136 VAL C CA 1
ATOM 6999 C C . VAL F 1 140 ? 329.00236 44.82762 105.66676 1.000 106.32404 136 VAL C C 1
ATOM 7000 O O . VAL F 1 140 ? 329.57568 44.24238 104.73643 1.000 109.78427 136 VAL C O 1
ATOM 7004 N N . PRO F 1 141 ? 328.45722 46.03113 105.49265 1.000 103.99611 137 PRO C N 1
ATOM 7005 C CA . PRO F 1 141 ? 328.50777 46.67951 104.17726 1.000 101.62402 137 PRO C CA 1
ATOM 7006 C C . PRO F 1 141 ? 329.93282 46.99353 103.74464 1.000 106.37727 137 PRO C C 1
ATOM 7007 O O . PRO F 1 141 ? 330.79636 47.33184 104.55823 1.000 99.92709 137 PRO C O 1
ATOM 7011 N N . SER F 1 142 ? 330.16837 46.87890 102.43916 1.000 101.66045 138 SER C N 1
ATOM 7012 C CA . SER F 1 142 ? 331.34494 47.47548 101.82893 1.000 94.85781 138 SER C CA 1
ATOM 7013 C C . SER F 1 142 ? 331.27022 48.99658 101.94849 1.000 96.83134 138 SER C C 1
ATOM 7014 O O . SER F 1 142 ? 330.25254 49.56741 102.35275 1.000 95.46898 138 SER C O 1
ATOM 7017 N N . PHE F 1 143 ? 332.36846 49.66955 101.59548 1.000 102.76852 139 PHE C N 1
ATOM 7018 C CA . PHE F 1 143 ? 332.30613 51.12065 101.45749 1.000 94.44345 139 PHE C CA 1
ATOM 7019 C C . PHE F 1 143 ? 331.31606 51.50802 100.36819 1.000 91.17322 139 PHE C C 1
ATOM 7020 O O . PHE F 1 143 ? 330.43773 52.35296 100.57963 1.000 92.03144 139 PHE C O 1
ATOM 7028 N N . LYS F 1 144 ? 331.44905 50.89332 99.18744 1.000 88.28089 140 LYS C N 1
ATOM 7029 C CA . LYS F 1 144 ? 330.46867 51.08956 98.12411 1.000 83.97550 140 LYS C CA 1
ATOM 7030 C C . LYS F 1 144 ? 329.06033 50.73608 98.58639 1.000 91.43562 140 LYS C C 1
ATOM 7031 O O . LYS F 1 144 ? 328.08974 51.37030 98.15539 1.000 91.27942 140 LYS C O 1
ATOM 7037 N N . ASP F 1 145 ? 328.92729 49.72775 99.45428 1.000 94.58232 141 ASP C N 1
ATOM 7038 C CA . ASP F 1 145 ? 327.61787 49.38570 100.00116 1.000 86.44062 141 ASP C CA 1
ATOM 7039 C C . ASP F 1 145 ? 327.05799 50.52867 100.84034 1.000 88.31117 141 ASP C C 1
ATOM 7040 O O . ASP F 1 145 ? 325.90594 50.94118 100.65513 1.000 99.98366 141 ASP C O 1
ATOM 7045 N N . ARG F 1 146 ? 327.86122 51.05290 101.77287 1.000 80.42929 142 ARG C N 1
ATOM 7046 C CA . ARG F 1 146 ? 327.38464 52.12765 102.64088 1.000 88.03542 142 ARG C CA 1
ATOM 7047 C C . ARG F 1 146 ? 327.02422 53.37576 101.84523 1.000 93.29171 142 ARG C C 1
ATOM 7048 O O . ARG F 1 146 ? 326.06949 54.08437 102.18585 1.000 103.16114 142 ARG C O 1
ATOM 7056 N N . THR F 1 147 ? 327.77298 53.65960 100.78187 1.000 80.57780 143 THR C N 1
ATOM 7057 C CA . THR F 1 147 ? 327.66587 54.91734 100.05565 1.000 86.62168 143 THR C CA 1
ATOM 7058 C C . THR F 1 147 ? 326.78138 54.83018 98.81807 1.000 88.13030 143 THR C C 1
ATOM 7059 O O . THR F 1 147 ? 326.68339 55.81590 98.08034 1.000 89.58277 143 THR C O 1
ATOM 7063 N N . TYR F 1 148 ? 326.13595 53.68506 98.57370 1.000 86.98729 144 TYR C N 1
ATOM 7064 C CA . TYR F 1 148 ? 325.34250 53.50432 97.35991 1.000 92.07593 144 TYR C CA 1
ATOM 7065 C C . TYR F 1 148 ? 324.30435 54.61002 97.20687 1.000 112.05485 144 TYR C C 1
ATOM 7066 O O . TYR F 1 148 ? 324.32938 55.35208 96.22030 1.000 92.13903 144 TYR C O 1
ATOM 7075 N N . TYR F 1 149 ? 323.39813 54.73496 98.17887 1.000 94.59581 145 TYR C N 1
ATOM 7076 C CA . TYR F 1 149 ? 322.37665 55.77392 98.10345 1.000 91.02857 145 TYR C CA 1
ATOM 7077 C C . TYR F 1 149 ? 322.99110 57.16455 98.15499 1.000 88.53508 145 TYR C C 1
ATOM 7078 O O . TYR F 1 149 ? 322.54166 58.06886 97.43992 1.000 82.34514 145 TYR C O 1
ATOM 7087 N N . MET F 1 150 ? 324.01560 57.35336 98.99064 1.000 97.09059 146 MET C N 1
ATOM 7088 C CA . MET F 1 150 ? 324.67958 58.64962 99.07849 1.000 92.76546 146 MET C CA 1
ATOM 7089 C C . MET F 1 150 ? 325.28407 59.04753 97.73627 1.000 80.78589 146 MET C C 1
ATOM 7090 O O . MET F 1 150 ? 325.04116 60.15211 97.23497 1.000 81.25521 146 MET C O 1
ATOM 7095 N N . ARG F 1 151 ? 326.06418 58.14848 97.12780 1.000 86.95078 147 ARG C N 1
ATOM 7096 C CA . ARG F 1 151 ? 326.64692 58.45018 95.82483 1.000 83.00605 147 ARG C CA 1
ATOM 7097 C C . ARG F 1 151 ? 325.58076 58.53460 94.74087 1.000 81.82030 147 ARG C C 1
ATOM 7098 O O . ARG F 1 151 ? 325.76323 59.24871 93.74815 1.000 75.07456 147 ARG C O 1
ATOM 7106 N N . MET F 1 152 ? 324.46516 57.81934 94.91036 1.000 90.00217 148 MET C N 1
ATOM 7107 C CA . MET F 1 152 ? 323.37271 57.91060 93.94617 1.000 76.91074 148 MET C CA 1
ATOM 7108 C C . MET F 1 152 ? 322.74790 59.29864 93.95357 1.000 78.09159 148 MET C C 1
ATOM 7109 O O . MET F 1 152 ? 322.44973 59.86348 92.89359 1.000 81.00101 148 MET C O 1
ATOM 7111 N N . ARG F 1 153 ? 322.53459 59.86263 95.14537 1.000 85.06557 149 ARG C N 1
ATOM 7112 C CA . ARG F 1 153 ? 321.98203 61.21325 95.23550 1.000 88.27485 149 ARG C CA 1
ATOM 7113 C C . ARG F 1 153 ? 322.91656 62.23251 94.59626 1.000 88.24762 149 ARG C C 1
ATOM 7114 O O . ARG F 1 153 ? 322.47240 63.12682 93.86572 1.000 83.58988 149 ARG C O 1
ATOM 7122 N N . LEU F 1 154 ? 324.22030 62.11163 94.86368 1.000 87.12255 150 LEU C N 1
ATOM 7123 C CA . LEU F 1 154 ? 3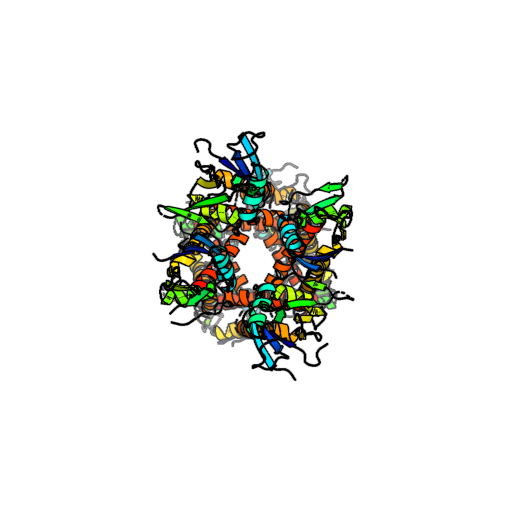25.18143 63.07889 94.33953 1.000 77.24748 150 LEU C CA 1
ATOM 7124 C C . LEU F 1 154 ? 325.13549 63.15343 92.82040 1.000 79.64608 150 LEU C C 1
ATOM 7125 O O . LEU F 1 154 ? 325.09951 64.25058 92.24802 1.000 83.02415 150 LEU C O 1
ATOM 7130 N N . ARG F 1 155 ? 325.15191 61.99835 92.15269 1.000 84.68281 151 ARG C N 1
ATOM 7131 C CA . ARG F 1 155 ? 325.03796 61.97894 90.69881 1.000 86.74216 151 ARG C CA 1
ATOM 7132 C C . ARG F 1 155 ? 323.79122 62.72530 90.23993 1.000 89.84651 151 ARG C C 1
ATOM 7133 O O . ARG F 1 155 ? 323.86219 63.59661 89.36588 1.000 91.45396 151 ARG C O 1
ATOM 7135 N N . ARG F 1 156 ? 322.63947 62.39879 90.83424 1.000 87.22934 152 ARG C N 1
ATOM 7136 C CA . ARG F 1 156 ? 321.39608 63.10579 90.54059 1.000 84.99861 152 ARG C CA 1
ATOM 7137 C C . ARG F 1 156 ? 321.57428 64.61299 90.65245 1.000 88.41324 152 ARG C C 1
ATOM 7138 O O . ARG F 1 156 ? 321.28113 65.36103 89.71168 1.000 87.47172 152 ARG C O 1
ATOM 7146 N N . MET F 1 157 ? 322.05127 65.07171 91.81241 1.000 87.97158 153 MET C N 1
ATOM 7147 C CA . MET F 1 157 ? 322.21695 66.50166 92.05205 1.000 82.75669 153 MET C CA 1
ATOM 7148 C C . MET F 1 157 ? 323.18835 67.11881 91.05254 1.000 80.56571 153 MET C C 1
ATOM 7149 O O . MET F 1 157 ? 322.88345 68.14140 90.42647 1.000 79.95101 153 MET C O 1
ATOM 7154 N N . SER F 1 158 ? 324.36287 66.50094 90.88346 1.000 82.74186 154 SER C N 1
ATOM 7155 C CA . SER F 1 158 ? 325.32982 66.98942 89.90339 1.000 89.98265 154 SER C CA 1
ATOM 7156 C C . SER F 1 158 ? 324.71448 67.07763 8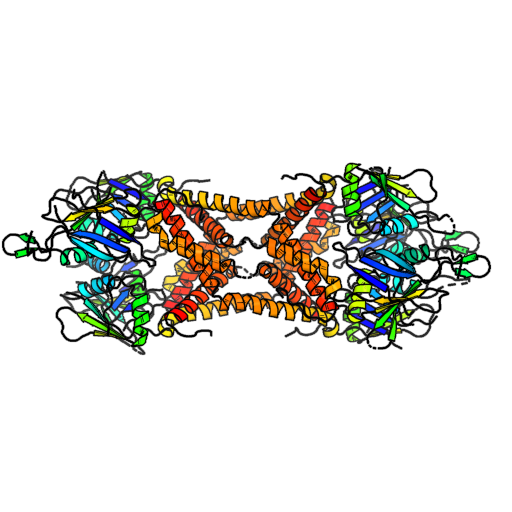8.51054 1.000 86.41143 154 SER C C 1
ATOM 7157 O O . SER F 1 158 ? 324.90588 68.07389 87.80268 1.000 88.80346 154 SER C O 1
ATOM 7160 N N . GLN F 1 159 ? 323.96454 66.04964 88.10308 1.000 87.78376 155 GLN C N 1
ATOM 7161 C CA . GLN F 1 159 ? 323.25234 66.10588 86.82809 1.000 88.25103 155 GLN C CA 1
ATOM 7162 C C . GLN F 1 159 ? 322.27689 67.27624 86.79107 1.000 79.33860 155 GLN C C 1
ATOM 7163 O O . GLN F 1 159 ? 322.28008 68.07320 85.84428 1.000 78.46637 155 GLN C O 1
ATOM 7169 N N . GLU F 1 160 ? 321.42182 67.38475 87.81435 1.000 74.17497 156 GLU C N 1
ATOM 7170 C CA . GLU F 1 160 ? 320.44687 68.47078 87.86323 1.000 79.01680 156 GLU C CA 1
ATOM 7171 C C . GLU F 1 160 ? 321.12423 69.83132 87.76466 1.000 82.40207 156 GLU C C 1
ATOM 7172 O O . GLU F 1 160 ? 320.65306 70.71608 87.03932 1.000 74.12567 156 GLU C O 1
ATOM 7178 N N . ILE F 1 161 ? 322.22599 70.01840 88.49674 1.000 83.51134 157 ILE C N 1
ATOM 7179 C CA . ILE F 1 161 ? 322.99380 71.25868 88.39936 1.000 73.28886 157 ILE C CA 1
ATOM 7180 C C . ILE F 1 161 ? 323.46108 71.48323 86.96769 1.000 71.73497 157 ILE C C 1
ATOM 7181 O O . ILE F 1 161 ? 323.23956 72.55374 86.38693 1.000 78.25758 157 ILE C O 1
ATOM 7186 N N . ASP F 1 162 ? 324.10744 70.47190 86.37584 1.000 73.49663 158 ASP C N 1
ATOM 7187 C CA . ASP F 1 162 ? 324.59222 70.58372 85.00314 1.000 79.38789 158 ASP C CA 1
ATOM 7188 C C . ASP F 1 162 ? 323.45655 70.89730 84.03659 1.000 78.89623 158 ASP C C 1
ATOM 7189 O O . ASP F 1 162 ? 323.66496 71.56678 83.01634 1.000 80.95948 158 ASP C O 1
ATOM 7194 N N . GLN F 1 163 ? 322.24769 70.41903 84.34012 1.000 73.78297 159 GLN C N 1
ATOM 7195 C CA . GLN F 1 163 ? 321.08289 70.78035 83.53826 1.000 81.93572 159 GLN C CA 1
ATOM 7196 C C . GLN F 1 163 ? 320.66592 72.22390 83.79910 1.000 75.82193 159 GLN C C 1
ATOM 7197 O O . GLN F 1 163 ? 320.34147 72.96928 82.86551 1.000 77.44606 159 GLN C O 1
ATOM 7199 N N . MET F 1 164 ? 320.66124 72.63202 85.07280 1.000 77.16439 160 MET C N 1
ATOM 7200 C CA . MET F 1 164 ? 320.31349 74.00829 85.41650 1.000 69.79485 160 MET C CA 1
ATOM 7201 C C . MET F 1 164 ? 321.25366 75.00188 84.74736 1.000 73.46987 160 MET C C 1
ATOM 7202 O O . MET F 1 164 ? 320.80383 75.97562 84.12922 1.000 84.20744 160 MET C O 1
ATOM 7207 N N . ALA F 1 165 ? 322.56463 74.77094 84.86246 1.000 79.09288 161 ALA C N 1
ATOM 7208 C CA . ALA F 1 165 ? 323.53816 75.67236 84.25657 1.000 75.66619 161 ALA C CA 1
ATOM 7209 C C . ALA F 1 165 ? 323.36828 75.74807 82.74281 1.000 84.79074 161 ALA C C 1
ATOM 7210 O O . ALA F 1 165 ? 323.55526 76.81571 82.14808 1.000 85.82755 161 ALA C O 1
ATOM 7212 N N . THR F 1 166 ? 323.01553 74.62854 82.10160 1.000 81.08172 162 THR C N 1
ATOM 7213 C CA . THR F 1 166 ? 322.86668 74.62171 80.64729 1.000 89.37866 162 THR C CA 1
ATOM 7214 C C . THR F 1 166 ? 321.71274 75.51650 80.20165 1.000 94.17517 162 THR C C 1
ATOM 7215 O O . THR F 1 166 ? 321.83962 76.26103 79.22118 1.000 105.38554 162 THR C O 1
ATOM 7219 N N . VAL F 1 167 ? 320.57806 75.45465 80.90737 1.000 99.72073 163 VAL C N 1
ATOM 7220 C CA . VAL F 1 167 ? 319.46284 76.36050 80.62640 1.000 119.58485 163 VAL C CA 1
ATOM 7221 C C . VAL F 1 167 ? 319.93262 77.80867 80.68740 1.000 88.20862 163 VAL C C 1
ATOM 7222 O O . VAL F 1 167 ? 319.62149 78.62110 79.80779 1.000 87.74833 163 VAL C O 1
ATOM 7226 N N . LYS F 1 168 ? 320.69347 78.14700 81.73283 1.000 88.38865 164 LYS C N 1
ATOM 7227 C CA . LYS F 1 168 ? 321.32890 79.45745 81.81963 1.000 86.21580 164 LYS C CA 1
ATOM 7228 C C . LYS F 1 168 ? 322.15906 79.74793 80.57558 1.000 177.93485 164 LYS C C 1
ATOM 7229 O O . LYS F 1 168 ? 322.08009 80.84189 80.00219 1.000 77.23831 164 LYS C O 1
ATOM 7235 N N . ARG F 1 169 ? 322.95703 78.76999 80.13854 1.000 93.21420 165 ARG C N 1
ATOM 7236 C CA . ARG F 1 169 ? 323.82892 78.97449 78.98588 1.000 85.17339 165 ARG C CA 1
ATOM 7237 C C . ARG F 1 169 ? 323.02492 79.05844 77.69333 1.000 85.77613 165 ARG C C 1
ATOM 7238 O O . ARG F 1 169 ? 323.35762 79.83935 76.79400 1.000 73.82318 165 ARG C O 1
ATOM 7246 N N . GLU F 1 170 ? 321.95546 78.26590 77.58588 1.000 89.59549 166 GLU C N 1
ATOM 7247 C CA . GLU F 1 170 ? 321.10931 78.30460 76.39993 1.000 77.25646 166 GLU C CA 1
ATOM 7248 C C . GLU F 1 170 ? 320.27677 79.57795 76.31118 1.000 81.21754 166 GLU C C 1
ATOM 7249 O O . GLU F 1 170 ? 319.71935 79.85798 75.24400 1.000 81.41716 166 GLU C O 1
ATOM 7251 N N . ALA F 1 171 ? 320.17139 80.34863 77.39356 1.000 83.36550 167 ALA C N 1
ATOM 7252 C CA . ALA F 1 171 ? 319.37446 81.56774 77.41093 1.000 71.14095 167 ALA C CA 1
ATOM 7253 C C . ALA F 1 171 ? 320.22209 82.83006 77.34104 1.000 72.49213 167 ALA C C 1
ATOM 7254 O O . ALA F 1 171 ? 319.66915 83.93443 77.39989 1.000 72.72587 167 ALA C O 1
ATOM 7256 N N . LYS F 1 172 ? 321.54590 82.69285 77.21700 1.000 78.88846 168 LYS C N 1
ATOM 7257 C CA . LYS F 1 172 ? 322.46397 83.83522 77.26172 1.000 69.06332 168 LYS C CA 1
ATOM 7258 C C . LYS F 1 172 ? 322.23809 84.64073 78.53884 1.000 72.59205 168 LYS C C 1
ATOM 7259 O O . LYS F 1 172 ? 322.25625 85.87572 78.54302 1.000 80.07134 168 LYS C O 1
ATOM 7265 N N . TRP F 1 173 ? 322.01847 83.90346 79.63410 1.000 71.53239 169 TRP C N 1
ATOM 7266 C CA . TRP F 1 173 ? 321.65924 84.49560 80.91859 1.000 68.30480 169 TRP C CA 1
ATOM 7267 C C . TRP F 1 173 ? 322.67512 85.53228 81.37106 1.000 67.88424 169 TRP C C 1
ATOM 7268 O O . TRP F 1 173 ? 322.30252 86.65261 81.74122 1.000 76.99148 169 TRP C O 1
ATOM 7279 N N . ASP F 1 174 ? 323.95962 85.16755 81.36172 1.000 78.71618 170 ASP C N 1
ATOM 7280 C CA . ASP F 1 174 ? 325.01746 86.08017 81.78161 1.000 80.48254 170 ASP C CA 1
ATOM 7281 C C . ASP F 1 174 ? 324.91881 87.41830 81.06051 1.000 82.45676 170 ASP C C 1
ATOM 7282 O O . ASP F 1 174 ? 325.04058 88.48369 81.67653 1.000 79.61078 170 ASP C O 1
ATOM 7287 N N . GLN F 1 175 ? 324.68371 87.37909 79.74698 1.000 74.39426 171 GLN C N 1
ATOM 7288 C CA . GLN F 1 175 ? 324.54544 88.61588 78.98696 1.000 73.11125 171 GLN C CA 1
ATOM 7289 C C . GLN F 1 175 ? 323.24193 89.33378 79.30618 1.000 75.21756 171 GLN C C 1
ATOM 7290 O O . GLN F 1 175 ? 323.22120 90.56962 79.37830 1.000 82.41754 171 GLN C O 1
ATOM 7296 N N . LEU F 1 176 ? 322.15392 88.58394 79.49255 1.000 74.09099 172 LEU C N 1
ATOM 7297 C CA . LEU F 1 176 ? 320.86696 89.20193 79.79248 1.000 65.72270 172 LEU C CA 1
ATOM 7298 C C . LEU F 1 176 ? 320.92909 90.03109 81.07032 1.000 77.47024 172 LEU C C 1
ATOM 7299 O O . LEU F 1 176 ? 320.48381 91.18474 81.09401 1.000 86.71459 172 LEU C O 1
ATOM 7304 N N . VAL F 1 177 ? 321.48058 89.45998 82.14242 1.000 67.71247 173 VAL C N 1
ATOM 7305 C CA . VAL F 1 177 ? 321.59424 90.18940 83.40379 1.000 67.70084 173 VAL C CA 1
ATOM 7306 C C . VAL F 1 177 ? 322.55936 91.36225 83.26560 1.000 79.33485 173 VAL C C 1
ATOM 7307 O O . VAL F 1 177 ? 322.29462 92.46180 83.76902 1.000 74.13817 173 VAL C O 1
ATOM 7311 N N . HIS F 1 178 ? 323.68605 91.15576 82.57813 1.000 73.63677 174 HIS C N 1
ATOM 7312 C CA . HIS F 1 178 ? 324.61801 92.25874 82.35410 1.000 77.00635 174 HIS C CA 1
ATOM 7313 C C . HIS F 1 178 ? 323.95242 93.39940 81.59678 1.000 84.77620 174 HIS C C 1
ATOM 7314 O O . HIS F 1 178 ? 324.03723 94.56444 82.00580 1.000 87.70683 174 HIS C O 1
ATOM 7321 N N . ASP F 1 179 ? 323.29621 93.08090 80.47759 1.000 74.81606 175 ASP C N 1
ATOM 7322 C CA . ASP F 1 179 ? 322.62177 94.10804 79.68941 1.000 85.35512 175 ASP C CA 1
ATOM 7323 C C . ASP F 1 179 ? 321.55319 94.82476 80.50657 1.000 89.45485 175 ASP C C 1
ATOM 7324 O O . ASP F 1 179 ? 321.46234 96.05880 80.47828 1.000 86.37262 175 ASP C O 1
ATOM 7329 N N . ALA F 1 180 ? 320.73939 94.06644 81.24436 1.000 70.39521 176 ALA C N 1
ATOM 7330 C CA . ALA F 1 180 ? 319.71066 94.66882 82.08628 1.000 69.58444 176 ALA C CA 1
ATOM 7331 C C . ALA F 1 180 ? 320.32142 95.56310 83.16049 1.000 83.73901 176 ALA C C 1
ATOM 7332 O O . ALA F 1 180 ? 320.05311 96.77183 83.19980 1.000 93.31568 176 ALA C O 1
ATOM 7334 N N . ASN F 1 181 ? 321.13814 94.97848 84.04900 1.000 91.38822 177 ASN C N 1
ATOM 7335 C CA . ASN F 1 181 ? 321.77596 95.74819 85.11620 1.000 88.78121 177 ASN C CA 1
ATOM 7336 C C . ASN F 1 181 ? 322.52690 96.95279 84.56878 1.000 160.81485 177 ASN C C 1
ATOM 7337 O O . ASN F 1 181 ? 322.55161 98.01823 85.19809 1.000 89.39202 177 ASN C O 1
ATOM 7342 N N . GLY F 1 182 ? 323.15097 96.80053 83.40221 1.000 88.89374 178 GLY C N 1
ATOM 7343 C CA . GLY F 1 182 ? 323.80189 97.91478 82.74546 1.000 88.49485 178 GLY C CA 1
ATOM 7344 C C . GLY F 1 182 ? 322.85442 99.06328 82.46511 1.000 79.76264 178 GLY C C 1
ATOM 7345 O O . GLY F 1 182 ? 322.97347 100.12906 83.07773 1.000 82.68099 178 GLY C O 1
ATOM 7346 N N . LEU F 1 183 ? 321.89077 98.85513 81.56386 1.000 82.51538 179 LEU C N 1
ATOM 7347 C CA . LEU F 1 183 ? 321.02205 99.95078 81.15161 1.000 86.05485 179 LEU C CA 1
ATOM 7348 C C . LEU F 1 183 ? 320.02208 100.36691 82.22826 1.000 84.09889 179 LEU C C 1
ATOM 7349 O O . LEU F 1 183 ? 319.32846 101.37235 82.04323 1.000 75.39490 179 LEU C O 1
ATOM 7354 N N . ARG F 1 184 ? 319.91764 99.63185 83.34060 1.000 84.20891 180 ARG C N 1
ATOM 7355 C CA . ARG F 1 184 ? 319.21462 100.18834 84.49475 1.000 80.09507 180 ARG C CA 1
ATOM 7356 C C . ARG F 1 184 ? 320.03100 101.30316 85.12981 1.000 71.23886 180 ARG C C 1
ATOM 7357 O O . ARG F 1 184 ? 319.48260 102.33258 85.54644 1.000 76.65479 180 ARG C O 1
ATOM 7365 N N . ARG F 1 185 ? 321.34775 101.10975 85.21455 1.000 77.72061 181 ARG C N 1
ATOM 7366 C CA . ARG F 1 185 ? 322.21537 102.14588 85.75784 1.000 67.64248 181 ARG C CA 1
ATOM 7367 C C . ARG F 1 185 ? 322.19562 103.39084 84.88023 1.000 73.24907 181 ARG C C 1
ATOM 7368 O O . ARG F 1 185 ? 322.20544 104.51969 85.38464 1.000 71.33325 181 ARG C O 1
ATOM 7370 N N . GLU F 1 186 ? 322.16034 103.20380 83.55778 1.000 75.21349 182 GLU C N 1
ATOM 7371 C CA . GLU F 1 186 ? 322.11467 104.34993 82.65448 1.000 72.13417 182 GLU C CA 1
ATOM 7372 C C . GLU F 1 186 ? 320.81270 105.12775 82.81719 1.000 72.89551 182 GLU C C 1
ATOM 7373 O O . GLU F 1 186 ? 320.81134 106.36425 82.79836 1.000 75.26825 182 GLU C O 1
ATOM 7379 N N . ILE F 1 187 ? 319.69274 104.41691 82.97671 1.000 78.49516 183 ILE C N 1
ATOM 7380 C CA . ILE F 1 187 ? 318.40223 105.06969 83.20498 1.000 67.71160 183 ILE C CA 1
ATOM 7381 C C . ILE F 1 187 ? 318.41639 105.82136 84.52976 1.000 63.62537 183 ILE C C 1
ATOM 7382 O O . ILE F 1 187 ? 318.15705 107.03067 84.58199 1.000 70.87670 183 ILE C O 1
ATOM 7387 N N . LYS F 1 188 ? 318.70824 105.10524 85.62304 1.000 71.98803 184 LYS C N 1
ATOM 7388 C CA . LYS F 1 188 ? 318.82392 105.73114 86.93626 1.000 77.03750 184 LYS C CA 1
ATOM 7389 C C . LYS F 1 188 ? 319.75589 106.93321 86.89618 1.000 78.01099 184 LYS C C 1
ATOM 7390 O O . LYS F 1 188 ? 319.58029 107.89557 87.65418 1.000 83.37513 184 LYS C O 1
ATOM 7396 N N . PHE F 1 189 ? 320.75095 106.89492 86.00685 1.000 76.40646 185 PHE C N 1
ATOM 7397 C CA . PHE F 1 189 ? 321.71653 107.98279 85.91286 1.000 65.43973 185 PHE C CA 1
ATOM 7398 C C . PHE F 1 189 ? 321.07136 109.21949 85.29751 1.000 75.92718 185 PHE C C 1
ATOM 7399 O O . PHE F 1 189 ? 321.22528 110.33700 85.80551 1.000 81.66542 185 PHE C O 1
ATOM 7407 N N . ALA F 1 190 ? 320.32680 109.03198 84.20159 1.000 69.66761 186 ALA C N 1
ATOM 7408 C CA . ALA F 1 190 ? 319.70016 110.16507 83.52492 1.000 62.37328 186 ALA C CA 1
ATOM 7409 C C . ALA F 1 190 ? 318.63559 110.81467 84.39737 1.000 72.37184 186 ALA C C 1
ATOM 7410 O O . ALA F 1 190 ? 318.45291 112.03808 84.35802 1.000 73.30152 186 ALA C O 1
ATOM 7412 N N . ALA F 1 191 ? 317.91601 110.01074 85.18509 1.000 63.97419 187 ALA C N 1
ATOM 7413 C CA . ALA F 1 191 ? 316.97119 110.57522 86.14277 1.000 77.99025 187 ALA C CA 1
ATOM 7414 C C . ALA F 1 191 ? 317.65524 111.57924 87.06389 1.000 76.45321 187 ALA C C 1
ATOM 7415 O O . ALA F 1 191 ? 317.08249 112.62576 87.39016 1.000 79.35512 187 ALA C O 1
ATOM 7417 N N . THR F 1 192 ? 318.88231 111.27339 87.49528 1.000 72.04342 188 THR C N 1
ATOM 7418 C CA . THR F 1 192 ? 319.66198 112.22911 88.27560 1.000 78.19485 188 THR C CA 1
ATOM 7419 C C . THR F 1 192 ? 320.01647 113.45566 87.44180 1.000 71.09423 188 THR C C 1
ATOM 7420 O O . THR F 1 192 ? 320.07874 114.57711 87.96207 1.000 75.59453 188 THR C O 1
ATOM 7424 N N . GLU F 1 193 ? 320.23298 113.26113 86.13821 1.000 69.56765 189 GLU C N 1
ATOM 7425 C CA . GLU F 1 193 ? 320.61051 114.36430 85.26220 1.000 69.20743 189 GLU C CA 1
ATOM 7426 C C . GLU F 1 193 ? 319.44396 115.31813 85.03321 1.000 71.70452 189 GLU C C 1
ATOM 7427 O O . GLU F 1 193 ? 319.65322 116.52673 84.87638 1.000 63.62861 189 GLU C O 1
ATOM 7433 N N . TYR F 1 194 ? 318.21673 114.79605 85.00957 1.000 75.50215 190 TYR C N 1
ATOM 7434 C CA . TYR F 1 194 ? 317.01346 115.59278 84.82405 1.000 69.28433 190 TYR C CA 1
ATOM 7435 C C . TYR F 1 194 ? 316.40737 116.04444 86.14923 1.000 67.39045 190 TYR C C 1
ATOM 7436 O O . TYR F 1 194 ? 315.40173 116.76202 86.14458 1.000 72.49545 190 TYR C O 1
ATOM 7445 N N . GLY F 1 195 ? 317.00006 115.64731 87.27507 1.000 66.06225 191 GLY C N 1
ATOM 7446 C CA . GLY F 1 195 ? 316.46861 116.01076 88.57217 1.000 68.14835 191 GLY C CA 1
ATOM 7447 C C . GLY F 1 195 ? 315.20797 115.28005 88.97150 1.000 71.02870 191 GLY C C 1
ATOM 7448 O O . GLY F 1 195 ? 314.56201 115.67126 89.94741 1.000 77.11485 191 GLY C O 1
ATOM 7449 N N . VAL F 1 196 ? 314.83842 114.22217 88.24886 1.000 74.58733 192 VAL C N 1
ATOM 7450 C CA . VAL F 1 196 ? 313.60850 113.48608 88.52359 1.000 74.23189 192 VAL C CA 1
ATOM 7451 C C . VAL F 1 196 ? 313.91136 112.23751 89.34173 1.000 82.37994 192 VAL C C 1
ATOM 7452 O O . VAL F 1 196 ? 315.07349 111.93705 89.63146 1.000 91.07774 192 VAL C O 1
ATOM 7456 N N . GLU F 1 197 ? 312.86393 111.51014 89.72864 1.000 98.19299 193 GLU C N 1
ATOM 7457 C CA . GLU F 1 197 ? 312.99107 110.27060 90.48195 1.000 127.20485 193 GLU C CA 1
ATOM 7458 C C . GLU F 1 197 ? 312.34406 109.14150 89.69734 1.000 123.62869 193 GLU C C 1
ATOM 7459 O O . GLU F 1 197 ? 311.13875 109.16227 89.44000 1.000 161.71485 193 GLU C O 1
ATOM 7465 N N . TRP F 1 198 ? 313.15857 108.16297 89.31576 1.000 123.88140 194 TRP C N 1
ATOM 7466 C CA . TRP F 1 198 ? 312.76816 107.08032 88.41456 1.000 116.60940 194 TRP C CA 1
ATOM 7467 C C . TRP F 1 198 ? 312.39832 105.85899 89.25076 1.000 124.26164 194 TRP C C 1
ATOM 7468 O O . TRP F 1 198 ? 313.25706 105.23612 89.87745 1.000 126.37397 194 TRP C O 1
ATOM 7479 N N . ASP F 1 199 ? 311.11115 105.52995 89.26174 1.000 171.75485 195 ASP C N 1
ATOM 7480 C CA . ASP F 1 199 ? 310.60966 104.36578 89.98315 1.000 125.18674 195 ASP C CA 1
ATOM 7481 C C . ASP F 1 199 ? 310.35582 103.24995 88.98158 1.000 121.62732 195 ASP C C 1
ATOM 7482 O O . ASP F 1 199 ? 309.36138 103.26881 88.25150 1.000 121.21676 195 ASP C O 1
ATOM 7484 N N . GLU F 1 200 ? 311.25840 102.26953 88.94055 1.000 121.39292 196 GLU C N 1
ATOM 7485 C CA . GLU F 1 200 ? 311.01443 101.07193 88.14624 1.000 116.83121 196 GLU C CA 1
ATOM 7486 C C . GLU F 1 200 ? 309.76680 100.36171 88.67027 1.000 121.38930 196 GLU C C 1
ATOM 7487 O O . GLU F 1 200 ? 309.22991 100.70200 89.72960 1.000 129.12293 196 GLU C O 1
ATOM 7493 N N . MET F 1 201 ? 309.30371 99.37310 87.91300 1.000 125.29948 197 MET C N 1
ATOM 7494 C CA . MET F 1 201 ? 308.00704 98.73213 88.13473 1.000 170.46485 197 MET C CA 1
ATOM 7495 C C . MET F 1 201 ? 306.91895 99.77672 88.42855 1.000 128.17100 197 MET C C 1
ATOM 7496 O O . MET F 1 201 ? 306.27115 99.80382 89.47559 1.000 125.58262 197 MET C O 1
ATOM 7501 N N . LYS F 1 202 ? 306.72662 100.64459 87.43849 1.000 144.81485 198 LYS C N 1
ATOM 7502 C CA . LYS F 1 202 ? 305.72372 101.70410 87.49179 1.000 119.91033 198 LYS C CA 1
ATOM 7503 C C . LYS F 1 202 ? 305.52533 102.29976 86.10362 1.000 114.58609 198 LYS C C 1
ATOM 7504 O O . LYS F 1 202 ? 306.26085 101.97727 85.16918 1.000 109.62045 198 LYS C O 1
ATOM 7510 N N . THR G 1 6 ? 335.08046 139.55319 87.63913 1.000 93.70649 2 THR E N 1
ATOM 7511 C CA . THR G 1 6 ? 334.25320 138.42494 87.22750 1.000 108.52485 2 THR E CA 1
ATOM 7512 C C . THR G 1 6 ? 335.01970 137.11225 87.33902 1.000 118.83485 2 THR E C 1
ATOM 7513 O O . THR G 1 6 ? 335.83951 136.78456 86.48060 1.000 104.34773 2 THR E O 1
ATOM 7515 N N . LYS G 1 7 ? 334.74388 136.35860 88.39971 1.000 100.40151 3 LYS E N 1
ATOM 7516 C CA . LYS G 1 7 ? 335.42946 135.09972 88.63980 1.000 95.29130 3 LYS E CA 1
ATOM 7517 C C . LYS G 1 7 ? 334.86173 134.00302 87.73919 1.000 106.55069 3 LYS E C 1
ATOM 7518 O O . LYS G 1 7 ? 333.97966 134.23072 86.90699 1.000 133.31485 3 LYS E O 1
ATOM 7524 N N . GLY G 1 8 ? 335.38727 132.78650 87.90572 1.000 101.93792 4 GLY E N 1
ATOM 7525 C CA . GLY G 1 8 ? 334.91165 131.62935 87.18482 1.000 96.53053 4 GLY E CA 1
ATOM 7526 C C . GLY G 1 8 ? 334.35507 130.58648 88.14293 1.000 167.08485 4 GLY E C 1
ATOM 7527 O O . GLY G 1 8 ? 334.50147 130.68445 89.36713 1.000 95.57027 4 GLY E O 1
ATOM 7528 N N . ARG G 1 9 ? 333.71110 129.57781 87.56537 1.000 96.70697 5 ARG E N 1
ATOM 7529 C CA . ARG G 1 9 ? 333.09420 128.50759 88.33399 1.000 87.08602 5 ARG E CA 1
ATOM 7530 C C . ARG G 1 9 ? 333.47883 127.15983 87.74354 1.000 83.27986 5 ARG E C 1
ATOM 7531 O O . ARG G 1 9 ? 333.56448 127.00674 86.52251 1.000 86.82259 5 ARG E O 1
ATOM 7533 N N . LEU G 1 10 ? 333.71353 126.18530 88.61779 1.000 86.41244 6 LEU E N 1
ATOM 7534 C CA . LEU G 1 10 ? 333.96535 124.80329 88.22115 1.000 76.57094 6 LEU E CA 1
ATOM 7535 C C . LEU G 1 10 ? 332.95950 123.92864 88.95602 1.000 78.40617 6 LEU E C 1
ATOM 7536 O O . LEU G 1 10 ? 332.99398 123.83794 90.18753 1.000 69.54403 6 LEU E O 1
ATOM 7541 N N . LEU G 1 11 ? 332.07015 123.28482 88.20511 1.000 91.20820 7 LEU E N 1
ATOM 7542 C CA . LEU G 1 11 ? 330.90351 122.61905 88.76584 1.000 90.79847 7 LEU E CA 1
ATOM 7543 C C . LEU G 1 11 ? 331.02121 121.10716 88.63250 1.000 85.86361 7 LEU E C 1
ATOM 7544 O O . LEU G 1 11 ? 331.53546 120.59684 87.63147 1.000 85.04611 7 LEU E O 1
ATOM 7549 N N . THR G 1 12 ? 330.54609 120.39942 89.65339 1.000 79.41637 8 THR E N 1
ATOM 7550 C CA . THR G 1 12 ? 330.48151 118.94820 89.60753 1.000 120.00485 8 THR E CA 1
ATOM 7551 C C . THR G 1 12 ? 329.24248 118.51390 88.83642 1.000 95.73861 8 THR E C 1
ATOM 7552 O O . THR G 1 12 ? 328.12338 118.92878 89.14585 1.000 95.05680 8 THR E O 1
ATOM 7556 N N . THR G 1 13 ? 329.44856 117.69229 87.82041 1.000 87.38670 9 THR E N 1
ATOM 7557 C CA . THR G 1 13 ? 328.37589 117.18450 86.98038 1.000 92.84999 9 THR E CA 1
ATOM 7558 C C . THR G 1 13 ? 327.83483 115.88392 87.56349 1.000 98.64479 9 THR E C 1
ATOM 7559 O O . THR G 1 13 ? 328.49183 115.24399 88.38977 1.000 102.56817 9 THR E O 1
ATOM 7563 N N . PRO G 1 14 ? 326.61108 115.48271 87.20378 1.000 102.91825 10 PRO E N 1
ATOM 7564 C CA . PRO G 1 14 ? 326.10105 114.18781 87.69476 1.000 103.05227 10 PRO E CA 1
ATOM 7565 C C . PRO G 1 14 ? 327.01553 113.00381 87.42417 1.000 113.53110 10 PRO E C 1
ATOM 7566 O O . PRO G 1 14 ? 327.08673 112.09728 88.26261 1.000 109.20508 10 PRO E O 1
ATOM 7570 N N . THR G 1 15 ? 327.71117 112.97625 86.29112 1.000 112.06485 11 THR E N 1
ATOM 7571 C CA . THR G 1 15 ? 328.68449 111.92851 86.01512 1.000 119.32026 11 THR E CA 1
ATOM 7572 C C . THR G 1 15 ? 330.03896 112.31566 86.61305 1.000 163.01485 11 THR E C 1
ATOM 7573 O O . THR G 1 15 ? 330.13213 113.19539 87.47189 1.000 107.05371 11 THR E O 1
ATOM 7577 N N . ARG G 1 16 ? 331.10689 111.65333 86.16301 1.000 106.46370 12 ARG E N 1
ATOM 7578 C CA . ARG G 1 16 ? 332.42814 111.88054 86.73634 1.000 108.17438 12 ARG E CA 1
ATOM 7579 C C . ARG G 1 16 ? 332.99658 113.24781 86.37756 1.000 92.79563 12 ARG E C 1
ATOM 7580 O O . ARG G 1 16 ? 333.88941 113.73934 87.07933 1.000 84.65845 12 ARG E O 1
ATOM 7588 N N . LEU G 1 17 ? 332.48534 113.87391 85.31975 1.000 79.41554 13 LEU E N 1
ATOM 7589 C CA . LEU G 1 17 ? 333.14181 114.99840 84.67176 1.000 67.81401 13 LEU E CA 1
ATOM 7590 C C . LEU G 1 17 ? 333.10424 116.24553 85.55586 1.000 67.84098 13 LEU E C 1
ATOM 7591 O O . LEU G 1 17 ? 332.67543 116.22007 86.71367 1.000 80.08908 13 LEU E O 1
ATOM 7596 N N . LEU G 1 18 ? 333.55679 117.36077 84.98434 1.000 59.95250 14 LEU E N 1
ATOM 7597 C CA . LEU G 1 18 ? 333.58256 118.65138 85.66313 1.000 70.24447 14 LEU E CA 1
ATOM 7598 C C . LEU G 1 18 ? 333.23003 119.72544 84.64812 1.000 82.98485 14 LEU E C 1
ATOM 7599 O O . LEU G 1 18 ? 333.94553 119.89972 83.65661 1.000 58.01542 14 LEU E O 1
ATOM 7604 N N . LYS G 1 19 ? 332.12840 120.43277 84.87927 1.000 82.74636 15 LYS E N 1
ATOM 7605 C CA . LYS G 1 19 ? 331.78122 121.56029 84.03034 1.000 80.69186 15 LYS E CA 1
ATOM 7606 C C . LYS G 1 19 ? 332.51803 122.80098 84.50927 1.000 98.51485 15 LYS E C 1
ATOM 7607 O O . LYS G 1 19 ? 332.53545 123.10874 85.70416 1.000 81.82775 15 LYS E O 1
ATOM 7613 N N . LEU G 1 20 ? 333.14036 123.50346 83.56825 1.000 82.85153 16 LEU E N 1
ATOM 7614 C CA . LEU G 1 20 ? 333.91545 124.69715 83.86991 1.000 76.91850 16 LEU E CA 1
ATOM 7615 C C . LEU G 1 20 ? 333.35858 125.86258 83.06810 1.000 99.21485 16 LEU E C 1
ATOM 7616 O O . LEU G 1 20 ? 333.20493 125.76329 81.84674 1.000 72.40291 16 LEU E O 1
ATOM 7621 N N . ILE G 1 21 ? 333.06018 126.95906 83.76199 1.000 87.88816 17 ILE E N 1
ATOM 7622 C CA . ILE G 1 21 ? 332.46596 128.15466 83.17714 1.000 89.38903 17 ILE E CA 1
ATOM 7623 C C . ILE G 1 21 ? 333.38744 129.32717 83.48854 1.000 88.19224 17 ILE E C 1
ATOM 7624 O O . ILE G 1 21 ? 333.68034 129.58886 84.66109 1.000 89.51085 17 ILE E O 1
ATOM 7629 N N . LEU G 1 22 ? 333.85783 130.02328 82.45073 1.000 88.98145 18 LEU E N 1
ATOM 7630 C CA . LEU G 1 22 ? 334.71490 131.18088 82.68337 1.000 86.48304 18 LEU E CA 1
ATOM 7631 C C . LEU G 1 22 ? 334.58407 132.16825 81.53464 1.000 106.63485 18 LEU E C 1
ATOM 7632 O O . LEU G 1 22 ? 334.29049 131.76675 80.40335 1.000 91.51435 18 LEU E O 1
ATOM 7637 N N . PRO G 1 23 ? 334.77661 133.45868 81.79741 1.000 90.22392 19 PRO E N 1
ATOM 7638 C CA . PRO G 1 23 ? 334.68630 134.46738 80.73670 1.000 100.90675 19 PRO E CA 1
ATOM 7639 C C . PRO G 1 23 ? 336.00052 134.64871 79.99133 1.000 106.10483 19 PRO E C 1
ATOM 7640 O O . PRO G 1 23 ? 337.08302 134.32367 80.48939 1.000 103.81779 19 PRO E O 1
ATOM 7644 N N . ILE G 1 24 ? 335.88580 135.18262 78.77670 1.000 132.74485 20 ILE E N 1
ATOM 7645 C CA . ILE G 1 24 ? 337.03754 135.60544 77.97975 1.000 130.72993 20 ILE E CA 1
ATOM 7646 C C . ILE G 1 24 ? 336.70330 136.94762 77.33621 1.000 136.76346 20 ILE E C 1
ATOM 7647 O O . ILE G 1 24 ? 335.53022 137.20698 77.02937 1.000 207.06485 20 ILE E O 1
ATOM 7652 N N . PRO G 1 25 ? 337.67803 137.84203 77.14210 1.000 128.81731 21 PRO E N 1
ATOM 7653 C CA . PRO G 1 25 ? 337.39895 139.08398 76.40827 1.000 129.25556 21 PRO E CA 1
ATOM 7654 C C . PRO G 1 25 ? 337.88827 139.02358 74.96920 1.000 131.84262 21 PRO E C 1
ATOM 7655 O O . PRO G 1 25 ? 339.08256 138.81622 74.72872 1.000 139.08485 21 PRO E O 1
ATOM 7659 N N . PHE G 1 26 ? 336.98447 139.20639 74.00895 1.000 132.57485 22 PHE E N 1
ATOM 7660 C CA . PHE G 1 26 ? 337.34566 139.17717 72.59319 1.000 119.62188 22 PHE E CA 1
ATOM 7661 C C . PHE G 1 26 ? 336.21716 139.73034 71.72846 1.000 108.50602 22 PHE E C 1
ATOM 7662 O O . PHE G 1 26 ? 335.86194 139.14498 70.70540 1.000 97.75390 22 PHE E O 1
ATOM 7664 N N . GLU G 1 49 ? 328.68147 134.92924 76.15754 1.000 100.11107 45 GLU E N 1
ATOM 7665 C CA . GLU G 1 49 ? 329.99048 135.46596 76.52262 1.000 97.28650 45 GLU E CA 1
ATOM 7666 C C . GLU G 1 49 ? 330.88812 134.45062 77.25066 1.000 111.96485 45 GLU E C 1
ATOM 7667 O O . GLU G 1 49 ? 331.97981 134.15732 76.76899 1.000 99.80113 45 GLU E O 1
ATOM 7673 N N . PRO G 1 50 ? 330.45104 133.90380 78.39009 1.000 94.10631 46 PRO E N 1
ATOM 7674 C CA . PRO G 1 50 ? 331.32592 132.98065 79.12014 1.000 91.51721 46 PRO E CA 1
ATOM 7675 C C . PRO G 1 50 ? 331.52142 131.68638 78.34918 1.000 93.78719 46 PRO E C 1
ATOM 7676 O O . PRO G 1 50 ? 330.79014 131.38307 77.40507 1.000 94.66966 46 PRO E O 1
ATOM 7680 N N . LEU G 1 51 ? 332.53197 130.92358 78.75569 1.000 95.96456 47 LEU E N 1
ATOM 7681 C CA . LEU G 1 51 ? 332.87250 129.68373 78.07416 1.000 88.81003 47 LEU E CA 1
ATOM 7682 C C . LEU G 1 51 ? 332.59457 128.48419 78.96848 1.000 116.83485 47 LEU E C 1
ATOM 7683 O O . LEU G 1 51 ? 332.95666 128.47686 80.14528 1.000 83.03468 47 LEU E O 1
ATOM 7688 N N . ALA G 1 52 ? 331.95262 127.46756 78.39961 1.000 84.69785 48 ALA E N 1
ATOM 7689 C CA . ALA G 1 52 ? 331.64163 126.23238 79.10579 1.000 76.96082 48 ALA E CA 1
ATOM 7690 C C . ALA G 1 52 ? 332.57395 125.12243 78.63930 1.000 129.27485 48 ALA E C 1
ATOM 7691 O O . ALA G 1 52 ? 332.86362 125.00559 77.44552 1.000 70.88397 48 ALA E O 1
ATOM 7693 N N . LEU G 1 53 ? 333.03373 124.30369 79.58546 1.000 89.92510 49 LEU E N 1
ATOM 7694 C CA . LEU G 1 53 ? 334.03299 123.27725 79.31885 1.000 83.28875 49 LEU E CA 1
ATOM 7695 C C . LEU G 1 53 ? 333.78924 122.06168 80.20184 1.000 78.35485 49 LEU E C 1
ATOM 7696 O O . LEU G 1 53 ? 333.44832 122.18959 81.38012 1.000 70.02725 49 LEU E O 1
ATOM 7701 N N . LEU G 1 54 ? 333.97973 120.87735 79.62216 1.000 55.95413 50 LEU E N 1
ATOM 7702 C CA . LEU G 1 54 ? 333.94623 119.62156 80.36165 1.000 69.65301 50 LEU E CA 1
ATOM 7703 C C . LEU G 1 54 ? 335.33529 119.00088 80.36665 1.000 72.75381 50 LEU E C 1
ATOM 7704 O O . LEU G 1 54 ? 335.98753 118.91669 79.31906 1.000 64.03029 50 LEU E O 1
ATOM 7709 N N . VAL G 1 55 ? 335.78610 118.57622 81.55030 1.000 69.55892 51 VAL E N 1
ATOM 7710 C CA . VAL G 1 55 ? 337.04668 117.86245 81.71132 1.000 61.54831 51 VAL E CA 1
ATOM 7711 C C . VAL G 1 55 ? 336.83547 116.71954 82.69626 1.000 66.93684 51 VAL E C 1
ATOM 7712 O O . VAL G 1 55 ? 335.92663 116.74259 83.52971 1.000 66.08467 51 VAL E O 1
ATOM 7716 N N . HIS G 1 56 ? 337.68635 115.70387 82.57973 1.000 68.86598 52 HIS E N 1
ATOM 7717 C CA . HIS G 1 56 ? 337.73668 114.54174 83.45937 1.000 73.66613 52 HIS E CA 1
ATOM 7718 C C . HIS G 1 56 ? 338.83157 114.72947 84.50539 1.000 66.27179 52 HIS E C 1
ATOM 7719 O O . HIS G 1 56 ? 339.92893 115.18265 84.17731 1.000 62.97670 52 HIS E O 1
ATOM 7726 N N . PRO G 1 57 ? 338.55050 114.42435 85.77324 1.000 69.41315 53 PRO E N 1
ATOM 7727 C CA . PRO G 1 57 ? 339.59496 114.56183 86.80331 1.000 74.16612 53 PRO E CA 1
ATOM 7728 C C . PRO G 1 57 ? 340.84530 113.73637 86.53370 1.000 72.27620 53 PRO E C 1
ATOM 7729 O O . PRO G 1 57 ? 341.94188 114.14698 86.93660 1.000 73.77619 53 PRO E O 1
ATOM 7733 N N . GLN G 1 58 ? 340.71972 112.59333 85.85252 1.000 82.36834 54 GLN E N 1
ATOM 7734 C CA . GLN G 1 58 ? 341.88946 111.80258 85.47735 1.000 82.27317 54 GLN E CA 1
ATOM 7735 C C . GLN G 1 58 ? 342.79408 112.53131 84.49557 1.000 87.18525 54 GLN E C 1
ATOM 7736 O O . GLN G 1 58 ? 343.92027 112.08331 84.25575 1.000 92.67115 54 GLN E O 1
ATOM 7742 N N . GLN G 1 59 ? 342.31908 113.62598 83.90516 1.000 74.10140 55 GLN E N 1
ATOM 7743 C CA . GLN G 1 59 ? 343.03166 114.27437 82.81963 1.000 66.83383 55 GLN E CA 1
ATOM 7744 C C . GLN G 1 59 ? 344.07299 115.24980 83.36418 1.000 72.20310 55 GLN E C 1
ATOM 7745 O O . GLN G 1 59 ? 343.89303 115.82748 84.43933 1.000 68.44860 55 GLN E O 1
ATOM 7751 N N . PRO G 1 60 ? 345.17207 115.44198 82.64330 1.000 72.83215 56 PRO E N 1
ATOM 7752 C CA . PRO G 1 60 ? 346.18430 116.40312 83.08520 1.000 70.44277 56 PRO E CA 1
ATOM 7753 C C . PRO G 1 60 ? 345.76757 117.83910 82.79788 1.000 71.14280 56 PRO E C 1
ATOM 7754 O O . PRO G 1 60 ? 344.92763 118.11871 81.93910 1.000 64.62617 56 PRO E O 1
ATOM 7758 N N . LEU G 1 61 ? 346.38397 118.76329 83.54401 1.000 70.40434 57 LEU E N 1
ATOM 7759 C CA . LEU G 1 61 ? 346.10238 120.18503 83.36339 1.000 72.42830 57 LEU E CA 1
ATOM 7760 C C . LEU G 1 61 ? 346.48670 120.67932 81.97417 1.000 70.43117 57 LEU E C 1
ATOM 7761 O O . LEU G 1 61 ? 345.97220 121.71621 81.53653 1.000 65.26670 57 LEU E O 1
ATOM 7766 N N . SER G 1 62 ? 347.38438 119.96925 81.27856 1.000 69.02314 58 SER E N 1
ATOM 7767 C CA . SER G 1 62 ? 347.72963 120.33890 79.90783 1.000 70.48443 58 SER E CA 1
ATOM 7768 C C . SER G 1 62 ? 346.49331 120.37799 79.01702 1.000 71.25036 58 SER E C 1
ATOM 7769 O O . SER G 1 62 ? 346.37702 121.24252 78.13964 1.000 70.40412 58 SER E O 1
ATOM 7772 N N . TYR G 1 63 ? 345.56170 119.44098 79.22879 1.000 69.92834 59 TYR E N 1
ATOM 7773 C CA . TYR G 1 63 ? 344.31354 119.42309 78.46952 1.000 61.62612 59 TYR E CA 1
ATOM 7774 C C . TYR G 1 63 ? 343.52511 120.71055 78.67441 1.000 61.01381 59 TYR E C 1
ATOM 7775 O O . TYR G 1 63 ? 343.01191 121.29123 77.70970 1.000 56.87063 59 TYR E O 1
ATOM 7784 N N . LEU G 1 64 ? 343.42849 121.17750 79.92411 1.000 61.39392 60 LEU E N 1
ATOM 7785 C CA . LEU G 1 64 ? 342.80400 122.47182 80.18782 1.000 55.34226 60 LEU E CA 1
ATOM 7786 C C . LEU G 1 64 ? 343.49138 123.58859 79.41432 1.000 70.42629 60 LEU E C 1
ATOM 7787 O O . LEU G 1 64 ? 342.82252 124.42809 78.79817 1.000 77.31431 60 LEU E O 1
ATOM 7792 N N . GLU G 1 65 ? 344.82661 123.62529 79.45051 1.000 62.41577 61 GLU E N 1
ATOM 7793 C CA . GLU G 1 65 ? 345.56802 124.60140 78.65828 1.000 71.30744 61 GLU E CA 1
ATOM 7794 C C . GLU G 1 65 ? 345.21217 124.49810 77.18204 1.000 69.91679 61 GLU E C 1
ATOM 7795 O O . GLU G 1 65 ? 344.96307 125.51341 76.52129 1.000 70.59632 61 GLU E O 1
ATOM 7801 N N . ARG G 1 66 ? 345.18947 123.27281 76.64645 1.000 71.13095 62 ARG E N 1
ATOM 7802 C CA . ARG G 1 66 ? 344.85605 123.08340 75.23737 1.000 72.53175 62 ARG E CA 1
ATOM 7803 C C . ARG G 1 66 ? 343.47134 123.63134 74.91400 1.000 74.35704 62 ARG E C 1
ATOM 7804 O O . ARG G 1 66 ? 343.28103 124.29581 73.88728 1.000 71.77814 62 ARG E O 1
ATOM 7812 N N . LEU G 1 67 ? 342.49074 123.36492 75.78314 1.000 65.61938 63 LEU E N 1
ATOM 7813 C CA . LEU G 1 67 ? 341.13549 123.85878 75.55311 1.000 71.14942 63 LEU E CA 1
ATOM 7814 C C . LEU G 1 67 ? 341.07472 125.38294 75.57952 1.000 75.48803 63 LEU E C 1
ATOM 7815 O O . LEU G 1 67 ? 340.51317 125.99846 74.66579 1.000 75.07493 63 LEU E O 1
ATOM 7820 N N . ILE G 1 68 ? 341.63961 126.00945 76.61630 1.000 68.93879 64 ILE E N 1
ATOM 7821 C CA . ILE G 1 68 ? 341.55593 127.46397 76.74546 1.000 74.38773 64 ILE E CA 1
ATOM 7822 C C . ILE G 1 68 ? 342.27022 128.14962 75.58427 1.000 66.91120 64 ILE E C 1
ATOM 7823 O O . ILE G 1 68 ? 341.77949 129.14764 75.03808 1.000 68.33193 64 ILE E O 1
ATOM 7828 N N . GLN G 1 69 ? 343.42680 127.61188 75.17724 1.000 69.59897 65 GLN E N 1
ATOM 7829 C CA . GLN G 1 69 ? 344.19012 128.19212 74.07378 1.000 65.95464 65 GLN E CA 1
ATOM 7830 C C . GLN G 1 69 ? 343.36355 128.26771 72.79590 1.000 76.86485 65 GLN E C 1
ATOM 7831 O O . GLN G 1 69 ? 343.39701 129.27966 72.08555 1.000 69.17802 65 GLN E O 1
ATOM 7837 N N . ALA G 1 70 ? 342.61325 127.20688 72.48714 1.000 76.66987 66 ALA E N 1
ATOM 7838 C CA . ALA G 1 70 ? 341.75758 127.20211 71.30752 1.000 75.93802 66 ALA E CA 1
ATOM 7839 C C . ALA G 1 70 ? 340.63242 128.22510 71.39020 1.000 78.94742 66 ALA E C 1
ATOM 7840 O O . ALA G 1 70 ? 340.01741 128.52590 70.36103 1.000 83.19806 66 ALA E O 1
ATOM 7842 N N . GLU G 1 71 ? 340.34499 128.76113 72.57667 1.000 70.84375 67 GLU E N 1
ATOM 7843 C CA . GLU G 1 71 ? 339.27203 129.73076 72.75273 1.000 76.43725 67 GLU E CA 1
ATOM 7844 C C . GLU G 1 71 ? 339.78077 131.15381 72.94722 1.000 80.61607 67 GLU E C 1
ATOM 7845 O O . GLU G 1 71 ? 338.97882 132.05259 73.22446 1.000 86.37624 67 GLU E O 1
ATOM 7851 N N . ILE G 1 72 ? 341.08426 131.38165 72.81581 1.000 80.08552 68 ILE E N 1
ATOM 7852 C CA . ILE G 1 72 ? 341.66306 132.71595 72.97458 1.000 79.90737 68 ILE E CA 1
ATOM 7853 C C . ILE G 1 72 ? 342.63996 132.97643 71.83807 1.000 90.95765 68 ILE E C 1
ATOM 7854 O O . ILE G 1 72 ? 343.24362 132.04591 71.28683 1.000 94.61810 68 ILE E O 1
ATOM 7859 N N . PRO G 1 73 ? 342.80339 134.24082 71.45464 1.000 94.16374 69 PRO E N 1
ATOM 7860 C CA . PRO G 1 73 ? 343.76314 134.58454 70.39109 1.000 98.82255 69 PRO E CA 1
ATOM 7861 C C . PRO G 1 73 ? 345.19231 134.31799 70.82809 1.000 105.13266 69 PRO E C 1
ATOM 7862 O O . PRO G 1 73 ? 345.45077 134.05776 72.01265 1.000 119.27485 69 PRO E O 1
ATOM 7866 N N . PRO G 1 74 ? 346.15520 134.35113 69.89208 1.000 132.00485 70 PRO E N 1
ATOM 7867 C CA . PRO G 1 74 ? 347.58226 134.30454 70.23165 1.000 110.05238 70 PRO E CA 1
ATOM 7868 C C . PRO G 1 74 ? 348.05599 135.55445 70.97442 1.000 105.62756 70 PRO E C 1
ATOM 7869 O O . PRO G 1 74 ? 347.57212 135.84068 72.07019 1.000 103.87216 70 PRO E O 1
ATOM 7873 N N . ASP G 1 79 ? 356.59029 138.91844 62.86878 1.000 110.80695 75 ASP E N 1
ATOM 7874 C CA . ASP G 1 79 ? 356.54565 139.18981 64.30116 1.000 117.94365 75 ASP E CA 1
ATOM 7875 C C . ASP G 1 79 ? 356.48083 137.89971 65.11416 1.000 123.22442 75 ASP E C 1
ATOM 7876 O O . ASP G 1 79 ? 357.02295 136.87105 64.70919 1.000 120.78172 75 ASP E O 1
ATOM 7881 N N . ARG G 1 80 ? 355.82021 137.96359 66.26565 1.000 143.51485 76 ARG E N 1
ATOM 7882 C CA . ARG G 1 80 ? 355.71454 136.83785 67.18537 1.000 134.55802 76 ARG E CA 1
ATOM 7883 C C . ARG G 1 80 ? 354.26381 136.38205 67.22841 1.000 153.92485 76 ARG E C 1
ATOM 7884 O O . ARG G 1 80 ? 353.39871 137.10179 67.74058 1.000 143.76251 76 ARG E O 1
ATOM 7892 N N . GLU G 1 81 ? 353.99611 135.19202 66.69370 1.000 143.08944 77 GLU E N 1
ATOM 7893 C CA . GLU G 1 81 ? 352.65183 134.62271 66.71335 1.000 145.07414 77 GLU E CA 1
ATOM 7894 C C . GLU G 1 81 ? 352.70422 133.23993 67.36780 1.000 143.87955 77 GLU E C 1
ATOM 7895 O O . GLU G 1 81 ? 352.15552 132.25680 66.87032 1.000 139.24866 77 GLU E O 1
ATOM 7901 N N . LYS G 1 82 ? 353.39022 133.16204 68.50372 1.000 195.60485 78 LYS E N 1
ATOM 7902 C CA . LYS G 1 82 ? 353.26539 131.97804 69.33519 1.000 131.48227 78 LYS E CA 1
ATOM 7903 C C . LYS G 1 82 ? 351.89725 131.96506 70.00297 1.000 121.03121 78 LYS E C 1
ATOM 7904 O O . LYS G 1 82 ? 351.13096 132.92913 69.93565 1.000 123.10570 78 LYS E O 1
ATOM 7910 N N . LEU G 1 83 ? 351.60019 130.86558 70.64256 1.000 114.41042 79 LEU E N 1
ATOM 7911 C CA . LEU G 1 83 ? 350.32158 130.75797 71.31220 1.000 98.52589 79 LEU E CA 1
ATOM 7912 C C . LEU G 1 83 ? 350.50519 130.71396 72.82717 1.000 100.84188 79 LEU E C 1
ATOM 7913 O O . LEU G 1 83 ? 351.45662 130.09759 73.31717 1.000 99.11779 79 LEU E O 1
ATOM 7918 N N . PRO G 1 84 ? 349.63782 131.38132 73.58980 1.000 97.16055 80 PRO E N 1
ATOM 7919 C CA . PRO G 1 84 ? 349.96494 131.66597 74.99253 1.000 99.43896 80 PRO E CA 1
ATOM 7920 C C . PRO G 1 84 ? 349.96252 130.41688 75.85986 1.000 98.73134 80 PRO E C 1
ATOM 7921 O O . PRO G 1 84 ? 349.31289 129.41710 75.54612 1.000 101.95417 80 PRO E O 1
ATOM 7925 N N . GLU G 1 85 ? 350.71294 130.48414 76.95523 1.000 102.61178 81 GLU E N 1
ATOM 7926 C CA . GLU G 1 85 ? 350.69997 129.43991 77.96592 1.000 105.27290 81 GLU E CA 1
ATOM 7927 C C . GLU G 1 85 ? 349.76926 129.83950 79.10354 1.000 104.28479 81 GLU E C 1
ATOM 7928 O O . GLU G 1 85 ? 349.54174 131.02467 79.35909 1.000 94.14103 81 GLU E O 1
ATOM 7934 N N . ILE G 1 86 ? 349.21528 128.83668 79.77732 1.000 103.12788 82 ILE E N 1
ATOM 7935 C CA . ILE G 1 86 ? 348.26479 129.04701 80.86214 1.000 102.60428 82 ILE E CA 1
ATOM 7936 C C . ILE G 1 86 ? 348.88373 128.51320 82.14534 1.000 99.02836 82 ILE E C 1
ATOM 7937 O O . ILE G 1 86 ? 349.38722 127.38568 82.17414 1.000 100.04618 82 ILE E O 1
ATOM 7942 N N . ILE G 1 87 ? 348.85846 129.32554 83.19725 1.000 100.21917 83 ILE E N 1
ATOM 7943 C CA . ILE G 1 87 ? 349.53090 129.01731 84.45256 1.000 105.22606 83 ILE E CA 1
ATOM 7944 C C . ILE G 1 87 ? 348.46847 128.84491 85.52857 1.000 93.38072 83 ILE E C 1
ATOM 7945 O O . ILE G 1 87 ? 347.64951 129.74585 85.74736 1.000 95.51596 83 ILE E O 1
ATOM 7950 N N . PHE G 1 88 ? 348.47725 127.69117 86.19142 1.000 86.43422 84 PHE E N 1
ATOM 7951 C CA . PHE G 1 88 ? 347.53675 127.38726 87.25901 1.000 78.30173 84 PHE E CA 1
ATOM 7952 C C . PHE G 1 88 ? 348.25668 127.42893 88.59997 1.000 83.67768 84 PHE E C 1
ATOM 7953 O O . PHE G 1 88 ? 349.34797 126.86694 88.74718 1.000 96.22163 84 PHE E O 1
ATOM 7961 N N . ARG G 1 89 ? 347.65402 128.11882 89.56906 1.000 76.86319 85 ARG E N 1
ATOM 7962 C CA . ARG G 1 89 ? 348.20727 128.21343 90.91204 1.000 90.29507 85 ARG E CA 1
ATOM 7963 C C . ARG G 1 89 ? 347.08353 128.08117 91.92829 1.000 87.35220 85 ARG E C 1
ATOM 7964 O O . ARG G 1 89 ? 345.90325 128.23545 91.60458 1.000 75.31467 85 ARG E O 1
ATOM 7972 N N . ALA G 1 90 ? 347.47284 127.80182 93.16996 1.000 90.12051 86 ALA E N 1
ATOM 7973 C CA . ALA G 1 90 ? 346.53171 127.64457 94.27067 1.000 89.74805 86 ALA E CA 1
ATOM 7974 C C . ALA G 1 90 ? 347.30010 127.76059 95.57843 1.000 90.63301 86 ALA E C 1
ATOM 7975 O O . ALA G 1 90 ? 348.52600 127.64031 95.61278 1.000 94.76739 86 ALA E O 1
ATOM 7977 N N . GLU G 1 91 ? 346.55807 127.99123 96.65735 1.000 89.76837 87 GLU E N 1
ATOM 7978 C CA . GLU G 1 91 ? 347.13894 128.09619 97.99223 1.000 88.69736 87 GLU E CA 1
ATOM 7979 C C . GLU G 1 91 ? 347.67547 126.74880 98.47079 1.000 89.73707 87 GLU E C 1
ATOM 7980 O O . GLU G 1 91 ? 348.49898 126.68609 99.38310 1.000 86.32737 87 GLU E O 1
ATOM 7982 N N . TRP G 1 103 ? 351.35838 130.29407 97.67607 1.000 103.58992 99 TRP E N 1
ATOM 7983 C CA . TRP G 1 103 ? 350.72162 130.41218 96.36661 1.000 110.58698 99 TRP E CA 1
ATOM 7984 C C . TRP G 1 103 ? 351.67441 130.01076 95.25697 1.000 157.52485 99 TRP E C 1
ATOM 7985 O O . TRP G 1 103 ? 352.54207 130.78295 94.84473 1.000 117.08560 99 TRP E O 1
ATOM 7996 N N . VAL G 1 104 ? 351.48235 128.79438 94.75313 1.000 118.08900 100 VAL E N 1
ATOM 7997 C CA . VAL G 1 104 ? 352.51478 128.09242 94.00740 1.000 117.31481 100 VAL E CA 1
ATOM 7998 C C . VAL G 1 104 ? 351.95767 127.58050 92.68549 1.000 115.41565 100 VAL E C 1
ATOM 7999 O O . VAL G 1 104 ? 350.77140 127.25624 92.56548 1.000 107.99668 100 VAL E O 1
ATOM 8003 N N . ARG G 1 105 ? 352.83086 127.52948 91.68275 1.000 175.30485 101 ARG E N 1
ATOM 8004 C CA . ARG G 1 105 ? 352.47347 126.99869 90.37691 1.000 107.14644 101 ARG E CA 1
ATOM 8005 C C . ARG G 1 105 ? 352.19464 125.50456 90.46330 1.000 108.00499 101 ARG E C 1
ATOM 8006 O O . ARG G 1 105 ? 352.66541 124.81352 91.37131 1.000 104.52711 101 ARG E O 1
ATOM 8014 N N . TRP G 1 106 ? 351.42137 125.00490 89.49993 1.000 172.31485 102 TRP E N 1
ATOM 8015 C CA . TRP G 1 106 ? 351.07845 123.59154 89.43176 1.000 94.37008 102 TRP E CA 1
ATOM 8016 C C . TRP G 1 106 ? 351.38060 123.07985 88.03092 1.000 90.00794 102 TRP E C 1
ATOM 8017 O O . TRP G 1 106 ? 351.06125 123.73831 87.03563 1.000 86.59833 102 TRP E O 1
ATOM 8028 N N . SER G 1 107 ? 352.00827 121.90933 87.96167 1.000 78.29972 103 SER E N 1
ATOM 8029 C CA . SER G 1 107 ? 352.49242 121.39291 86.68893 1.000 76.37794 103 SER E CA 1
ATOM 8030 C C . SER G 1 107 ? 351.33651 121.00448 85.77551 1.000 79.91299 103 SER E C 1
ATOM 8031 O O . SER G 1 107 ? 350.24942 120.64819 86.23753 1.000 73.72003 103 SER E O 1
ATOM 8034 N N . GLY G 1 108 ? 351.58613 121.06829 84.46697 1.000 78.23493 104 GLY E N 1
ATOM 8035 C CA . GLY G 1 108 ? 350.61952 120.62965 83.47709 1.000 72.35579 104 GLY E CA 1
ATOM 8036 C C . GLY G 1 108 ? 350.59948 119.12176 83.31273 1.000 70.73932 104 GLY E C 1
ATOM 8037 O O . GLY G 1 108 ? 350.07162 118.59900 82.32547 1.000 64.06638 104 GLY E O 1
ATOM 8038 N N . SER G 1 109 ? 351.19393 118.41592 84.27636 1.000 65.41590 105 SER E N 1
ATOM 8039 C CA . SER G 1 109 ? 351.15665 116.96182 84.34682 1.000 63.60485 105 SER E CA 1
ATOM 8040 C C . SER G 1 109 ? 350.34401 116.46854 85.53849 1.000 72.74497 105 SER E C 1
ATOM 8041 O O . SER G 1 109 ? 349.94654 115.29840 85.56626 1.000 76.09439 105 SER E O 1
ATOM 8044 N N . THR G 1 110 ? 350.10112 117.32667 86.52722 1.000 69.87440 106 THR E N 1
ATOM 8045 C CA . THR G 1 110 ? 349.21636 116.98643 87.62975 1.000 73.64654 106 THR E CA 1
ATOM 8046 C C . THR G 1 110 ? 347.79231 116.81334 87.11531 1.000 74.69284 106 THR E C 1
ATOM 8047 O O . THR G 1 110 ? 347.33578 117.54636 86.23290 1.000 64.49446 106 THR E O 1
ATOM 8051 N N . GLU G 1 111 ? 347.09100 115.82473 87.66228 1.000 80.55205 107 GLU E N 1
ATOM 8052 C CA . GLU G 1 111 ? 345.72153 115.56948 87.24002 1.000 74.43469 107 GLU E CA 1
ATOM 8053 C C . GLU G 1 111 ? 344.78286 116.62026 87.81987 1.000 85.59485 107 GLU E C 1
ATOM 8054 O O . GLU G 1 111 ? 344.96597 117.07981 88.95137 1.000 72.14512 107 GLU E O 1
ATOM 8060 N N . ILE G 1 112 ? 343.78206 117.00815 87.02138 1.000 73.58075 108 ILE E N 1
ATOM 8061 C CA . ILE G 1 112 ? 342.86565 118.08359 87.40450 1.000 70.26739 108 ILE E CA 1
ATOM 8062 C C . ILE G 1 112 ? 342.17725 117.76167 88.72355 1.000 77.01405 108 ILE E C 1
ATOM 8063 O O . ILE G 1 112 ? 342.05218 118.62370 89.60527 1.000 74.18098 108 ILE E O 1
ATOM 8068 N N . GLY G 1 113 ? 341.72616 116.51586 88.87997 1.000 71.36600 109 GLY E N 1
ATOM 8069 C CA . GLY G 1 113 ? 341.09010 116.07535 90.10451 1.000 78.28102 109 GLY E CA 1
ATOM 8070 C C . GLY G 1 113 ? 341.89790 116.35583 91.35467 1.000 90.22704 109 GLY E C 1
ATOM 8071 O O . GLY G 1 113 ? 341.40812 117.00699 92.28257 1.000 88.96439 109 GLY E O 1
ATOM 8072 N N . ASP G 1 114 ? 343.14121 115.86709 91.38707 1.000 98.56725 110 ASP E N 1
ATOM 8073 C CA . ASP G 1 114 ? 344.03652 116.14256 92.50568 1.000 189.08485 110 ASP E CA 1
ATOM 8074 C C . ASP G 1 114 ? 344.38251 117.62275 92.62487 1.000 90.27602 110 ASP E C 1
ATOM 8075 O O . ASP G 1 114 ? 344.69644 118.08491 93.72669 1.000 96.80611 110 ASP E O 1
ATOM 8077 N N . PHE G 1 115 ? 344.34581 118.36862 91.51537 1.000 73.41592 111 PHE E N 1
ATOM 8078 C CA . PHE G 1 115 ? 344.64372 119.79986 91.55734 1.000 79.30795 111 PHE E CA 1
ATOM 8079 C C . PHE G 1 115 ? 343.61493 120.56638 92.37843 1.000 82.17995 111 PHE E C 1
ATOM 8080 O O . PHE G 1 115 ? 343.98146 121.39061 93.22506 1.000 83.15519 111 PHE E O 1
ATOM 8088 N N . ILE G 1 116 ? 342.32702 120.30863 92.14700 1.000 87.62605 112 ILE E N 1
ATOM 8089 C CA . ILE G 1 116 ? 341.28833 121.12755 92.76755 1.000 81.41205 112 ILE E CA 1
ATOM 8090 C C . ILE G 1 116 ? 340.99470 120.67795 94.19532 1.000 79.13207 112 ILE E C 1
ATOM 8091 O O . ILE G 1 116 ? 340.50679 121.47315 95.00891 1.000 85.71892 112 ILE E O 1
ATOM 8096 N N . ARG G 1 117 ? 341.27151 119.41447 94.52687 1.000 86.02632 113 ARG E N 1
ATOM 8097 C CA . ARG G 1 117 ? 341.08949 118.96202 95.90367 1.000 90.15807 113 ARG E CA 1
ATOM 8098 C C . ARG G 1 117 ? 342.04394 119.68531 96.84825 1.000 101.47081 113 ARG E C 1
ATOM 8099 O O . ARG G 1 117 ? 341.72980 119.88524 98.02845 1.000 98.49837 113 ARG E O 1
ATOM 8107 N N . ASP G 1 118 ? 343.21370 120.08612 96.34353 1.000 96.61435 114 ASP E N 1
ATOM 8108 C CA . ASP G 1 118 ? 344.10586 120.95311 97.09991 1.000 104.92485 114 ASP E CA 1
ATOM 8109 C C . ASP G 1 118 ? 343.70241 122.41399 96.96496 1.000 97.08685 114 ASP E C 1
ATOM 8110 O O . ASP G 1 118 ? 343.84666 123.18538 97.91975 1.000 106.47225 114 ASP E O 1
ATOM 8112 N N . ALA G 1 119 ? 343.18856 122.80623 95.79631 1.000 88.18204 115 ALA E N 1
ATOM 8113 C CA . ALA G 1 119 ? 342.69193 124.16417 95.61190 1.000 110.32485 115 ALA E CA 1
ATOM 8114 C C . ALA G 1 119 ? 341.47461 124.45197 96.48125 1.000 107.06768 115 ALA E C 1
ATOM 8115 O O . ALA G 1 119 ? 341.10109 125.62005 96.63833 1.000 109.11079 115 ALA E O 1
ATOM 8117 N N . ALA G 1 120 ? 340.84548 123.41394 97.04280 1.000 107.29272 116 ALA E N 1
ATOM 8118 C CA . ALA G 1 120 ? 339.70728 123.62329 97.93156 1.000 105.69356 116 ALA E CA 1
ATOM 8119 C C . ALA G 1 120 ? 340.10644 124.37657 99.19330 1.000 115.77151 116 ALA E C 1
ATOM 8120 O O . ALA G 1 120 ? 339.30648 125.15351 99.72916 1.000 115.91211 116 ALA E O 1
ATOM 8122 N N . ARG G 1 121 ? 341.32706 124.15051 99.68636 1.000 111.91283 117 ARG E N 1
ATOM 8123 C CA . ARG G 1 121 ? 341.82673 124.88216 100.84619 1.000 116.00547 117 ARG E CA 1
ATOM 8124 C C . ARG G 1 121 ? 341.69480 126.38767 100.64507 1.000 165.43485 117 ARG E C 1
ATOM 8125 O O . ARG G 1 121 ? 341.15970 127.10169 101.50029 1.000 123.37605 117 ARG E O 1
ATOM 8127 N N . GLY G 1 122 ? 342.17418 126.88395 99.50894 1.000 126.56130 118 GLY E N 1
ATOM 8128 C CA . GLY G 1 122 ? 342.04166 128.28228 99.15824 1.000 191.83485 118 GLY E CA 1
ATOM 8129 C C . GLY G 1 122 ? 340.65718 128.72406 98.74020 1.000 118.43290 118 GLY E C 1
ATOM 8130 O O . GLY G 1 122 ? 340.41180 129.93035 98.65668 1.000 118.73237 118 GLY E O 1
ATOM 8131 N N . ARG G 1 123 ? 339.74703 127.78440 98.47335 1.000 111.69819 119 ARG E N 1
ATOM 8132 C CA . ARG G 1 123 ? 338.36605 128.00449 98.04189 1.000 126.65485 119 ARG E CA 1
ATOM 8133 C C . ARG G 1 123 ? 338.27943 128.55219 96.61927 1.000 105.92973 119 ARG E C 1
ATOM 8134 O O . ARG G 1 123 ? 337.16764 128.77205 96.11788 1.000 108.10345 119 ARG E O 1
ATOM 8142 N N . GLU G 1 124 ? 339.40939 128.77724 95.95349 1.000 95.08429 120 GLU E N 1
ATOM 8143 C CA . GLU G 1 124 ? 339.45970 129.12100 94.53739 1.000 92.40546 120 GLU E CA 1
ATOM 8144 C C . GLU G 1 124 ? 340.89067 128.90296 94.06675 1.000 89.27569 120 GLU E C 1
ATOM 8145 O O . GLU G 1 124 ? 341.81528 128.79260 94.87626 1.000 96.69529 120 GLU E O 1
ATOM 8151 N N . PHE G 1 125 ? 341.06425 128.83568 92.74673 1.000 86.61703 121 PHE E N 1
ATOM 8152 C CA . PHE G 1 125 ? 342.39605 128.70137 92.17335 1.000 80.46224 121 PHE E CA 1
ATOM 8153 C C . PHE G 1 125 ? 342.57894 129.74448 91.08201 1.000 82.46501 121 PHE E C 1
ATOM 8154 O O . PHE G 1 125 ? 341.61969 130.36932 90.62387 1.000 79.42648 121 PHE E O 1
ATOM 8162 N N . SER G 1 126 ? 343.82938 129.91634 90.66434 1.000 85.93709 122 SER E N 1
ATOM 8163 C CA . SER G 1 126 ? 344.23334 131.03598 89.82848 1.000 85.55407 122 SER E CA 1
ATOM 8164 C C . SER G 1 126 ? 344.63597 130.56345 88.44006 1.000 81.63637 122 SER E C 1
ATOM 8165 O O . SER G 1 126 ? 345.35792 129.57375 88.29397 1.000 87.50918 122 SER E O 1
ATOM 8168 N N . VAL G 1 127 ? 344.16491 131.28275 87.42502 1.000 85.13929 123 VAL E N 1
ATOM 8169 C CA . VAL G 1 127 ? 344.53953 131.05357 86.03391 1.000 83.80794 123 VAL E CA 1
ATOM 8170 C C . VAL G 1 127 ? 345.09237 132.35888 85.48126 1.000 94.60061 123 VAL E C 1
ATOM 8171 O O . VAL G 1 127 ? 344.40593 133.38789 85.50745 1.000 85.37090 123 VAL E O 1
ATOM 8175 N N . THR G 1 128 ? 346.33481 132.32124 85.00668 1.000 98.77120 124 THR E N 1
ATOM 8176 C CA . THR G 1 128 ? 346.96297 133.44643 84.33331 1.000 117.71485 124 THR E CA 1
ATOM 8177 C C . THR G 1 128 ? 347.23158 133.06324 82.88458 1.000 91.44340 124 THR E C 1
ATOM 8178 O O . THR G 1 128 ? 347.32304 131.87939 82.54855 1.000 92.58190 124 THR E O 1
ATOM 8182 N N . ILE G 1 129 ? 347.33589 134.06890 82.02150 1.000 97.73911 125 ILE E N 1
ATOM 8183 C CA . ILE G 1 129 ? 347.53476 133.86207 80.59280 1.000 89.79463 125 ILE E CA 1
ATOM 8184 C C . ILE G 1 129 ? 348.70823 134.72240 80.14841 1.000 97.65471 125 ILE E C 1
ATOM 8185 O O . ILE G 1 129 ? 348.76848 135.91197 80.48017 1.000 100.65285 125 ILE E O 1
ATOM 8190 N N . GLU G 1 130 ? 349.64624 134.11525 79.41686 1.000 100.68377 126 GLU E N 1
ATOM 8191 C CA . GLU G 1 130 ? 350.80940 134.83088 78.90383 1.000 108.15127 126 GLU E CA 1
ATOM 8192 C C . GLU G 1 130 ? 350.39177 135.98535 78.00289 1.000 109.60567 126 GLU E C 1
ATOM 8193 O O . GLU G 1 130 ? 350.32102 135.83349 76.77945 1.000 106.63848 126 GLU E O 1
ATOM 8199 N N . GLY G 1 131 ? 350.11657 137.14210 78.60162 1.000 109.18413 127 GLY E N 1
ATOM 8200 C CA . GLY G 1 131 ? 349.64800 138.29250 77.85286 1.000 109.41967 127 GLY E CA 1
ATOM 8201 C C . GLY G 1 131 ? 348.72829 139.18202 78.66325 1.000 106.17632 127 GLY E C 1
ATOM 8202 O O . GLY G 1 131 ? 349.10100 140.30252 79.02701 1.000 116.08870 127 GLY E O 1
ATOM 8203 N N . HIS G 1 132 ? 347.52255 138.69307 78.95041 1.000 107.09832 128 HIS E N 1
ATOM 8204 C CA . HIS G 1 132 ? 346.57528 139.46060 79.74705 1.000 133.21485 128 HIS E CA 1
ATOM 8205 C C . HIS G 1 132 ? 347.13059 139.67053 81.15034 1.000 124.54782 128 HIS E C 1
ATOM 8206 O O . HIS G 1 132 ? 347.53975 138.72066 81.82355 1.000 120.96298 128 HIS E O 1
ATOM 8213 N N . ALA G 1 133 ? 347.15170 140.93078 81.58529 1.000 126.94516 129 ALA E N 1
ATOM 8214 C CA . ALA G 1 133 ? 347.78611 141.30926 82.84337 1.000 122.41236 129 ALA E CA 1
ATOM 8215 C C . ALA G 1 133 ? 347.04766 140.78015 84.06715 1.000 131.75360 129 ALA E C 1
ATOM 8216 O O . ALA G 1 133 ? 347.68132 140.25761 84.99151 1.000 127.40274 129 ALA E O 1
ATOM 8218 N N . GLU G 1 134 ? 345.72563 140.91475 84.10640 1.000 141.12397 130 GLU E N 1
ATOM 8219 C CA . GLU G 1 134 ? 344.96301 140.45866 85.25958 1.000 134.66868 130 GLU E CA 1
ATOM 8220 C C . GLU G 1 134 ? 344.76186 138.95167 85.21035 1.000 159.62485 130 GLU E C 1
ATOM 8221 O O . GLU G 1 134 ? 344.70894 138.35070 84.13440 1.000 127.92217 130 GLU E O 1
ATOM 8227 N N . GLU G 1 135 ? 344.65807 138.34481 86.38566 1.000 119.76498 131 GLU E N 1
ATOM 8228 C CA . GLU G 1 135 ? 344.47294 136.90863 86.49356 1.000 109.94775 131 GLU E CA 1
ATOM 8229 C C . GLU G 1 135 ? 342.99574 136.56257 86.61353 1.000 106.32534 131 GLU E C 1
ATOM 8230 O O . GLU G 1 135 ? 342.17662 137.37580 87.04683 1.000 103.27822 131 GLU E O 1
ATOM 8236 N N . LEU G 1 136 ? 342.66214 135.34213 86.20995 1.000 100.87848 132 LEU E N 1
ATOM 8237 C CA . LEU G 1 136 ? 341.31250 134.82349 86.35388 1.000 93.84941 132 LEU E CA 1
ATOM 8238 C C . LEU G 1 136 ? 341.26120 133.86038 87.52891 1.000 93.43965 132 LEU E C 1
ATOM 8239 O O . LEU G 1 136 ? 342.22690 133.14104 87.80011 1.000 101.09584 132 LEU E O 1
ATOM 8244 N N . ARG G 1 137 ? 340.13363 133.85668 88.22951 1.000 85.59373 133 ARG E N 1
ATOM 8245 C CA . ARG G 1 137 ? 339.93403 132.96621 89.35906 1.000 121.54485 133 ARG E CA 1
ATOM 8246 C C . ARG G 1 137 ? 338.70786 132.09680 89.12530 1.000 89.92800 133 ARG E C 1
ATOM 8247 O O . ARG G 1 137 ? 337.74518 132.51012 88.47414 1.000 96.89251 133 ARG E O 1
ATOM 8255 N N . VAL G 1 138 ? 338.76741 130.87328 89.64399 1.000 87.65953 134 VAL E N 1
ATOM 8256 C CA . VAL G 1 138 ? 337.68867 129.89987 89.52456 1.000 91.12250 134 VAL E CA 1
ATOM 8257 C C . VAL G 1 138 ? 337.41484 129.33451 90.91031 1.000 98.53485 134 VAL E C 1
ATOM 8258 O O . VAL G 1 138 ? 338.34866 128.93634 91.61339 1.000 81.93386 134 VAL E O 1
ATOM 8262 N N . ALA G 1 139 ? 336.14430 129.30644 91.30364 1.000 98.68397 135 ALA E N 1
ATOM 8263 C CA . ALA G 1 139 ? 335.76026 128.75276 92.59523 1.000 98.67816 135 ALA E CA 1
ATOM 8264 C C . ALA G 1 139 ? 335.69651 127.23163 92.51347 1.000 126.30485 135 ALA E C 1
ATOM 8265 O O . ALA G 1 139 ? 334.98234 126.67967 91.67060 1.000 95.84110 135 ALA E O 1
ATOM 8267 N N . VAL G 1 140 ? 336.43844 126.55641 93.38955 1.000 103.52403 136 VAL E N 1
ATOM 8268 C CA . VAL G 1 140 ? 336.51497 125.09431 93.38397 1.000 92.22652 136 VAL E CA 1
ATOM 8269 C C . VAL G 1 140 ? 335.40743 124.49233 94.24117 1.000 88.90884 136 VAL E C 1
ATOM 8270 O O . VAL G 1 140 ? 335.05842 125.05175 95.29119 1.000 96.76407 136 VAL E O 1
ATOM 8274 N N . PRO G 1 141 ? 334.82934 123.36399 93.83112 1.000 88.04948 137 PRO E N 1
ATOM 8275 C CA . PRO G 1 141 ? 333.76338 122.74508 94.62707 1.000 85.88696 137 PRO E CA 1
ATOM 8276 C C . PRO G 1 141 ? 334.25855 122.30497 95.99776 1.000 83.28933 137 PRO E C 1
ATOM 8277 O O . PRO G 1 141 ? 335.39127 121.84365 96.15605 1.000 88.98374 137 PRO E O 1
ATOM 8281 N N . SER G 1 142 ? 333.38587 122.44790 96.99442 1.000 80.99757 138 SER E N 1
ATOM 8282 C CA . SER G 1 142 ? 333.62414 121.85359 98.30117 1.000 87.21655 138 SER E CA 1
ATOM 8283 C C . SER G 1 142 ? 333.67275 120.33030 98.18169 1.000 79.13049 138 SER E C 1
ATOM 8284 O O . SER G 1 142 ? 333.37890 119.75137 97.13246 1.000 82.01050 138 SER E O 1
ATOM 8287 N N . PHE G 1 143 ? 334.05727 119.66716 99.27689 1.000 78.31565 139 PHE E N 1
ATOM 8288 C CA . PHE G 1 143 ? 333.90575 118.21631 99.33232 1.000 82.13399 139 PHE E CA 1
ATOM 8289 C C . PHE G 1 143 ? 332.44887 117.82299 99.13421 1.000 78.64914 139 PHE E C 1
ATOM 8290 O O . PHE G 1 143 ? 332.13642 116.91707 98.35176 1.000 82.62228 139 PHE E O 1
ATOM 8298 N N . LYS G 1 144 ? 331.54224 118.49581 99.84836 1.000 86.93020 140 LYS E N 1
ATOM 8299 C CA . LYS G 1 144 ? 330.11713 118.26690 99.64802 1.000 84.60881 140 LYS E CA 1
ATOM 8300 C C . LYS G 1 144 ? 329.69606 118.57528 98.21746 1.000 80.68337 140 LYS E C 1
ATOM 8301 O O . LYS G 1 144 ? 328.86974 117.85259 97.64536 1.000 79.68066 140 LYS E O 1
ATOM 8303 N N . ASP G 1 145 ? 330.24992 119.63920 97.62699 1.000 80.12162 141 ASP E N 1
ATOM 8304 C CA . ASP G 1 145 ? 329.90219 120.00231 96.25679 1.000 82.51958 141 ASP E CA 1
ATOM 8305 C C . ASP G 1 145 ? 330.28046 118.89447 95.28092 1.000 78.05019 141 ASP E C 1
ATOM 8306 O O . ASP G 1 145 ? 329.54349 118.61458 94.32721 1.000 87.36937 141 ASP E O 1
ATOM 8311 N N . ARG G 1 146 ? 331.43438 118.25779 95.49908 1.000 74.64931 142 ARG E N 1
ATOM 8312 C CA . ARG G 1 146 ? 331.86952 117.19617 94.59812 1.000 77.35376 142 ARG E CA 1
ATOM 8313 C C . ARG G 1 146 ? 331.00440 115.95170 94.75117 1.000 86.24327 142 ARG E C 1
ATOM 8314 O O . ARG G 1 146 ? 330.58507 115.345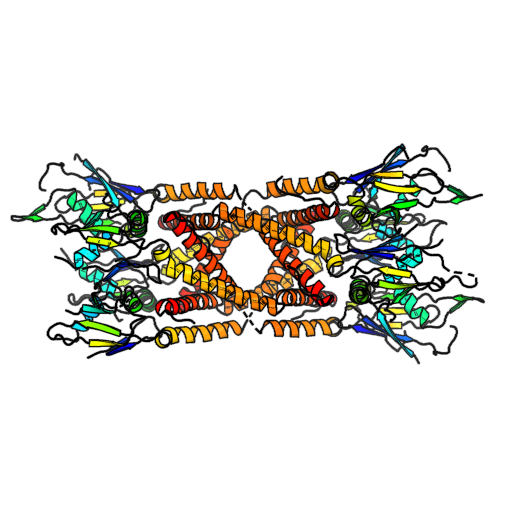32 93.75750 1.000 95.83937 142 ARG E O 1
ATOM 8322 N N . THR G 1 147 ? 330.73113 115.55480 95.99081 1.000 84.18318 143 THR E N 1
ATOM 8323 C CA . THR G 1 147 ? 330.06552 114.29713 96.29888 1.000 79.08058 143 THR E CA 1
ATOM 8324 C C . THR G 1 147 ? 328.54588 114.41167 96.32924 1.000 86.45688 143 THR E C 1
ATOM 8325 O O . THR G 1 147 ? 327.87801 113.42775 96.65882 1.000 82.25445 143 THR E O 1
ATOM 8329 N N . TYR G 1 148 ? 327.99064 115.57826 95.98556 1.000 85.14126 144 TYR E N 1
ATOM 8330 C CA . TYR G 1 148 ? 326.54744 115.80306 96.02347 1.000 81.45248 144 TYR E CA 1
ATOM 8331 C C . TYR G 1 148 ? 325.79358 114.71195 95.26993 1.000 112.05485 144 TYR E C 1
ATOM 8332 O O . TYR G 1 148 ? 325.06831 113.92050 95.88252 1.000 83.13354 144 TYR E O 1
ATOM 8341 N N . TYR G 1 149 ? 325.97398 114.65335 93.94764 1.000 92.60060 145 TYR E N 1
ATOM 8342 C CA . TYR G 1 149 ? 325.30649 113.63007 93.14786 1.000 86.63459 145 TYR E CA 1
ATOM 8343 C C . TYR G 1 149 ? 325.70699 112.23067 93.59473 1.000 89.53230 145 TYR E C 1
ATOM 8344 O O . TYR G 1 149 ? 324.86522 111.32577 93.66245 1.000 84.06508 145 TYR E O 1
ATOM 8353 N N . MET G 1 150 ? 326.99200 112.03488 93.90045 1.000 93.01444 146 MET E N 1
ATOM 8354 C CA . MET G 1 150 ? 327.45897 110.73333 94.36598 1.000 89.44118 146 MET E CA 1
ATOM 8355 C C . MET G 1 150 ? 326.73084 110.31275 95.63753 1.000 78.55225 146 MET E C 1
ATOM 8356 O O . MET G 1 150 ? 326.22498 109.18795 95.73601 1.000 77.02221 146 MET E O 1
ATOM 8361 N N . ARG G 1 151 ? 326.64825 111.21593 96.61930 1.000 85.57691 147 ARG E N 1
ATOM 8362 C CA . ARG G 1 151 ? 325.95772 110.88063 97.85960 1.000 77.98306 147 ARG E CA 1
ATOM 8363 C C . ARG G 1 151 ? 324.44937 110.77376 97.66395 1.000 76.53782 147 ARG E C 1
ATOM 8364 O O . ARG G 1 151 ? 323.76959 110.15020 98.48653 1.000 75.54569 147 ARG E O 1
ATOM 8372 N N . MET G 1 152 ? 323.90298 111.36580 96.59565 1.000 78.25968 148 MET E N 1
ATOM 8373 C CA . MET G 1 152 ? 322.47984 111.18498 96.31700 1.000 76.92463 148 MET E CA 1
ATOM 8374 C C . MET G 1 152 ? 322.20073 109.78797 95.77852 1.000 77.90923 148 MET E C 1
ATOM 8375 O O . MET G 1 152 ? 321.26570 109.11471 96.23079 1.000 76.86613 148 MET E O 1
ATOM 8380 N N . ARG G 1 153 ? 322.99603 109.33915 94.79917 1.000 81.12364 149 ARG E N 1
ATOM 8381 C CA . ARG G 1 153 ? 322.79966 108.00121 94.24454 1.000 83.14645 149 ARG E CA 1
ATOM 8382 C C . ARG G 1 153 ? 322.84965 106.94341 95.33739 1.000 87.12707 149 ARG E C 1
ATOM 8383 O O . ARG G 1 153 ? 322.11435 105.95009 95.28715 1.000 80.45583 149 ARG E O 1
ATOM 8391 N N . LEU G 1 154 ? 323.71033 107.14431 96.33629 1.000 81.05663 150 LEU E N 1
ATOM 8392 C CA . LEU G 1 154 ? 323.78034 106.21692 97.46021 1.000 74.83014 150 LEU E CA 1
ATOM 8393 C C . LEU G 1 154 ? 322.46867 106.18065 98.23318 1.000 79.30706 150 LEU E C 1
ATOM 8394 O O . LEU G 1 154 ? 321.90473 105.10414 98.46740 1.000 83.23997 150 LEU E O 1
ATOM 8399 N N . ARG G 1 155 ? 321.97503 107.35232 98.64310 1.000 83.33036 151 ARG E N 1
ATOM 8400 C CA . ARG G 1 155 ? 320.71952 107.42200 99.38493 1.000 75.92285 151 ARG E CA 1
ATOM 8401 C C . ARG G 1 155 ? 319.59798 106.69993 98.64723 1.000 76.99529 151 ARG E C 1
ATOM 8402 O O . ARG G 1 155 ? 318.89264 105.86783 99.23037 1.000 78.59631 151 ARG E O 1
ATOM 8404 N N . ARG G 1 156 ? 319.41861 107.01156 97.36046 1.000 75.19583 152 ARG E N 1
ATOM 8405 C CA . ARG G 1 156 ? 318.46006 106.28340 96.53486 1.000 80.75785 152 ARG E CA 1
ATOM 8406 C C . ARG G 1 156 ? 318.69450 104.77965 96.61194 1.000 85.71708 152 ARG E C 1
ATOM 8407 O O . ARG G 1 156 ? 317.77281 104.00614 96.89985 1.000 85.97982 152 ARG E O 1
ATOM 8415 N N . MET G 1 157 ? 319.93371 104.35052 96.35599 1.000 85.96087 153 MET E N 1
ATOM 8416 C CA . MET G 1 157 ? 320.25337 102.92590 96.36349 1.000 79.85739 153 MET E CA 1
ATOM 8417 C C . MET G 1 157 ? 320.04529 102.32220 97.74736 1.000 77.80322 153 MET E C 1
ATOM 8418 O O . MET G 1 157 ? 319.45667 101.24260 97.88158 1.000 76.56077 153 MET E O 1
ATOM 8423 N N . SER G 1 158 ? 320.51978 103.01070 98.79191 1.000 79.57875 154 SER E N 1
ATOM 8424 C CA . SER G 1 158 ? 320.31011 102.52691 100.15444 1.000 83.08782 154 SER E CA 1
ATOM 8425 C C . SER G 1 158 ? 318.82553 102.37520 100.46505 1.000 82.84689 154 SER E C 1
ATOM 8426 O O . SER G 1 158 ? 318.40048 101.35162 101.01518 1.000 86.87330 154 SER E O 1
ATOM 8429 N N . GLN G 1 159 ? 318.02050 103.38226 100.11560 1.000 88.70864 155 GLN E N 1
ATOM 8430 C CA . GLN G 1 159 ? 316.57530 103.28108 100.30205 1.000 87.18330 155 GLN E CA 1
ATOM 8431 C C . GLN G 1 159 ? 315.99192 102.13899 99.47857 1.000 84.09624 155 GLN E C 1
ATOM 8432 O O . GLN G 1 159 ? 315.17765 101.35078 99.97541 1.000 86.87449 155 GLN E O 1
ATOM 8438 N N . GLU G 1 160 ? 316.39543 102.04182 98.20761 1.000 82.54491 156 GLU E N 1
ATOM 8439 C CA . GLU G 1 160 ? 315.87609 100.99251 97.33444 1.000 88.14969 156 GLU E CA 1
ATOM 8440 C C . GLU G 1 160 ? 316.14099 99.60532 97.90691 1.000 87.18601 156 GLU E C 1
ATOM 8441 O O . GLU G 1 160 ? 315.27395 98.72495 97.84351 1.000 80.46785 156 GLU E O 1
ATOM 8447 N N . ILE G 1 161 ? 317.33920 99.38836 98.45523 1.000 83.85795 157 ILE E N 1
ATOM 8448 C CA . ILE G 1 161 ? 317.62462 98.14253 99.16235 1.000 78.01334 157 ILE E CA 1
ATOM 8449 C C . ILE G 1 161 ? 316.62833 97.93541 100.29438 1.000 78.19038 157 ILE E C 1
ATOM 8450 O O . ILE G 1 161 ? 316.06123 96.84619 100.45064 1.000 82.56796 157 ILE E O 1
ATOM 8455 N N . ASP G 1 162 ? 316.39344 98.98214 101.09321 1.000 83.56580 158 ASP E N 1
ATOM 8456 C CA . ASP G 1 162 ? 315.49388 98.87036 102.23589 1.000 87.50669 158 ASP E CA 1
ATOM 8457 C C . ASP G 1 162 ? 314.08276 98.49202 101.80220 1.000 89.58098 158 ASP E C 1
ATOM 8458 O O . ASP G 1 162 ? 313.38632 97.76292 102.51770 1.000 82.78554 158 ASP E O 1
ATOM 8463 N N . GLN G 1 163 ? 313.63986 98.98060 100.64087 1.000 87.61829 159 GLN E N 1
ATOM 8464 C CA . GLN G 1 163 ? 312.39052 98.49164 100.06389 1.000 81.63285 159 GLN E CA 1
ATOM 8465 C C . GLN G 1 163 ? 312.47933 97.00162 99.76255 1.000 81.87219 159 GLN E C 1
ATOM 8466 O O . GLN G 1 163 ? 311.64305 96.20887 100.21433 1.000 84.53043 159 GLN E O 1
ATOM 8472 N N . MET G 1 164 ? 313.49926 96.60821 98.99477 1.000 85.77168 160 MET E N 1
ATOM 8473 C CA . MET G 1 164 ? 313.63898 95.22379 98.55218 1.000 74.92393 160 MET E CA 1
ATOM 8474 C C . MET G 1 164 ? 313.67429 94.26111 99.73269 1.000 72.78148 160 MET E C 1
ATOM 8475 O O . MET G 1 164 ? 312.98714 93.23152 99.73492 1.000 77.29789 160 MET E O 1
ATOM 8480 N N . ALA G 1 165 ? 314.47487 94.58640 100.75101 1.000 84.21161 161 ALA E N 1
ATOM 8481 C CA . ALA G 1 165 ? 314.53272 93.74695 101.94154 1.000 82.44305 161 ALA E CA 1
ATOM 8482 C C . ALA G 1 165 ? 313.20211 93.74621 102.68563 1.000 86.32567 161 ALA E C 1
ATOM 8483 O O . ALA G 1 165 ? 312.80535 92.72084 103.25199 1.000 85.88383 161 ALA E O 1
ATOM 8485 N N . THR G 1 166 ? 312.50204 94.88667 102.69977 1.000 85.44175 162 THR E N 1
ATOM 8486 C CA . THR G 1 166 ? 311.20413 94.95707 103.36843 1.000 90.74744 162 THR E CA 1
ATOM 8487 C C . THR G 1 166 ? 310.19796 94.01059 102.72165 1.000 93.89866 162 THR E C 1
ATOM 8488 O O . THR G 1 166 ? 309.47232 93.29213 103.42055 1.000 103.60097 162 THR E O 1
ATOM 8492 N N . VAL G 1 167 ? 310.13987 93.99899 101.38588 1.000 95.08166 163 VAL E N 1
ATOM 8493 C CA . VAL G 1 167 ? 309.28363 93.05012 100.67350 1.000 119.58485 163 VAL E CA 1
ATOM 8494 C C . VAL G 1 167 ? 309.64223 91.62137 101.06161 1.000 89.79725 163 VAL E C 1
ATOM 8495 O O . VAL G 1 167 ? 308.76705 90.80731 101.37977 1.000 92.31126 163 VAL E O 1
ATOM 8499 N N . LYS G 1 168 ? 310.94056 91.29930 101.03899 1.000 89.49941 164 LYS E N 1
ATOM 8500 C CA . LYS G 1 168 ? 311.40284 89.98719 101.48372 1.000 92.07597 164 LYS E CA 1
ATOM 8501 C C . LYS G 1 168 ? 310.86010 89.63664 102.86333 1.000 177.93485 164 LYS E C 1
ATOM 8502 O O . LYS G 1 168 ? 310.41032 88.50757 103.09706 1.000 84.39456 164 LYS E O 1
ATOM 8508 N N . ARG G 1 169 ? 310.89545 90.59328 103.79294 1.000 100.04319 165 ARG E N 1
ATOM 8509 C CA . ARG G 1 169 ? 310.42586 90.32719 105.14903 1.000 85.64429 165 ARG E CA 1
ATOM 8510 C C . ARG G 1 169 ? 308.90703 90.20358 105.19163 1.000 95.85556 165 ARG E C 1
ATOM 8511 O O . ARG G 1 169 ? 308.36945 89.17530 105.61953 1.000 90.85833 165 ARG E O 1
ATOM 8519 N N . GLU G 1 170 ? 308.19526 91.23860 104.73082 1.000 97.47230 166 GLU E N 1
ATOM 8520 C CA . GLU G 1 170 ? 306.73704 91.23283 104.80462 1.000 89.84387 166 GLU E CA 1
ATOM 8521 C C . GLU G 1 170 ? 306.10996 90.09663 104.00546 1.000 87.34438 166 GLU E C 1
ATOM 8522 O O . GLU G 1 170 ? 304.91778 89.82102 104.17760 1.000 94.70240 166 GLU E O 1
ATOM 8528 N N . ALA G 1 171 ? 306.87441 89.43701 103.13667 1.000 80.34071 167 ALA E N 1
ATOM 8529 C CA . ALA G 1 171 ? 306.41488 88.24171 102.44528 1.000 81.54558 167 ALA E CA 1
ATOM 8530 C C . ALA G 1 171 ? 306.95970 86.96237 103.06282 1.000 74.37505 167 ALA E C 1
ATOM 8531 O O . ALA G 1 171 ? 306.69231 85.87702 102.53653 1.000 77.44031 167 ALA E O 1
ATOM 8533 N N . LYS G 1 172 ? 307.71461 87.06749 104.16052 1.000 79.10626 168 LYS E N 1
ATOM 8534 C CA . LYS G 1 172 ? 308.29546 85.90926 104.84783 1.000 78.05388 168 LYS E CA 1
ATOM 8535 C C . LYS G 1 172 ? 309.02648 84.99655 103.86631 1.000 71.97912 168 LYS E C 1
ATOM 8536 O O . LYS G 1 172 ? 308.81521 83.78080 103.82581 1.000 67.40334 168 LYS E O 1
ATOM 8542 N N . TRP G 1 173 ? 309.90206 85.61263 103.06620 1.000 82.59868 169 TRP E N 1
ATOM 8543 C CA . TRP G 1 173 ? 310.64841 84.89027 102.04236 1.000 83.04401 169 TRP E CA 1
ATOM 8544 C C . TRP G 1 173 ? 311.59199 83.86409 102.65170 1.000 89.81485 169 TRP E C 1
ATOM 8545 O O . TRP G 1 173 ? 311.65483 82.71861 102.18743 1.000 74.41287 169 TRP E O 1
ATOM 8556 N N . ASP G 1 174 ? 312.32991 84.25961 103.69114 1.000 72.23875 170 ASP E N 1
ATOM 8557 C CA . ASP G 1 174 ? 313.31087 83.37333 104.30797 1.000 73.83889 170 ASP E CA 1
ATOM 8558 C C . ASP G 1 174 ? 312.69061 82.03749 104.69808 1.000 83.32647 170 ASP E C 1
ATOM 8559 O O . ASP G 1 174 ? 313.30798 80.97820 104.53498 1.000 81.67657 170 ASP 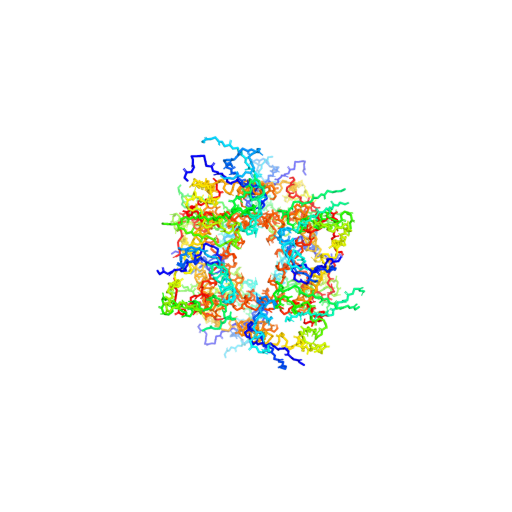E O 1
ATOM 8561 N N . GLN G 1 175 ? 311.46031 82.06999 105.21370 1.000 83.49994 171 GLN E N 1
ATOM 8562 C CA . GLN G 1 175 ? 310.77451 80.82752 105.54584 1.000 77.19510 171 GLN E CA 1
ATOM 8563 C C . GLN G 1 175 ? 310.29424 80.09763 104.30019 1.000 62.27811 171 GLN E C 1
ATOM 8564 O O . GLN G 1 175 ? 310.35788 78.86281 104.24597 1.000 74.16379 171 GLN E O 1
ATOM 8570 N N . LEU G 1 176 ? 309.81497 80.83650 103.29811 1.000 58.50756 172 LEU E N 1
ATOM 8571 C CA . LEU G 1 176 ? 309.25772 80.20168 102.10902 1.000 64.86485 172 LEU E CA 1
ATOM 8572 C C . LEU G 1 176 ? 310.30638 79.37082 101.37973 1.000 70.58509 172 LEU E C 1
ATOM 8573 O O . LEU G 1 176 ? 310.04568 78.22438 100.99312 1.000 77.14998 172 LEU E O 1
ATOM 8578 N N . VAL G 1 177 ? 311.50247 79.93178 101.18567 1.000 72.78894 173 VAL E N 1
ATOM 8579 C CA . VAL G 1 177 ? 312.57562 79.18206 100.53730 1.000 73.67335 173 VAL E CA 1
ATOM 8580 C C . VAL G 1 177 ? 313.04295 78.03465 101.42651 1.000 79.33485 173 VAL E C 1
ATOM 8581 O O . VAL G 1 177 ? 313.42624 76.96709 100.93269 1.000 77.51351 173 VAL E O 1
ATOM 8585 N N . HIS G 1 178 ? 313.01184 78.22560 102.74963 1.000 76.01187 174 HIS E N 1
ATOM 8586 C CA . HIS G 1 178 ? 313.43057 77.15265 103.64859 1.000 72.90729 174 HIS E CA 1
ATOM 8587 C C . HIS G 1 178 ? 312.43292 76.00268 103.62814 1.000 83.45618 174 HIS E C 1
ATOM 8588 O O . HIS G 1 178 ? 312.82126 74.83394 103.50626 1.000 93.35611 174 HIS E O 1
ATOM 8595 N N . ASP G 1 179 ? 311.13986 76.31771 103.75991 1.000 80.34046 175 ASP E N 1
ATOM 8596 C CA . ASP G 1 179 ? 310.10825 75.28637 103.68597 1.000 80.01861 175 ASP E CA 1
ATOM 8597 C C . ASP G 1 179 ? 310.12031 74.58447 102.33371 1.000 89.45485 175 ASP E C 1
ATOM 8598 O O . ASP G 1 179 ? 310.03719 73.35183 102.26473 1.000 86.37232 175 ASP E O 1
ATOM 8603 N N . ALA G 1 180 ? 310.22017 75.35478 101.24837 1.000 78.18279 176 ALA E N 1
ATOM 8604 C CA . ALA G 1 180 ? 310.28136 74.77327 99.91071 1.000 68.84879 176 ALA E CA 1
ATOM 8605 C C . ALA G 1 180 ? 311.47393 73.83387 99.76775 1.000 76.20657 176 ALA E C 1
ATOM 8606 O O . ALA G 1 180 ? 311.30534 72.62108 99.58322 1.000 88.66911 176 ALA E O 1
ATOM 8608 N N . ASN G 1 181 ? 312.69300 74.38742 99.84260 1.000 84.88447 177 ASN E N 1
ATOM 8609 C CA . ASN G 1 181 ? 313.90803 73.58373 99.71203 1.000 84.49516 177 ASN E CA 1
ATOM 8610 C C . ASN G 1 181 ? 313.92851 72.42801 100.70278 1.000 160.81485 177 ASN E C 1
ATOM 8611 O O . ASN G 1 181 ? 314.46665 71.35368 100.40503 1.000 90.55377 177 ASN E O 1
ATOM 8616 N N . GLY G 1 182 ? 313.35560 72.63248 101.88877 1.000 82.95521 178 GLY E N 1
ATOM 8617 C CA . GLY G 1 182 ? 313.20235 71.55836 102.84979 1.000 88.49485 178 GLY E CA 1
ATOM 8618 C C . GLY G 1 182 ? 312.39610 70.39593 102.30662 1.000 89.65990 178 GLY E C 1
ATOM 8619 O O . GLY G 1 182 ? 312.93768 69.30489 102.10514 1.000 85.13506 178 GLY E O 1
ATOM 8620 N N . LEU G 1 183 ? 311.10515 70.61841 102.04521 1.000 91.51815 179 LEU E N 1
ATOM 8621 C CA . LEU G 1 183 ? 310.24166 69.53754 101.58412 1.000 86.05485 179 LEU E CA 1
ATOM 8622 C C . LEU G 1 183 ? 310.60978 69.03021 100.19105 1.000 84.15099 179 LEU E C 1
ATOM 8623 O O . LEU G 1 183 ? 310.16150 67.94186 99.81186 1.000 72.01402 179 LEU E O 1
ATOM 8628 N N . ARG G 1 184 ? 311.39656 69.78475 99.41300 1.000 86.45737 180 ARG E N 1
ATOM 8629 C CA . ARG G 1 184 ? 311.91503 69.22881 98.16427 1.000 81.63568 180 ARG E CA 1
ATOM 8630 C C . ARG G 1 184 ? 312.89482 68.09684 98.44063 1.000 78.28843 180 ARG E C 1
ATOM 8631 O O . ARG G 1 184 ? 312.97124 67.12654 97.67410 1.000 81.04984 180 ARG E O 1
ATOM 8639 N N . ARG G 1 185 ? 313.64660 68.20092 99.53664 1.000 74.52860 181 ARG E N 1
ATOM 8640 C CA . ARG G 1 185 ? 314.58021 67.14050 99.89181 1.000 67.67441 181 ARG E CA 1
ATOM 8641 C C . ARG G 1 185 ? 313.84474 65.85567 100.25390 1.000 67.08531 181 ARG E C 1
ATOM 8642 O O . ARG G 1 185 ? 314.17988 64.77558 99.75118 1.000 73.59132 181 ARG E O 1
ATOM 8644 N N . GLU G 1 186 ? 312.82803 65.95654 101.11578 1.000 73.65421 182 GLU E N 1
ATOM 8645 C CA . GLU G 1 186 ? 312.08970 64.76808 101.53697 1.000 70.14310 182 GLU E CA 1
ATOM 8646 C C . GLU G 1 186 ? 311.42817 64.06937 100.35375 1.000 58.96750 182 GLU E C 1
ATOM 8647 O O . GLU G 1 186 ? 311.31715 62.83818 100.33291 1.000 66.63101 182 GLU E O 1
ATOM 8649 N N . ILE G 1 187 ? 310.97702 64.83857 99.36134 1.000 62.37683 183 ILE E N 1
ATOM 8650 C CA . ILE G 1 187 ? 310.40887 64.24876 98.14648 1.000 66.19485 183 ILE E CA 1
ATOM 8651 C C . ILE G 1 187 ? 311.48151 63.47210 97.39397 1.000 68.21278 183 ILE E C 1
ATOM 8652 O O . ILE G 1 187 ? 311.36679 62.25856 97.18098 1.000 67.66515 183 ILE E O 1
ATOM 8657 N N . LYS G 1 188 ? 312.53567 64.17894 96.96785 1.000 74.75108 184 LYS E N 1
ATOM 8658 C CA . LYS G 1 188 ? 313.68582 63.54431 96.33297 1.000 70.27596 184 LYS E CA 1
ATOM 8659 C C . LYS G 1 188 ? 314.17956 62.35728 97.14596 1.000 65.36019 184 LYS E C 1
ATOM 8660 O O . LYS G 1 188 ? 314.65005 61.35886 96.58739 1.000 76.96513 184 LYS E O 1
ATOM 8666 N N . PHE G 1 189 ? 314.07397 62.45382 98.47277 1.000 61.01925 185 PHE E N 1
ATOM 8667 C CA . PHE G 1 189 ? 314.51282 61.37504 99.34960 1.000 63.43012 185 PHE E CA 1
ATOM 8668 C C . PHE G 1 189 ? 313.60537 60.15930 99.19734 1.000 75.53811 185 PHE E C 1
ATOM 8669 O O . PHE G 1 189 ? 314.07681 59.01835 99.11535 1.000 73.55495 185 PHE E O 1
ATOM 8677 N N . ALA G 1 190 ? 312.28974 60.39272 99.13833 1.000 71.03071 186 ALA E N 1
ATOM 8678 C CA . ALA G 1 190 ? 311.33789 59.29032 99.03305 1.000 53.02651 186 ALA E CA 1
ATOM 8679 C C . ALA G 1 190 ? 311.43899 58.59237 97.68397 1.000 69.99800 186 ALA E C 1
ATOM 8680 O O . ALA G 1 190 ? 311.39498 57.35756 97.61315 1.000 73.08266 186 ALA E O 1
ATOM 8682 N N . ALA G 1 191 ? 311.55966 59.36738 96.60074 1.000 70.33458 187 ALA E N 1
ATOM 8683 C CA . ALA G 1 191 ? 311.76083 58.77269 95.28258 1.000 71.30744 187 ALA E CA 1
ATOM 8684 C C . ALA G 1 191 ? 312.93276 57.79931 95.28958 1.000 78.78982 187 ALA E C 1
ATOM 8685 O O . ALA G 1 191 ? 312.85287 56.71347 94.70158 1.000 74.83629 187 ALA E O 1
ATOM 8687 N N . THR G 1 192 ? 314.03163 58.17691 95.94913 1.000 73.91327 188 THR E N 1
ATOM 8688 C CA . THR G 1 192 ? 315.13181 57.24477 96.17449 1.000 78.19485 188 THR E CA 1
ATOM 8689 C C . THR G 1 192 ? 314.66216 56.01392 96.94141 1.000 76.28591 188 THR E C 1
ATOM 8690 O O . THR G 1 192 ? 315.00541 54.87981 96.58387 1.000 78.76741 188 THR E O 1
ATOM 8694 N N . GLU G 1 193 ? 313.86486 56.22064 97.99473 1.000 68.25269 189 GLU E N 1
ATOM 8695 C CA . GLU G 1 193 ? 313.39010 55.10687 98.80790 1.000 72.86276 189 GLU E CA 1
ATOM 8696 C C . GLU G 1 193 ? 312.49794 54.16426 98.00816 1.000 68.51934 189 GLU E C 1
ATOM 8697 O O . GLU G 1 193 ? 312.46915 52.95876 98.28362 1.000 72.79890 189 GLU E O 1
ATOM 8703 N N . TYR G 1 194 ? 311.76515 54.68893 97.02539 1.000 73.84818 190 TYR E N 1
ATOM 8704 C CA . TYR G 1 194 ? 310.90348 53.88774 96.16879 1.000 72.56086 190 TYR E CA 1
ATOM 8705 C C . TYR G 1 194 ? 311.60893 53.41696 94.90189 1.000 76.07320 190 TYR E C 1
ATOM 8706 O O . TYR G 1 194 ? 311.01636 52.66446 94.12127 1.000 86.01686 190 TYR E O 1
ATOM 8715 N N . GLY G 1 195 ? 312.85523 53.83141 94.68762 1.000 68.95483 191 GLY E N 1
ATOM 8716 C CA . GLY G 1 195 ? 313.57686 53.42701 93.49547 1.000 78.37736 191 GLY E CA 1
ATOM 8717 C C . GLY G 1 195 ? 313.10270 54.09392 92.22462 1.000 73.76790 191 GLY E C 1
ATOM 8718 O O . GLY G 1 195 ? 313.29430 53.54250 91.13490 1.000 77.11485 191 GLY E O 1
ATOM 8719 N N . VAL G 1 196 ? 312.48974 55.27334 92.33108 1.000 75.58500 192 VAL E N 1
ATOM 8720 C CA . VAL G 1 196 ? 311.95918 55.98264 91.16956 1.000 78.73030 192 VAL E CA 1
ATOM 8721 C C . VAL G 1 196 ? 312.69685 57.30414 90.98785 1.000 84.81475 192 VAL E C 1
ATOM 8722 O O . VAL G 1 196 ? 313.46093 57.72564 91.86249 1.000 83.94608 192 VAL E O 1
ATOM 8726 N N . GLU G 1 197 ? 312.48509 57.95538 89.84619 1.000 86.86209 193 GLU E N 1
ATOM 8727 C CA . GLU G 1 197 ? 313.00923 59.28576 89.58142 1.000 87.20995 193 GLU E CA 1
ATOM 8728 C C . GLU G 1 197 ? 311.88597 60.29665 89.75938 1.000 96.69587 193 GLU E C 1
ATOM 8729 O O . GLU G 1 197 ? 310.70661 59.93415 89.78973 1.000 151.26485 193 GLU E O 1
ATOM 8731 N N . TRP G 1 198 ? 312.25135 61.57171 89.86952 1.000 101.36906 194 TRP E N 1
ATOM 8732 C CA . TRP G 1 198 ? 311.29045 62.62809 90.18339 1.000 104.81854 194 TRP E CA 1
ATOM 8733 C C . TRP G 1 198 ? 311.80103 63.92826 89.56909 1.000 108.87042 194 TRP E C 1
ATOM 8734 O O . TRP G 1 198 ? 312.75000 64.53239 90.07718 1.000 118.12485 194 TRP E O 1
ATOM 8745 N N . ASP G 1 199 ? 311.16965 64.34783 88.47308 1.000 108.72939 195 ASP E N 1
ATOM 8746 C CA . ASP G 1 199 ? 311.60873 65.49755 87.69220 1.000 109.71991 195 ASP E CA 1
ATOM 8747 C C . ASP G 1 199 ? 311.02386 66.81720 88.18204 1.000 112.80266 195 ASP E C 1
ATOM 8748 O O . ASP G 1 199 ? 311.26012 67.85003 87.54466 1.000 116.22702 195 ASP E O 1
ATOM 8750 N N . GLU G 1 200 ? 310.26880 66.80765 89.28460 1.000 118.54132 196 GLU E N 1
ATOM 8751 C CA . GLU G 1 200 ? 309.66127 68.01280 89.86400 1.000 122.55485 196 GLU E CA 1
ATOM 8752 C C . GLU G 1 200 ? 308.77359 68.75362 88.86526 1.000 129.78485 196 GLU E C 1
ATOM 8753 O O . GLU G 1 200 ? 308.58737 69.96793 88.96705 1.000 124.89488 196 GLU E O 1
ATOM 8759 N N . MET G 1 201 ? 308.21382 68.02725 87.90301 1.000 160.29485 197 MET E N 1
ATOM 8760 C CA . MET G 1 201 ? 307.28907 68.59710 86.93022 1.000 137.78485 197 MET E CA 1
ATOM 8761 C C . MET G 1 201 ? 305.96335 67.84009 86.93180 1.000 105.40459 197 MET E C 1
ATOM 8762 O O . MET G 1 201 ? 305.53117 67.31382 85.90395 1.000 93.61960 197 MET E O 1
ATOM 8767 N N . LYS H 1 7 ? 350.21323 96.50644 52.43648 1.000 116.95485 3 LYS G N 1
ATOM 8768 C CA . LYS H 1 7 ? 349.26753 97.59956 52.64156 1.000 98.39320 3 LYS G CA 1
ATOM 8769 C C . LYS H 1 7 ? 348.92974 97.82188 54.11160 1.000 98.85374 3 LYS G C 1
ATOM 8770 O O . LYS H 1 7 ? 349.66953 97.40797 55.00114 1.000 95.82038 3 LYS G O 1
ATOM 8776 N N . GLY H 1 8 ? 347.80289 98.48510 54.34959 1.000 96.01217 4 GLY G N 1
ATOM 8777 C CA . GLY H 1 8 ? 347.41754 98.81642 55.70411 1.000 86.83418 4 GLY G CA 1
ATOM 8778 C C . GLY H 1 8 ? 347.01550 97.59411 56.50674 1.000 95.10485 4 GLY G C 1
ATOM 8779 O O . GLY H 1 8 ? 346.61198 96.55881 55.97288 1.000 82.57904 4 GLY G O 1
ATOM 8780 N N . ARG H 1 9 ? 347.13527 97.72596 57.82651 1.000 85.79597 5 ARG G N 1
ATOM 8781 C CA . ARG H 1 9 ? 346.74292 96.66987 58.74810 1.000 78.33491 5 ARG G CA 1
ATOM 8782 C C . ARG H 1 9 ? 346.15176 97.29009 60.00329 1.000 83.43084 5 ARG G C 1
ATOM 8783 O O . ARG H 1 9 ? 346.61446 98.33303 60.46721 1.000 76.33790 5 ARG G O 1
ATOM 8791 N N . LEU H 1 10 ? 345.12239 96.64294 60.54079 1.000 81.43519 6 LEU G N 1
ATOM 8792 C CA . LEU H 1 10 ? 344.48610 97.05239 61.78717 1.000 82.82675 6 LEU G CA 1
ATOM 8793 C C . LEU H 1 10 ? 344.60496 95.90156 62.77472 1.000 75.90138 6 LEU G C 1
ATOM 8794 O O . LEU H 1 10 ? 344.04773 94.82408 62.54220 1.000 75.82119 6 LEU G O 1
ATOM 8799 N N . LEU H 1 11 ? 345.32517 96.12916 63.87040 1.000 82.55182 7 LEU G N 1
ATOM 8800 C CA . LEU H 1 11 ? 345.73492 95.06554 64.77651 1.000 86.65665 7 LEU G CA 1
ATOM 8801 C C . LEU H 1 11 ? 345.01676 95.18037 66.11437 1.000 75.32173 7 LEU G C 1
ATOM 8802 O O . LEU H 1 11 ? 344.73589 96.28636 66.58885 1.000 75.65051 7 LEU G O 1
ATOM 8807 N N . THR H 1 12 ? 344.72239 94.02932 66.71489 1.000 75.78490 8 THR G N 1
ATOM 8808 C CA . THR H 1 12 ? 344.19729 94.00628 68.07168 1.000 120.00485 8 THR G CA 1
ATOM 8809 C C . THR H 1 12 ? 345.33837 94.19365 69.06501 1.000 91.21400 8 THR G C 1
ATOM 8810 O O . THR H 1 12 ? 346.43285 93.65421 68.88479 1.000 97.12475 8 THR G O 1
ATOM 8814 N N . THR H 1 13 ? 345.08501 94.97209 70.10844 1.000 88.14052 9 THR G N 1
ATOM 8815 C CA . THR H 1 13 ? 346.06035 95.26344 71.14795 1.000 95.65183 9 THR G CA 1
ATOM 8816 C C . THR H 1 13 ? 345.67335 94.53314 72.43328 1.000 99.68451 9 THR G C 1
ATOM 8817 O O . THR H 1 13 ? 344.53422 94.07576 72.57355 1.000 102.02661 9 THR G O 1
ATOM 8821 N N . PRO H 1 14 ? 346.61033 94.34325 73.36893 1.000 95.85780 10 PRO G N 1
ATOM 8822 C CA . PRO H 1 14 ? 346.24759 93.65865 74.62482 1.000 99.10695 10 PRO G CA 1
ATOM 8823 C C . PRO H 1 14 ? 345.10126 94.29824 75.39644 1.000 107.27099 10 PRO G C 1
ATOM 8824 O O . PRO H 1 14 ? 344.40747 93.58937 76.13491 1.000 104.04387 10 PRO G O 1
ATOM 8828 N N . THR H 1 15 ? 344.87958 95.60345 75.26147 1.000 113.45634 11 THR G N 1
ATOM 8829 C CA . THR H 1 15 ? 343.69947 96.24144 75.83091 1.000 117.59807 11 THR G CA 1
ATOM 8830 C C . THR H 1 15 ? 342.59352 96.27251 74.77375 1.000 163.01485 11 THR G C 1
ATOM 8831 O O . THR H 1 15 ? 342.73134 95.69938 73.69373 1.000 99.58530 11 THR G O 1
ATOM 8835 N N . ARG H 1 16 ? 341.47586 96.93434 75.07068 1.000 102.69717 12 ARG G N 1
ATOM 8836 C CA . ARG H 1 16 ? 340.36004 96.94045 74.13169 1.000 108.65624 12 ARG G CA 1
ATOM 8837 C C . ARG H 1 16 ? 340.65432 97.75171 72.87072 1.000 102.41860 12 ARG G C 1
ATOM 8838 O O . ARG H 1 16 ? 339.90907 97.63957 71.88811 1.000 96.73363 12 ARG G O 1
ATOM 8846 N N . LEU H 1 17 ? 341.74063 98.52205 72.85747 1.000 93.59234 13 LEU G N 1
ATOM 8847 C CA . LEU H 1 17 ? 342.04677 99.42683 71.75751 1.000 79.57272 13 LEU G CA 1
ATOM 8848 C C . LEU H 1 17 ? 342.33151 98.65673 70.46620 1.000 77.26987 13 LEU G C 1
ATOM 8849 O O . LEU H 1 17 ? 342.21559 97.43054 70.38927 1.000 85.86381 13 LEU G O 1
ATOM 8854 N N . LEU H 1 18 ? 342.72787 99.40783 69.44001 1.000 70.35065 14 LEU G N 1
ATOM 8855 C CA . LEU H 1 18 ? 343.08582 98.86359 68.13564 1.000 78.19557 14 LEU G CA 1
ATOM 8856 C C . LEU H 1 18 ? 344.26396 99.66125 67.60297 1.000 82.98485 14 LEU G C 1
ATOM 8857 O O . LEU H 1 18 ? 344.23455 100.89551 67.62197 1.000 74.25921 14 LEU G O 1
ATOM 8862 N N . LYS H 1 19 ? 345.30143 98.96861 67.14350 1.000 82.28779 15 LYS G N 1
ATOM 8863 C CA . LYS H 1 19 ? 346.40336 99.62550 66.45612 1.000 72.88420 15 LYS G CA 1
ATOM 8864 C C . LYS H 1 19 ? 346.19045 99.52758 64.95341 1.000 98.51485 15 LYS G C 1
ATOM 8865 O O . LYS H 1 19 ? 345.90021 98.45015 64.42833 1.000 68.84673 15 LYS G O 1
ATOM 8871 N N . LEU H 1 20 ? 346.31822 100.65907 64.27200 1.000 72.64383 16 LEU G N 1
ATOM 8872 C CA . LEU H 1 20 ? 346.14432 100.73920 62.83018 1.000 84.62423 16 LEU G CA 1
ATOM 8873 C C . LEU H 1 20 ? 347.44652 101.21025 62.20080 1.000 99.21485 16 LEU G C 1
ATOM 8874 O O . LEU H 1 20 ? 348.05474 102.17524 62.67547 1.000 78.20878 16 LEU G O 1
ATOM 8879 N N . ILE H 1 21 ? 347.87172 100.52205 61.14305 1.000 91.06612 17 ILE G N 1
ATOM 8880 C CA . ILE H 1 21 ? 349.09688 100.83737 60.41888 1.000 86.31065 17 ILE G CA 1
ATOM 8881 C C . ILE H 1 21 ? 348.74351 100.99561 58.94619 1.000 90.05891 17 ILE G C 1
ATOM 8882 O O . ILE H 1 21 ? 348.05852 100.13787 58.37864 1.000 82.58886 17 ILE G O 1
ATOM 8887 N N . LEU H 1 22 ? 349.19160 102.09620 58.33663 1.000 88.99063 18 LEU G N 1
ATOM 8888 C CA . LEU H 1 22 ? 348.96875 102.34668 56.91664 1.000 88.95669 18 LEU G CA 1
ATOM 8889 C C . LEU H 1 22 ? 349.88221 103.47158 56.45467 1.000 106.63485 18 LEU G C 1
ATOM 8890 O O . LEU H 1 22 ? 350.32508 104.28043 57.27656 1.000 88.58583 18 LEU G O 1
ATOM 8895 N N . PRO H 1 23 ? 350.20295 103.53736 55.15138 1.000 81.89331 19 PRO G N 1
ATOM 8896 C CA . PRO H 1 23 ? 350.96154 104.62657 54.52069 1.000 94.38937 19 PRO G CA 1
ATOM 8897 C C . PRO H 1 23 ? 350.19283 105.94974 54.48753 1.000 91.03644 19 PRO G C 1
ATOM 8898 O O . PRO H 1 23 ? 350.42323 106.76493 53.58977 1.000 79.37198 19 PRO G O 1
ATOM 8902 N N . GLU H 1 49 ? 356.51246 104.47364 54.46403 1.000 109.07401 45 GLU G N 1
ATOM 8903 C CA . GLU H 1 49 ? 356.63717 105.24086 55.69998 1.000 107.08686 45 GLU G CA 1
ATOM 8904 C C . GLU H 1 49 ? 355.33388 105.13419 56.49157 1.000 126.32485 45 GLU G C 1
ATOM 8905 O O . GLU H 1 49 ? 354.66830 106.14171 56.71883 1.000 106.27873 45 GLU G O 1
ATOM 8911 N N . PRO H 1 50 ? 354.97340 103.92084 56.91014 1.000 93.88130 46 PRO G N 1
ATOM 8912 C CA . PRO H 1 50 ? 353.63027 103.70049 57.45924 1.000 94.31292 46 PRO G CA 1
ATOM 8913 C C . PRO H 1 50 ? 353.36124 104.52668 58.70650 1.000 93.01955 46 PRO G C 1
ATOM 8914 O O . PRO H 1 50 ? 354.27593 104.94083 59.42013 1.000 88.95947 46 PRO G O 1
ATOM 8918 N N . LEU H 1 51 ? 352.07668 104.76291 58.95903 1.000 86.49848 47 LEU G N 1
ATOM 8919 C CA . LEU H 1 51 ? 351.61458 105.55527 60.08898 1.000 81.89709 47 LEU G CA 1
ATOM 8920 C C . LEU H 1 51 ? 350.92085 104.65382 61.10019 1.000 77.85673 47 LEU G C 1
ATOM 8921 O O . LEU H 1 51 ? 350.11926 103.79577 60.72767 1.000 88.86842 47 LEU G O 1
ATOM 8926 N N . ALA H 1 52 ? 351.22978 104.85378 62.37793 1.000 72.56188 48 ALA G N 1
ATOM 8927 C CA . ALA H 1 52 ? 350.65402 104.06874 63.46047 1.000 78.42675 48 ALA G CA 1
ATOM 8928 C C . ALA H 1 52 ? 349.58267 104.87834 64.17681 1.000 129.27485 48 ALA G C 1
ATOM 8929 O O . ALA H 1 52 ? 349.73295 106.08696 64.37022 1.000 85.67155 48 ALA G O 1
ATOM 8931 N N . LEU H 1 53 ? 348.50537 104.20461 64.57655 1.000 88.68557 49 LEU G N 1
ATOM 8932 C CA . LEU H 1 53 ? 347.35828 104.85792 65.18950 1.000 79.14774 49 LEU G CA 1
ATOM 8933 C C . LEU H 1 53 ? 346.78507 103.97389 66.28833 1.000 78.35485 49 LEU G C 1
ATOM 8934 O O . LEU H 1 53 ? 346.94275 102.75020 66.26900 1.000 80.46626 49 LEU G O 1
ATOM 8939 N N . LEU H 1 54 ? 346.12684 104.61238 67.25668 1.000 75.19270 50 LEU G N 1
ATOM 8940 C CA . LEU H 1 54 ? 345.38711 103.91906 68.30500 1.000 76.00902 50 LEU G CA 1
ATOM 8941 C C . LEU H 1 54 ? 343.98827 104.50582 68.40316 1.000 68.78061 50 LEU G C 1
ATOM 8942 O O . LEU H 1 54 ? 343.82833 105.71544 68.60242 1.000 70.98692 50 LEU G O 1
ATOM 8947 N N . VAL H 1 55 ? 342.98000 103.64290 68.25978 1.000 68.94435 51 VAL G N 1
ATOM 8948 C CA . VAL H 1 55 ? 341.58049 104.04038 68.32384 1.000 65.54533 51 VAL G CA 1
ATOM 8949 C C . VAL H 1 55 ? 340.83646 103.05540 69.21709 1.000 64.40394 51 VAL G C 1
ATOM 8950 O O . VAL H 1 55 ? 341.33064 101.97255 69.53956 1.000 69.76290 51 VAL G O 1
ATOM 8954 N N . HIS H 1 56 ? 339.63472 103.45001 69.62199 1.000 62.29515 52 HIS G N 1
ATOM 8955 C CA . HIS H 1 56 ? 338.74988 102.65862 70.46628 1.000 71.84817 52 HIS G CA 1
ATOM 8956 C C . HIS H 1 56 ? 337.58701 102.12887 69.63121 1.000 69.42314 52 HIS G C 1
ATOM 8957 O O . HIS H 1 56 ? 337.04214 102.85862 68.79964 1.000 71.91069 52 HIS G O 1
ATOM 8964 N N . PRO H 1 57 ? 337.20867 100.85884 69.79336 1.000 63.10991 53 PRO G N 1
ATOM 8965 C CA . PRO H 1 57 ? 336.08664 100.32580 68.99945 1.000 75.59074 53 PRO G CA 1
ATOM 8966 C C . PRO H 1 57 ? 334.78740 101.09486 69.17233 1.000 74.30166 53 PRO G C 1
ATOM 8967 O O . PRO H 1 57 ? 333.96213 101.11523 68.24980 1.000 74.13054 53 PRO G O 1
ATOM 8971 N N . GLN H 1 58 ? 334.58057 101.73170 70.32207 1.000 82.77496 54 GLN G N 1
ATOM 8972 C CA . GLN H 1 58 ? 333.38241 102.52456 70.56357 1.000 113.01485 54 GLN G CA 1
ATOM 8973 C C . GLN H 1 58 ? 333.49379 103.94936 70.04322 1.000 81.16058 54 GLN G C 1
ATOM 8974 O O . GLN H 1 58 ? 332.63946 104.77838 70.37259 1.000 86.32465 54 GLN G O 1
ATOM 8980 N N . GLN H 1 59 ? 334.49397 104.25009 69.27898 1.000 77.16928 55 GLN G N 1
ATOM 8981 C CA . GLN H 1 59 ? 334.47063 105.59734 68.73995 1.000 70.61168 55 GLN G CA 1
ATOM 8982 C C . GLN H 1 59 ? 333.91395 105.58974 67.32058 1.000 67.44948 55 GLN G C 1
ATOM 8983 O O . GLN H 1 59 ? 333.96528 104.56611 66.63265 1.000 73.07717 55 GLN G O 1
ATOM 8989 N N . PRO H 1 60 ? 333.34917 106.70083 66.86198 1.000 69.71471 56 PRO G N 1
ATOM 8990 C CA . PRO H 1 60 ? 332.86994 106.76065 65.47879 1.000 64.26604 56 PRO G CA 1
ATOM 8991 C C . PRO H 1 60 ? 334.01433 106.90811 64.48536 1.000 70.12275 56 PRO G C 1
ATOM 8992 O O . PRO H 1 60 ? 335.12205 107.33480 64.81977 1.000 64.25321 56 PRO G O 1
ATOM 8996 N N . LEU H 1 61 ? 333.72047 106.53697 63.23424 1.000 63.08090 57 LEU G N 1
ATOM 8997 C CA . LEU H 1 61 ? 334.70899 106.62835 62.16337 1.000 70.13176 57 LEU G CA 1
ATOM 8998 C C . LEU H 1 61 ? 335.18046 108.05818 61.92768 1.000 64.04120 57 LEU G C 1
ATOM 8999 O O . LEU H 1 61 ? 336.28073 108.25287 61.39541 1.000 72.27744 57 LEU G O 1
ATOM 9004 N N . SER H 1 62 ? 334.37172 109.05769 62.30229 1.000 63.52913 58 SER G N 1
ATOM 9005 C CA . SER H 1 62 ? 334.80160 110.45031 62.19769 1.000 74.35067 58 SER G CA 1
ATOM 9006 C C . SER H 1 62 ? 336.14617 110.66885 62.88172 1.000 78.08705 58 SER G C 1
ATOM 9007 O O . SER H 1 62 ? 336.97832 111.44980 62.40185 1.000 69.56812 58 SER G O 1
ATOM 9010 N N . TYR H 1 63 ? 336.37466 109.98034 64.00482 1.000 73.95945 59 TYR G N 1
ATOM 9011 C CA . TYR H 1 63 ? 337.64362 110.09933 64.71546 1.000 77.83110 59 TYR G CA 1
ATOM 9012 C C . TYR H 1 63 ? 338.80181 109.60344 63.85945 1.000 70.66506 59 TYR G C 1
ATOM 9013 O O . TYR H 1 63 ? 339.85084 110.25578 63.78456 1.000 67.86481 59 TYR G O 1
ATOM 9022 N N . LEU H 1 64 ? 338.62830 108.45130 63.20200 1.000 64.32451 60 LEU G N 1
ATOM 9023 C CA . LEU H 1 64 ? 339.62906 107.99016 62.24398 1.000 64.23482 60 LEU G CA 1
ATOM 9024 C C . LEU H 1 64 ? 339.85913 109.01900 61.14640 1.000 74.96372 60 LEU G C 1
ATOM 9025 O O . LEU H 1 64 ? 341.00321 109.25528 60.73882 1.000 75.08455 60 LEU G O 1
ATOM 9030 N N . GLU H 1 65 ? 338.78262 109.62980 60.64358 1.000 73.01589 61 GLU G N 1
ATOM 9031 C CA . GLU H 1 65 ? 338.93165 110.68267 59.64468 1.000 71.56947 61 GLU G CA 1
ATOM 9032 C C . GLU H 1 65 ? 339.75104 111.84343 60.18987 1.000 72.34739 61 GLU G C 1
ATOM 9033 O O . GLU H 1 65 ? 340.66775 112.33592 59.52321 1.000 79.11081 61 GLU G O 1
ATOM 9039 N N . ARG H 1 66 ? 339.43136 112.29403 61.40663 1.000 63.34069 62 ARG G N 1
ATOM 9040 C CA . ARG H 1 66 ? 340.15604 113.40959 62.00676 1.000 67.53936 62 ARG G CA 1
ATOM 9041 C C . ARG H 1 66 ? 341.63793 113.08619 62.14488 1.000 73.45892 62 ARG G C 1
ATOM 9042 O O . ARG H 1 66 ? 342.50142 113.89980 61.79359 1.000 70.93613 62 ARG G O 1
ATOM 9050 N N . LEU H 1 67 ? 341.94858 111.88975 62.65668 1.000 73.47935 63 LEU G N 1
ATOM 9051 C CA . LEU H 1 67 ? 343.34239 111.49656 62.83315 1.000 73.15761 63 LEU G CA 1
ATOM 9052 C C . LEU H 1 67 ? 344.06226 111.37246 61.49610 1.000 75.38344 63 LEU G C 1
ATOM 9053 O O . LEU H 1 67 ? 345.21320 111.80575 61.36571 1.000 83.31345 63 LEU G O 1
ATOM 9058 N N . ILE H 1 68 ? 343.40772 110.77962 60.49371 1.000 57.48438 64 ILE G N 1
ATOM 9059 C CA . ILE H 1 68 ? 344.05010 110.60256 59.19373 1.000 73.87560 64 ILE G CA 1
ATOM 9060 C C . ILE H 1 68 ? 344.26363 111.94970 58.51079 1.000 70.42795 64 ILE G C 1
ATOM 9061 O O . ILE H 1 68 ? 345.33582 112.21087 57.94888 1.000 71.68428 64 ILE G O 1
ATOM 9066 N N . GLN H 1 69 ? 343.25725 112.83142 58.56266 1.000 64.95224 65 GLN G N 1
ATOM 9067 C CA . GLN H 1 69 ? 343.36021 114.12352 57.88752 1.000 68.18756 65 GLN G CA 1
ATOM 9068 C C . GLN H 1 69 ? 344.50947 114.95695 58.44118 1.000 76.86485 65 GLN G C 1
ATOM 9069 O O . GLN H 1 69 ? 345.12888 115.73683 57.70784 1.000 76.08043 65 GLN G O 1
ATOM 9075 N N . ALA H 1 70 ? 344.81021 114.80771 59.73343 1.000 73.86600 66 ALA G N 1
ATOM 9076 C CA . ALA H 1 70 ? 345.93654 115.51563 60.32720 1.000 69.24506 66 ALA G CA 1
ATOM 9077 C C . ALA H 1 70 ? 347.27910 115.04934 59.77882 1.000 73.59317 66 ALA G C 1
ATOM 9078 O O . ALA H 1 70 ? 348.24017 115.82656 59.80288 1.000 78.28716 66 ALA G O 1
ATOM 9080 N N . GLU H 1 71 ? 347.37145 113.81439 59.28064 1.000 76.14258 67 GLU G N 1
ATOM 9081 C CA . GLU H 1 71 ? 348.62669 113.26858 58.77834 1.000 83.74597 67 GLU G CA 1
ATOM 9082 C C . GLU H 1 71 ? 348.71312 113.29493 57.25431 1.000 86.78494 67 GLU G C 1
ATOM 9083 O O . GLU H 1 71 ? 349.52880 112.57131 56.67388 1.000 89.09549 67 GLU G O 1
ATOM 9089 N N . ILE H 1 72 ? 347.88979 114.10699 56.59713 1.000 78.18458 68 ILE G N 1
ATOM 9090 C CA . ILE H 1 72 ? 347.89626 114.23329 55.13886 1.000 79.83350 68 ILE G CA 1
ATOM 9091 C C . ILE H 1 72 ? 347.73441 115.70137 54.76923 1.000 88.63604 68 ILE G C 1
ATOM 9092 O O . ILE H 1 72 ? 347.26075 116.51187 55.57745 1.000 93.75200 68 ILE G O 1
ATOM 9097 N N . PRO H 1 73 ? 348.13771 116.07869 53.55570 1.000 97.42106 69 PRO G N 1
ATOM 9098 C CA . PRO H 1 73 ? 347.96254 117.47180 53.11400 1.000 103.75722 69 PRO G CA 1
ATOM 9099 C C . PRO H 1 73 ? 346.51674 117.76653 52.75516 1.000 101.66649 69 PRO G C 1
ATOM 9100 O O . PRO H 1 73 ? 345.69715 116.84323 52.64152 1.000 97.91405 69 PRO G O 1
ATOM 9104 N N . PRO H 1 74 ? 346.15514 119.04996 52.58141 1.000 103.37853 70 PRO G N 1
ATOM 9105 C CA . PRO H 1 74 ? 344.77628 119.37985 52.19393 1.000 106.71877 70 PRO G CA 1
ATOM 9106 C C . PRO H 1 74 ? 344.54119 119.24994 50.69639 1.000 109.44124 70 PRO G C 1
ATOM 9107 O O . PRO H 1 74 ? 345.15352 118.40602 50.03478 1.000 118.22485 70 PRO G O 1
ATOM 9111 N N . LEU H 1 75 ? 343.65279 120.08113 50.15623 1.000 106.32129 71 LEU G N 1
ATOM 9112 C CA . LEU H 1 75 ? 343.33211 120.06429 48.73140 1.000 100.29382 71 LEU G CA 1
ATOM 9113 C C . LEU H 1 75 ? 343.01477 121.47249 48.23121 1.000 97.23722 71 LEU G C 1
ATOM 9114 O O . LEU H 1 75 ? 343.46676 121.88375 47.16175 1.000 89.68222 71 LEU G O 1
ATOM 9116 N N . GLU H 1 81 ? 342.05077 126.47139 50.79131 1.000 124.93169 77 GLU G N 1
ATOM 9117 C CA . GLU H 1 81 ? 342.12501 125.01462 50.74670 1.000 150.77485 77 GLU G CA 1
ATOM 9118 C C . GLU H 1 81 ? 341.28735 124.38583 51.85773 1.000 120.00551 77 GLU G C 1
ATOM 9119 O O . GLU H 1 81 ? 341.03898 125.00929 52.89021 1.000 120.25633 77 GLU G O 1
ATOM 9125 N N . LYS H 1 82 ? 340.85254 123.14584 51.63878 1.000 119.28485 78 LYS G N 1
ATOM 9126 C CA . LYS H 1 82 ? 339.93382 122.47477 52.54510 1.000 114.81514 78 LYS G CA 1
ATOM 9127 C C . LYS H 1 82 ? 340.43829 121.06675 52.82999 1.000 113.08809 78 LYS G C 1
ATOM 9128 O O . LYS H 1 82 ? 341.22814 120.49466 52.07222 1.000 108.02269 78 LYS G O 1
ATOM 9130 N N . LEU H 1 83 ? 339.96967 120.51254 53.94539 1.000 107.61926 79 LEU G N 1
ATOM 9131 C CA . LEU H 1 83 ? 340.32347 119.15330 54.31556 1.000 97.79986 79 LEU G CA 1
ATOM 9132 C C . LEU H 1 83 ? 339.70920 118.15937 53.33166 1.000 108.09125 79 LEU G C 1
ATOM 9133 O O . LEU H 1 83 ? 338.58501 118.35220 52.86266 1.000 158.12485 79 LEU G O 1
ATOM 9138 N N . PRO H 1 84 ? 340.43191 117.08869 52.99611 1.000 105.02762 80 PRO G N 1
ATOM 9139 C CA . PRO H 1 84 ? 339.85314 116.03615 52.14975 1.000 107.21483 80 PRO G CA 1
ATOM 9140 C C . PRO H 1 84 ? 338.96777 115.11170 52.97315 1.000 101.36296 80 PRO G C 1
ATOM 9141 O O . PRO H 1 84 ? 339.41131 114.53074 53.96536 1.000 98.31758 80 PRO G O 1
ATOM 9145 N N . GLU H 1 85 ? 337.70544 114.99042 52.57335 1.000 114.28755 81 GLU G N 1
ATOM 9146 C CA . GLU H 1 85 ? 336.83566 113.99538 53.18560 1.000 115.57485 81 GLU G CA 1
ATOM 9147 C C . GLU H 1 85 ? 337.26814 112.59943 52.76614 1.000 95.80291 81 GLU G C 1
ATOM 9148 O O . GLU H 1 85 ? 337.37498 112.30338 51.57387 1.000 89.41461 81 GLU G O 1
ATOM 9154 N N . ILE H 1 86 ? 337.53323 111.74617 53.74920 1.000 92.69010 82 ILE G N 1
ATOM 9155 C CA . ILE H 1 86 ? 337.91333 110.36103 53.50764 1.000 95.01920 82 ILE G CA 1
ATOM 9156 C C . ILE H 1 86 ? 336.72465 109.48321 53.87080 1.000 93.88343 82 ILE G C 1
ATOM 9157 O O . ILE H 1 86 ? 336.02764 109.74715 54.85827 1.000 99.57436 82 ILE G O 1
ATOM 9162 N N . ILE H 1 87 ? 336.46323 108.46540 53.05427 1.000 86.70265 83 ILE G N 1
ATOM 9163 C CA . ILE H 1 87 ? 335.27722 107.62787 53.20820 1.000 89.35806 83 ILE G CA 1
ATOM 9164 C C . ILE H 1 87 ? 335.72040 106.17980 53.37867 1.000 92.01540 83 ILE G C 1
ATOM 9165 O O . ILE H 1 87 ? 336.66184 105.72558 52.71511 1.000 86.35967 83 ILE G O 1
ATOM 9170 N N . PHE H 1 88 ? 335.06495 105.46861 54.29163 1.000 90.22323 84 PHE G N 1
ATOM 9171 C CA . PHE H 1 88 ? 335.37784 104.07192 54.55672 1.000 79.86341 84 PHE G CA 1
ATOM 9172 C C . PHE H 1 88 ? 334.30723 103.19730 53.92116 1.000 89.63854 84 PHE G C 1
ATOM 9173 O O . PHE H 1 88 ? 333.10971 103.41413 54.13781 1.000 82.33362 84 PHE G O 1
ATOM 9181 N N . ARG H 1 89 ? 334.73603 102.22538 53.12467 1.000 83.08262 85 ARG G N 1
ATOM 9182 C CA . ARG H 1 89 ? 333.83181 101.27640 52.49474 1.000 92.12597 85 ARG G CA 1
ATOM 9183 C C . ARG H 1 89 ? 334.26198 99.86542 52.85793 1.000 92.63807 85 ARG G C 1
ATOM 9184 O O . ARG H 1 89 ? 335.44823 99.53261 52.76924 1.000 94.30844 85 ARG G O 1
ATOM 9192 N N . ALA H 1 90 ? 333.30690 99.05499 53.29434 1.000 95.79367 86 ALA G N 1
ATOM 9193 C CA . ALA H 1 90 ? 333.51152 97.63340 53.50778 1.000 92.95161 86 ALA G CA 1
ATOM 9194 C C . ALA H 1 90 ? 332.63393 96.85740 52.53143 1.000 102.57250 86 ALA G C 1
ATOM 9195 O O . ALA H 1 90 ? 331.82278 97.42608 51.79328 1.000 95.25795 86 ALA G O 1
ATOM 9197 N N . GLU H 1 91 ? 332.80223 95.54178 52.53301 1.000 113.19750 87 GLU G N 1
ATOM 9198 C CA . GLU H 1 91 ? 332.15824 94.68116 51.55455 1.000 115.38687 87 GLU G CA 1
ATOM 9199 C C . GLU H 1 91 ? 330.74540 94.31671 51.99790 1.000 123.09373 87 GLU G C 1
ATOM 9200 O O . GLU H 1 91 ? 330.46067 94.18389 53.19092 1.000 156.30485 87 GLU G O 1
ATOM 9206 N N . ALA H 1 92 ? 329.85859 94.16514 51.01833 1.000 121.47091 88 ALA G N 1
ATOM 9207 C CA . ALA H 1 92 ? 328.47587 93.77511 51.27676 1.000 110.94509 88 ALA G CA 1
ATOM 9208 C C . ALA H 1 92 ? 328.01996 92.71713 50.27556 1.000 114.17912 88 ALA G C 1
ATOM 9209 O O . ALA H 1 92 ? 326.94661 92.13025 50.41615 1.000 114.23787 88 ALA G O 1
ATOM 9211 N N . HIS H 1 102 ? 327.58408 96.49767 46.50365 1.000 111.69518 98 HIS G N 1
ATOM 9212 C CA . HIS H 1 102 ? 328.21402 95.30655 47.05122 1.000 134.03485 98 HIS G CA 1
ATOM 9213 C C . HIS H 1 102 ? 329.45288 95.74801 47.83239 1.000 109.40074 98 HIS G C 1
ATOM 9214 O O . HIS H 1 102 ? 329.96225 95.02631 48.68656 1.000 111.13102 98 HIS G O 1
ATOM 9221 N N . TRP H 1 103 ? 329.92066 96.95362 47.50662 1.000 108.77978 99 TRP G N 1
ATOM 9222 C CA . TRP H 1 103 ? 330.93891 97.67490 48.26271 1.000 100.36925 99 TRP G CA 1
ATOM 9223 C C . TRP H 1 103 ? 330.33176 99.01009 48.66938 1.000 94.24437 99 TRP G C 1
ATOM 9224 O O . TRP H 1 103 ? 330.09271 99.86742 47.81294 1.000 98.72485 99 TRP G O 1
ATOM 9235 N N . VAL H 1 104 ? 330.07155 99.18790 49.96392 1.000 92.56943 100 VAL G N 1
ATOM 9236 C CA . VAL H 1 104 ? 329.24319 100.29691 50.42044 1.000 87.94335 100 VAL G CA 1
ATOM 9237 C C . VAL H 1 104 ? 329.96223 101.09991 51.49535 1.000 86.38485 100 VAL G C 1
ATOM 9238 O O . VAL H 1 104 ? 330.81736 100.58455 52.22107 1.000 86.29322 100 VAL G O 1
ATOM 9242 N N . ARG H 1 105 ? 329.59259 102.37607 51.59726 1.000 87.63995 101 ARG G N 1
ATOM 9243 C CA . ARG H 1 105 ? 330.22171 103.31638 52.51764 1.000 88.44485 101 ARG G CA 1
ATOM 9244 C C . ARG H 1 105 ? 329.51050 103.28455 53.86487 1.000 86.22009 101 ARG G C 1
ATOM 9245 O O . ARG H 1 105 ? 328.28332 103.42643 53.92801 1.000 82.53936 101 ARG G O 1
ATOM 9247 N N . TRP H 1 106 ? 330.28149 103.10295 54.93519 1.000 80.81854 102 TRP G N 1
ATOM 9248 C CA . TRP H 1 106 ? 329.74573 103.20209 56.28473 1.000 77.68610 102 TRP G CA 1
ATOM 9249 C C . TRP H 1 106 ? 329.68929 104.66281 56.71327 1.000 83.62267 102 TRP G C 1
ATOM 9250 O O . TRP H 1 106 ? 330.55747 105.46104 56.35406 1.000 77.72976 102 TRP G O 1
ATOM 9261 N N . SER H 1 107 ? 328.64740 105.01699 57.46107 1.000 81.44068 103 SER G N 1
ATOM 9262 C CA . SER H 1 107 ? 328.49048 106.39224 57.91010 1.000 70.17765 103 SER G CA 1
ATOM 9263 C C . SER H 1 107 ? 329.57963 106.76071 58.91108 1.000 68.72539 103 SER G C 1
ATOM 9264 O O . SER H 1 107 ? 330.06605 105.92244 59.67184 1.000 71.41915 103 SER G O 1
ATOM 9267 N N . GLY H 1 108 ? 329.96390 108.03834 58.90019 1.000 73.76861 104 GLY G N 1
ATOM 9268 C CA . GLY H 1 108 ? 330.93385 108.55133 59.84994 1.000 66.96485 104 GLY G CA 1
ATOM 9269 C C . GLY H 1 108 ? 330.51107 108.47657 61.30035 1.000 69.16972 104 GLY G C 1
ATOM 9270 O O . GLY H 1 108 ? 331.33057 108.75190 62.18332 1.000 71.09750 104 GLY G O 1
ATOM 9271 N N . SER H 1 109 ? 329.25571 108.10919 61.56705 1.000 72.05118 105 SER G N 1
ATOM 9272 C CA . SER H 1 109 ? 328.72748 107.98103 62.91885 1.000 65.54029 105 SER G CA 1
ATOM 9273 C C . SER H 1 109 ? 328.59857 106.52714 63.36428 1.000 69.32869 105 SER G C 1
ATOM 9274 O O . SER H 1 109 ? 328.08898 106.26768 64.46048 1.000 75.61692 105 SER G O 1
ATOM 9277 N N . THR H 1 110 ? 329.02742 105.57280 62.54090 1.000 71.41541 106 THR G N 1
ATOM 9278 C CA . THR H 1 110 ? 329.02635 104.17475 62.94763 1.000 80.01092 106 THR G CA 1
ATOM 9279 C C . THR H 1 110 ? 330.31791 103.84787 63.68882 1.000 73.28433 106 THR G C 1
ATOM 9280 O O . THR H 1 110 ? 331.40349 104.30279 63.31661 1.000 77.56267 106 THR G O 1
ATOM 9284 N N . GLU H 1 111 ? 330.19253 103.05948 64.75256 1.000 66.37524 107 GLU G N 1
ATOM 9285 C CA . GLU H 1 111 ? 331.33106 102.77440 65.61224 1.000 67.30678 107 GLU G CA 1
ATOM 9286 C C . GLU H 1 111 ? 332.33926 101.88281 64.89465 1.000 85.59485 107 GLU G C 1
ATOM 9287 O O . GLU H 1 111 ? 331.96895 101.01268 64.09891 1.000 80.74414 107 GLU G O 1
ATOM 9293 N N . ILE H 1 112 ? 333.62635 102.11911 65.17474 1.000 75.35855 108 ILE G N 1
ATOM 9294 C CA . ILE H 1 112 ? 334.70208 101.40323 64.48796 1.000 74.22337 108 ILE G CA 1
ATOM 9295 C C . ILE H 1 112 ? 334.58804 99.90701 64.73734 1.000 75.99122 108 ILE G C 1
ATOM 9296 O O . ILE H 1 112 ? 334.78203 99.09060 63.82574 1.000 75.82374 108 ILE G O 1
ATOM 9301 N N . GLY H 1 113 ? 334.26476 99.52782 65.97428 1.000 76.66759 109 GLY G N 1
ATOM 9302 C CA . GLY H 1 113 ? 334.01649 98.14292 66.32032 1.000 75.02022 109 GLY G CA 1
ATOM 9303 C C . GLY H 1 113 ? 332.98337 97.47881 65.43289 1.000 87.37822 109 GLY G C 1
ATOM 9304 O O . GLY H 1 113 ? 333.27321 96.45538 64.80533 1.000 94.73011 109 GLY G O 1
ATOM 9305 N N . ASP H 1 114 ? 331.77743 98.05407 65.36622 1.000 90.13951 110 ASP G N 1
ATOM 9306 C CA . ASP H 1 114 ? 330.75066 97.54054 64.46764 1.000 189.08485 110 ASP G CA 1
ATOM 9307 C C . ASP H 1 114 ? 331.15647 97.63597 63.00320 1.000 94.72948 110 ASP G C 1
ATOM 9308 O O . ASP H 1 114 ? 330.59114 96.91765 62.17186 1.000 106.00333 110 ASP G O 1
ATOM 9313 N N . PHE H 1 115 ? 332.11217 98.50678 62.66469 1.000 77.24738 111 PHE G N 1
ATOM 9314 C CA . PHE H 1 115 ? 332.53937 98.61196 61.27336 1.000 79.44192 111 PHE G CA 1
ATOM 9315 C C . PHE H 1 115 ? 333.44540 97.45108 60.88330 1.000 87.91710 111 PHE G C 1
ATOM 9316 O O . PHE H 1 115 ? 333.32031 96.90938 59.77805 1.000 94.19126 111 PHE G O 1
ATOM 9324 N N . ILE H 1 116 ? 334.35879 97.05111 61.77418 1.000 89.88060 112 ILE G N 1
ATOM 9325 C CA . ILE H 1 116 ? 335.33141 96.02194 61.41124 1.000 86.69469 112 ILE G CA 1
ATOM 9326 C C . ILE H 1 116 ? 334.72080 94.62478 61.48422 1.000 90.54179 112 ILE G C 1
ATOM 9327 O O . ILE H 1 116 ? 335.12311 93.73400 60.72657 1.000 94.60575 112 ILE G O 1
ATOM 9332 N N . ARG H 1 117 ? 333.75067 94.40138 62.37812 1.000 90.11138 113 ARG G N 1
ATOM 9333 C CA . ARG H 1 117 ? 333.13366 93.08060 62.46837 1.000 88.86655 113 ARG G CA 1
ATOM 9334 C C . ARG H 1 117 ? 332.30125 92.76699 61.23134 1.000 100.67017 113 ARG G C 1
ATOM 9335 O O . ARG H 1 117 ? 332.09828 91.59169 60.90300 1.000 111.14425 113 ARG G O 1
ATOM 9343 N N . ASP H 1 118 ? 331.80181 93.79527 60.54324 1.000 101.70996 114 ASP G N 1
ATOM 9344 C CA . ASP H 1 118 ? 331.14846 93.57415 59.25792 1.000 104.92485 114 ASP G CA 1
ATOM 9345 C C . ASP H 1 118 ? 332.17739 93.47372 58.13743 1.000 106.15109 114 ASP G C 1
ATOM 9346 O O . ASP H 1 118 ? 331.94996 92.78119 57.13947 1.000 116.95012 114 ASP G O 1
ATOM 9351 N N . ALA H 1 119 ? 333.32558 94.13593 58.29934 1.000 94.07836 115 ALA G N 1
ATOM 9352 C CA . ALA H 1 119 ? 334.37793 94.07350 57.29119 1.000 110.32485 115 ALA G CA 1
ATOM 9353 C C . ALA H 1 119 ? 335.05283 92.70758 57.23581 1.000 105.57952 115 ALA G C 1
ATOM 9354 O O . ALA H 1 119 ? 335.66616 92.37403 56.21565 1.000 113.55794 115 ALA G O 1
ATOM 9356 N N . ALA H 1 120 ? 334.96040 91.91471 58.30856 1.000 108.88159 116 ALA G N 1
ATOM 9357 C CA . ALA H 1 120 ? 335.59132 90.59823 58.33378 1.000 109.25068 116 ALA G CA 1
ATOM 9358 C C . ALA H 1 120 ? 335.06724 89.67981 57.23784 1.000 121.31497 116 ALA G C 1
ATOM 9359 O O . ALA H 1 120 ? 335.81631 88.81935 56.75644 1.000 121.54762 116 ALA G O 1
ATOM 9361 N N . ARG H 1 121 ? 333.79681 89.83113 56.85254 1.000 116.60762 117 ARG G N 1
ATOM 9362 C CA . ARG H 1 121 ? 333.25881 89.09413 55.71326 1.000 123.95438 117 ARG G CA 1
ATOM 9363 C C . ARG H 1 121 ? 334.16857 89.23398 54.49846 1.000 165.43485 117 ARG G C 1
ATOM 9364 O O . ARG H 1 121 ? 334.50384 88.24608 53.83437 1.000 139.18058 117 ARG G O 1
ATOM 9366 N N . GLY H 1 122 ? 334.58216 90.46361 54.19827 1.000 137.40061 118 GLY G N 1
ATOM 9367 C CA . GLY H 1 122 ? 335.58850 90.71856 53.18735 1.000 191.83485 118 GLY G CA 1
ATOM 9368 C C . GLY H 1 122 ? 337.01655 90.67923 53.68463 1.000 123.61811 118 GLY G C 1
ATOM 9369 O O . GLY H 1 122 ? 337.93578 90.78654 52.86827 1.000 115.04609 118 GLY G O 1
ATOM 9370 N N . ARG H 1 123 ? 337.22061 90.55527 55.00027 1.000 115.23342 119 ARG G N 1
ATOM 9371 C CA . ARG H 1 123 ? 338.52900 90.39101 55.63356 1.000 116.74485 119 ARG G CA 1
ATOM 9372 C C . ARG H 1 123 ? 339.44884 91.59081 55.39989 1.000 104.32954 119 ARG G C 1
ATOM 9373 O O . ARG H 1 123 ? 340.62152 91.57174 55.79352 1.000 99.93651 119 ARG G O 1
ATOM 9381 N N . GLU H 1 124 ? 338.90631 92.65344 54.80618 1.000 99.54448 120 GLU G N 1
ATOM 9382 C CA . GLU H 1 124 ? 339.58350 93.94015 54.68945 1.000 97.51647 120 GLU G CA 1
ATOM 9383 C C . GLU H 1 124 ? 338.54871 94.98245 54.28626 1.000 89.36367 120 GLU G C 1
ATOM 9384 O O . GLU H 1 124 ? 337.42074 94.64642 53.91798 1.000 98.15066 120 GLU G O 1
ATOM 9390 N N . PHE H 1 125 ? 338.94340 96.25669 54.36383 1.000 76.90386 121 PHE G N 1
ATOM 9391 C CA . PHE H 1 125 ? 338.05289 97.35929 54.02505 1.000 82.22819 121 PHE G CA 1
ATOM 9392 C C . PHE H 1 125 ? 338.82355 98.44212 53.28313 1.000 87.28825 121 PHE G C 1
ATOM 9393 O O . PHE H 1 125 ? 340.04728 98.54571 53.38757 1.000 80.89949 121 PHE G O 1
ATOM 9401 N N . SER H 1 126 ? 338.08088 99.26623 52.54644 1.000 88.14085 122 SER G N 1
ATOM 9402 C CA . SER H 1 126 ? 338.64519 100.31760 51.71233 1.000 81.85445 122 SER G CA 1
ATOM 9403 C C . SER H 1 126 ? 338.71398 101.63623 52.47286 1.000 83.30268 122 SER G C 1
ATOM 9404 O O . SER H 1 126 ? 337.85950 101.92402 53.31534 1.000 88.95901 122 SER G O 1
ATOM 9407 N N . VAL H 1 127 ? 339.74983 102.42238 52.18229 1.000 87.99613 123 VAL G N 1
ATOM 9408 C CA . VAL H 1 127 ? 339.83804 103.82886 52.57149 1.000 80.04144 123 VAL G CA 1
ATOM 9409 C C . VAL H 1 127 ? 340.21822 104.61311 51.32550 1.000 86.46136 123 VAL G C 1
ATOM 9410 O O . VAL H 1 127 ? 341.21605 104.29166 50.66814 1.000 88.52793 123 VAL G O 1
ATOM 9414 N N . THR H 1 128 ? 339.41742 105.62072 50.98991 1.000 91.14536 124 THR G N 1
ATOM 9415 C CA . THR H 1 128 ? 339.69415 106.50800 49.87167 1.000 117.71485 124 THR G CA 1
ATOM 9416 C C . THR H 1 128 ? 339.82982 107.93276 50.38951 1.000 98.93073 124 THR G C 1
ATOM 9417 O O . THR H 1 128 ? 339.08609 108.35908 51.27719 1.000 97.23632 124 THR G O 1
ATOM 9421 N N . ILE H 1 129 ? 340.79876 108.66055 49.84487 1.000 99.55611 125 ILE G N 1
ATOM 9422 C CA . ILE H 1 129 ? 341.03569 110.05257 50.20092 1.000 92.58714 125 ILE G CA 1
ATOM 9423 C C . ILE H 1 129 ? 340.46971 110.91784 49.08516 1.000 100.77960 125 ILE G C 1
ATOM 9424 O O . ILE H 1 129 ? 340.70657 110.64306 47.90227 1.000 100.99145 125 ILE G O 1
ATOM 9429 N N . GLU H 1 130 ? 339.68755 111.93376 49.45913 1.000 98.02312 126 GLU G N 1
ATOM 9430 C CA . GLU H 1 130 ? 339.19307 112.91453 48.49917 1.000 103.09457 126 GLU G CA 1
ATOM 9431 C C . GLU H 1 130 ? 340.35137 113.52120 47.71986 1.000 101.63515 126 GLU G C 1
ATOM 9432 O O . GLU H 1 130 ? 341.02291 114.43438 48.20813 1.000 104.19250 126 GLU G O 1
ATOM 9438 N N . GLY H 1 131 ? 340.60021 113.01137 46.51489 1.000 96.92903 127 GLY G N 1
ATOM 9439 C CA . GLY H 1 131 ? 341.71910 113.47827 45.71945 1.000 95.40618 127 GLY G CA 1
ATOM 9440 C C . GLY H 1 131 ? 342.60633 112.36054 45.21057 1.000 110.08525 127 GLY G C 1
ATOM 9441 O O . GLY H 1 131 ? 342.71210 112.15158 43.99725 1.000 116.10713 127 GLY G O 1
ATOM 9442 N N . HIS H 1 132 ? 343.25774 111.64221 46.12558 1.000 111.87798 128 HIS G N 1
ATOM 9443 C CA . HIS H 1 132 ? 344.10952 110.52866 45.72814 1.000 133.21485 128 HIS G CA 1
ATOM 9444 C C . HIS H 1 132 ? 343.29013 109.47886 44.99077 1.000 115.63571 128 HIS G C 1
ATOM 9445 O O . HIS H 1 132 ? 342.27884 108.98760 45.49834 1.000 109.38936 128 HIS G O 1
ATOM 9452 N N . ALA H 1 133 ? 343.73318 109.14602 43.77821 1.000 117.95692 129 ALA G N 1
ATOM 9453 C CA . ALA H 1 133 ? 343.00042 108.24708 42.89574 1.000 112.73167 129 ALA G CA 1
ATOM 9454 C C . ALA H 1 133 ? 342.81089 106.85511 43.48812 1.000 117.63485 129 ALA G C 1
ATOM 9455 O O . ALA H 1 133 ? 341.67199 106.39135 43.61829 1.000 124.29149 129 ALA G O 1
ATOM 9457 N N . GLU H 1 134 ? 343.89595 106.17451 43.84950 1.000 119.62449 130 GLU G N 1
ATOM 9458 C CA . GLU H 1 134 ? 343.80741 104.79978 44.32140 1.000 124.71485 130 GLU G CA 1
ATOM 9459 C C . GLU H 1 134 ? 343.41557 104.75675 45.79191 1.000 159.62485 130 GLU G C 1
ATOM 9460 O O . GLU H 1 134 ? 343.56848 105.74059 46.52203 1.000 120.07298 130 GLU G O 1
ATOM 9466 N N . GLU H 1 135 ? 342.91170 103.60409 46.21725 1.000 108.93235 131 GLU G N 1
ATOM 9467 C CA . GLU H 1 135 ? 342.37742 103.43403 47.55741 1.000 101.39137 131 GLU G CA 1
ATOM 9468 C C . GLU H 1 135 ? 343.33645 102.64880 48.44128 1.000 95.74761 131 GLU G C 1
ATOM 9469 O O . GLU H 1 135 ? 344.19868 101.90978 47.95996 1.000 99.69739 131 GLU G O 1
ATOM 9475 N N . LEU H 1 136 ? 343.17900 102.82693 49.74890 1.000 92.19971 132 LEU G N 1
ATOM 9476 C CA . LEU H 1 136 ? 343.85610 101.99526 50.73024 1.000 90.86545 132 LEU G CA 1
ATOM 9477 C C . LEU H 1 136 ? 342.94362 100.85254 51.14221 1.000 90.43864 132 LEU G C 1
ATOM 9478 O O . LEU H 1 136 ? 341.73676 101.03821 51.31564 1.000 91.93953 132 LEU G O 1
ATOM 9483 N N . ARG H 1 137 ? 343.52373 99.66827 51.29022 1.000 82.49999 133 ARG G N 1
ATOM 9484 C CA . ARG H 1 137 ? 342.81014 98.52461 51.83306 1.000 76.63526 133 ARG G CA 1
ATOM 9485 C C . ARG H 1 137 ? 343.51566 98.05262 53.09315 1.000 82.27033 133 ARG G C 1
ATOM 9486 O O . ARG H 1 137 ? 344.74520 97.95526 53.13120 1.000 81.51748 133 ARG G O 1
ATOM 9494 N N . VAL H 1 138 ? 342.72656 97.79261 54.13084 1.000 86.42206 134 VAL G N 1
ATOM 9495 C CA . VAL H 1 138 ? 343.23357 97.46243 55.45597 1.000 85.04324 134 VAL G CA 1
ATOM 9496 C C . VAL H 1 138 ? 342.64437 96.12528 55.87444 1.000 98.53485 134 VAL G C 1
ATOM 9497 O O . VAL H 1 138 ? 341.43037 96.01861 56.07431 1.000 83.89476 134 VAL G O 1
ATOM 9501 N N . ALA H 1 139 ? 343.49677 95.10989 55.99207 1.000 89.58988 135 ALA G N 1
ATOM 9502 C CA . ALA H 1 139 ? 343.07647 93.82261 56.52614 1.000 102.28881 135 ALA G CA 1
ATOM 9503 C C . ALA H 1 139 ? 342.48774 94.01406 57.91885 1.000 126.30485 135 ALA G C 1
ATOM 9504 O O . ALA H 1 139 ? 343.09242 94.67719 58.76762 1.000 93.50776 135 ALA G O 1
ATOM 9506 N N . VAL H 1 140 ? 341.30395 93.45042 58.15038 1.000 103.65339 136 VAL G N 1
ATOM 9507 C CA . VAL H 1 140 ? 340.65553 93.54835 59.45874 1.000 94.93894 136 VAL G CA 1
ATOM 9508 C C . VAL H 1 140 ? 340.92962 92.27638 60.25134 1.000 89.95367 136 VAL G C 1
ATOM 9509 O O . VAL H 1 140 ? 341.06609 91.19609 59.65790 1.000 88.90599 136 VAL G O 1
ATOM 9513 N N . PRO H 1 141 ? 341.03202 92.35626 61.57725 1.000 90.04036 137 PRO G N 1
ATOM 9514 C CA . PRO H 1 141 ? 341.26635 91.14655 62.37305 1.000 86.38598 137 PRO G CA 1
ATOM 9515 C C . PRO H 1 141 ? 340.13666 90.13948 62.21053 1.000 88.09067 137 PRO G C 1
ATOM 9516 O O . PRO H 1 141 ? 339.00692 90.48733 61.86034 1.000 90.32876 137 PRO G O 1
ATOM 9520 N N . SER H 1 142 ? 340.45941 88.87240 62.46026 1.000 87.91354 138 SER G N 1
ATOM 9521 C CA . SER H 1 142 ? 339.43507 87.84564 62.55736 1.000 75.09717 138 SER G CA 1
ATOM 9522 C C . SER H 1 142 ? 338.87209 87.81717 63.97746 1.000 78.08485 138 SER G C 1
ATOM 9523 O O . SER H 1 142 ? 339.30861 88.55625 64.86432 1.000 83.90445 138 SER G O 1
ATOM 9526 N N . PHE H 1 143 ? 337.87783 86.95230 64.19378 1.000 78.53174 139 PHE G N 1
ATOM 9527 C CA . PHE H 1 143 ? 337.34686 86.77270 65.54164 1.000 79.07428 139 PHE G CA 1
ATOM 9528 C C . PHE H 1 143 ? 338.40220 86.18211 66.46790 1.000 76.72944 139 PHE G C 1
ATOM 9529 O O . PHE H 1 143 ? 338.56237 86.62722 67.61159 1.000 73.19350 139 PHE G O 1
ATOM 9537 N N . LYS H 1 144 ? 339.13774 85.17485 65.98803 1.000 78.49476 140 LYS G N 1
ATOM 9538 C CA . LYS H 1 144 ? 340.22734 84.62649 66.78799 1.000 82.42353 140 LYS G CA 1
ATOM 9539 C C . LYS H 1 144 ? 341.36634 85.62734 66.93338 1.000 76.31903 140 LYS G C 1
ATOM 9540 O O . LYS H 1 144 ? 342.17572 85.51762 67.86293 1.000 72.32409 140 LYS G O 1
ATOM 9546 N N . ASP H 1 145 ? 341.44294 86.60864 66.02988 1.000 73.91908 141 ASP G N 1
ATOM 9547 C CA . ASP H 1 145 ? 342.42788 87.67615 66.16850 1.000 73.83083 141 ASP G CA 1
ATOM 9548 C C . ASP H 1 145 ? 341.98524 88.69451 67.21121 1.000 71.76601 141 ASP G C 1
ATOM 9549 O O . ASP H 1 145 ? 342.77225 89.09415 68.07850 1.000 84.28405 141 ASP G O 1
ATOM 9554 N N . ARG H 1 146 ? 340.72442 89.13188 67.13702 1.000 81.00859 142 ARG G N 1
ATOM 9555 C CA . ARG H 1 146 ? 340.23696 90.14365 68.07004 1.000 75.37479 142 ARG G CA 1
ATOM 9556 C C . ARG H 1 146 ? 340.19736 89.61260 69.49632 1.000 76.78977 142 ARG G C 1
ATOM 9557 O O . ARG H 1 146 ? 340.27830 90.38486 70.45990 1.000 87.21740 142 ARG G O 1
ATOM 9565 N N . THR H 1 147 ? 340.06358 88.29942 69.65124 1.000 77.74350 143 THR G N 1
ATOM 9566 C CA . THR H 1 147 ? 339.89346 87.67443 70.95384 1.000 78.59850 143 THR G CA 1
ATOM 9567 C C . THR H 1 147 ? 341.14612 86.95666 71.44128 1.000 80.40857 143 THR G C 1
ATOM 9568 O O . THR H 1 147 ? 341.09244 86.30106 72.48648 1.000 77.26225 143 THR G O 1
ATOM 9572 N N . TYR H 1 148 ? 342.26582 87.07126 70.71778 1.000 75.60645 144 TYR G N 1
ATOM 9573 C CA . TYR H 1 148 ? 343.48678 86.36521 71.10187 1.000 74.99085 144 TYR G CA 1
ATOM 9574 C C . TYR H 1 148 ? 343.88281 86.69091 72.53697 1.000 112.05485 144 TYR G C 1
ATOM 9575 O O . TYR H 1 148 ? 343.85682 85.82056 73.41484 1.000 77.85981 144 TYR G O 1
ATOM 9584 N N . TYR H 1 149 ? 344.24677 87.95138 72.79224 1.000 78.48596 145 TYR G N 1
ATOM 9585 C CA . TYR H 1 149 ? 344.62755 88.35627 74.13983 1.000 81.28659 145 TYR G CA 1
ATOM 9586 C C . TYR H 1 149 ? 343.49449 88.12542 75.12691 1.000 70.27509 145 TYR G C 1
ATOM 9587 O O . TYR H 1 149 ? 343.73888 87.71349 76.26703 1.000 65.30210 145 TYR G O 1
ATOM 9596 N N . MET H 1 150 ? 342.25295 88.37220 74.70405 1.000 80.52076 146 MET G N 1
ATOM 9597 C CA . MET H 1 150 ? 341.10827 88.14129 75.57831 1.000 83.07924 146 MET G CA 1
ATOM 9598 C C . MET H 1 150 ? 340.99163 86.66765 75.95517 1.000 76.14339 146 MET G C 1
ATOM 9599 O O . MET H 1 150 ? 340.90970 86.32196 77.14102 1.000 75.14567 146 MET G O 1
ATOM 9604 N N . ARG H 1 151 ? 340.98746 85.77975 74.95420 1.000 69.08856 147 ARG G N 1
ATOM 9605 C CA . ARG H 1 151 ? 340.97543 84.34985 75.24461 1.000 70.55375 147 ARG G CA 1
ATOM 9606 C C . ARG H 1 151 ? 342.23781 83.92104 75.98137 1.000 69.93357 147 ARG G C 1
ATOM 9607 O O . ARG H 1 151 ? 342.18722 83.01331 76.81932 1.000 67.17463 147 ARG G O 1
ATOM 9615 N N . MET H 1 152 ? 343.37518 84.55891 75.68701 1.000 72.00264 148 MET G N 1
ATOM 9616 C CA . MET H 1 152 ? 344.61653 84.22704 76.38201 1.000 65.77739 148 MET G CA 1
ATOM 9617 C C . MET H 1 152 ? 344.51502 84.53075 77.87206 1.000 72.71441 148 MET G C 1
ATOM 9618 O O . MET H 1 152 ? 344.98558 83.74915 78.70974 1.000 55.98526 148 MET G O 1
ATOM 9623 N N . ARG H 1 153 ? 343.91253 85.67160 78.22243 1.000 74.20434 149 ARG G N 1
ATOM 9624 C CA . ARG H 1 153 ? 343.71755 85.99585 79.63333 1.000 70.48888 149 ARG G CA 1
ATOM 9625 C C . ARG H 1 153 ? 342.85475 84.94936 80.32644 1.000 80.21064 149 ARG G C 1
ATOM 9626 O O . ARG H 1 153 ? 343.09653 84.60380 81.48967 1.000 80.55247 149 ARG G O 1
ATOM 9634 N N . LEU H 1 154 ? 341.84323 84.43197 79.62636 1.000 69.50658 150 LEU G N 1
ATOM 9635 C CA . LEU H 1 154 ? 340.91265 83.49607 80.24943 1.000 64.63034 150 LEU G CA 1
ATOM 9636 C C . LEU H 1 154 ? 341.58805 82.16858 80.56762 1.000 80.30354 150 LEU G C 1
ATOM 9637 O O . LEU H 1 154 ? 341.40098 81.61168 81.65665 1.000 83.71200 150 LEU G O 1
ATOM 9642 N N . ARG H 1 155 ? 342.36470 81.63865 79.61880 1.000 70.40859 151 ARG G N 1
ATOM 9643 C CA . ARG H 1 155 ? 343.10263 80.40344 79.86338 1.000 71.32929 151 ARG G CA 1
ATOM 9644 C C . ARG H 1 155 ? 343.94648 80.51160 81.12683 1.000 82.57597 151 ARG G C 1
ATOM 9645 O O . ARG H 1 155 ? 343.89285 79.63788 82.00078 1.000 86.31743 151 ARG G O 1
ATOM 9647 N N . ARG H 1 156 ? 344.71876 81.59481 81.24672 1.000 70.31797 152 ARG G N 1
ATOM 9648 C CA . ARG H 1 156 ? 345.52517 81.80615 82.44397 1.000 77.41143 152 ARG G CA 1
ATOM 9649 C C . ARG H 1 156 ? 344.65989 81.87606 83.69507 1.000 72.62064 152 ARG G C 1
ATOM 9650 O O . ARG H 1 156 ? 344.97527 81.24260 84.71035 1.000 78.09197 152 ARG G O 1
ATOM 9652 N N . MET H 1 157 ? 343.56701 82.64283 83.64474 1.000 79.67992 153 MET G N 1
ATOM 9653 C CA . MET H 1 157 ? 342.68559 82.74619 84.80549 1.000 77.73705 153 MET G CA 1
ATOM 9654 C C . MET H 1 157 ? 342.04958 81.40009 85.13245 1.000 82.54861 153 MET G C 1
ATOM 9655 O O . MET H 1 157 ? 342.08355 80.95118 86.28443 1.000 74.71484 153 MET G O 1
ATOM 9660 N N . SER H 1 158 ? 341.46852 80.73972 84.12427 1.000 78.86593 154 SER G N 1
ATOM 9661 C CA . SER H 1 158 ? 340.89813 79.40927 84.32785 1.000 85.30955 154 SER G CA 1
ATOM 9662 C C . SER H 1 158 ? 341.90566 78.46291 84.97082 1.000 83.96641 154 SER G C 1
ATOM 9663 O O . SER H 1 158 ? 341.60475 77.81687 85.98357 1.000 88.96311 154 SER G O 1
ATOM 9666 N N . GLN H 1 159 ? 343.10780 78.37038 84.39469 1.000 87.51108 155 GLN G N 1
ATOM 9667 C CA . GLN H 1 159 ? 344.16644 77.55351 84.98341 1.000 90.68937 155 GLN G CA 1
ATOM 9668 C C . GLN H 1 159 ? 344.46960 77.98832 86.41291 1.000 81.33372 155 GLN G C 1
ATOM 9669 O O . GLN H 1 159 ? 344.57633 77.15291 87.31940 1.000 87.06928 155 GLN G O 1
ATOM 9675 N N . GLU H 1 160 ? 344.62303 79.29934 86.62930 1.000 79.70976 156 GLU G N 1
ATOM 9676 C CA . GLU H 1 160 ? 344.83511 79.81110 87.98033 1.000 84.47458 156 GLU G CA 1
ATOM 9677 C C . GLU H 1 160 ? 343.72259 79.36970 88.92183 1.000 88.10778 156 GLU G C 1
ATOM 9678 O O . GLU H 1 160 ? 343.97928 79.02694 90.08245 1.000 85.22321 156 GLU G O 1
ATOM 9684 N N . ILE H 1 161 ? 342.47741 79.38266 88.44020 1.000 88.68200 157 ILE G N 1
ATOM 9685 C CA . ILE H 1 161 ? 341.34844 78.95356 89.26012 1.000 77.72581 157 ILE G CA 1
ATOM 9686 C C . ILE H 1 161 ? 341.48966 77.48337 89.63307 1.000 83.76827 157 ILE G C 1
ATOM 9687 O O . ILE H 1 161 ? 341.23907 77.09269 90.78020 1.000 86.95344 157 ILE G O 1
ATOM 9692 N N . ASP H 1 162 ? 341.90564 76.64922 88.67488 1.000 85.67917 158 ASP G N 1
ATOM 9693 C CA . ASP H 1 162 ? 342.10342 75.22980 88.95351 1.000 88.92108 158 ASP G CA 1
ATOM 9694 C C . ASP H 1 162 ? 343.18683 75.01612 90.00314 1.000 85.81758 158 ASP G C 1
ATOM 9695 O O . ASP H 1 162 ? 342.99515 74.24873 90.95383 1.000 82.28118 158 ASP G O 1
ATOM 9700 N N . GLN H 1 163 ? 344.33401 75.68331 89.84404 1.000 82.82212 159 GLN G N 1
ATOM 9701 C CA . GLN H 1 163 ? 345.40659 75.57247 90.82839 1.000 88.17662 159 GLN G CA 1
ATOM 9702 C C . GLN H 1 163 ? 344.93242 75.98751 92.21690 1.000 90.81308 159 GLN G C 1
ATOM 9703 O O . GLN H 1 163 ? 345.19725 75.28909 93.20396 1.000 93.71410 159 GLN G O 1
ATOM 9709 N N . MET H 1 164 ? 344.23058 77.12156 92.31283 1.000 83.26037 160 MET G N 1
ATOM 9710 C CA . MET H 1 164 ? 343.68308 77.54806 93.59838 1.000 81.48862 160 MET G CA 1
ATOM 9711 C C . MET H 1 164 ? 342.71626 76.51371 94.16205 1.000 83.14611 160 MET G C 1
ATOM 9712 O O . MET H 1 164 ? 342.72984 76.23018 95.36685 1.000 83.66671 160 MET G O 1
ATOM 9717 N N . ALA H 1 165 ? 341.86745 75.93959 93.30514 1.000 88.65600 161 ALA G N 1
ATOM 9718 C CA . ALA H 1 165 ? 340.91336 74.93880 93.77037 1.000 85.33812 161 ALA G CA 1
ATOM 9719 C C . ALA H 1 165 ? 341.60120 73.61508 94.08453 1.000 93.07173 161 ALA G C 1
ATOM 9720 O O . ALA H 1 165 ? 341.23580 72.93879 95.05283 1.000 87.91027 161 ALA G O 1
ATOM 9722 N N . THR H 1 166 ? 342.58947 73.22281 93.27174 1.000 95.84243 162 THR G N 1
ATOM 9723 C CA . THR H 1 166 ? 343.30791 71.97335 93.51794 1.000 91.49480 162 THR G CA 1
ATOM 9724 C C . THR H 1 166 ? 343.97707 71.98206 94.88827 1.000 94.08753 162 THR G C 1
ATOM 9725 O O . THR H 1 166 ? 343.95950 70.97235 95.60358 1.000 95.56379 162 THR G O 1
ATOM 9729 N N . VAL H 1 167 ? 344.56757 73.11706 95.27236 1.000 93.00215 163 VAL G N 1
ATOM 9730 C CA . VAL H 1 167 ? 345.13768 73.25297 96.61170 1.000 119.58485 163 VAL G CA 1
ATOM 9731 C C . VAL H 1 167 ? 344.06315 73.03077 97.66826 1.000 95.48459 163 VAL G C 1
ATOM 9732 O O . VAL H 1 167 ? 344.27865 72.32131 98.65798 1.000 89.95608 163 VAL G O 1
ATOM 9736 N N . LYS H 1 168 ? 342.88613 73.62981 97.46644 1.000 100.78601 164 LYS G N 1
ATOM 9737 C CA . LYS H 1 168 ? 341.77545 73.43843 98.39378 1.000 102.26641 164 LYS G CA 1
ATOM 9738 C C . LYS H 1 168 ? 341.44392 71.95896 98.55894 1.000 177.93485 164 LYS G C 1
ATOM 9739 O O . LYS H 1 168 ? 341.22957 71.47747 99.67764 1.000 93.71198 164 LYS G O 1
ATOM 9745 N N . ARG H 1 169 ? 341.40709 71.21811 97.44887 1.000 101.77752 165 ARG G N 1
ATOM 9746 C CA . ARG H 1 169 ? 341.15043 69.78242 97.52090 1.000 90.09471 165 ARG G CA 1
ATOM 9747 C C . ARG H 1 169 ? 342.27869 69.06036 98.24698 1.000 99.73587 165 ARG G C 1
ATOM 9748 O O . ARG H 1 169 ? 342.07210 68.47522 99.31725 1.000 92.35108 165 ARG G O 1
ATOM 9756 N N . GLU H 1 170 ? 343.49141 69.11039 97.68496 1.000 99.43662 166 GLU G N 1
ATOM 9757 C CA . GLU H 1 170 ? 344.64673 68.41646 98.25042 1.000 90.34993 166 GLU G CA 1
ATOM 9758 C C . GLU H 1 170 ? 344.96707 68.83373 99.68377 1.000 90.99895 166 GLU G C 1
ATOM 9759 O O . GLU H 1 170 ? 345.94401 68.32864 100.24818 1.000 97.90247 166 GLU G O 1
ATOM 9765 N N . ALA H 1 171 ? 344.18190 69.73147 100.28277 1.000 89.02952 167 ALA G N 1
ATOM 9766 C CA . ALA H 1 171 ? 344.36979 70.15298 101.66447 1.000 86.90490 167 ALA G CA 1
ATOM 9767 C C . ALA H 1 171 ? 343.13876 69.90535 102.52815 1.000 88.87658 167 ALA G C 1
ATOM 9768 O O . ALA H 1 171 ? 343.05751 70.44866 103.63535 1.000 87.66354 167 ALA G O 1
ATOM 9770 N N . LYS H 1 172 ? 342.18034 69.10724 102.04512 1.000 87.55138 168 LYS G N 1
ATOM 9771 C CA . LYS H 1 172 ? 340.96262 68.76771 102.79176 1.000 83.90781 168 LYS G CA 1
ATOM 9772 C C . LYS H 1 172 ? 340.27296 70.01715 103.33904 1.000 93.35214 168 LYS G C 1
ATOM 9773 O O . LYS H 1 172 ? 339.87675 70.07676 104.50622 1.000 88.40816 168 LYS G O 1
ATOM 9775 N N . TRP H 1 173 ? 340.12932 71.02737 102.47537 1.000 88.92815 169 TRP G N 1
ATOM 9776 C CA . TRP H 1 173 ? 339.58294 72.31157 102.90497 1.000 99.05635 169 TRP G CA 1
ATOM 9777 C C . TRP H 1 173 ? 338.13763 72.17476 103.36505 1.000 107.67485 169 TRP G C 1
ATOM 9778 O O . TRP H 1 173 ? 337.73038 72.80222 104.35113 1.000 102.46684 169 TRP G O 1
ATOM 9789 N N . ASP H 1 174 ? 337.34568 71.36622 102.65639 1.000 106.35359 170 ASP G N 1
ATOM 9790 C CA . ASP H 1 174 ? 335.93944 71.19767 103.00841 1.000 105.55485 170 ASP G CA 1
ATOM 9791 C C . ASP H 1 174 ? 335.78431 70.65259 104.42285 1.000 95.52922 170 ASP G C 1
ATOM 9792 O O . ASP H 1 174 ? 335.05489 71.21974 105.24450 1.000 92.39316 170 ASP G O 1
ATOM 9794 N N . GLN H 1 175 ? 336.47176 69.54867 104.72445 1.000 96.13200 171 GLN G N 1
ATOM 9795 C CA . GLN H 1 175 ? 336.43478 68.98913 106.07093 1.000 93.55266 171 GLN G CA 1
ATOM 9796 C C . GLN H 1 175 ? 337.03910 69.93001 107.10540 1.000 97.15847 171 GLN G C 1
ATOM 9797 O O . GLN H 1 175 ? 336.66751 69.86583 108.28168 1.000 94.88548 171 GLN G O 1
ATOM 9803 N N . LEU H 1 176 ? 337.95506 70.80193 106.68837 1.000 95.48832 172 LEU G N 1
ATOM 9804 C CA . LEU H 1 176 ? 338.58619 71.72563 107.62337 1.000 89.08711 172 LEU G CA 1
ATOM 9805 C C . LEU H 1 176 ? 337.57216 72.68993 108.22756 1.000 91.88888 172 LEU G C 1
ATOM 9806 O O . LEU H 1 176 ? 337.32111 72.66564 109.43867 1.000 94.43514 172 LEU G O 1
ATOM 9808 N N . VAL H 1 177 ? 336.98098 73.54999 107.39391 1.000 95.36751 173 VAL G N 1
ATOM 9809 C CA . VAL H 1 177 ? 336.03344 74.54821 107.88182 1.000 94.36170 173 VAL G CA 1
ATOM 9810 C C . VAL H 1 177 ? 334.84185 73.89372 108.56650 1.000 95.45292 173 VAL G C 1
ATOM 9811 O O . VAL H 1 177 ? 334.40384 74.34965 109.63085 1.000 101.50880 173 VAL G O 1
ATOM 9813 N N . HIS H 1 178 ? 334.29929 72.82322 107.97758 1.000 93.47590 174 HIS G N 1
ATOM 9814 C CA . HIS H 1 178 ? 333.13398 72.16071 108.55896 1.000 100.54251 174 HIS G CA 1
ATOM 9815 C C . HIS H 1 178 ? 333.42247 71.68253 109.97668 1.000 98.77246 174 HIS G C 1
ATOM 9816 O O . HIS H 1 178 ? 332.63452 71.93177 110.89730 1.000 98.15620 174 HIS G O 1
ATOM 9823 N N . ASP H 1 179 ? 334.55224 70.99311 110.17030 1.000 95.78122 175 ASP G N 1
ATOM 9824 C CA . ASP H 1 179 ? 334.96728 70.61269 111.51793 1.000 101.56518 175 ASP G CA 1
ATOM 9825 C C . ASP H 1 179 ? 335.21763 71.84135 112.38294 1.000 103.45642 175 ASP G C 1
ATOM 9826 O O . ASP H 1 179 ? 334.89344 71.84759 113.57643 1.000 107.11693 175 ASP G O 1
ATOM 9831 N N . ALA H 1 180 ? 335.79686 72.89039 111.79688 1.000 98.60795 176 ALA G N 1
ATOM 9832 C CA . ALA H 1 180 ? 336.03759 74.13349 112.52225 1.000 89.38274 176 ALA G CA 1
ATOM 9833 C C . ALA H 1 180 ? 334.73003 74.84793 112.84960 1.000 104.15420 176 ALA G C 1
ATOM 9834 O O . ALA H 1 180 ? 334.38397 75.01731 114.02501 1.000 102.59365 176 ALA G O 1
ATOM 9836 N N . ASN H 1 181 ? 334.00506 75.29141 111.81135 1.000 109.43705 177 ASN G N 1
ATOM 9837 C CA . ASN H 1 181 ? 332.68542 75.89449 111.99764 1.000 99.93931 177 ASN G CA 1
ATOM 9838 C C . ASN H 1 181 ? 331.81760 75.05716 112.92618 1.000 160.81485 177 ASN G C 1
ATOM 9839 O O . ASN H 1 181 ? 331.13680 75.59436 113.80887 1.000 102.42072 177 ASN G O 1
ATOM 9844 N N . GLY H 1 182 ? 331.82813 73.73809 112.73525 1.000 98.90106 178 GLY G N 1
ATOM 9845 C CA . GLY H 1 182 ? 331.09518 72.82130 113.58435 1.000 106.94537 178 GLY G CA 1
ATOM 9846 C C . GLY H 1 182 ? 331.48149 72.89524 115.04719 1.000 100.92612 178 GLY G C 1
ATOM 9847 O O . GLY H 1 182 ? 330.74780 73.48575 115.84585 1.000 103.89578 178 GLY G O 1
ATOM 9848 N N . LEU H 1 183 ? 332.63223 72.31892 115.41569 1.000 103.40312 179 LEU G N 1
ATOM 9849 C CA . LEU H 1 183 ? 332.99583 72.23936 116.82695 1.000 107.68115 179 LEU G CA 1
ATOM 9850 C C . LEU H 1 183 ? 333.19014 73.60702 117.47344 1.000 102.68885 179 LEU G C 1
ATOM 9851 O O . LEU H 1 183 ? 333.24729 73.68274 118.70471 1.000 95.00680 179 LEU G O 1
ATOM 9856 N N . ARG H 1 184 ? 333.30397 74.68396 116.68868 1.000 103.90728 180 ARG G N 1
ATOM 9857 C CA . ARG H 1 184 ? 333.14413 76.01348 117.27229 1.000 101.82979 180 ARG G CA 1
ATOM 9858 C C . ARG H 1 184 ? 331.76203 76.17077 117.88522 1.000 98.45304 180 ARG G C 1
ATOM 9859 O O . ARG H 1 184 ? 331.62809 76.60347 119.03723 1.000 93.41499 180 ARG G O 1
ATOM 9867 N N . ARG H 1 185 ? 330.72295 75.83153 117.12002 1.000 95.34310 181 ARG G N 1
ATOM 9868 C CA . ARG H 1 185 ? 329.35760 75.95369 117.61311 1.000 91.99902 181 ARG G CA 1
ATOM 9869 C C . ARG H 1 185 ? 329.14258 75.09212 118.84992 1.000 86.16686 181 ARG G C 1
ATOM 9870 O O . ARG H 1 185 ? 328.45045 75.50109 119.79015 1.000 87.49511 181 ARG G O 1
ATOM 9872 N N . GLU H 1 186 ? 329.73806 73.89670 118.86976 1.000 93.96643 182 GLU G N 1
ATOM 9873 C CA . GLU H 1 186 ? 329.66773 73.05718 120.06108 1.000 95.73753 182 GLU G CA 1
ATOM 9874 C C . GLU H 1 186 ? 330.32950 73.73735 121.25394 1.000 92.37064 182 GLU G C 1
ATOM 9875 O O . GLU H 1 186 ? 329.85579 73.61578 122.39000 1.000 93.97142 182 GLU G O 1
ATOM 9877 N N . ILE H 1 187 ? 331.42980 74.45534 121.01398 1.000 89.65992 183 ILE G N 1
ATOM 9878 C CA . ILE H 1 187 ? 332.08902 75.20802 122.08182 1.000 92.92342 183 ILE G CA 1
ATOM 9879 C C . ILE H 1 187 ? 331.20858 76.36622 122.53409 1.000 94.33761 183 ILE G C 1
ATOM 9880 O O . ILE H 1 187 ? 330.89877 76.50766 123.72411 1.000 88.70707 183 ILE G O 1
ATOM 9885 N N . LYS H 1 188 ? 330.79575 77.21585 121.58546 1.000 91.57677 184 LYS G N 1
ATOM 9886 C CA . LYS H 1 188 ? 329.87318 78.30504 121.89414 1.000 89.15198 184 LYS G CA 1
ATOM 9887 C C . LYS H 1 188 ? 328.61728 77.79605 122.58656 1.000 88.14161 184 LYS G C 1
ATOM 9888 O O . LYS H 1 188 ? 327.93537 78.54987 123.29101 1.000 88.01906 184 LYS G O 1
ATOM 9894 N N . PHE H 1 189 ? 328.29660 76.51604 122.39323 1.000 87.21022 185 PHE G N 1
ATOM 9895 C CA . PHE H 1 189 ? 327.10072 75.94300 122.99729 1.000 99.76887 185 PHE G CA 1
ATOM 9896 C C . PHE H 1 189 ? 327.34866 75.62123 124.46573 1.000 90.99443 185 PHE G C 1
ATOM 9897 O O . PHE H 1 189 ? 326.49817 75.87801 125.32721 1.000 99.75022 185 PHE G O 1
ATOM 9905 N N . ALA H 1 190 ? 328.52423 75.05952 124.76811 1.000 90.52073 186 ALA G N 1
ATOM 9906 C CA . ALA H 1 190 ? 328.87181 74.74884 126.15176 1.000 94.94699 186 ALA G CA 1
ATOM 9907 C C . ALA H 1 190 ? 328.90813 76.00716 127.00772 1.000 93.99623 186 ALA G C 1
ATOM 9908 O O . ALA H 1 190 ? 328.46654 75.99431 128.16344 1.000 97.25273 186 ALA G O 1
ATOM 9910 N N . ALA H 1 191 ? 329.43814 77.10296 126.45784 1.000 91.08693 187 ALA G N 1
ATOM 9911 C CA . ALA H 1 191 ? 329.39989 78.37733 127.16564 1.000 91.74175 187 ALA G CA 1
ATOM 9912 C C . ALA H 1 191 ? 327.97085 78.75622 127.53047 1.000 95.33782 187 ALA G C 1
ATOM 9913 O O . ALA H 1 191 ? 327.69474 79.13975 128.67349 1.000 98.39671 187 ALA G O 1
ATOM 9915 N N . THR H 1 192 ? 327.04728 78.64746 126.57015 1.000 86.90545 188 THR G N 1
ATOM 9916 C CA . THR H 1 192 ? 325.63453 78.85314 126.86912 1.000 89.47853 188 THR G CA 1
ATOM 9917 C C . THR H 1 192 ? 325.14546 77.88298 127.93600 1.000 91.98929 188 THR G C 1
ATOM 9918 O O . THR H 1 192 ? 324.39002 78.27636 128.83328 1.000 88.56620 188 THR G O 1
ATOM 9920 N N . GLU H 1 193 ? 325.56121 76.61531 127.85470 1.000 93.13045 189 GLU G N 1
ATOM 9921 C CA . GLU H 1 193 ? 325.23397 75.65954 128.90680 1.000 92.51458 189 GLU G CA 1
ATOM 9922 C C . GLU H 1 193 ? 325.75938 76.11113 130.26433 1.000 95.32386 189 GLU G C 1
ATOM 9923 O O . GLU H 1 193 ? 324.97933 76.24365 131.21453 1.000 95.48170 189 GLU G O 1
ATOM 9925 N N . TYR H 1 194 ? 327.06431 76.35552 130.37564 1.000 102.16077 190 TYR G N 1
ATOM 9926 C CA . TYR H 1 194 ? 327.67958 76.76712 131.63176 1.000 102.45645 190 TYR G CA 1
ATOM 9927 C C . TYR H 1 194 ? 327.37965 78.21553 131.99633 1.000 102.15946 190 TYR G C 1
ATOM 9928 O O . TYR H 1 194 ? 327.77309 78.65817 133.08049 1.000 106.98465 190 TYR G O 1
ATOM 9937 N N . GLY H 1 195 ? 326.69163 78.95781 131.13058 1.000 102.99211 191 GLY G N 1
ATOM 9938 C CA . GLY H 1 195 ? 326.42942 80.35660 131.40055 1.000 97.24096 191 GLY G CA 1
ATOM 9939 C C . GLY H 1 195 ? 327.65786 81.23414 131.43920 1.000 99.50482 191 GLY G C 1
ATOM 9940 O O . GLY H 1 195 ? 327.66895 82.23154 132.16475 1.000 102.59164 191 GLY G O 1
ATOM 9941 N N . VAL H 1 196 ? 328.69816 80.88765 130.68079 1.000 98.17224 192 VAL G N 1
ATOM 9942 C CA . VAL H 1 196 ? 329.95271 81.63255 130.67385 1.000 104.16592 192 VAL G CA 1
ATOM 9943 C C . VAL H 1 196 ? 330.19250 82.21419 129.28615 1.000 112.79940 192 VAL G C 1
ATOM 9944 O O . VAL H 1 196 ? 329.42175 81.95998 128.35407 1.000 116.00387 192 VAL G O 1
ATOM 9948 N N . GLU H 1 197 ? 331.25735 82.99913 129.13940 1.000 136.02485 193 GLU G N 1
ATOM 9949 C CA . GLU H 1 197 ? 331.61975 83.60831 127.86918 1.000 122.19261 193 GLU G CA 1
ATOM 9950 C C . GLU H 1 197 ? 332.84010 82.91127 127.28171 1.000 162.97485 193 GLU G C 1
ATOM 9951 O O . GLU H 1 197 ? 333.54775 82.16502 127.96275 1.000 127.73878 193 GLU G O 1
ATOM 9953 N N . TRP H 1 198 ? 333.08462 83.17541 126.00239 1.000 128.16148 194 TRP G N 1
ATOM 9954 C CA . TRP H 1 198 ? 334.12009 82.47157 125.25656 1.000 121.69837 194 TRP G CA 1
ATOM 9955 C C . TRP H 1 198 ? 334.61340 83.27486 124.06092 1.000 118.22959 194 TRP G C 1
ATOM 9956 O O . TRP H 1 198 ? 333.81970 83.83434 123.30300 1.000 123.88629 194 TRP G O 1
#